Protein AF-A0A8C6UA92-F1 (afdb_monomer)

InterPro domains:
  IPR036465 von Willebrand factor A-like domain superfamily [G3DSA:3.40.50.410] (307-499)
  IPR036465 von Willebrand factor A-like domain superfamily [SSF53300] (307-494)
  IPR052577 VWA7 [PTHR14905] (6-704)
  IPR056475 Hemicentin/VWA7, galactose-binding domain-like [PF23560] (503-602)
  IPR056861 Hemicentin-1-like, von Willebrand factor A domain [PF25106] (307-484)
  IPR056862 VWA7, N-terminal domain [PF25107] (69-296)

Foldseek 3Di:
DDDDDDDDPPPPDDDDDALFAFQDADPVPAFQHLLLLLVLLLQLLLLVLLCVVCVVVVHDADDDRDSPGELQSSLVRSCGPDPAFFASVLLVVLSVLLSQLLSCCCVQVVPPCLLLVAQVVLVSVLVLLQVLLVVLLVCLLVVNLSSNSNSLSSSLNSLLSLLFFKCCVVLVDQAAPCCSNVVPDDDPQEADLQHQFFAAADPLAQQPGGDPVSSVSSHMAGAHFDQPDLDDRANHFHQAIPRGSVCVDPSHGHRGCNACPHNNVVCRVSSSVNSSNNSNVSLVVSCVSNDSLSSCVSSSSQRFAEAAEEEEQAQVCALVLVLVLVLLVVLQVVPPPHSHHHQWYWYWYWAVPDTDDIDIGSDSVVNNVVSVPRHHHHRPDDDTQRLVSLLVRLVPGAAQHEHEYEDWGFHPVLVCLVVSLLSCQVSLYAYAYEYAFAVVVVVDDDDPDDPPPDPHDRGCYPVSLVSVVVSNQQSLHYYDYFHSVLSNVVCVVSSQRRGHQKFWFDKFKAVQDAWDKDKTFDFPQWDFKKKKKFWAPPKKKKKAFPVGDIDIPVDCDDPFFHWDDGHRIIMTGGPCNPRGTMMMMGIHDSHIMMMTMMTHGNWDKDKFKWDQDPDNRRDIHGDPDAAAAQAKTKMKMAIRDPFKDWDWKWFDDNHDRDTFTWDWDDDPNRITITMGGGHHQDKTKIKIKTATPPPDPPDGSMGIGIRSHIGHHDNDDDDLPQPAAKDKAWPDKDWAQADPDQQVTKIKTKIKIWSPQSFQTWDDKDWPDFDWDKDWDWDDDPNTIIIIIMIMDTSVGQKTWMWIAGPVGHIDIDIDGHDHHDDDDDDDDDDDDDDDDDDDDDDDDDDDDDDDDDDDDPDD

pLDDT: mean 82.91, std 19.08, range [21.53, 98.62]

Solvent-accessible surface area (backbone atoms only — not comparable to full-atom values): 46670 Å² total; per-residue (Å²): 137,82,84,83,78,80,81,76,81,79,80,77,92,63,88,70,45,61,96,40,45,38,42,63,53,57,95,80,75,76,50,69,22,47,29,53,35,50,48,52,18,50,52,42,45,49,43,51,52,38,42,52,52,28,54,78,70,74,43,90,73,84,77,78,85,59,92,84,68,46,72,61,59,42,51,51,64,59,51,64,91,61,88,65,58,57,56,46,63,53,30,53,50,34,48,47,45,18,27,53,32,20,40,43,40,65,66,80,42,64,84,38,39,34,56,41,23,18,65,58,29,55,69,51,19,28,51,55,34,41,52,30,51,52,50,22,48,51,26,43,71,68,68,35,33,66,64,19,29,41,37,44,9,40,29,47,36,31,59,34,21,38,36,23,23,24,45,54,56,79,60,70,52,91,66,57,70,63,49,50,77,31,88,89,43,78,85,73,51,64,57,51,88,85,49,60,41,27,44,58,36,58,96,80,48,23,86,75,19,61,37,67,69,35,52,75,69,55,42,46,46,24,10,26,72,31,76,88,44,46,79,68,59,71,28,34,36,7,24,28,51,78,58,24,33,17,16,78,30,74,17,28,34,27,46,19,19,31,29,59,82,35,47,32,7,91,47,16,66,63,25,47,56,39,26,21,52,35,45,30,52,53,51,47,60,44,30,76,74,56,37,69,72,51,39,38,44,45,52,25,66,50,70,24,48,55,49,35,40,29,36,46,30,21,50,82,30,46,65,59,49,52,48,53,48,51,54,51,49,52,56,46,68,75,18,58,98,45,70,53,30,53,60,30,39,34,40,21,39,18,29,45,93,49,67,46,73,78,45,76,41,69,50,68,67,60,48,53,53,56,58,65,68,64,62,45,43,70,28,90,59,73,47,32,38,54,47,61,21,47,41,55,46,59,74,69,48,63,67,61,32,57,36,40,34,39,45,53,60,31,52,60,42,58,82,45,52,63,60,45,50,50,50,28,55,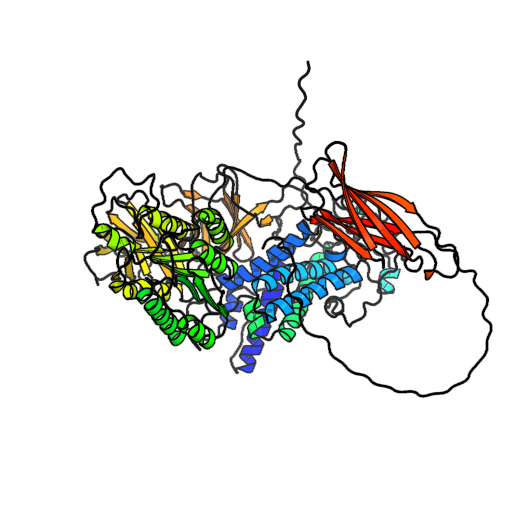74,34,42,25,27,35,31,37,44,31,39,34,51,67,65,52,72,78,56,88,74,77,88,88,76,76,90,83,58,90,72,67,90,58,17,42,76,72,53,49,44,59,55,41,50,51,6,55,44,12,45,34,43,61,40,41,24,41,76,90,37,39,75,65,49,52,54,58,58,60,60,69,55,43,53,21,65,34,40,45,43,69,39,54,36,78,76,23,54,65,48,76,48,77,46,44,39,33,87,67,58,40,83,38,36,36,42,37,37,33,58,88,83,52,43,37,38,40,33,46,60,85,69,52,70,46,48,70,87,51,50,68,53,94,53,29,44,46,49,74,22,66,29,32,36,43,32,44,42,64,55,84,89,62,55,41,58,31,40,41,42,39,47,30,69,56,47,35,35,43,38,33,37,25,30,23,43,68,50,68,50,75,42,50,30,39,72,46,91,54,61,45,78,37,60,42,82,42,85,79,60,48,40,45,67,30,61,44,34,34,41,35,37,47,44,41,91,63,53,38,79,76,45,42,29,44,37,34,59,81,51,94,55,68,48,74,38,49,80,46,80,50,75,91,54,29,30,42,30,41,33,77,59,34,62,85,62,63,25,24,52,32,42,31,27,29,56,63,79,72,62,88,85,58,89,58,42,37,40,39,31,52,54,33,39,52,53,53,28,92,71,85,87,77,88,83,64,84,66,54,46,46,73,45,78,73,47,75,47,66,71,40,66,58,96,56,32,81,85,36,54,33,35,40,35,30,46,30,33,29,58,84,78,38,83,35,76,64,48,78,46,78,76,42,60,82,55,52,78,47,76,49,81,50,79,58,97,87,24,67,33,38,38,39,41,36,39,27,39,39,76,44,46,44,37,32,34,41,35,27,31,68,83,62,39,65,28,80,44,76,50,76,56,72,66,57,80,80,80,83,74,81,90,78,89,81,84,87,86,87,87,78,92,83,90,82,90,80,88,82,88,83,78,92,88,84,79,90,91,79,86,85,71,89,126

Nearest PDB structures (foldseek):
  4cnb-assembly1_A  TM=6.333E-01  e=2.804E-04  Mytilus galloprovincialis
  4cnb-assembly2_B  TM=6.273E-01  e=3.403E-04  Mytilus galloprovincialis
  7sd2-assembly1_H  TM=3.234E-01  e=1.222E-02  Mus musculus
  3btz-assembly1_A  TM=3.293E-01  e=1.271E+00  Homo sapiens

Mean predicted aligned error: 13.16 Å

Structure (mmCIF, N/CA/C/O backbone):
data_AF-A0A8C6UA92-F1
#
_entry.id   AF-A0A8C6UA92-F1
#
loop_
_atom_site.group_PDB
_atom_site.id
_atom_site.type_symbol
_atom_site.label_atom_id
_atom_site.label_alt_id
_atom_site.label_comp_id
_atom_site.label_asym_id
_atom_site.label_entity_id
_atom_site.label_seq_id
_atom_site.pdbx_PDB_ins_code
_atom_site.Cartn_x
_atom_site.Cartn_y
_atom_site.Cartn_z
_atom_site.occupancy
_atom_site.B_iso_or_equiv
_atom_site.auth_seq_id
_atom_site.auth_comp_id
_atom_site.auth_asym_id
_atom_site.auth_atom_id
_atom_site.pdbx_PDB_model_num
ATOM 1 N N . MET A 1 1 ? 54.750 7.464 19.604 1.00 35.84 1 MET A N 1
ATOM 2 C CA . MET A 1 1 ? 53.616 6.710 19.030 1.00 35.84 1 MET A CA 1
ATOM 3 C C . MET A 1 1 ? 52.641 7.727 18.472 1.00 35.84 1 MET A C 1
ATOM 5 O O . MET A 1 1 ? 52.159 8.561 19.225 1.00 35.84 1 MET A O 1
ATOM 9 N N . ALA A 1 2 ? 52.515 7.769 17.148 1.00 22.89 2 ALA A N 1
ATOM 10 C CA . ALA A 1 2 ? 51.761 8.784 16.416 1.00 22.89 2 ALA A CA 1
ATOM 11 C C . ALA A 1 2 ? 50.247 8.488 16.438 1.00 22.89 2 ALA A C 1
ATOM 13 O O . ALA A 1 2 ? 49.876 7.316 16.511 1.00 22.89 2 ALA A O 1
ATOM 14 N N . PRO A 1 3 ? 49.381 9.511 16.340 1.00 26.52 3 PRO A N 1
ATOM 15 C CA . PRO A 1 3 ? 47.942 9.318 16.230 1.00 26.52 3 PRO A CA 1
ATOM 16 C C . PRO A 1 3 ? 47.596 8.903 14.792 1.00 26.52 3 PRO A C 1
ATOM 18 O O . PRO A 1 3 ? 47.977 9.580 13.833 1.00 26.52 3 PRO A O 1
ATOM 21 N N . SER A 1 4 ? 46.882 7.789 14.621 1.00 24.58 4 SER A N 1
ATOM 22 C CA . SER A 1 4 ? 46.324 7.410 13.321 1.00 24.58 4 SER A CA 1
ATOM 23 C C . SER A 1 4 ? 45.186 8.368 12.978 1.00 24.58 4 SER A C 1
ATOM 25 O O . SER A 1 4 ? 44.166 8.417 13.663 1.00 24.58 4 SER A O 1
ATOM 27 N N . ARG A 1 5 ? 45.393 9.159 11.928 1.00 24.92 5 ARG A N 1
ATOM 28 C CA . ARG A 1 5 ? 44.409 10.076 11.357 1.00 24.92 5 ARG A CA 1
ATOM 29 C C . ARG A 1 5 ? 43.199 9.284 10.853 1.00 24.92 5 ARG A C 1
ATOM 31 O O . ARG A 1 5 ? 43.321 8.558 9.871 1.00 24.92 5 ARG A O 1
ATOM 38 N N . SER A 1 6 ? 42.044 9.459 11.488 1.00 23.22 6 SER A N 1
ATOM 39 C CA . SER A 1 6 ? 40.756 9.115 10.887 1.00 23.22 6 SER A CA 1
ATOM 40 C C . SER A 1 6 ? 40.524 10.054 9.706 1.00 23.22 6 SER A C 1
ATOM 42 O O . SER A 1 6 ? 40.378 11.264 9.882 1.00 23.22 6 SER A O 1
ATOM 44 N N . ILE A 1 7 ? 40.559 9.508 8.494 1.00 23.38 7 ILE A N 1
ATOM 45 C CA . ILE A 1 7 ? 40.168 10.225 7.282 1.00 23.38 7 ILE A CA 1
ATOM 46 C C . ILE A 1 7 ? 38.642 10.320 7.310 1.00 23.38 7 ILE A C 1
ATOM 48 O O . ILE A 1 7 ? 37.941 9.352 7.035 1.00 23.38 7 ILE A O 1
ATOM 52 N N . VAL A 1 8 ? 38.137 11.492 7.687 1.00 21.94 8 VAL A N 1
ATOM 53 C CA . VAL A 1 8 ? 36.761 11.905 7.409 1.00 21.94 8 VAL A CA 1
ATOM 54 C C . VAL A 1 8 ? 36.677 12.108 5.898 1.00 21.94 8 VAL A C 1
ATOM 56 O O . VAL A 1 8 ? 37.259 13.055 5.368 1.00 21.94 8 VAL A O 1
ATOM 59 N N . PHE A 1 9 ? 36.009 11.199 5.187 1.00 23.28 9 PHE A N 1
ATOM 60 C CA . PHE A 1 9 ? 35.620 11.451 3.804 1.00 23.28 9 PHE A CA 1
ATOM 61 C C . PHE A 1 9 ? 34.496 12.488 3.815 1.00 23.28 9 PHE A C 1
ATOM 63 O O . PHE A 1 9 ? 33.346 12.187 4.112 1.00 23.28 9 PHE A O 1
ATOM 70 N N . LEU A 1 10 ? 34.863 13.732 3.523 1.00 21.53 10 LEU A N 1
ATOM 71 C CA . LEU A 1 10 ? 33.934 14.788 3.157 1.00 21.53 10 LEU A CA 1
ATOM 72 C C . LEU A 1 10 ? 33.410 14.450 1.750 1.00 21.53 10 LEU A C 1
ATOM 74 O O . LEU A 1 10 ? 34.107 14.681 0.760 1.00 21.53 10 LEU A O 1
ATOM 78 N N . VAL A 1 11 ? 32.228 13.840 1.646 1.00 24.64 11 VAL A N 1
ATOM 79 C CA . VAL A 1 11 ? 31.568 13.641 0.349 1.00 24.64 11 VAL A CA 1
ATOM 80 C C . VAL A 1 11 ? 31.022 14.996 -0.086 1.00 24.64 11 VAL A C 1
ATOM 82 O O . VAL A 1 11 ? 30.027 15.493 0.430 1.00 24.64 11 VAL A O 1
ATOM 85 N N . LEU A 1 12 ? 31.743 15.634 -1.005 1.00 23.88 12 LEU A N 1
ATOM 86 C CA . LEU A 1 12 ? 31.269 16.813 -1.713 1.00 23.88 12 LEU A CA 1
ATOM 87 C C . LEU A 1 12 ? 29.998 16.446 -2.483 1.00 23.88 12 LEU A C 1
ATOM 89 O O . LEU A 1 12 ? 30.014 15.594 -3.369 1.00 23.88 12 LEU A O 1
ATOM 93 N N . SER A 1 13 ? 28.920 17.141 -2.140 1.00 29.73 13 SER A N 1
ATOM 94 C CA . SER A 1 13 ? 27.673 17.246 -2.887 1.00 29.73 13 SER A CA 1
ATOM 95 C C . SER A 1 13 ? 27.947 17.576 -4.358 1.00 29.73 13 SER A C 1
ATOM 97 O O . SER A 1 13 ? 28.292 18.713 -4.689 1.00 29.73 13 SER A O 1
ATOM 99 N N . LEU A 1 14 ? 27.780 16.592 -5.241 1.00 27.17 14 LEU A N 1
ATOM 100 C CA . LEU A 1 14 ? 27.800 16.769 -6.690 1.00 27.17 14 LEU A CA 1
ATOM 101 C C . LEU A 1 14 ? 26.532 16.149 -7.270 1.00 27.17 14 LEU A C 1
ATOM 103 O O . LEU A 1 14 ? 26.303 14.948 -7.180 1.00 27.17 14 LEU A O 1
ATOM 107 N N . TRP A 1 15 ? 25.692 17.020 -7.818 1.00 31.83 15 TRP A N 1
ATOM 108 C CA . TRP A 1 15 ? 24.404 16.694 -8.408 1.00 31.83 15 TRP A CA 1
ATOM 109 C C . TRP A 1 15 ? 24.605 16.171 -9.837 1.00 31.83 15 TRP A C 1
ATOM 111 O O . TRP A 1 15 ? 25.324 16.792 -10.619 1.00 31.83 15 TRP A O 1
ATOM 121 N N . GLY A 1 16 ? 23.915 15.080 -10.183 1.00 36.06 16 GLY A N 1
ATOM 122 C CA . GLY A 1 16 ? 23.633 14.680 -11.566 1.00 36.06 16 GLY A CA 1
ATOM 123 C C . GLY A 1 16 ? 24.344 13.416 -12.061 1.00 36.06 16 GLY A C 1
ATOM 124 O O . GLY A 1 16 ? 25.499 13.471 -12.486 1.00 36.06 16 GLY A O 1
ATOM 125 N N . SER A 1 17 ? 23.633 12.286 -12.100 1.00 43.28 17 SER A N 1
ATOM 126 C CA . SER A 1 17 ? 23.288 11.508 -13.315 1.00 43.28 17 SER A CA 1
ATOM 127 C C . SER A 1 17 ? 22.674 10.166 -12.899 1.00 43.28 17 SER A C 1
ATOM 129 O O . SER A 1 17 ? 23.244 9.473 -12.062 1.00 43.28 17 SER A O 1
ATOM 131 N N . VAL A 1 18 ? 21.533 9.826 -13.495 1.00 45.72 18 VAL A N 1
ATOM 132 C CA . VAL A 1 18 ? 20.726 8.624 -13.220 1.00 45.72 18 VAL A CA 1
ATOM 133 C C . VAL A 1 18 ? 21.197 7.457 -14.111 1.00 45.72 18 VAL A C 1
ATOM 135 O O . VAL A 1 18 ? 21.971 7.683 -15.043 1.00 45.72 18 VAL A O 1
ATOM 138 N N . HIS A 1 19 ? 20.813 6.224 -13.772 1.00 59.78 19 HIS A N 1
ATOM 139 C CA . HIS A 1 19 ? 21.063 4.991 -14.543 1.00 59.78 19 HIS A CA 1
ATOM 140 C C . HIS A 1 19 ? 19.845 4.557 -15.380 1.00 59.78 19 HIS A C 1
ATOM 142 O O . HIS A 1 19 ? 19.845 3.450 -15.898 1.00 59.78 19 HIS A O 1
ATOM 148 N N . SER A 1 20 ? 18.814 5.402 -15.411 1.00 70.00 20 SER A N 1
ATOM 149 C CA . SER A 1 20 ? 17.431 5.127 -15.809 1.00 70.00 20 SER A CA 1
ATOM 150 C C . SER A 1 20 ? 16.623 6.425 -15.754 1.00 70.00 20 SER A C 1
ATOM 152 O O . SER A 1 20 ? 17.157 7.482 -15.390 1.00 70.00 20 SER A O 1
ATOM 154 N N . PHE A 1 21 ? 15.325 6.406 -16.079 1.00 85.00 21 PHE A N 1
ATOM 155 C CA . PHE A 1 21 ? 14.476 7.554 -15.736 1.00 85.00 21 PHE A CA 1
ATOM 156 C C . PHE A 1 21 ? 14.600 7.879 -14.238 1.00 85.00 21 PHE A C 1
ATOM 158 O O . PHE A 1 21 ? 14.755 6.993 -13.406 1.00 85.00 21 PHE A O 1
ATOM 165 N N . GLN A 1 22 ? 14.503 9.159 -13.853 1.00 82.56 22 GLN A N 1
ATOM 166 C CA . GLN A 1 22 ? 14.521 9.507 -12.422 1.00 82.56 22 GLN A CA 1
ATOM 167 C C . GLN A 1 22 ? 13.475 8.670 -11.653 1.00 82.56 22 GLN A C 1
ATOM 169 O O . GLN A 1 22 ? 12.341 8.592 -12.128 1.00 82.56 22 GLN A O 1
ATOM 174 N N . PRO A 1 23 ? 13.808 8.048 -10.507 1.00 81.94 23 PRO A N 1
ATOM 175 C CA . PRO A 1 23 ? 12.906 7.092 -9.866 1.00 81.94 23 PRO A CA 1
ATOM 176 C C . PRO A 1 23 ? 11.554 7.681 -9.424 1.00 81.94 23 PRO A C 1
ATOM 178 O O . PRO A 1 23 ? 10.491 7.219 -9.850 1.00 81.94 23 PRO A O 1
ATOM 181 N N . LEU A 1 24 ? 11.570 8.708 -8.571 1.00 79.25 24 LEU A N 1
ATOM 182 C CA . LEU A 1 24 ? 10.403 9.213 -7.846 1.00 79.25 24 LEU A CA 1
ATOM 183 C C . LEU A 1 24 ? 10.159 10.715 -8.003 1.00 79.25 24 LEU A C 1
ATOM 185 O O . LEU A 1 24 ? 9.005 11.102 -8.184 1.00 79.25 24 LEU A O 1
ATOM 189 N N . PHE A 1 25 ? 11.176 11.571 -7.882 1.00 77.94 25 PHE A N 1
ATOM 190 C CA . PHE A 1 25 ? 10.999 13.029 -7.885 1.00 77.94 25 PHE A CA 1
ATOM 191 C C . PHE A 1 25 ? 12.061 13.741 -8.721 1.00 77.94 25 PHE A C 1
ATOM 193 O O . PHE A 1 25 ? 13.209 13.314 -8.823 1.00 77.94 25 PHE A O 1
ATOM 200 N N . THR A 1 26 ? 11.692 14.897 -9.280 1.00 70.88 26 THR A N 1
ATOM 201 C CA . THR A 1 26 ? 12.642 15.773 -9.970 1.00 70.88 26 THR A CA 1
ATOM 202 C C . THR A 1 26 ? 12.825 17.072 -9.197 1.00 70.88 26 THR A C 1
ATOM 204 O O . THR A 1 26 ? 11.881 17.810 -8.933 1.00 70.88 26 THR A O 1
ATOM 207 N N . LEU A 1 27 ? 14.070 17.393 -8.842 1.00 58.47 27 LEU A N 1
ATOM 208 C CA . LEU A 1 27 ? 14.389 18.617 -8.092 1.00 58.47 27 LEU A CA 1
ATOM 209 C C . LEU A 1 27 ? 14.248 19.896 -8.940 1.00 58.47 27 LEU A C 1
ATOM 211 O O . LEU A 1 27 ? 14.245 20.999 -8.401 1.00 58.47 27 LEU A O 1
ATOM 215 N N . ASN A 1 28 ? 14.150 19.761 -10.268 1.00 63.41 28 ASN A N 1
ATOM 216 C CA . ASN A 1 28 ? 14.031 20.873 -11.213 1.00 63.41 28 ASN A CA 1
ATOM 217 C C . ASN A 1 28 ? 12.680 20.926 -11.956 1.00 63.41 28 ASN A C 1
ATOM 219 O O . ASN A 1 28 ? 12.475 21.877 -12.712 1.00 63.41 28 ASN A O 1
ATOM 223 N N . GLY A 1 29 ? 11.795 19.935 -11.770 1.00 64.69 29 GLY A N 1
ATOM 224 C CA . GLY A 1 29 ? 10.462 19.872 -12.382 1.00 64.69 29 GLY A CA 1
ATOM 225 C C . GLY A 1 29 ? 10.435 19.667 -13.902 1.00 64.69 29 GLY A C 1
ATOM 226 O O . GLY A 1 29 ? 9.418 19.964 -14.522 1.00 64.69 29 GLY A O 1
ATOM 227 N N . LYS A 1 30 ? 11.546 19.262 -14.538 1.00 77.69 30 LYS A N 1
ATOM 228 C CA . LYS A 1 30 ? 11.652 19.224 -16.015 1.00 77.69 30 LYS A CA 1
ATOM 229 C C . LYS A 1 30 ? 11.687 17.831 -16.634 1.00 77.69 30 LYS A C 1
ATOM 231 O O . LYS A 1 30 ? 11.410 17.724 -17.825 1.00 77.69 30 LYS A O 1
ATOM 236 N N . SER A 1 31 ? 12.066 16.805 -15.877 1.00 88.12 31 SER A N 1
ATOM 237 C CA . SER A 1 31 ? 12.095 15.421 -16.365 1.00 88.12 31 SER A CA 1
ATOM 238 C C . SER A 1 31 ? 10.842 14.670 -15.904 1.00 88.12 31 SER A C 1
ATOM 240 O O . SER A 1 31 ? 10.289 14.968 -14.849 1.00 88.12 31 SER A O 1
ATOM 242 N N . THR A 1 32 ? 10.422 13.682 -16.684 1.00 90.94 32 THR A N 1
ATOM 243 C CA . THR A 1 32 ? 9.406 12.693 -16.323 1.00 90.94 32 THR A CA 1
ATOM 244 C C . THR A 1 32 ? 10.087 11.523 -15.608 1.00 90.94 32 THR A C 1
ATOM 246 O O . THR A 1 32 ? 11.104 11.016 -16.083 1.00 90.94 32 THR A O 1
ATOM 249 N N . THR A 1 33 ? 9.544 11.107 -14.464 1.00 90.81 33 THR A N 1
ATOM 250 C CA . THR A 1 33 ? 10.088 10.017 -13.630 1.00 90.81 33 THR A CA 1
ATOM 251 C C . THR A 1 33 ? 9.458 8.658 -13.946 1.00 90.81 33 THR A C 1
ATOM 253 O O . THR A 1 33 ? 8.368 8.592 -14.521 1.00 90.81 33 THR A O 1
ATOM 256 N N . HIS A 1 34 ? 10.068 7.561 -13.484 1.00 91.75 34 HIS A N 1
ATOM 257 C CA . HIS A 1 34 ? 9.431 6.237 -13.465 1.00 91.75 34 HIS A CA 1
ATOM 258 C C . HIS A 1 34 ? 8.086 6.255 -12.733 1.00 91.75 34 HIS A C 1
ATOM 260 O O . HIS A 1 34 ? 7.122 5.616 -13.173 1.00 91.75 34 HIS A O 1
ATOM 266 N N . ARG A 1 35 ? 7.989 7.019 -11.637 1.00 91.75 35 ARG A N 1
ATOM 267 C CA . ARG A 1 35 ? 6.730 7.260 -10.927 1.00 91.75 35 ARG A CA 1
ATOM 268 C C . ARG A 1 35 ? 5.676 7.887 -11.831 1.00 91.75 35 ARG A C 1
ATOM 270 O O . ARG A 1 35 ? 4.554 7.379 -11.869 1.00 91.75 35 ARG A O 1
ATOM 277 N N . ASP A 1 36 ? 6.018 8.948 -12.554 1.00 92.31 36 ASP A N 1
ATOM 278 C CA . ASP A 1 36 ? 5.071 9.660 -13.416 1.00 92.31 36 ASP A CA 1
ATOM 279 C C . ASP A 1 36 ? 4.620 8.765 -14.581 1.00 92.31 36 ASP A C 1
ATOM 281 O O . ASP A 1 36 ? 3.417 8.613 -14.802 1.00 92.31 36 ASP A O 1
ATOM 285 N N . ILE A 1 37 ? 5.560 8.071 -15.242 1.00 96.19 37 ILE A N 1
ATOM 286 C CA . ILE A 1 37 ? 5.269 7.135 -16.342 1.00 96.19 37 ILE A CA 1
ATOM 287 C C . ILE A 1 37 ? 4.333 6.015 -15.870 1.00 96.19 37 ILE A C 1
ATOM 289 O O . ILE A 1 37 ? 3.289 5.755 -16.479 1.00 96.19 37 ILE A O 1
ATOM 293 N N . THR A 1 38 ? 4.684 5.362 -14.757 1.00 97.12 38 THR A N 1
ATOM 294 C CA . THR A 1 38 ? 3.924 4.238 -14.191 1.00 97.12 38 THR A CA 1
ATOM 295 C C . THR A 1 38 ? 2.521 4.678 -13.783 1.00 97.12 38 THR A C 1
ATOM 297 O O . THR A 1 38 ? 1.531 4.048 -14.162 1.00 97.12 38 THR A O 1
ATOM 300 N N . ARG A 1 39 ? 2.410 5.796 -13.057 1.00 95.38 39 ARG A N 1
ATOM 301 C CA . ARG A 1 39 ? 1.126 6.354 -12.623 1.00 95.38 39 ARG A CA 1
ATOM 302 C C . ARG A 1 39 ? 0.240 6.708 -13.813 1.00 95.38 39 ARG A C 1
ATOM 304 O O . ARG A 1 39 ? -0.927 6.320 -13.837 1.00 95.38 39 ARG A O 1
ATOM 311 N N . GLN A 1 40 ? 0.770 7.434 -14.791 1.00 96.25 40 GLN A N 1
ATOM 312 C CA . GLN A 1 40 ? 0.009 7.888 -15.951 1.00 96.25 40 GLN A CA 1
ATOM 313 C C . GLN A 1 40 ? -0.521 6.709 -16.773 1.00 96.25 40 GLN A C 1
ATOM 315 O O . GLN A 1 40 ? -1.690 6.711 -17.167 1.00 96.25 40 GLN A O 1
ATOM 320 N N . ALA A 1 41 ? 0.300 5.676 -16.982 1.00 98.00 41 ALA A N 1
ATOM 321 C CA . ALA A 1 41 ? -0.119 4.464 -17.674 1.00 98.00 41 ALA A CA 1
ATOM 322 C C . ALA A 1 41 ? -1.236 3.723 -16.923 1.00 98.00 41 ALA A C 1
ATOM 324 O O . ALA A 1 41 ? -2.239 3.346 -17.534 1.00 98.00 41 ALA A O 1
ATOM 325 N N . ILE A 1 42 ? -1.112 3.577 -15.597 1.00 97.75 42 ILE A N 1
ATOM 326 C CA . ILE A 1 42 ? -2.143 2.959 -14.751 1.00 97.75 42 ILE A CA 1
ATOM 327 C C . ILE A 1 42 ? -3.457 3.740 -14.830 1.00 97.75 42 ILE A C 1
ATOM 329 O O . ILE A 1 42 ? -4.510 3.139 -15.047 1.00 97.75 42 ILE A O 1
ATOM 333 N N . LEU A 1 43 ? -3.418 5.067 -14.684 1.00 97.19 43 LEU A N 1
ATOM 334 C CA . LEU A 1 43 ? -4.618 5.907 -14.713 1.00 97.19 43 LEU A CA 1
ATOM 335 C C . LEU A 1 43 ? -5.320 5.845 -16.070 1.00 97.19 43 LEU A C 1
ATOM 337 O O . LEU A 1 43 ? -6.528 5.605 -16.115 1.00 97.19 43 LEU A O 1
ATOM 341 N N . ARG A 1 44 ? -4.566 5.995 -17.168 1.00 97.81 44 ARG A N 1
ATOM 342 C CA . ARG A 1 44 ? -5.102 5.886 -18.531 1.00 97.81 44 ARG A CA 1
ATOM 343 C C . ARG A 1 44 ? -5.744 4.529 -18.752 1.00 97.81 44 ARG A C 1
ATOM 345 O O . ARG A 1 44 ? -6.916 4.460 -19.118 1.00 97.81 44 ARG A O 1
ATOM 352 N N . LYS A 1 45 ? -5.005 3.452 -18.471 1.00 97.94 45 LYS A N 1
ATOM 353 C CA . LYS A 1 45 ? -5.508 2.114 -18.754 1.00 97.94 45 LYS A CA 1
ATOM 354 C C . LYS A 1 45 ? -6.720 1.773 -17.909 1.00 97.94 45 LYS A C 1
ATOM 356 O O . LYS A 1 45 ? -7.685 1.197 -18.400 1.00 97.94 45 LYS A O 1
ATOM 361 N N . THR A 1 46 ? -6.707 2.171 -16.647 1.00 97.12 46 THR A N 1
ATOM 362 C CA . THR A 1 46 ? -7.840 1.908 -15.775 1.00 97.12 46 THR A CA 1
ATOM 363 C C . THR A 1 46 ? -9.084 2.692 -16.194 1.00 97.12 46 THR A C 1
ATOM 365 O O . THR A 1 46 ? -10.181 2.135 -16.196 1.00 97.12 46 THR A O 1
ATOM 368 N N . ALA A 1 47 ? -8.927 3.946 -16.628 1.00 96.75 47 ALA A N 1
ATOM 369 C CA . ALA A 1 47 ? -10.028 4.721 -17.189 1.00 96.75 47 ALA A CA 1
ATOM 370 C C . ALA A 1 47 ? -10.603 4.072 -18.463 1.00 96.75 47 ALA A C 1
ATOM 372 O O . ALA A 1 47 ? -11.823 4.039 -18.620 1.00 96.75 47 ALA A O 1
ATOM 373 N N . GLU A 1 48 ? -9.759 3.504 -19.336 1.00 97.06 48 GLU A N 1
ATOM 374 C CA . GLU A 1 48 ? -10.212 2.733 -20.505 1.00 97.06 48 GLU A CA 1
ATOM 375 C C . GLU A 1 48 ? -11.036 1.513 -20.090 1.00 97.06 48 GLU A C 1
ATOM 377 O O . GLU A 1 48 ? -12.134 1.323 -20.607 1.00 97.06 48 GLU A O 1
ATOM 382 N N . VAL A 1 49 ? -10.558 0.728 -19.117 1.00 95.88 49 VAL A N 1
ATOM 383 C CA . VAL A 1 49 ? -11.301 -0.438 -18.610 1.00 95.88 49 VAL A CA 1
ATOM 384 C C . VAL A 1 49 ? -12.665 -0.013 -18.065 1.00 95.88 49 VAL A C 1
ATOM 386 O O . VAL A 1 49 ? -13.683 -0.605 -18.413 1.00 95.88 49 VAL A O 1
ATOM 389 N N . CYS A 1 50 ? -12.719 1.049 -17.258 1.00 94.25 50 CYS A N 1
ATOM 390 C CA . CYS A 1 50 ? -13.978 1.548 -16.707 1.00 94.25 50 CYS A CA 1
ATOM 391 C C . CYS A 1 50 ? -14.940 2.074 -17.779 1.00 94.25 50 CYS A C 1
ATOM 393 O O . CYS A 1 50 ? -16.150 1.871 -17.659 1.00 94.25 50 CYS A O 1
ATOM 395 N N . ARG A 1 51 ? -14.425 2.716 -18.834 1.00 95.38 51 ARG A N 1
ATOM 396 C CA . ARG A 1 51 ? -15.217 3.129 -19.999 1.00 95.38 51 ARG A CA 1
ATOM 397 C C . ARG A 1 51 ? -15.815 1.921 -20.711 1.00 95.38 51 ARG A C 1
ATOM 399 O O . ARG A 1 51 ? -16.999 1.943 -21.035 1.00 95.38 51 ARG A O 1
ATOM 406 N N . ASP A 1 52 ? -15.016 0.886 -20.948 1.00 95.12 52 ASP A N 1
ATOM 407 C CA . ASP A 1 52 ? -15.457 -0.315 -21.659 1.00 95.12 52 ASP A CA 1
ATOM 408 C C . ASP A 1 52 ? -16.529 -1.073 -20.849 1.00 95.12 52 ASP A C 1
ATOM 410 O O . ASP A 1 52 ? -17.556 -1.469 -21.403 1.00 95.12 52 ASP A O 1
ATOM 414 N N . ILE A 1 53 ? -16.353 -1.180 -19.525 1.00 91.94 53 ILE A N 1
ATOM 415 C CA . ILE A 1 53 ? -17.367 -1.726 -18.608 1.00 91.94 53 ILE A CA 1
ATOM 416 C C . ILE A 1 53 ? -18.644 -0.880 -18.657 1.00 91.94 53 ILE A C 1
ATOM 418 O O . ILE A 1 53 ? -19.731 -1.421 -18.855 1.00 91.94 53 ILE A O 1
ATOM 422 N N . ALA A 1 54 ? -18.533 0.446 -18.522 1.00 91.62 54 ALA A N 1
ATOM 423 C CA . ALA A 1 54 ? -19.687 1.340 -18.574 1.00 91.62 54 ALA A CA 1
ATOM 424 C C . ALA A 1 54 ? -20.458 1.188 -19.895 1.00 91.62 54 ALA A C 1
ATOM 426 O O . ALA A 1 54 ? -21.681 1.076 -19.871 1.00 91.62 54 ALA A O 1
ATOM 427 N N . ALA A 1 55 ? -19.752 1.091 -21.025 1.00 94.00 55 ALA A N 1
ATOM 428 C CA . ALA A 1 55 ? -20.356 0.843 -22.329 1.00 94.00 55 ALA A CA 1
ATOM 429 C C . ALA A 1 55 ? -21.084 -0.510 -22.385 1.00 94.00 55 ALA A C 1
ATOM 431 O O . ALA A 1 55 ? -22.214 -0.567 -22.869 1.00 94.00 55 ALA A O 1
ATOM 432 N N . SER A 1 56 ? -20.482 -1.578 -21.847 1.00 92.69 56 SER A N 1
ATOM 433 C CA . SER A 1 56 ? -21.112 -2.907 -21.782 1.00 92.69 56 SER A CA 1
ATOM 434 C C . SER A 1 56 ? -22.393 -2.929 -20.936 1.00 92.69 56 SER A C 1
ATOM 436 O O . SER A 1 56 ? -23.310 -3.699 -21.215 1.00 92.69 56 SER A O 1
ATOM 438 N N . GLU A 1 57 ? -22.488 -2.036 -19.950 1.00 89.81 57 GLU A N 1
ATOM 439 C CA . GLU A 1 57 ? -23.652 -1.868 -19.077 1.00 89.81 57 GLU A CA 1
ATOM 440 C C . GLU A 1 57 ? -24.643 -0.795 -19.571 1.00 89.81 57 GLU A C 1
ATOM 442 O O . GLU A 1 57 ? -25.639 -0.516 -18.903 1.00 89.81 57 GLU A O 1
ATOM 447 N N . GLY A 1 58 ? -24.384 -0.152 -20.716 1.00 91.19 58 GLY A N 1
ATOM 448 C CA . GLY A 1 58 ? -25.216 0.939 -2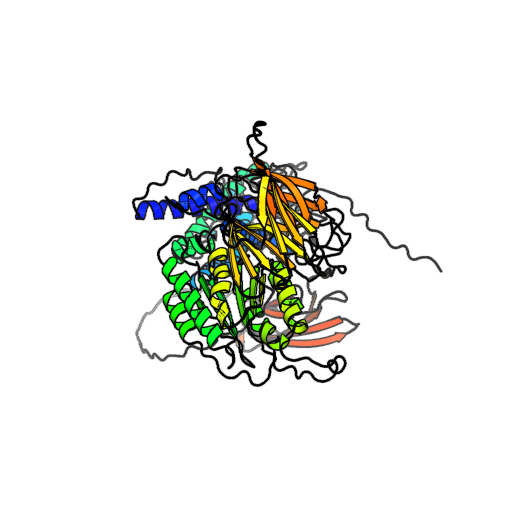1.235 1.00 91.19 58 GLY A CA 1
ATOM 449 C C . GLY A 1 58 ? -25.172 2.225 -20.395 1.00 91.19 58 GLY A C 1
ATOM 450 O O . GLY A 1 58 ? -26.075 3.058 -20.492 1.00 91.19 58 GLY A O 1
ATOM 451 N N . ARG A 1 59 ? -24.142 2.403 -19.559 1.00 89.19 59 ARG A N 1
ATOM 452 C CA . ARG A 1 59 ? -23.921 3.600 -18.736 1.00 89.19 59 ARG A CA 1
ATOM 453 C C . ARG A 1 59 ? -23.081 4.641 -19.490 1.00 89.19 59 ARG A C 1
ATOM 455 O O . ARG A 1 59 ? -22.111 4.277 -20.154 1.00 89.19 59 ARG A O 1
ATOM 462 N N . PRO A 1 60 ? -23.393 5.946 -19.371 1.00 88.06 60 PRO A N 1
ATOM 463 C CA . PRO A 1 60 ? -22.565 6.992 -19.962 1.00 88.06 60 PRO A CA 1
ATOM 464 C C . PRO A 1 60 ? -21.198 7.078 -19.266 1.00 88.06 60 PRO A C 1
ATOM 466 O O . PRO A 1 60 ? -21.101 6.924 -18.048 1.00 88.06 60 PRO A O 1
ATOM 469 N N . PHE A 1 61 ? -20.152 7.382 -20.036 1.00 92.12 61 PHE A N 1
ATOM 470 C CA . PHE A 1 61 ? -18.800 7.637 -19.538 1.00 92.12 61 PHE A CA 1
ATOM 471 C C . PHE A 1 61 ? -18.249 8.904 -20.197 1.00 92.12 61 PHE A C 1
ATOM 473 O O . PHE A 1 61 ? -18.092 8.953 -21.415 1.00 92.12 61 PHE A O 1
ATOM 480 N N . SER A 1 62 ? -17.986 9.942 -19.401 1.00 89.19 62 SER A N 1
ATOM 481 C CA . SER A 1 62 ? -17.631 11.282 -19.895 1.00 89.19 62 SER A CA 1
ATOM 482 C C . SER A 1 62 ? -16.218 11.736 -19.526 1.00 89.19 62 SER A C 1
ATOM 484 O O . SER A 1 62 ? -15.845 12.864 -19.843 1.00 89.19 62 SER A O 1
ATOM 486 N N . LEU A 1 63 ? -15.438 10.906 -18.827 1.00 93.69 63 LEU A N 1
ATOM 487 C CA . LEU A 1 63 ? -14.068 11.253 -18.457 1.00 93.69 63 LEU A CA 1
ATOM 488 C C . LEU A 1 63 ? -13.173 11.215 -19.703 1.00 93.69 63 LEU A C 1
ATOM 490 O O . LEU A 1 63 ? -13.052 10.177 -20.354 1.00 93.69 63 LEU A O 1
ATOM 494 N N . ALA A 1 64 ? -12.537 12.343 -20.022 1.00 94.38 64 ALA A N 1
ATOM 495 C CA . ALA A 1 64 ? -11.499 12.395 -21.043 1.00 94.38 64 ALA A CA 1
ATOM 496 C C . ALA A 1 64 ? -10.272 11.603 -20.569 1.00 94.38 64 ALA A C 1
ATOM 498 O O . ALA A 1 64 ? -9.803 11.793 -19.448 1.00 94.38 64 ALA A O 1
ATOM 499 N N . ILE A 1 65 ? -9.774 10.697 -21.412 1.00 94.31 65 ILE A N 1
ATOM 500 C CA . ILE A 1 65 ? -8.606 9.860 -21.113 1.00 94.31 65 ILE A CA 1
ATOM 501 C C . ILE A 1 65 ? -7.383 10.537 -21.736 1.00 94.31 65 ILE A C 1
ATOM 503 O O . ILE A 1 65 ? -7.050 10.297 -22.895 1.00 94.31 65 ILE A O 1
ATOM 507 N N . ASP A 1 66 ? -6.760 11.434 -20.974 1.00 89.88 66 ASP A N 1
ATOM 508 C CA . ASP A 1 66 ? -5.599 12.231 -21.378 1.00 89.88 66 ASP A CA 1
ATOM 509 C C . ASP A 1 66 ? -4.505 12.225 -20.286 1.00 89.88 66 ASP A C 1
ATOM 511 O O . ASP A 1 66 ? -4.431 11.305 -19.469 1.00 89.88 66 ASP A O 1
ATOM 515 N N . ASN A 1 67 ? -3.601 13.210 -20.301 1.00 84.38 67 ASN A N 1
ATOM 516 C CA . ASN A 1 67 ? -2.506 13.326 -19.326 1.00 84.38 67 ASN A CA 1
ATOM 517 C C . ASN A 1 67 ? -2.907 14.059 -18.041 1.00 84.38 67 ASN A C 1
ATOM 519 O O . ASN A 1 67 ? -2.114 14.107 -17.112 1.00 84.38 67 ASN A O 1
ATOM 523 N N . ALA A 1 68 ? -4.116 14.620 -17.967 1.00 87.56 68 ALA A N 1
ATOM 524 C CA . ALA A 1 68 ? -4.619 15.382 -16.824 1.00 87.56 68 ALA A CA 1
ATOM 525 C C . ALA A 1 68 ? -5.473 14.526 -15.864 1.00 87.56 68 ALA A C 1
ATOM 527 O O . ALA A 1 68 ? -6.249 15.057 -15.051 1.00 87.56 68 ALA A O 1
ATOM 528 N N . LEU A 1 69 ? -5.371 13.197 -15.980 1.00 93.00 69 LEU A N 1
ATOM 529 C CA . LEU A 1 69 ? -6.047 12.240 -15.114 1.00 93.00 69 LEU A CA 1
ATOM 530 C C . LEU A 1 69 ? -5.475 12.285 -13.693 1.00 93.00 69 LEU A C 1
ATOM 532 O O . LEU A 1 69 ? -4.268 12.215 -13.488 1.00 93.00 69 LEU A O 1
ATOM 536 N N . THR A 1 70 ? -6.370 12.315 -12.706 1.00 91.88 70 THR A N 1
ATOM 537 C CA . THR A 1 70 ? -6.043 12.114 -11.288 1.00 91.88 70 THR A CA 1
ATOM 538 C C . THR A 1 70 ? -6.709 10.838 -10.787 1.00 91.88 70 THR A C 1
ATOM 540 O O . THR A 1 70 ? -7.657 10.333 -11.403 1.00 91.88 70 THR A O 1
ATOM 543 N N . VAL A 1 71 ? -6.213 10.297 -9.674 1.00 92.12 71 VAL A N 1
ATOM 544 C CA . VAL A 1 71 ? -6.769 9.086 -9.047 1.00 92.12 71 VAL A CA 1
ATOM 545 C C . VAL A 1 71 ? -8.249 9.305 -8.718 1.00 92.12 71 VAL A C 1
ATOM 547 O O . VAL A 1 71 ? -9.085 8.438 -8.964 1.00 92.12 71 VAL A O 1
ATOM 550 N N . GLU A 1 72 ? -8.585 10.502 -8.251 1.00 88.81 72 GLU A N 1
ATOM 551 C CA . GLU A 1 72 ? -9.914 10.969 -7.875 1.00 88.81 72 GLU A CA 1
ATOM 552 C C . GLU A 1 72 ? -10.856 11.007 -9.081 1.00 88.81 72 GLU A C 1
ATOM 554 O O . GLU A 1 72 ? -11.967 10.470 -9.016 1.00 88.81 72 GLU A O 1
ATOM 559 N N . LYS A 1 73 ? -10.412 11.589 -10.206 1.00 90.69 73 LYS A N 1
ATOM 560 C CA . LYS A 1 73 ? -11.198 11.633 -11.450 1.00 90.69 73 LYS A CA 1
ATOM 561 C C . LYS A 1 73 ? -11.492 10.231 -11.976 1.00 90.69 73 LYS A C 1
ATOM 563 O O . LYS A 1 73 ? -12.637 9.946 -12.329 1.00 90.69 73 LYS A O 1
ATOM 568 N N . VAL A 1 74 ? -10.483 9.355 -12.001 1.00 92.69 74 VAL A N 1
ATOM 569 C CA . VAL A 1 74 ? -10.640 7.971 -12.473 1.00 92.69 74 VAL A CA 1
ATOM 570 C C . VAL A 1 74 ? -11.559 7.187 -11.537 1.00 92.69 74 VAL A C 1
ATOM 572 O O . VAL A 1 74 ? -12.523 6.590 -12.009 1.00 92.69 74 VAL A O 1
ATOM 575 N N . GLN A 1 75 ? -11.347 7.248 -10.218 1.00 89.62 75 GLN A N 1
ATOM 576 C CA . GLN A 1 75 ? -12.213 6.589 -9.234 1.00 89.62 75 GLN A CA 1
ATOM 577 C C . GLN A 1 75 ? -13.670 7.030 -9.374 1.00 89.62 75 GLN A C 1
ATOM 579 O O . GLN A 1 75 ? -14.565 6.183 -9.387 1.00 89.62 75 GLN A O 1
ATOM 584 N N . SER A 1 76 ? -13.910 8.336 -9.488 1.00 87.56 76 SER A N 1
ATOM 585 C CA . SER A 1 76 ? -15.253 8.893 -9.651 1.00 87.56 76 SER A CA 1
ATOM 586 C C . SER A 1 76 ? -15.925 8.354 -10.917 1.00 87.56 76 SER A C 1
ATOM 588 O O . SER A 1 76 ? -17.017 7.790 -10.847 1.00 87.56 76 SER A O 1
ATOM 590 N N . ALA A 1 77 ? -15.231 8.398 -12.060 1.00 88.81 77 ALA A N 1
ATOM 591 C CA . ALA A 1 77 ? -15.756 7.888 -13.327 1.00 88.81 77 ALA A CA 1
ATOM 592 C C . ALA A 1 77 ? -16.006 6.368 -13.310 1.00 88.81 77 ALA A C 1
ATOM 594 O O . ALA A 1 77 ? -17.005 5.896 -13.853 1.00 88.81 77 ALA A O 1
ATOM 595 N N . CYS A 1 78 ? -15.141 5.599 -12.645 1.00 87.31 78 CYS A N 1
ATOM 596 C CA . CYS A 1 78 ? -15.297 4.154 -12.469 1.00 87.31 78 CYS A CA 1
ATOM 597 C C . CYS A 1 78 ? -16.454 3.780 -11.527 1.00 87.31 78 CYS A C 1
ATOM 599 O O . CYS A 1 78 ? -16.971 2.666 -11.606 1.00 87.31 78 CYS A O 1
ATOM 601 N N . SER A 1 79 ? -16.868 4.682 -10.632 1.00 80.38 79 SER A N 1
ATOM 602 C CA . SER A 1 79 ? -17.862 4.383 -9.591 1.00 80.38 79 SER A CA 1
ATOM 603 C C . SER A 1 79 ? -19.315 4.633 -10.011 1.00 80.38 79 SER A C 1
ATOM 605 O O . SER A 1 79 ? -20.237 4.252 -9.282 1.00 80.38 79 SER A O 1
ATOM 607 N N . GLY A 1 80 ? -19.540 5.210 -11.197 1.00 74.94 80 GLY A N 1
ATOM 608 C CA . GLY A 1 80 ? -20.877 5.482 -11.730 1.00 74.94 80 GLY A CA 1
ATOM 609 C C . GLY A 1 80 ? -21.701 6.392 -10.809 1.00 74.94 80 GLY A C 1
ATOM 610 O O . GLY A 1 80 ? -21.174 7.325 -10.215 1.00 74.94 80 GLY A O 1
ATOM 611 N N . ASN A 1 81 ? -22.996 6.098 -10.648 1.00 67.19 81 ASN A N 1
ATOM 612 C CA . ASN A 1 81 ? -23.925 6.882 -9.816 1.00 67.19 81 ASN A CA 1
ATOM 613 C C . ASN A 1 81 ? -23.888 6.493 -8.322 1.00 67.19 81 ASN A C 1
ATOM 615 O O . ASN A 1 81 ? -24.932 6.458 -7.667 1.00 67.19 81 ASN A O 1
ATOM 619 N N . SER A 1 82 ? -22.715 6.151 -7.779 1.00 67.69 82 SER A N 1
ATOM 620 C CA . SER A 1 82 ? -22.591 5.810 -6.357 1.00 67.69 82 SER A CA 1
ATOM 621 C C . SER A 1 82 ? -23.101 6.943 -5.467 1.00 67.69 82 SER A C 1
ATOM 623 O O . SER A 1 82 ? -22.692 8.092 -5.615 1.00 67.69 82 SER A O 1
ATOM 625 N N . THR A 1 83 ? -23.950 6.615 -4.494 1.00 66.94 83 THR A N 1
ATOM 626 C CA . THR A 1 83 ? -24.341 7.538 -3.415 1.00 66.94 83 THR A CA 1
ATOM 627 C C . THR A 1 83 ? -23.431 7.423 -2.188 1.00 66.94 83 THR A C 1
ATOM 629 O O . THR A 1 83 ? -23.562 8.208 -1.246 1.00 66.94 83 THR A O 1
ATOM 632 N N . SER A 1 84 ? -22.511 6.450 -2.178 1.00 73.12 84 SER A N 1
ATOM 633 C CA . SER A 1 84 ? -21.579 6.222 -1.075 1.00 73.12 84 SER A CA 1
ATOM 634 C C . SER A 1 84 ? -20.372 7.156 -1.155 1.00 73.12 84 SER A C 1
ATOM 636 O O . SER A 1 84 ? -19.944 7.556 -2.237 1.00 73.12 84 SER A O 1
ATOM 638 N N . VAL A 1 85 ? -19.805 7.509 0.001 1.00 79.19 85 VAL A N 1
ATOM 639 C CA . VAL A 1 85 ? -18.538 8.246 0.034 1.00 79.19 85 VAL A CA 1
ATOM 640 C C . VAL A 1 85 ? -17.432 7.308 -0.452 1.00 79.19 85 VAL A C 1
ATOM 642 O O . VAL A 1 85 ? -17.233 6.226 0.111 1.00 79.19 85 VAL A O 1
ATOM 645 N N . LEU A 1 86 ? -16.740 7.721 -1.515 1.00 80.31 86 LEU A N 1
ATOM 646 C CA . LEU A 1 86 ? -15.680 6.951 -2.157 1.00 80.31 86 LEU A CA 1
ATOM 647 C C . LEU A 1 86 ? -14.339 7.200 -1.465 1.00 80.31 86 LEU A C 1
ATOM 649 O O . LEU A 1 86 ? -14.010 8.330 -1.108 1.00 80.31 86 LEU A O 1
ATOM 653 N N . SER A 1 87 ? -13.552 6.137 -1.317 1.00 85.56 87 SER A N 1
ATOM 654 C CA . SER A 1 87 ? -12.165 6.214 -0.862 1.00 85.56 87 SER A CA 1
ATOM 655 C C . SER A 1 87 ? -11.231 5.925 -2.024 1.00 85.56 87 SER A C 1
ATOM 657 O O . SER A 1 87 ? -11.402 4.914 -2.700 1.00 85.56 87 SER A O 1
ATOM 659 N N . THR A 1 88 ? -10.212 6.758 -2.213 1.00 88.75 88 THR A N 1
ATOM 660 C CA . THR A 1 88 ? -9.123 6.509 -3.171 1.00 88.75 88 THR A CA 1
ATOM 661 C C . THR A 1 88 ? -7.860 5.964 -2.502 1.00 88.75 88 THR A C 1
ATOM 663 O O . THR A 1 88 ? -6.888 5.684 -3.195 1.00 88.75 88 THR A O 1
ATOM 666 N N . VAL A 1 89 ? -7.863 5.744 -1.176 1.00 88.69 89 VAL A N 1
ATOM 667 C CA . VAL A 1 89 ? -6.688 5.278 -0.407 1.00 88.69 89 VAL A CA 1
ATOM 668 C C . VAL A 1 89 ? -6.086 4.010 -1.013 1.00 88.69 89 VAL A C 1
ATOM 670 O O . VAL A 1 89 ? -4.886 3.950 -1.243 1.00 88.69 89 VAL A O 1
ATOM 673 N N . ARG A 1 90 ? -6.911 3.003 -1.327 1.00 86.62 90 ARG A N 1
ATOM 674 C CA . ARG A 1 90 ? -6.433 1.733 -1.903 1.00 86.62 90 ARG A CA 1
ATOM 675 C C . ARG A 1 90 ? -5.858 1.891 -3.304 1.00 86.62 90 ARG A C 1
ATOM 677 O O . ARG A 1 90 ? -4.877 1.218 -3.626 1.00 86.62 90 ARG A O 1
ATOM 684 N N . PHE A 1 91 ? -6.446 2.767 -4.115 1.00 90.75 91 PHE A N 1
ATOM 685 C CA . PHE A 1 91 ? -5.962 3.030 -5.464 1.00 90.75 91 PHE A CA 1
ATOM 686 C C . PHE A 1 91 ? -4.610 3.759 -5.408 1.00 90.75 91 PHE A C 1
ATOM 688 O O . PHE A 1 91 ? -3.642 3.296 -6.009 1.00 90.75 91 PHE A O 1
ATOM 695 N N . HIS A 1 92 ? -4.499 4.799 -4.572 1.00 91.44 92 HIS A N 1
ATOM 696 C CA . HIS A 1 92 ? -3.234 5.485 -4.276 1.00 91.44 92 HIS A CA 1
ATOM 697 C C . HIS A 1 92 ? -2.161 4.523 -3.755 1.00 91.44 92 HIS A C 1
ATOM 699 O O . HIS A 1 92 ? -1.068 4.471 -4.312 1.00 91.44 92 HIS A O 1
ATOM 705 N N . THR A 1 93 ? -2.474 3.704 -2.746 1.00 89.94 93 THR A N 1
ATOM 706 C CA . THR A 1 93 ? -1.529 2.719 -2.193 1.00 89.94 93 THR A CA 1
ATOM 707 C C . THR A 1 93 ? -1.088 1.698 -3.246 1.00 89.94 93 THR A C 1
ATOM 709 O O . THR A 1 93 ? 0.081 1.327 -3.283 1.00 89.94 93 THR A O 1
ATOM 712 N N . SER A 1 94 ? -1.987 1.254 -4.131 1.00 92.19 94 SER A N 1
ATOM 713 C CA . SER A 1 94 ? -1.650 0.276 -5.176 1.00 92.19 94 SER A CA 1
ATOM 714 C C . SER A 1 94 ? -0.714 0.859 -6.233 1.00 92.19 94 SER A C 1
ATOM 716 O O . SER A 1 94 ? 0.258 0.201 -6.599 1.00 92.19 94 SER A O 1
ATOM 718 N N . ILE A 1 95 ? -0.962 2.097 -6.671 1.00 94.12 95 ILE A N 1
ATOM 719 C CA . ILE A 1 95 ? -0.050 2.840 -7.553 1.00 94.12 95 ILE A CA 1
ATOM 720 C C . ILE A 1 95 ? 1.304 3.041 -6.860 1.00 94.12 95 ILE A C 1
ATOM 722 O O . ILE A 1 95 ? 2.341 2.831 -7.487 1.00 94.12 95 ILE A O 1
ATOM 726 N N . ALA A 1 96 ? 1.294 3.375 -5.564 1.00 91.88 96 ALA A N 1
ATOM 727 C CA . ALA A 1 96 ? 2.507 3.555 -4.775 1.00 91.88 96 ALA A CA 1
ATOM 728 C C . ALA A 1 96 ? 3.381 2.309 -4.718 1.00 91.88 96 ALA A C 1
ATOM 730 O O . ALA A 1 96 ? 4.571 2.390 -5.002 1.00 91.88 96 ALA A O 1
ATOM 731 N N . ILE A 1 97 ? 2.792 1.147 -4.438 1.00 90.31 97 ILE A N 1
ATOM 732 C CA . ILE A 1 97 ? 3.519 -0.127 -4.450 1.00 90.31 97 ILE A CA 1
ATOM 733 C C . ILE A 1 97 ? 4.184 -0.364 -5.812 1.00 90.31 97 ILE A C 1
ATOM 735 O O . ILE A 1 97 ? 5.352 -0.744 -5.861 1.00 90.31 97 ILE A O 1
ATOM 739 N N . MET A 1 98 ? 3.468 -0.117 -6.914 1.00 95.38 98 MET A N 1
ATOM 740 C CA . MET A 1 98 ? 4.005 -0.350 -8.257 1.00 95.38 98 MET A CA 1
ATOM 741 C C . MET A 1 98 ? 5.164 0.596 -8.584 1.00 95.38 98 MET A C 1
ATOM 743 O O . MET A 1 98 ? 6.193 0.126 -9.061 1.00 95.38 98 MET A O 1
ATOM 747 N N . TYR A 1 99 ? 5.046 1.903 -8.316 1.00 93.12 99 TYR A N 1
ATOM 748 C CA . TYR A 1 99 ? 6.151 2.815 -8.625 1.00 93.12 99 TYR A CA 1
ATOM 749 C C . TYR A 1 99 ? 7.335 2.665 -7.661 1.00 93.12 99 TYR A C 1
ATOM 751 O O . TYR A 1 99 ? 8.470 2.846 -8.083 1.00 93.12 99 TYR A O 1
ATOM 759 N N . PHE A 1 100 ? 7.114 2.324 -6.384 1.00 88.31 100 PHE A N 1
ATOM 760 C CA . PHE A 1 100 ? 8.223 2.066 -5.459 1.00 88.31 100 PHE A CA 1
ATOM 761 C C . PHE A 1 100 ? 8.963 0.790 -5.851 1.00 88.31 100 PHE A C 1
ATOM 763 O O . PHE A 1 100 ? 10.188 0.766 -5.826 1.00 88.31 100 PHE A O 1
ATOM 770 N N . SER A 1 101 ? 8.237 -0.249 -6.274 1.00 88.62 101 SER A N 1
ATOM 771 C CA . SER A 1 101 ? 8.863 -1.464 -6.792 1.00 88.62 101 SER A CA 1
ATOM 772 C C . SER A 1 101 ? 9.547 -1.254 -8.144 1.00 88.62 101 SER A C 1
ATOM 774 O O . SER A 1 101 ? 10.487 -1.982 -8.437 1.00 88.62 101 SER A O 1
ATOM 776 N N . ASN A 1 102 ? 9.084 -0.299 -8.956 1.00 92.06 102 ASN A N 1
ATOM 777 C CA . ASN A 1 102 ? 9.774 0.136 -10.170 1.00 92.06 102 ASN A CA 1
ATOM 778 C C . ASN A 1 102 ? 11.111 0.802 -9.802 1.00 92.06 102 ASN A C 1
ATOM 780 O O . ASN A 1 102 ? 12.163 0.299 -10.173 1.00 92.06 102 ASN A O 1
ATOM 784 N N . ALA A 1 103 ? 11.074 1.836 -8.956 1.00 84.62 103 ALA A N 1
ATOM 785 C CA . ALA A 1 103 ? 12.262 2.538 -8.465 1.00 84.62 103 ALA A CA 1
ATOM 786 C C . ALA A 1 103 ? 13.286 1.617 -7.774 1.00 84.62 103 ALA A C 1
ATOM 788 O O . ALA A 1 103 ? 14.486 1.865 -7.819 1.00 84.62 103 ALA A O 1
ATOM 789 N N . LEU A 1 104 ? 12.833 0.544 -7.120 1.00 78.56 104 LEU A N 1
ATOM 790 C CA . LEU A 1 104 ? 13.716 -0.396 -6.429 1.00 78.56 104 LEU A CA 1
ATOM 791 C C . LEU A 1 104 ? 14.635 -1.176 -7.388 1.00 78.56 104 LEU A C 1
ATOM 793 O O . LEU A 1 104 ? 15.686 -1.658 -6.960 1.00 78.56 104 LEU A O 1
ATOM 797 N N . VAL A 1 105 ? 14.271 -1.298 -8.669 1.00 79.88 105 VAL A N 1
ATOM 798 C CA . VAL A 1 105 ? 15.090 -2.006 -9.665 1.00 79.88 105 VAL A CA 1
ATOM 799 C C . VAL A 1 105 ? 16.431 -1.303 -9.875 1.00 79.88 105 VAL A C 1
ATOM 801 O O . VAL A 1 105 ? 17.448 -1.990 -9.912 1.00 79.88 105 VAL A O 1
ATOM 804 N N . ASP A 1 106 ? 16.464 0.031 -9.835 1.00 75.50 106 ASP A N 1
ATOM 805 C CA . ASP A 1 106 ? 17.699 0.831 -9.903 1.00 75.50 106 ASP A CA 1
ATOM 806 C C . ASP A 1 106 ? 18.686 0.559 -8.771 1.00 75.50 106 ASP A C 1
ATOM 808 O O . ASP A 1 106 ? 19.875 0.849 -8.889 1.00 75.50 106 ASP A O 1
ATOM 812 N N . VAL A 1 107 ? 18.198 0.026 -7.651 1.00 70.00 107 VAL A N 1
ATOM 813 C CA . VAL A 1 107 ? 19.011 -0.273 -6.471 1.00 70.00 107 VAL A CA 1
ATOM 814 C C . VAL A 1 107 ? 19.401 -1.746 -6.467 1.00 70.00 107 VAL A C 1
ATOM 816 O O . VAL A 1 107 ? 20.580 -2.084 -6.382 1.00 70.00 107 VAL A O 1
ATOM 819 N N . VAL A 1 108 ? 18.416 -2.638 -6.581 1.00 67.44 108 VAL A N 1
ATOM 820 C CA . VAL A 1 108 ? 18.620 -4.092 -6.470 1.00 67.44 108 VAL A CA 1
ATOM 821 C C . VAL A 1 108 ? 19.314 -4.658 -7.709 1.00 67.44 108 VAL A C 1
ATOM 823 O O . VAL A 1 108 ? 20.125 -5.578 -7.606 1.00 67.44 108 VAL A O 1
ATOM 826 N N . TYR A 1 109 ? 19.021 -4.097 -8.880 1.00 73.06 109 TYR A N 1
ATOM 827 C CA . TYR A 1 109 ? 19.518 -4.556 -10.172 1.00 73.06 109 TYR A CA 1
ATOM 828 C C . TYR A 1 109 ? 20.378 -3.505 -10.882 1.00 73.06 109 TYR A C 1
ATOM 830 O O . TYR A 1 109 ? 20.610 -3.648 -12.075 1.00 73.06 109 TYR A O 1
ATOM 838 N N . ALA A 1 110 ? 20.966 -2.560 -10.136 1.00 69.19 110 ALA A N 1
ATOM 839 C CA . ALA A 1 110 ? 21.739 -1.399 -10.612 1.00 69.19 110 ALA A CA 1
ATOM 840 C C . ALA A 1 110 ? 22.812 -1.658 -11.695 1.00 69.19 110 ALA A C 1
ATOM 842 O O . ALA A 1 110 ? 23.317 -0.734 -12.324 1.00 69.19 110 ALA A O 1
ATOM 843 N N . LEU A 1 111 ? 23.270 -2.905 -11.843 1.00 70.19 111 LEU A N 1
ATOM 844 C CA . LEU A 1 111 ? 24.294 -3.325 -12.807 1.00 70.19 111 LEU A CA 1
ATOM 845 C C . LEU A 1 111 ? 23.858 -4.549 -13.624 1.00 70.19 111 LEU A C 1
ATOM 847 O O . LEU A 1 111 ? 24.714 -5.292 -14.114 1.00 70.19 111 LEU A O 1
ATOM 851 N N . SER A 1 112 ? 22.557 -4.826 -13.677 1.00 78.88 112 SER A N 1
ATOM 852 C CA . SER A 1 112 ? 21.980 -5.849 -14.540 1.00 78.88 112 SER A CA 1
ATOM 853 C C . SER A 1 112 ? 21.609 -5.209 -15.863 1.00 78.88 112 SER A C 1
ATOM 855 O O . SER A 1 112 ? 20.557 -4.590 -16.004 1.00 78.88 112 SER A O 1
ATOM 857 N N . GLU A 1 113 ? 22.476 -5.429 -16.840 1.00 86.00 113 GLU A N 1
ATOM 858 C CA . GLU A 1 113 ? 22.261 -5.073 -18.238 1.00 86.00 113 GLU A CA 1
ATOM 859 C C . GLU A 1 113 ? 20.881 -5.506 -18.755 1.00 86.00 113 GLU A C 1
ATOM 861 O O . GLU A 1 113 ? 20.218 -4.742 -19.448 1.00 86.00 113 GLU A O 1
ATOM 866 N N . GLU A 1 114 ? 20.380 -6.676 -18.345 1.00 88.38 114 GLU A N 1
ATOM 867 C CA . GLU A 1 114 ? 19.073 -7.163 -18.782 1.00 88.38 114 GLU A CA 1
ATOM 868 C C . GLU A 1 114 ? 17.900 -6.358 -18.208 1.00 88.38 114 GLU A C 1
ATOM 870 O O . GLU A 1 114 ? 16.928 -6.117 -18.921 1.00 88.38 114 GLU A O 1
ATOM 875 N N . HIS A 1 115 ? 17.967 -5.934 -16.941 1.00 87.56 115 HIS A N 1
ATOM 876 C CA . HIS A 1 115 ? 16.872 -5.179 -16.317 1.00 87.56 115 HIS A CA 1
ATOM 877 C C . HIS A 1 115 ? 16.777 -3.749 -16.855 1.00 87.56 115 HIS A C 1
ATOM 879 O O . HIS A 1 115 ? 15.671 -3.216 -16.883 1.00 87.56 115 HIS A O 1
ATOM 885 N N . HIS A 1 116 ? 17.892 -3.186 -17.323 1.00 90.50 116 HIS A N 1
ATOM 886 C CA . HIS A 1 116 ? 17.984 -1.829 -17.869 1.00 90.50 116 HIS A CA 1
ATOM 887 C C . HIS A 1 116 ? 18.064 -1.799 -19.407 1.00 90.50 116 HIS A C 1
ATOM 889 O O . HIS A 1 116 ? 18.145 -0.734 -20.007 1.00 90.50 116 HIS A O 1
ATOM 895 N N . PHE A 1 117 ? 18.037 -2.954 -20.086 1.00 95.06 117 PHE A N 1
ATOM 896 C CA . PHE A 1 117 ? 18.252 -3.061 -21.539 1.00 95.06 117 PHE A CA 1
ATOM 897 C C . PHE A 1 117 ? 19.580 -2.453 -22.035 1.00 95.06 117 PHE A C 1
ATOM 899 O O . PHE A 1 117 ? 19.701 -2.078 -23.207 1.00 95.06 117 PHE A O 1
ATOM 906 N N . ASP A 1 118 ? 20.597 -2.418 -21.180 1.00 91.75 118 ASP A N 1
ATOM 907 C CA . ASP A 1 118 ? 21.946 -1.987 -21.539 1.00 91.75 118 ASP A CA 1
ATOM 908 C C . ASP A 1 118 ? 22.692 -3.075 -22.324 1.00 91.75 118 ASP A C 1
ATOM 910 O O . ASP A 1 118 ? 22.218 -4.203 -22.507 1.00 91.75 118 ASP A O 1
ATOM 914 N N . ASP A 1 119 ? 23.876 -2.723 -22.824 1.00 93.88 119 ASP A N 1
ATOM 915 C CA . ASP A 1 119 ? 24.852 -3.642 -23.422 1.00 93.88 119 ASP A CA 1
ATOM 916 C C . ASP A 1 119 ? 24.298 -4.463 -24.615 1.00 93.88 119 ASP A C 1
ATOM 918 O O . ASP A 1 119 ? 24.792 -5.543 -24.944 1.00 93.88 119 ASP A O 1
ATOM 922 N N . GLU A 1 120 ? 23.271 -3.939 -25.297 1.00 95.06 120 GLU A N 1
ATOM 923 C CA . GLU A 1 120 ? 22.516 -4.600 -26.375 1.00 95.06 120 GLU A CA 1
ATOM 924 C C . GLU A 1 120 ? 21.839 -5.921 -25.951 1.00 95.06 120 GLU A C 1
ATOM 926 O O . GLU A 1 120 ? 21.488 -6.762 -26.788 1.00 95.06 120 GLU A O 1
ATOM 931 N N . THR A 1 121 ? 21.581 -6.106 -24.653 1.00 93.00 121 THR A N 1
ATOM 932 C CA . THR A 1 121 ? 21.013 -7.338 -24.077 1.00 93.00 121 THR A CA 1
ATOM 933 C C . THR A 1 121 ? 19.500 -7.494 -24.285 1.00 93.00 121 THR A C 1
ATOM 935 O O . THR A 1 121 ? 18.796 -8.102 -23.481 1.00 93.00 121 THR A O 1
ATOM 938 N N . PHE A 1 122 ? 18.973 -7.053 -25.434 1.00 94.69 122 PHE A N 1
ATOM 939 C CA . PHE A 1 122 ? 17.539 -7.044 -25.764 1.00 94.69 122 PHE A CA 1
ATOM 940 C C . PHE A 1 122 ? 16.828 -8.387 -25.561 1.00 94.69 122 PHE A C 1
ATOM 942 O O . PHE A 1 122 ? 15.675 -8.429 -25.138 1.00 94.69 122 PHE A O 1
ATOM 949 N N . LYS A 1 123 ? 17.507 -9.502 -25.861 1.00 92.50 123 LYS A N 1
ATOM 950 C CA . LYS A 1 123 ? 16.958 -10.850 -25.636 1.00 92.50 123 LYS A CA 1
ATOM 951 C C . LYS A 1 123 ? 16.818 -11.171 -24.151 1.00 92.50 123 LYS A C 1
ATOM 953 O O . LYS A 1 123 ? 15.771 -11.683 -23.769 1.00 92.50 123 LYS A O 1
ATOM 958 N N . GLY A 1 124 ? 17.837 -10.846 -23.356 1.00 91.12 124 GLY A N 1
ATOM 959 C CA . GLY A 1 124 ? 17.826 -11.029 -21.906 1.00 91.12 124 GLY A CA 1
ATOM 960 C C . GLY A 1 124 ? 16.785 -10.132 -21.243 1.00 91.12 124 GLY A C 1
ATOM 961 O O . GLY A 1 124 ? 15.946 -10.631 -20.501 1.00 91.12 124 GLY A O 1
ATOM 962 N N . GLY A 1 125 ? 16.745 -8.846 -21.603 1.00 92.81 125 GLY A N 1
ATOM 963 C CA . GLY A 1 125 ? 15.734 -7.923 -21.082 1.00 92.81 125 GLY A CA 1
ATOM 964 C C . GLY A 1 125 ? 14.305 -8.331 -21.441 1.00 92.81 125 GLY A C 1
ATOM 965 O O . GLY A 1 125 ? 13.415 -8.304 -20.592 1.00 92.81 125 GLY A O 1
ATOM 966 N N . ARG A 1 126 ? 14.071 -8.837 -22.661 1.00 95.06 126 ARG A N 1
ATOM 967 C CA . ARG A 1 126 ? 12.771 -9.420 -23.031 1.00 95.06 126 ARG A CA 1
ATOM 968 C C . ARG A 1 126 ? 12.423 -10.648 -22.188 1.00 95.06 126 ARG A C 1
ATOM 970 O O . ARG A 1 126 ? 11.264 -10.826 -21.821 1.00 95.06 126 ARG A O 1
ATOM 977 N N . GLU A 1 127 ? 13.383 -11.524 -21.917 1.00 92.56 127 GLU A N 1
ATOM 978 C CA . GLU A 1 127 ? 13.162 -12.719 -21.096 1.00 92.56 127 GLU A CA 1
ATOM 979 C C . GLU A 1 127 ? 12.784 -12.348 -19.656 1.00 92.56 127 GLU A C 1
ATOM 981 O O . GLU A 1 127 ? 11.795 -12.873 -19.142 1.00 92.56 127 GLU A O 1
ATOM 986 N N . VAL A 1 128 ? 13.491 -11.388 -19.049 1.00 90.94 128 VAL A N 1
ATOM 987 C CA . VAL A 1 128 ? 13.153 -10.821 -17.731 1.00 90.94 128 VAL A CA 1
ATOM 988 C C . VAL A 1 128 ? 11.734 -10.250 -17.746 1.00 90.94 128 VAL A C 1
ATOM 990 O O . VAL A 1 128 ? 10.876 -10.693 -16.982 1.00 90.94 128 VAL A O 1
ATOM 993 N N . LEU A 1 129 ? 11.448 -9.347 -18.688 1.00 95.38 129 LEU A N 1
ATOM 994 C CA . LEU A 1 129 ? 10.151 -8.685 -18.802 1.00 95.38 129 LEU A CA 1
ATOM 995 C C . LEU A 1 129 ? 9.000 -9.684 -18.988 1.00 95.38 129 LEU A C 1
ATOM 997 O O . LEU A 1 129 ? 7.979 -9.613 -18.308 1.00 95.38 129 LEU A O 1
ATOM 1001 N N . THR A 1 130 ? 9.143 -10.644 -19.899 1.00 95.00 130 THR A N 1
ATOM 1002 C CA . THR A 1 130 ? 8.076 -11.616 -20.189 1.00 95.00 130 THR A CA 1
ATOM 1003 C C . THR A 1 130 ? 7.879 -12.631 -19.062 1.00 95.00 130 THR A C 1
ATOM 1005 O O . THR A 1 130 ? 6.739 -13.040 -18.814 1.00 95.00 130 THR A O 1
ATOM 1008 N N . THR A 1 131 ? 8.943 -12.979 -18.330 1.00 93.38 131 THR A N 1
ATOM 1009 C CA . THR A 1 131 ? 8.865 -13.783 -17.100 1.00 93.38 131 THR A CA 1
ATOM 1010 C C . THR A 1 131 ? 8.061 -13.056 -16.029 1.00 93.38 131 THR A C 1
ATOM 1012 O O . THR A 1 131 ? 7.140 -13.634 -15.446 1.00 93.38 131 THR A O 1
ATOM 1015 N N . ASP A 1 132 ? 8.335 -11.769 -15.828 1.00 93.69 132 ASP A N 1
ATOM 1016 C CA . ASP A 1 132 ? 7.610 -10.947 -14.863 1.00 93.69 132 ASP A CA 1
ATOM 1017 C C . ASP A 1 132 ? 6.137 -10.823 -15.225 1.00 93.69 132 ASP A C 1
ATOM 1019 O O . ASP A 1 132 ? 5.267 -11.060 -14.391 1.00 93.69 132 ASP A O 1
ATOM 1023 N N . VAL A 1 133 ? 5.828 -10.552 -16.492 1.00 97.06 133 VAL A N 1
ATOM 1024 C CA . VAL A 1 133 ? 4.444 -10.468 -16.975 1.00 97.06 133 VAL A CA 1
ATOM 1025 C C . VAL A 1 133 ? 3.696 -11.787 -16.777 1.00 97.06 133 VAL A C 1
ATOM 1027 O O . VAL A 1 133 ? 2.527 -11.784 -16.376 1.00 97.06 133 VAL A O 1
ATOM 1030 N N . ALA A 1 134 ? 4.343 -12.927 -17.028 1.00 96.00 134 ALA A N 1
ATOM 1031 C CA . ALA A 1 134 ? 3.755 -14.235 -16.758 1.00 96.00 134 ALA A CA 1
ATOM 1032 C C . ALA A 1 134 ? 3.473 -14.427 -15.256 1.00 96.00 134 ALA A C 1
ATOM 1034 O O . ALA A 1 134 ? 2.387 -14.887 -14.891 1.00 96.00 134 ALA A O 1
ATOM 1035 N N . ALA A 1 135 ? 4.399 -14.011 -14.390 1.00 95.19 135 ALA A N 1
ATOM 1036 C CA . ALA A 1 135 ? 4.246 -14.076 -12.942 1.00 95.19 135 ALA A CA 1
ATOM 1037 C C . ALA A 1 135 ? 3.165 -13.116 -12.407 1.00 95.19 135 ALA A C 1
ATOM 1039 O O . ALA A 1 135 ? 2.403 -13.506 -11.518 1.00 95.19 135 ALA A O 1
ATOM 1040 N N . VAL A 1 136 ? 3.000 -11.919 -12.988 1.00 97.50 136 VAL A N 1
ATOM 1041 C CA . VAL A 1 136 ? 1.871 -11.018 -12.685 1.00 97.50 136 VAL A CA 1
ATOM 1042 C C . VAL A 1 136 ? 0.554 -11.708 -13.019 1.00 97.50 136 VAL A C 1
ATOM 1044 O O . VAL A 1 136 ? -0.327 -11.810 -12.165 1.00 97.50 136 VAL A O 1
ATOM 1047 N N . LYS A 1 137 ? 0.420 -12.246 -14.238 1.00 97.75 137 LYS A N 1
ATOM 1048 C CA . LYS A 1 137 ? -0.799 -12.949 -14.672 1.00 97.75 137 LYS A CA 1
ATOM 1049 C C . LYS A 1 137 ? -1.119 -14.139 -13.768 1.00 97.75 137 LYS A C 1
ATOM 1051 O O . LYS A 1 137 ? -2.281 -14.335 -13.419 1.00 97.75 137 LYS A O 1
ATOM 1056 N N . ALA A 1 138 ? -0.112 -14.927 -13.392 1.00 95.50 138 ALA A N 1
ATOM 1057 C CA . ALA A 1 138 ? -0.278 -16.054 -12.479 1.00 95.50 138 ALA A CA 1
ATOM 1058 C C . ALA A 1 138 ? -0.729 -15.594 -11.085 1.00 95.50 138 ALA A C 1
ATOM 1060 O O . ALA A 1 138 ? -1.708 -16.120 -10.561 1.00 95.50 138 ALA A O 1
ATOM 1061 N N . SER A 1 139 ? -0.082 -14.568 -10.526 1.00 89.44 139 SER A N 1
ATOM 1062 C CA . SER A 1 139 ? -0.419 -14.025 -9.203 1.00 89.44 139 SER A CA 1
ATOM 1063 C C . SER A 1 139 ? -1.852 -13.502 -9.160 1.00 89.44 139 SER A C 1
ATOM 1065 O O . SER A 1 139 ? -2.603 -13.829 -8.248 1.00 89.44 139 SER A O 1
ATOM 1067 N N . VAL A 1 140 ? -2.273 -12.765 -10.189 1.00 91.69 140 VAL A N 1
ATOM 1068 C CA . VAL A 1 140 ? -3.632 -12.217 -10.289 1.00 91.69 140 VAL A CA 1
ATOM 1069 C C . VAL A 1 140 ? -4.684 -13.318 -10.447 1.00 91.69 140 VAL A C 1
ATOM 1071 O O . VAL A 1 140 ? -5.749 -13.226 -9.844 1.00 91.69 140 VAL A O 1
ATOM 1074 N N . LYS A 1 141 ? -4.394 -14.380 -11.211 1.00 90.25 141 LYS A N 1
ATOM 1075 C CA . LYS A 1 141 ? -5.281 -15.554 -11.325 1.00 90.25 141 LYS A CA 1
ATOM 1076 C C . LYS A 1 141 ? -5.417 -16.322 -10.009 1.00 90.25 141 LYS A C 1
ATOM 1078 O O . LYS A 1 141 ? -6.453 -16.935 -9.778 1.00 90.25 141 LYS A O 1
ATOM 1083 N N . LEU A 1 142 ? -4.390 -16.274 -9.163 1.00 85.06 142 LEU A N 1
ATOM 1084 C CA . LEU A 1 142 ? -4.409 -16.794 -7.794 1.00 85.06 142 LEU A CA 1
ATOM 1085 C C . LEU A 1 142 ? -4.973 -15.781 -6.779 1.00 85.06 142 LEU A C 1
ATOM 1087 O O . LEU A 1 142 ? -4.884 -16.022 -5.580 1.00 85.06 142 LEU A O 1
ATOM 1091 N N . GLU A 1 143 ? -5.513 -14.647 -7.242 1.00 81.25 143 GLU A N 1
ATOM 1092 C CA . GLU A 1 143 ? -6.010 -13.531 -6.420 1.00 81.25 143 GLU A CA 1
ATOM 1093 C C . GLU A 1 143 ? -4.954 -12.927 -5.465 1.00 81.25 143 GLU A C 1
ATOM 1095 O O . GLU A 1 143 ? -5.277 -12.165 -4.554 1.00 81.25 143 GLU A O 1
ATOM 1100 N N . ASN A 1 144 ? -3.663 -13.187 -5.705 1.00 79.25 144 ASN A N 1
ATOM 1101 C CA . ASN A 1 144 ? -2.548 -12.565 -4.995 1.00 79.25 144 ASN A CA 1
ATOM 1102 C C . ASN A 1 144 ? -2.166 -11.233 -5.661 1.00 79.25 144 ASN A C 1
ATOM 1104 O O . ASN A 1 144 ? -1.155 -11.100 -6.358 1.00 79.25 144 ASN A O 1
ATOM 1108 N N . TYR A 1 145 ? -3.012 -10.223 -5.461 1.00 86.00 145 TYR A N 1
ATOM 1109 C CA . TYR A 1 145 ? -2.828 -8.906 -6.073 1.00 86.00 145 TYR A CA 1
ATOM 1110 C C . TYR A 1 145 ? -1.606 -8.154 -5.531 1.00 86.00 145 TYR A C 1
ATOM 1112 O O . TYR A 1 145 ? -1.037 -7.348 -6.257 1.00 86.00 145 TYR A O 1
ATOM 1120 N N . MET A 1 146 ? -1.180 -8.403 -4.288 1.00 81.50 146 MET A N 1
ATOM 1121 C CA . MET A 1 146 ? 0.002 -7.746 -3.713 1.00 81.50 146 MET A CA 1
ATOM 1122 C C . MET A 1 146 ? 1.285 -8.169 -4.427 1.00 81.50 146 MET A C 1
ATOM 1124 O O . MET A 1 146 ? 1.994 -7.304 -4.940 1.00 81.50 146 MET A O 1
ATOM 1128 N N . ALA A 1 147 ? 1.522 -9.478 -4.559 1.00 82.81 147 ALA A N 1
ATOM 1129 C CA . ALA A 1 147 ? 2.642 -9.986 -5.351 1.00 82.81 147 ALA A CA 1
ATOM 1130 C C . ALA A 1 147 ? 2.554 -9.500 -6.806 1.00 82.81 147 ALA A C 1
ATOM 1132 O O . ALA A 1 147 ? 3.544 -9.047 -7.377 1.00 82.81 147 ALA A O 1
ATOM 1133 N N . GLY A 1 148 ? 1.344 -9.500 -7.380 1.00 91.19 148 GLY A N 1
ATOM 1134 C CA . GLY A 1 148 ? 1.102 -8.966 -8.719 1.00 91.19 148 GLY A CA 1
ATOM 1135 C C . GLY A 1 148 ? 1.533 -7.502 -8.890 1.00 91.19 148 GLY A C 1
ATOM 1136 O O . GLY A 1 148 ? 2.110 -7.174 -9.920 1.00 91.19 148 GLY A O 1
ATOM 1137 N N . ARG A 1 149 ? 1.299 -6.626 -7.901 1.00 94.25 149 ARG A N 1
ATOM 1138 C CA . ARG A 1 149 ? 1.691 -5.200 -7.950 1.00 94.25 149 ARG A CA 1
ATOM 1139 C C . ARG A 1 149 ? 3.203 -5.005 -7.893 1.00 94.25 149 ARG A C 1
ATOM 1141 O O . ARG A 1 149 ? 3.723 -4.193 -8.649 1.00 94.25 149 ARG A O 1
ATOM 1148 N N . ILE A 1 150 ? 3.889 -5.748 -7.024 1.00 87.00 150 ILE A N 1
ATOM 1149 C CA . ILE A 1 150 ? 5.353 -5.689 -6.888 1.00 87.00 150 ILE A CA 1
ATOM 1150 C C . ILE A 1 150 ? 6.004 -6.126 -8.206 1.00 87.00 150 ILE A C 1
ATOM 1152 O O . ILE A 1 150 ? 6.755 -5.377 -8.823 1.00 87.00 150 ILE A O 1
ATOM 1156 N N . ILE A 1 151 ? 5.630 -7.304 -8.714 1.00 93.50 151 ILE A N 1
ATOM 1157 C CA . ILE A 1 151 ? 6.205 -7.838 -9.956 1.00 93.50 151 ILE A CA 1
ATOM 1158 C C . ILE A 1 151 ? 5.865 -6.936 -11.154 1.00 93.50 151 ILE A C 1
ATOM 1160 O O . ILE A 1 151 ? 6.704 -6.734 -12.028 1.00 93.50 151 ILE A O 1
ATOM 1164 N N . LEU A 1 152 ? 4.666 -6.341 -11.187 1.00 98.38 152 LEU A N 1
ATOM 1165 C CA . LEU A 1 152 ? 4.298 -5.370 -12.218 1.00 98.38 152 LEU A CA 1
ATOM 1166 C C . LEU A 1 152 ? 5.177 -4.115 -12.163 1.00 98.38 152 LEU A C 1
ATOM 1168 O O . LEU A 1 152 ? 5.579 -3.634 -13.213 1.00 98.38 152 LEU A O 1
ATOM 1172 N N . GLY A 1 153 ? 5.511 -3.610 -10.973 1.00 96.50 153 GLY A N 1
ATOM 1173 C CA . GLY A 1 153 ? 6.459 -2.505 -10.821 1.00 96.50 153 GLY A CA 1
ATOM 1174 C C . GLY A 1 153 ? 7.826 -2.818 -11.434 1.00 96.50 153 GLY A C 1
ATOM 1175 O O . GLY A 1 153 ? 8.336 -2.016 -12.215 1.00 96.50 153 GLY A O 1
ATOM 1176 N N . ARG A 1 154 ? 8.366 -4.018 -11.172 1.00 93.25 154 ARG A N 1
ATOM 1177 C CA . ARG A 1 154 ? 9.621 -4.492 -11.787 1.00 93.25 154 ARG A CA 1
ATOM 1178 C C . ARG A 1 154 ? 9.524 -4.595 -13.313 1.00 93.25 154 ARG A C 1
ATOM 1180 O O . ARG A 1 154 ? 10.389 -4.080 -14.012 1.00 93.25 154 ARG A O 1
ATOM 1187 N N . ALA A 1 155 ? 8.445 -5.183 -13.833 1.00 97.50 155 ALA A N 1
ATOM 1188 C CA . ALA A 1 155 ? 8.205 -5.270 -15.276 1.00 97.50 155 ALA A CA 1
ATOM 1189 C C . ALA A 1 155 ? 8.115 -3.881 -15.934 1.00 97.50 155 ALA A C 1
ATOM 1191 O O . ALA A 1 155 ? 8.667 -3.658 -17.012 1.00 97.50 155 ALA A O 1
ATOM 1192 N N . CYS A 1 156 ? 7.418 -2.943 -15.284 1.00 98.25 156 CYS A N 1
ATOM 1193 C CA . CYS A 1 156 ? 7.299 -1.563 -15.739 1.00 98.25 156 CYS A CA 1
ATOM 1194 C C . CYS A 1 156 ? 8.669 -0.895 -15.848 1.00 98.25 156 CYS A C 1
ATOM 1196 O O . CYS A 1 156 ? 8.917 -0.254 -16.861 1.00 98.25 156 CYS A O 1
ATOM 1198 N N . HIS A 1 157 ? 9.551 -1.077 -14.864 1.00 95.06 157 HIS A N 1
ATOM 1199 C CA . HIS A 1 157 ? 10.899 -0.513 -14.894 1.00 95.06 157 HIS A CA 1
ATOM 1200 C C . HIS A 1 157 ? 11.654 -0.917 -16.164 1.00 95.06 157 HIS A C 1
ATOM 1202 O O . HIS A 1 157 ? 11.967 -0.068 -16.996 1.00 95.06 157 HIS A O 1
ATOM 1208 N N . SER A 1 158 ? 11.835 -2.225 -16.377 1.00 95.69 158 SER A N 1
ATOM 1209 C CA . SER A 1 158 ? 12.590 -2.725 -17.527 1.00 95.69 158 SER A CA 1
ATOM 1210 C C . SER A 1 158 ? 11.978 -2.299 -18.858 1.00 95.69 158 SER A C 1
ATOM 1212 O O . SER A 1 158 ? 12.689 -1.926 -19.788 1.00 95.69 158 SER A O 1
ATOM 1214 N N . LEU A 1 159 ? 10.646 -2.307 -18.970 1.00 98.38 159 LEU A N 1
ATOM 1215 C CA . LEU A 1 159 ? 9.978 -1.838 -20.183 1.00 98.38 159 LEU A CA 1
ATOM 1216 C C . LEU A 1 159 ? 10.206 -0.341 -20.443 1.00 98.38 159 LEU A C 1
ATOM 1218 O O . LEU A 1 159 ? 10.290 0.065 -21.602 1.00 98.38 159 LEU A O 1
ATOM 1222 N N . GLN A 1 160 ? 10.258 0.477 -19.393 1.00 98.00 160 GLN A N 1
ATOM 1223 C CA . GLN A 1 160 ? 10.451 1.921 -19.504 1.00 98.00 160 GLN A CA 1
ATOM 1224 C C . GLN A 1 160 ? 11.894 2.236 -19.917 1.00 98.00 160 GLN A C 1
ATOM 1226 O O . GLN A 1 160 ? 12.083 2.972 -20.888 1.00 98.00 160 GLN A O 1
ATOM 1231 N N . ASP A 1 161 ? 12.879 1.589 -19.293 1.00 95.75 161 ASP A N 1
ATOM 1232 C CA . ASP A 1 161 ? 14.308 1.794 -19.571 1.00 95.75 161 ASP A CA 1
ATOM 1233 C C . ASP A 1 161 ? 14.720 1.453 -20.999 1.00 95.75 161 ASP A C 1
ATOM 1235 O O . ASP A 1 161 ? 15.564 2.122 -21.595 1.00 95.75 161 ASP A O 1
ATOM 1239 N N . PHE A 1 162 ? 14.044 0.494 -21.637 1.00 97.88 162 PHE A N 1
ATOM 1240 C CA . PHE A 1 162 ? 14.241 0.255 -23.065 1.00 97.88 162 PHE A CA 1
ATOM 1241 C C . PHE A 1 162 ? 14.134 1.549 -23.895 1.00 97.88 162 PHE A C 1
ATOM 1243 O O . PHE A 1 162 ? 14.915 1.753 -24.828 1.00 97.88 162 PHE A O 1
ATOM 1250 N N . TYR A 1 163 ? 13.183 2.437 -23.586 1.00 98.19 163 TYR A N 1
ATOM 1251 C CA . TYR A 1 163 ? 12.965 3.661 -24.364 1.00 98.19 163 TYR A CA 1
ATOM 1252 C C . TYR A 1 163 ? 13.971 4.766 -24.043 1.00 98.19 163 TYR A C 1
ATOM 1254 O O . TYR A 1 163 ? 14.241 5.594 -24.919 1.00 98.19 163 TYR A O 1
ATOM 1262 N N . SER A 1 164 ? 14.545 4.786 -22.838 1.00 95.94 164 SER A N 1
ATOM 1263 C CA . SER A 1 164 ? 15.607 5.728 -22.486 1.00 95.94 164 SER A CA 1
ATOM 1264 C C . SER A 1 164 ? 16.984 5.258 -22.960 1.00 95.94 164 SER A C 1
ATOM 1266 O O . SER A 1 164 ? 17.777 6.097 -23.394 1.00 95.94 164 SER A O 1
ATOM 1268 N N . HIS A 1 165 ? 17.263 3.951 -22.944 1.00 95.94 165 HIS A N 1
ATOM 1269 C CA . HIS A 1 165 ? 18.615 3.405 -23.138 1.00 95.94 165 HIS A CA 1
ATOM 1270 C C . HIS A 1 165 ? 18.880 2.874 -24.550 1.00 95.94 165 HIS A C 1
ATOM 1272 O O . HIS A 1 165 ? 20.038 2.753 -24.962 1.00 95.94 165 HIS A O 1
ATOM 1278 N N . SER A 1 166 ? 17.832 2.585 -25.331 1.00 97.38 166 SER A N 1
ATOM 1279 C CA . SER A 1 166 ? 17.966 2.190 -26.740 1.00 97.38 166 SER A CA 1
ATOM 1280 C C . SER A 1 166 ? 17.920 3.380 -27.699 1.00 97.38 166 SER A C 1
ATOM 1282 O O . SER A 1 166 ? 17.541 4.489 -27.327 1.00 97.38 166 SER A O 1
ATOM 1284 N N . ASN A 1 167 ? 18.255 3.150 -28.970 1.00 97.44 167 ASN A N 1
ATOM 1285 C CA . ASN A 1 167 ? 18.073 4.131 -30.042 1.00 97.44 167 ASN A CA 1
ATOM 1286 C C . ASN A 1 167 ? 16.658 4.122 -30.666 1.00 97.44 167 ASN A C 1
ATOM 1288 O O . ASN A 1 167 ? 16.485 4.597 -31.790 1.00 97.44 167 ASN A O 1
ATOM 1292 N N . TRP A 1 168 ? 15.642 3.546 -30.003 1.00 97.75 168 TRP A N 1
ATOM 1293 C CA . TRP A 1 168 ? 14.296 3.387 -30.580 1.00 97.75 168 TRP A CA 1
ATOM 1294 C C . TRP A 1 168 ? 13.687 4.715 -31.049 1.00 97.75 168 TRP A C 1
ATOM 1296 O O . TRP A 1 168 ? 13.094 4.786 -32.128 1.00 97.75 168 TRP A O 1
ATOM 1306 N N . VAL A 1 169 ? 13.882 5.779 -30.267 1.00 97.25 169 VAL A N 1
ATOM 1307 C CA . VAL A 1 169 ? 13.392 7.125 -30.587 1.00 97.25 169 VAL A CA 1
ATOM 1308 C C . VAL A 1 169 ? 14.141 7.707 -31.790 1.00 97.25 169 VAL A C 1
ATOM 1310 O O . VAL A 1 169 ? 13.537 8.250 -32.713 1.00 97.25 169 VAL A O 1
ATOM 1313 N N . GLU A 1 170 ? 15.457 7.525 -31.825 1.00 97.31 170 GLU A N 1
ATOM 1314 C CA . GLU A 1 170 ? 16.362 7.991 -32.876 1.00 97.31 170 GLU A CA 1
ATOM 1315 C C . GLU A 1 170 ? 16.132 7.280 -34.214 1.00 97.31 170 GLU A C 1
ATOM 1317 O O . GLU A 1 170 ? 16.372 7.860 -35.271 1.00 97.31 170 GLU A O 1
ATOM 1322 N N . LEU A 1 171 ? 15.587 6.060 -34.192 1.00 96.75 171 LEU A N 1
ATOM 1323 C CA . LEU A 1 171 ? 15.084 5.354 -35.376 1.00 96.75 171 LEU A CA 1
ATOM 1324 C C . LEU A 1 171 ? 13.773 5.950 -35.934 1.00 96.75 171 LEU A C 1
ATOM 1326 O O . LEU A 1 171 ? 13.184 5.387 -36.861 1.00 96.75 171 LEU A O 1
ATOM 1330 N N . GLY A 1 172 ? 13.284 7.058 -35.367 1.00 95.56 172 GLY A N 1
ATOM 1331 C CA . GLY A 1 172 ? 12.055 7.736 -35.780 1.00 95.56 172 GLY A CA 1
ATOM 1332 C C . GLY A 1 172 ? 10.785 6.969 -35.413 1.00 95.56 172 GLY A C 1
ATOM 1333 O O . GLY A 1 172 ? 9.738 7.180 -36.028 1.00 95.56 172 GLY A O 1
ATOM 1334 N N . LYS A 1 173 ? 10.859 6.039 -34.451 1.00 96.06 173 LYS A N 1
ATOM 1335 C CA . LYS A 1 173 ? 9.704 5.245 -34.025 1.00 96.06 173 LYS A CA 1
ATOM 1336 C C . LYS A 1 173 ? 8.813 6.069 -33.103 1.00 96.06 173 LYS A C 1
ATOM 1338 O O . LYS A 1 173 ? 9.274 6.688 -32.152 1.00 96.06 173 LYS A O 1
ATOM 1343 N N . THR A 1 174 ? 7.514 6.045 -33.381 1.00 95.44 174 THR A N 1
ATOM 1344 C CA . THR A 1 174 ? 6.483 6.777 -32.625 1.00 95.44 174 THR A CA 1
ATOM 1345 C C . THR A 1 174 ? 5.451 5.851 -31.979 1.00 95.44 174 THR A C 1
ATOM 1347 O O . THR A 1 174 ? 4.492 6.319 -31.370 1.00 95.44 174 THR A O 1
ATOM 1350 N N . SER A 1 175 ? 5.648 4.535 -32.077 1.00 96.44 175 SER A N 1
ATOM 1351 C CA . SER A 1 175 ? 4.802 3.517 -31.448 1.00 96.44 175 SER A CA 1
ATOM 1352 C C . SER A 1 175 ? 5.633 2.590 -30.556 1.00 96.44 175 SER A C 1
ATOM 1354 O O . SER A 1 175 ? 6.834 2.427 -30.816 1.00 96.44 175 SER A O 1
ATOM 1356 N N . PRO A 1 176 ? 5.016 1.977 -29.527 1.00 97.06 176 PRO A N 1
ATOM 1357 C CA . PRO A 1 176 ? 5.680 0.979 -28.699 1.00 97.06 176 PRO A CA 1
ATOM 1358 C C . PRO A 1 176 ? 6.232 -0.201 -29.504 1.00 97.06 176 PRO A C 1
ATOM 1360 O O . PRO A 1 176 ? 5.686 -0.582 -30.543 1.00 97.06 176 PRO A O 1
ATOM 1363 N N . TYR A 1 177 ? 7.309 -0.810 -29.009 1.00 95.88 177 TYR A N 1
ATOM 1364 C CA . TYR A 1 177 ? 7.857 -2.033 -29.581 1.00 95.88 177 TYR A CA 1
ATOM 1365 C C . TYR A 1 177 ? 7.181 -3.271 -28.975 1.00 95.88 177 TYR A C 1
ATOM 1367 O O . TYR A 1 177 ? 7.693 -3.881 -28.036 1.00 95.88 177 TYR A O 1
ATOM 1375 N N . SER A 1 178 ? 6.033 -3.665 -29.534 1.00 92.00 178 SER A N 1
ATOM 1376 C CA . SER A 1 178 ? 5.204 -4.789 -29.052 1.00 92.00 178 SER A CA 1
ATOM 1377 C C . SER A 1 178 ? 5.971 -6.110 -28.872 1.00 92.00 178 SER A C 1
ATOM 1379 O O . SER A 1 178 ? 5.620 -6.926 -28.017 1.00 92.00 178 SER A O 1
ATOM 1381 N N . ALA A 1 179 ? 7.055 -6.320 -29.632 1.00 92.62 179 ALA A N 1
ATOM 1382 C CA . ALA A 1 179 ? 7.907 -7.510 -29.550 1.00 92.62 179 ALA A CA 1
ATOM 1383 C C . ALA A 1 179 ? 8.596 -7.694 -28.183 1.00 92.62 179 ALA A C 1
ATOM 1385 O O . ALA A 1 179 ? 9.056 -8.796 -27.883 1.00 92.62 179 ALA A O 1
ATOM 1386 N N . LEU A 1 180 ? 8.670 -6.645 -27.352 1.00 94.38 180 LEU A N 1
ATOM 1387 C CA . LEU A 1 180 ? 9.201 -6.726 -25.986 1.00 94.38 180 LEU A CA 1
ATOM 1388 C C . LEU A 1 180 ? 8.262 -7.474 -25.034 1.00 94.38 180 LEU A C 1
ATOM 1390 O O . LEU A 1 180 ? 8.722 -8.141 -24.115 1.00 94.38 180 LEU A O 1
ATOM 1394 N N . ILE A 1 181 ? 6.951 -7.396 -25.261 1.00 92.31 181 ILE A N 1
ATOM 1395 C CA . ILE A 1 181 ? 5.932 -7.994 -24.381 1.00 92.31 181 ILE A CA 1
ATOM 1396 C C . ILE A 1 181 ? 5.201 -9.176 -25.034 1.00 92.31 181 ILE A C 1
ATOM 1398 O O . ILE A 1 181 ? 4.341 -9.803 -24.413 1.00 92.31 181 ILE A O 1
ATOM 1402 N N . THR A 1 182 ? 5.558 -9.512 -26.278 1.00 87.19 182 THR A N 1
ATOM 1403 C CA . THR A 1 182 ? 5.029 -10.655 -27.035 1.00 87.19 182 THR A CA 1
ATOM 1404 C C . THR A 1 182 ? 6.164 -11.639 -27.367 1.00 87.19 182 THR A C 1
ATOM 1406 O O . THR A 1 182 ? 6.884 -11.451 -28.348 1.00 87.19 182 THR A O 1
ATOM 1409 N N . PRO A 1 183 ? 6.356 -12.707 -26.562 1.00 81.94 183 PRO A N 1
ATOM 1410 C CA . PRO A 1 183 ? 7.476 -13.643 -26.728 1.00 81.94 183 PRO A CA 1
ATOM 1411 C C . PRO A 1 183 ? 7.561 -14.277 -28.124 1.00 81.94 183 PRO A C 1
ATOM 1413 O O . PRO A 1 183 ? 8.662 -14.511 -28.628 1.00 81.94 183 PRO A O 1
ATOM 1416 N N . ASP A 1 184 ? 6.399 -14.513 -28.741 1.00 83.31 184 ASP A N 1
ATOM 1417 C CA . ASP A 1 184 ? 6.250 -15.169 -30.044 1.00 83.31 184 ASP A CA 1
ATOM 1418 C C . ASP A 1 184 ? 6.661 -14.275 -31.224 1.00 83.31 184 ASP A C 1
ATOM 1420 O O . ASP A 1 184 ? 6.915 -14.767 -32.325 1.00 83.31 184 ASP A O 1
ATOM 1424 N N . GLN A 1 185 ? 6.742 -12.956 -31.020 1.00 88.38 185 GLN A N 1
ATOM 1425 C CA . GLN A 1 185 ? 7.192 -12.029 -32.050 1.00 88.38 185 GLN A CA 1
ATOM 1426 C C . GLN A 1 185 ? 8.723 -11.989 -32.065 1.00 88.38 185 GLN A C 1
ATOM 1428 O O . GLN A 1 185 ? 9.372 -11.749 -31.047 1.00 88.38 185 GLN A O 1
ATOM 1433 N N . ASN A 1 186 ? 9.336 -12.207 -33.228 1.00 86.94 186 ASN A N 1
ATOM 1434 C CA . ASN A 1 186 ? 10.788 -12.099 -33.352 1.00 86.94 186 ASN A CA 1
ATOM 1435 C C . ASN A 1 186 ? 11.244 -10.644 -33.203 1.00 86.94 186 ASN A C 1
ATOM 1437 O O . ASN A 1 186 ? 10.690 -9.747 -33.839 1.00 86.94 186 ASN A O 1
ATOM 1441 N N . MET A 1 187 ? 12.309 -10.428 -32.427 1.00 88.50 187 MET A N 1
ATOM 1442 C CA . MET A 1 187 ? 13.031 -9.159 -32.458 1.00 88.50 187 MET A CA 1
ATOM 1443 C C . MET A 1 187 ? 13.886 -9.098 -33.720 1.00 88.50 187 MET A C 1
ATOM 1445 O O . MET A 1 187 ? 14.724 -9.971 -33.955 1.00 88.50 187 MET A O 1
ATOM 1449 N N . THR A 1 188 ? 13.662 -8.077 -34.538 1.00 86.44 188 THR A N 1
ATOM 1450 C CA . THR A 1 188 ? 14.334 -7.900 -35.830 1.00 86.44 188 THR A CA 1
ATOM 1451 C C . THR A 1 188 ? 15.297 -6.721 -35.799 1.00 86.44 188 THR A C 1
ATOM 1453 O O . THR A 1 188 ? 15.138 -5.817 -34.984 1.00 86.44 188 THR A O 1
ATOM 1456 N N . ASN A 1 189 ? 16.253 -6.710 -36.732 1.00 90.38 189 ASN A N 1
ATOM 1457 C CA . ASN A 1 189 ? 17.182 -5.600 -36.963 1.00 90.38 189 ASN A CA 1
ATOM 1458 C C . ASN A 1 189 ? 18.012 -5.220 -35.727 1.00 90.38 189 ASN A C 1
ATOM 1460 O O . ASN A 1 189 ? 18.233 -4.046 -35.470 1.00 90.38 189 ASN A O 1
ATOM 1464 N N . LEU A 1 190 ? 18.474 -6.199 -34.948 1.00 95.00 190 LEU A N 1
ATOM 1465 C CA . LEU A 1 190 ? 19.408 -5.946 -33.848 1.00 95.00 190 LEU A CA 1
ATOM 1466 C C . LEU A 1 190 ? 20.810 -5.675 -34.408 1.00 95.00 190 LEU A C 1
ATOM 1468 O O . LEU A 1 190 ? 21.256 -6.389 -35.311 1.00 95.00 190 LEU A O 1
ATOM 1472 N N . ALA A 1 191 ? 21.511 -4.679 -33.869 1.00 94.69 191 ALA A N 1
ATOM 1473 C CA . ALA A 1 191 ? 22.921 -4.480 -34.173 1.00 94.69 191 ALA A CA 1
ATOM 1474 C C . ALA A 1 191 ? 23.728 -5.714 -33.729 1.00 94.69 191 ALA A C 1
ATOM 1476 O O . ALA A 1 191 ? 23.545 -6.241 -32.634 1.00 94.69 191 ALA A O 1
ATOM 1477 N N . GLY A 1 192 ? 24.606 -6.212 -34.604 1.00 88.94 192 GLY A N 1
ATOM 1478 C CA . GLY A 1 192 ? 25.509 -7.312 -34.262 1.00 88.94 192 GLY A CA 1
ATOM 1479 C C . GLY A 1 192 ? 26.641 -6.845 -33.338 1.00 88.94 192 GLY A C 1
ATOM 1480 O O . GLY A 1 192 ? 26.967 -5.658 -33.348 1.00 88.94 192 GLY A O 1
ATOM 1481 N N . PRO A 1 193 ? 27.303 -7.749 -32.594 1.00 86.62 193 PRO A N 1
ATOM 1482 C CA . PRO A 1 193 ? 28.353 -7.384 -31.634 1.00 86.62 193 PRO A CA 1
ATOM 1483 C C . PRO A 1 193 ? 29.543 -6.646 -32.275 1.00 86.62 193 PRO A C 1
ATOM 1485 O O . PRO A 1 193 ? 30.136 -5.778 -31.641 1.00 86.62 193 PRO A O 1
ATOM 1488 N N . ASP A 1 194 ? 29.838 -6.930 -33.548 1.00 89.88 194 ASP A N 1
ATOM 1489 C CA . ASP A 1 194 ? 30.926 -6.300 -34.312 1.00 89.88 194 ASP A CA 1
ATOM 1490 C C . ASP A 1 194 ? 30.470 -5.091 -35.153 1.00 89.88 194 ASP A C 1
ATOM 1492 O O . ASP A 1 194 ? 31.271 -4.466 -35.851 1.00 89.88 194 ASP A O 1
ATOM 1496 N N . VAL A 1 195 ? 29.177 -4.751 -35.118 1.00 94.88 195 VAL A N 1
ATOM 1497 C CA . VAL A 1 195 ? 28.631 -3.598 -35.842 1.00 94.88 195 VAL A CA 1
ATOM 1498 C C . VAL A 1 195 ? 28.870 -2.345 -35.010 1.00 94.88 195 VAL A C 1
ATOM 1500 O O . VAL A 1 195 ? 28.306 -2.205 -33.924 1.00 94.88 195 VAL A O 1
ATOM 1503 N N . ALA A 1 196 ? 29.684 -1.423 -35.525 1.00 96.44 196 ALA A N 1
ATOM 1504 C CA . ALA A 1 196 ? 29.863 -0.114 -34.908 1.00 96.44 196 ALA A CA 1
ATOM 1505 C C . ALA A 1 196 ? 28.529 0.650 -34.897 1.00 96.44 196 ALA A C 1
ATOM 1507 O O . ALA A 1 196 ? 27.820 0.690 -35.903 1.00 96.44 196 ALA A O 1
ATOM 1508 N N . THR A 1 197 ? 28.193 1.258 -33.762 1.00 97.19 197 THR A N 1
ATOM 1509 C CA . THR A 1 197 ? 26.914 1.948 -33.548 1.00 97.19 197 THR A CA 1
ATOM 1510 C C . THR A 1 197 ? 27.087 3.430 -33.217 1.00 97.19 197 THR A C 1
ATOM 1512 O O . THR A 1 197 ? 26.211 4.226 -33.556 1.00 97.19 197 THR A O 1
ATOM 1515 N N . CYS A 1 198 ? 28.242 3.832 -32.669 1.00 96.31 198 CYS A N 1
ATOM 1516 C CA . CYS A 1 198 ? 28.528 5.214 -32.284 1.00 96.31 198 CYS A CA 1
ATOM 1517 C C . CYS A 1 198 ? 29.907 5.733 -32.723 1.00 96.31 198 CYS A C 1
ATOM 1519 O O . CYS A 1 198 ? 30.873 4.986 -32.886 1.00 96.31 198 CYS A O 1
ATOM 1521 N N . ARG A 1 199 ? 30.003 7.062 -32.820 1.00 96.06 199 ARG A N 1
ATOM 1522 C CA . ARG A 1 199 ? 31.235 7.870 -32.864 1.00 96.06 199 ARG A CA 1
ATOM 1523 C C . ARG A 1 199 ? 31.360 8.733 -31.601 1.00 96.06 199 ARG A C 1
ATOM 1525 O O . ARG A 1 199 ? 30.410 8.848 -30.835 1.00 96.06 199 ARG A O 1
ATOM 1532 N N . ASN A 1 200 ? 32.525 9.346 -31.388 1.00 96.19 200 ASN A N 1
ATOM 1533 C CA . ASN A 1 200 ? 32.757 10.238 -30.246 1.00 96.19 200 ASN A CA 1
ATOM 1534 C C . ASN A 1 200 ? 31.804 11.443 -30.260 1.00 96.19 200 ASN A C 1
ATOM 1536 O O . ASN A 1 200 ? 31.650 12.106 -31.289 1.00 96.19 200 ASN A O 1
ATOM 1540 N N . CYS A 1 201 ? 31.240 11.772 -29.099 1.00 93.62 201 CYS A N 1
ATOM 1541 C CA . CYS A 1 201 ? 30.626 13.074 -28.865 1.00 93.62 201 CYS A CA 1
ATOM 1542 C C . CYS A 1 201 ? 31.688 14.179 -28.939 1.00 93.62 201 CYS A C 1
ATOM 1544 O O . CYS A 1 201 ? 32.831 13.994 -28.514 1.00 93.62 201 CYS A O 1
ATOM 1546 N N . THR A 1 202 ? 31.319 15.342 -29.473 1.00 89.75 202 THR A N 1
ATOM 1547 C CA . THR A 1 202 ? 32.257 16.456 -29.685 1.00 89.75 202 THR A CA 1
ATOM 1548 C C . THR A 1 202 ? 31.945 17.574 -28.705 1.00 89.75 202 THR A C 1
ATOM 1550 O O . THR A 1 202 ? 30.836 18.090 -28.698 1.00 89.75 202 THR A O 1
ATOM 1553 N N . ASN A 1 203 ? 32.911 17.958 -27.864 1.00 83.62 203 ASN A N 1
ATOM 1554 C CA . ASN A 1 203 ? 32.738 19.008 -26.845 1.00 83.62 203 ASN A CA 1
ATOM 1555 C C . ASN A 1 203 ? 31.520 18.791 -25.919 1.00 83.62 203 ASN A C 1
ATOM 1557 O O . ASN A 1 203 ? 30.893 19.750 -25.480 1.00 83.62 203 ASN A O 1
ATOM 1561 N N . GLY A 1 204 ? 31.181 17.529 -25.633 1.00 78.44 204 GLY A N 1
ATOM 1562 C CA . GLY A 1 204 ? 30.023 17.159 -24.813 1.00 78.44 204 GLY A CA 1
ATOM 1563 C C . GLY A 1 204 ? 28.689 17.091 -25.564 1.00 78.44 204 GLY A C 1
ATOM 1564 O O . GLY A 1 204 ? 27.716 16.621 -24.986 1.00 78.44 204 GLY A O 1
ATOM 1565 N N . ASP A 1 205 ? 28.639 17.488 -26.839 1.00 88.56 205 ASP A N 1
ATOM 1566 C CA . ASP A 1 205 ? 27.456 17.322 -27.685 1.00 88.56 205 ASP A CA 1
ATOM 1567 C C . ASP A 1 205 ? 27.399 15.904 -28.269 1.00 88.56 205 ASP A C 1
ATOM 1569 O O . ASP A 1 205 ? 28.303 15.467 -28.996 1.00 88.56 205 ASP A O 1
ATOM 1573 N N . CYS A 1 206 ? 26.323 15.195 -27.930 1.00 92.69 206 CYS A N 1
ATOM 1574 C CA . CYS A 1 206 ? 26.047 13.831 -28.360 1.00 92.69 206 CYS A CA 1
ATOM 1575 C C . CYS A 1 206 ? 24.902 13.717 -29.372 1.00 92.69 206 CYS A C 1
ATOM 1577 O O . CYS A 1 206 ? 24.651 12.612 -29.835 1.00 92.69 206 CYS A O 1
ATOM 1579 N N . ALA A 1 207 ? 24.261 14.812 -29.798 1.00 87.69 207 ALA A N 1
ATOM 1580 C CA . ALA A 1 207 ? 23.027 14.767 -30.594 1.00 87.69 207 ALA A CA 1
ATOM 1581 C C . ALA A 1 207 ? 23.120 13.946 -31.898 1.00 87.69 207 ALA A C 1
ATOM 1583 O O . ALA A 1 207 ? 22.109 13.485 -32.416 1.00 87.69 207 ALA A O 1
ATOM 1584 N N . ASN A 1 208 ? 24.328 13.765 -32.440 1.00 88.12 208 ASN A N 1
ATOM 1585 C CA . ASN A 1 208 ? 24.576 13.011 -33.669 1.00 88.12 208 ASN A CA 1
ATOM 1586 C C . ASN A 1 208 ? 25.696 11.973 -33.499 1.00 88.12 208 ASN A C 1
ATOM 1588 O O . ASN A 1 208 ? 26.483 11.758 -34.426 1.00 88.12 208 ASN A O 1
ATOM 1592 N N . ASN A 1 209 ? 25.851 11.387 -32.311 1.00 95.69 209 ASN A N 1
ATOM 1593 C CA . ASN A 1 209 ? 26.892 10.388 -32.064 1.00 95.69 209 ASN A CA 1
ATOM 1594 C C . ASN A 1 209 ? 26.540 8.991 -32.619 1.00 95.69 209 ASN A C 1
ATOM 1596 O O . ASN A 1 209 ? 27.457 8.220 -32.889 1.00 95.69 209 ASN A O 1
ATOM 1600 N N . LEU A 1 210 ? 25.263 8.681 -32.864 1.00 97.31 210 LEU A N 1
ATOM 1601 C CA . LEU A 1 210 ? 24.834 7.468 -33.568 1.00 97.31 210 LEU A CA 1
ATOM 1602 C C . LEU A 1 210 ? 25.260 7.516 -35.043 1.00 97.31 210 LEU A C 1
ATOM 1604 O O . LEU A 1 210 ? 25.178 8.559 -35.699 1.00 97.31 210 LEU A O 1
ATOM 1608 N N . LEU A 1 211 ? 25.733 6.387 -35.577 1.00 97.38 211 LEU A N 1
ATOM 1609 C CA . LEU A 1 211 ? 26.223 6.326 -36.957 1.00 97.38 211 LEU A CA 1
ATOM 1610 C C . LEU A 1 211 ? 25.069 6.403 -37.979 1.00 97.38 211 LEU A C 1
ATOM 1612 O O . LEU A 1 211 ? 24.078 5.691 -37.826 1.00 97.38 211 LEU A O 1
ATOM 1616 N N . PRO A 1 212 ? 25.192 7.194 -39.065 1.00 95.38 212 PRO A N 1
ATOM 1617 C CA . PRO A 1 212 ? 24.141 7.301 -40.082 1.00 95.38 212 PRO A CA 1
ATOM 1618 C C . PRO A 1 212 ? 23.747 5.960 -40.712 1.00 95.38 212 PRO A C 1
ATOM 1620 O O . PRO A 1 212 ? 22.560 5.699 -40.891 1.00 95.38 212 PRO A O 1
ATOM 1623 N N . ASP A 1 213 ? 24.722 5.084 -40.978 1.00 94.12 213 ASP A N 1
ATOM 1624 C CA . ASP A 1 213 ? 24.481 3.762 -41.571 1.00 94.12 213 ASP A CA 1
ATOM 1625 C C . ASP A 1 213 ? 23.634 2.862 -40.659 1.00 94.12 213 ASP A C 1
ATOM 1627 O O . ASP A 1 213 ? 22.835 2.067 -41.155 1.00 94.12 213 ASP A O 1
ATOM 1631 N N . LEU A 1 214 ? 23.781 3.003 -39.334 1.00 95.81 214 LEU A N 1
ATOM 1632 C CA . LEU A 1 214 ? 22.965 2.307 -38.336 1.00 95.81 214 LEU A CA 1
ATOM 1633 C C . LEU A 1 214 ? 21.498 2.743 -38.451 1.00 95.81 214 LEU A C 1
ATOM 1635 O O . LEU A 1 214 ? 20.602 1.902 -38.525 1.00 95.81 214 LEU A O 1
ATOM 1639 N N . LEU A 1 215 ? 21.267 4.061 -38.500 1.00 96.06 215 LEU A N 1
ATOM 1640 C CA . LEU A 1 215 ? 19.931 4.651 -38.597 1.00 96.06 215 LEU A C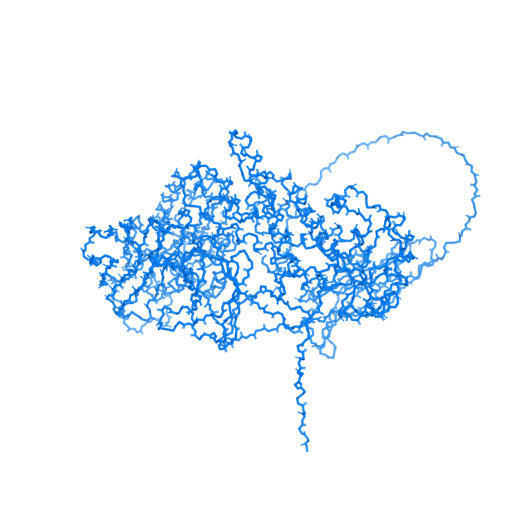A 1
ATOM 1641 C C . LEU A 1 215 ? 19.271 4.328 -39.945 1.00 96.06 215 LEU A C 1
ATOM 1643 O O . LEU A 1 215 ? 18.101 3.957 -39.980 1.00 96.06 215 LEU A O 1
ATOM 1647 N N . GLN A 1 216 ? 20.025 4.396 -41.047 1.00 95.62 216 GLN A N 1
ATOM 1648 C CA . GLN A 1 216 ? 19.531 4.085 -42.391 1.00 95.62 216 GLN A CA 1
ATOM 1649 C C . GLN A 1 216 ? 19.117 2.615 -42.533 1.00 95.62 216 GLN A C 1
ATOM 1651 O O . GLN A 1 216 ? 18.115 2.316 -43.182 1.00 95.62 216 GLN A O 1
ATOM 1656 N N . GLN A 1 217 ? 19.867 1.697 -41.919 1.00 95.00 217 GLN A N 1
ATOM 1657 C CA . GLN A 1 217 ? 19.531 0.271 -41.892 1.00 95.00 217 GLN A CA 1
ATOM 1658 C C . GLN A 1 217 ? 18.430 -0.067 -40.876 1.00 95.00 217 GLN A C 1
ATOM 1660 O O . GLN A 1 217 ? 17.911 -1.182 -40.881 1.00 95.00 217 GLN A O 1
ATOM 1665 N N . GLY A 1 218 ? 18.059 0.877 -40.008 1.00 95.38 218 GLY A N 1
ATOM 1666 C CA . GLY A 1 218 ? 17.063 0.653 -38.968 1.00 95.38 218 GLY A CA 1
ATOM 1667 C C . GLY A 1 218 ? 17.535 -0.305 -37.873 1.00 95.38 218 GLY A C 1
ATOM 1668 O O . GLY A 1 218 ? 16.713 -1.058 -37.349 1.00 95.38 218 GLY A O 1
ATOM 1669 N N . LEU A 1 219 ? 18.840 -0.323 -37.576 1.00 97.25 219 LEU A N 1
ATOM 1670 C CA . LEU A 1 219 ? 19.432 -1.229 -36.594 1.00 97.25 219 LEU A CA 1
ATOM 1671 C C . LEU A 1 219 ? 19.238 -0.716 -35.158 1.00 97.25 219 LEU A C 1
ATOM 1673 O O . LEU A 1 219 ? 19.537 0.439 -34.848 1.00 97.25 219 LEU A O 1
ATOM 1677 N N . LEU A 1 220 ? 18.766 -1.600 -34.280 1.00 97.25 220 LEU A N 1
ATOM 1678 C CA . LEU A 1 220 ? 18.516 -1.362 -32.862 1.00 97.25 220 LEU A CA 1
ATOM 1679 C C . LEU A 1 220 ? 19.792 -1.610 -32.038 1.00 97.25 220 LEU A C 1
ATOM 1681 O O . LEU A 1 220 ? 20.375 -2.692 -32.111 1.00 97.25 220 LEU A O 1
ATOM 1685 N N . THR A 1 221 ? 20.199 -0.616 -31.250 1.00 97.81 221 THR A N 1
ATOM 1686 C CA . THR A 1 221 ? 21.339 -0.631 -30.310 1.00 97.81 221 THR A CA 1
ATOM 1687 C C . THR A 1 221 ? 20.895 -0.041 -28.975 1.00 97.81 221 THR A C 1
ATOM 1689 O O . THR A 1 221 ? 19.940 0.738 -28.929 1.00 97.81 221 THR A O 1
ATOM 1692 N N . SER A 1 222 ? 21.598 -0.373 -27.895 1.00 97.06 222 SER A N 1
ATOM 1693 C CA . SER A 1 222 ? 21.502 0.335 -26.616 1.00 97.06 222 SER A CA 1
ATOM 1694 C C . SER A 1 222 ? 22.877 0.756 -26.111 1.00 97.06 222 SER A C 1
ATOM 1696 O O . SER A 1 222 ? 23.904 0.441 -26.725 1.00 97.06 222 SER A O 1
ATOM 1698 N N . GLY A 1 223 ? 22.887 1.579 -25.067 1.00 95.06 223 GLY A N 1
ATOM 1699 C CA . GLY A 1 223 ? 24.107 2.053 -24.441 1.00 95.06 223 GLY A CA 1
ATOM 1700 C C . GLY A 1 223 ? 24.765 0.972 -23.592 1.00 95.06 223 GLY A C 1
ATOM 1701 O O . GLY A 1 223 ? 24.089 0.235 -22.889 1.00 95.06 223 GLY A O 1
ATOM 1702 N N . TYR A 1 224 ? 26.093 0.889 -23.644 1.00 93.94 224 TYR A N 1
ATOM 1703 C CA . TYR A 1 224 ? 26.848 0.081 -22.691 1.00 93.94 224 TYR A CA 1
ATOM 1704 C C . TYR A 1 224 ? 27.016 0.824 -21.369 1.00 93.94 224 TYR A C 1
ATOM 1706 O O . TYR A 1 224 ? 27.341 2.013 -21.398 1.00 93.94 224 TYR A O 1
ATOM 1714 N N . PHE A 1 225 ? 26.868 0.149 -20.234 1.00 87.44 225 PHE A N 1
ATOM 1715 C CA . PHE A 1 225 ? 26.919 0.795 -18.924 1.00 87.44 225 PHE A CA 1
ATOM 1716 C C . PHE A 1 225 ? 27.779 0.032 -17.914 1.00 87.44 225 PHE A C 1
ATOM 1718 O O . PHE A 1 225 ? 27.652 -1.174 -17.714 1.00 87.44 225 PHE A O 1
ATOM 1725 N N . ASN A 1 226 ? 28.680 0.744 -17.226 1.00 81.81 226 ASN A N 1
ATOM 1726 C CA . ASN A 1 226 ? 29.394 0.164 -16.091 1.00 81.81 226 ASN A CA 1
ATOM 1727 C C . ASN A 1 226 ? 30.035 1.226 -15.185 1.00 81.81 226 ASN A C 1
ATOM 1729 O O . ASN A 1 226 ? 30.782 2.085 -15.651 1.00 81.81 226 ASN A O 1
ATOM 1733 N N . ILE A 1 227 ? 29.852 1.116 -13.866 1.00 75.19 227 ILE A N 1
ATOM 1734 C CA . ILE A 1 227 ? 30.423 2.073 -12.895 1.00 75.19 227 ILE A CA 1
ATOM 1735 C C . ILE A 1 227 ? 31.855 1.747 -12.443 1.00 75.19 227 ILE A C 1
ATOM 1737 O O . ILE A 1 227 ? 32.534 2.593 -11.855 1.00 75.19 227 ILE A O 1
ATOM 1741 N N . PHE A 1 228 ? 32.353 0.537 -12.717 1.00 74.81 228 PHE A N 1
ATOM 1742 C CA . PHE A 1 228 ? 33.661 0.056 -12.246 1.00 74.81 228 PHE A CA 1
ATOM 1743 C C . PHE A 1 228 ? 34.687 -0.101 -13.373 1.00 74.81 228 PHE A C 1
ATOM 1745 O O . PHE A 1 228 ? 35.883 0.131 -13.174 1.00 74.81 228 PHE A O 1
ATOM 1752 N N . SER A 1 229 ? 34.216 -0.411 -14.576 1.00 81.25 229 SER A N 1
ATOM 1753 C CA . SER A 1 229 ? 35.004 -0.740 -15.757 1.00 81.25 229 SER A CA 1
ATOM 1754 C C . SER A 1 229 ? 34.700 0.226 -16.897 1.00 81.25 229 SER A C 1
ATOM 1756 O O . SER A 1 229 ? 33.553 0.530 -17.166 1.00 81.25 229 SER A O 1
ATOM 1758 N N . SER A 1 230 ? 35.718 0.668 -17.632 1.00 86.81 230 SER A N 1
ATOM 1759 C CA . SER A 1 230 ? 35.510 1.398 -18.892 1.00 86.81 230 SER A CA 1
ATOM 1760 C C . SER A 1 230 ? 35.408 0.476 -20.111 1.00 86.81 230 SER A C 1
ATOM 1762 O O . SER A 1 230 ? 35.405 0.939 -21.251 1.00 86.81 230 SER A O 1
ATOM 1764 N N 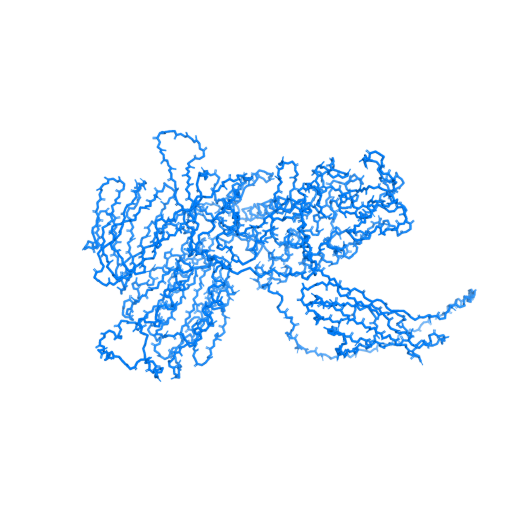. LYS A 1 231 ? 35.398 -0.849 -19.909 1.00 88.31 231 LYS A N 1
ATOM 1765 C CA . LYS A 1 231 ? 35.354 -1.819 -21.006 1.00 88.31 231 LYS A CA 1
ATOM 1766 C C . LYS A 1 231 ? 33.971 -1.825 -21.652 1.00 88.31 231 LYS A C 1
ATOM 1768 O O . LYS A 1 231 ? 32.992 -2.115 -20.986 1.00 88.31 231 LYS A O 1
ATOM 1773 N N . LYS A 1 232 ? 33.964 -1.600 -22.960 1.00 92.75 232 LYS A N 1
ATOM 1774 C CA . LYS A 1 232 ? 32.879 -1.887 -23.899 1.00 92.75 232 LYS A CA 1
ATOM 1775 C C . LYS A 1 232 ? 33.474 -2.300 -25.255 1.00 92.75 232 LYS A C 1
ATOM 1777 O O . LYS A 1 232 ? 34.671 -2.018 -25.472 1.00 92.75 232 LYS A O 1
ATOM 1782 N N . PRO A 1 233 ? 32.707 -2.967 -26.137 1.00 94.69 233 PRO A N 1
ATOM 1783 C CA . PRO A 1 233 ? 33.176 -3.337 -27.468 1.00 94.69 233 PRO A CA 1
ATOM 1784 C C . PRO A 1 233 ? 33.507 -2.109 -28.329 1.00 94.69 233 PRO A C 1
ATOM 1786 O O . PRO A 1 233 ? 32.981 -1.012 -28.126 1.00 94.69 233 PRO A O 1
ATOM 1789 N N . ALA A 1 234 ? 34.431 -2.281 -29.275 1.00 93.81 234 ALA A N 1
ATOM 1790 C CA . ALA A 1 234 ? 34.886 -1.187 -30.127 1.00 93.81 234 ALA A CA 1
ATOM 1791 C C . ALA A 1 234 ? 33.741 -0.672 -31.014 1.00 93.81 234 ALA A C 1
ATOM 1793 O O . ALA A 1 234 ? 32.997 -1.453 -31.596 1.00 93.81 234 ALA A O 1
ATOM 1794 N N . GLY A 1 235 ? 33.603 0.652 -31.117 1.00 95.00 235 GLY A N 1
ATOM 1795 C CA . GLY A 1 235 ? 32.554 1.284 -31.922 1.00 95.00 235 GLY A CA 1
ATOM 1796 C C . GLY A 1 235 ? 31.156 1.280 -31.292 1.00 95.00 235 GLY A C 1
ATOM 1797 O O . GLY A 1 235 ? 30.238 1.817 -31.907 1.00 95.00 235 GLY A O 1
ATOM 1798 N N . LYS A 1 236 ? 30.969 0.724 -30.086 1.00 96.75 236 LYS A N 1
ATOM 1799 C CA . LYS A 1 236 ? 29.662 0.686 -29.414 1.00 96.75 236 LYS A CA 1
ATOM 1800 C C . LYS A 1 236 ? 29.355 1.940 -28.600 1.00 96.75 236 LYS A C 1
ATOM 1802 O O . LYS A 1 236 ? 30.228 2.525 -27.948 1.00 96.75 236 LYS A O 1
ATOM 1807 N N . CYS A 1 237 ? 28.090 2.340 -28.621 1.00 95.88 237 CYS A N 1
ATOM 1808 C CA . CYS A 1 237 ? 27.575 3.427 -27.800 1.00 95.88 237 CYS A CA 1
ATOM 1809 C C . CYS A 1 237 ? 27.733 3.120 -26.312 1.00 95.88 237 CYS A C 1
ATOM 1811 O O . CYS A 1 237 ? 27.625 1.980 -25.884 1.00 95.88 237 CYS A O 1
ATOM 1813 N N . SER A 1 238 ? 27.986 4.146 -25.516 1.00 96.12 238 SER A N 1
ATOM 1814 C CA . SER A 1 238 ? 27.801 4.054 -24.070 1.00 96.12 238 SER A CA 1
ATOM 1815 C C . SER A 1 238 ? 26.402 4.510 -23.704 1.00 96.12 238 SER A C 1
ATOM 1817 O O . SER A 1 238 ? 25.749 5.212 -24.476 1.00 96.12 238 SER A O 1
ATOM 1819 N N . HIS A 1 239 ? 25.956 4.134 -22.520 1.00 93.62 239 HIS A N 1
ATOM 1820 C CA . HIS A 1 239 ? 24.769 4.693 -21.911 1.00 93.62 239 HIS A CA 1
ATOM 1821 C C . HIS A 1 239 ? 24.980 6.191 -21.680 1.00 93.62 239 HIS A C 1
ATOM 1823 O O . HIS A 1 239 ? 24.211 7.016 -22.176 1.00 93.62 239 HIS A O 1
ATOM 1829 N N . GLY A 1 240 ? 26.098 6.566 -21.055 1.00 88.38 240 GLY A N 1
ATOM 1830 C CA . GLY A 1 240 ? 26.424 7.943 -20.689 1.00 88.38 240 GLY A CA 1
ATOM 1831 C C . GLY A 1 240 ? 26.077 8.266 -19.237 1.00 88.38 240 GLY A C 1
ATOM 1832 O O . GLY A 1 240 ? 25.598 7.421 -18.485 1.00 88.38 240 GLY A O 1
ATOM 1833 N N . GLY A 1 241 ? 26.333 9.513 -18.840 1.00 81.06 241 GLY A N 1
ATOM 1834 C CA . GLY A 1 241 ? 26.223 9.964 -17.450 1.00 81.06 241 GLY A CA 1
ATOM 1835 C C . GLY A 1 241 ? 27.571 9.989 -16.723 1.00 81.06 241 GLY A C 1
ATOM 1836 O O . GLY A 1 241 ? 28.554 9.379 -17.143 1.00 81.06 241 GLY A O 1
ATOM 1837 N N . SER A 1 242 ? 27.638 10.738 -15.624 1.00 72.81 242 SER A N 1
ATOM 1838 C CA . SER A 1 242 ? 28.888 11.011 -14.893 1.00 72.81 242 SER A CA 1
ATOM 1839 C C . SER A 1 242 ? 29.546 9.761 -14.281 1.00 72.81 242 SER A C 1
ATOM 1841 O O . SER A 1 242 ? 30.778 9.704 -14.148 1.00 72.81 242 SER A O 1
ATOM 1843 N N . PHE A 1 243 ? 28.739 8.751 -13.954 1.00 73.38 243 PHE A N 1
ATOM 1844 C CA . PHE A 1 243 ? 29.169 7.505 -13.317 1.00 73.38 243 PHE A CA 1
ATOM 1845 C C . PHE A 1 243 ? 29.445 6.366 -14.292 1.00 73.38 243 PHE A C 1
ATOM 1847 O O . PHE A 1 243 ? 30.187 5.448 -13.939 1.00 73.38 243 PHE A O 1
ATOM 1854 N N . ASP A 1 244 ? 28.932 6.444 -15.519 1.00 83.88 244 ASP A N 1
ATOM 1855 C CA . ASP A 1 244 ? 29.227 5.458 -16.549 1.00 83.88 244 ASP A CA 1
ATOM 1856 C C . ASP A 1 244 ? 30.697 5.577 -16.968 1.00 83.88 244 ASP A C 1
ATOM 1858 O O . ASP A 1 244 ? 31.108 6.505 -17.669 1.00 83.88 244 ASP A O 1
ATOM 1862 N N . ARG A 1 245 ? 31.537 4.637 -16.533 1.00 85.56 245 ARG A N 1
ATOM 1863 C CA . ARG A 1 245 ? 32.955 4.613 -16.902 1.00 85.56 245 ARG A CA 1
ATOM 1864 C C . ARG A 1 245 ? 33.164 4.196 -18.347 1.00 85.56 245 ARG A C 1
ATOM 1866 O O . ARG A 1 245 ? 34.222 4.516 -18.895 1.00 85.56 245 ARG A O 1
ATOM 1873 N N . THR A 1 246 ? 32.207 3.511 -18.970 1.00 89.44 246 THR A N 1
ATOM 1874 C CA . THR A 1 246 ? 32.312 3.139 -20.384 1.00 89.44 246 THR A CA 1
ATOM 1875 C C . THR A 1 246 ? 32.242 4.380 -21.277 1.00 89.44 246 THR A C 1
ATOM 1877 O O . THR A 1 246 ? 32.958 4.436 -22.277 1.00 89.44 246 THR A O 1
ATOM 1880 N N . SER A 1 247 ? 31.508 5.422 -20.854 1.00 92.25 247 SER A N 1
ATOM 1881 C CA . SER A 1 247 ? 31.389 6.712 -21.559 1.00 92.25 247 SER A CA 1
ATOM 1882 C C . SER A 1 247 ? 32.716 7.455 -21.739 1.00 92.25 247 SER A C 1
ATOM 1884 O O . SER A 1 247 ? 32.830 8.338 -22.588 1.00 92.25 247 SER A O 1
ATOM 1886 N N . LYS A 1 248 ? 33.740 7.091 -20.955 1.00 89.94 248 LYS A N 1
ATOM 1887 C CA . LYS A 1 248 ? 35.092 7.673 -20.995 1.00 89.94 248 LYS A CA 1
ATOM 1888 C C . LYS A 1 248 ? 36.016 6.964 -21.987 1.00 89.94 248 LYS A C 1
ATOM 1890 O O . LYS A 1 248 ? 37.162 7.380 -22.146 1.00 89.94 248 LYS A O 1
ATOM 1895 N N . LYS A 1 249 ? 35.556 5.878 -22.615 1.00 91.62 249 LYS A N 1
ATOM 1896 C CA . LYS A 1 249 ? 36.301 5.101 -23.608 1.00 91.62 249 LYS A CA 1
ATOM 1897 C C . LYS A 1 249 ? 35.671 5.284 -24.984 1.00 91.62 249 LYS A C 1
ATOM 1899 O O . LYS A 1 249 ? 34.452 5.244 -25.105 1.00 91.62 249 LYS A O 1
ATOM 1904 N N . ASP A 1 250 ? 36.505 5.409 -26.015 1.00 91.88 250 ASP A N 1
ATOM 1905 C CA . ASP A 1 250 ? 36.046 5.515 -27.401 1.00 91.88 250 ASP A CA 1
ATOM 1906 C C . ASP A 1 250 ? 35.082 4.364 -27.776 1.00 91.88 250 ASP A C 1
ATOM 1908 O O . ASP A 1 250 ? 35.438 3.191 -27.590 1.00 91.88 250 ASP A O 1
ATOM 1912 N N . PRO A 1 251 ? 33.888 4.657 -28.335 1.00 95.19 251 PRO A N 1
ATOM 1913 C CA . PRO A 1 251 ? 33.319 5.991 -28.566 1.00 95.19 251 PRO A CA 1
ATOM 1914 C C . PRO A 1 251 ? 32.913 6.785 -27.298 1.00 95.19 251 PRO A C 1
ATOM 1916 O O . PRO A 1 251 ? 32.054 6.331 -26.552 1.00 95.19 251 PRO A O 1
ATOM 1919 N N . ILE A 1 252 ? 33.465 7.978 -27.056 1.00 93.81 252 ILE A N 1
ATOM 1920 C CA . ILE A 1 252 ? 33.183 8.802 -25.862 1.00 93.81 252 ILE A CA 1
ATOM 1921 C C . ILE A 1 252 ? 31.761 9.385 -25.894 1.00 93.81 252 ILE A C 1
ATOM 1923 O O . ILE A 1 252 ? 31.310 9.863 -26.936 1.00 93.81 252 ILE A O 1
ATOM 1927 N N . GLY A 1 253 ? 31.103 9.432 -24.731 1.00 93.38 253 GLY A N 1
ATOM 1928 C CA . GLY A 1 253 ? 29.782 10.033 -24.516 1.00 93.38 253 GLY A CA 1
ATOM 1929 C C . GLY A 1 253 ? 28.697 8.997 -24.237 1.00 93.38 253 GLY A C 1
ATOM 1930 O O . GLY A 1 253 ? 28.981 8.000 -23.585 1.00 93.38 253 GLY A O 1
ATOM 1931 N N . GLY A 1 254 ? 27.463 9.215 -24.695 1.00 94.56 254 GLY A N 1
ATOM 1932 C CA . GLY A 1 254 ? 26.387 8.240 -24.503 1.00 94.56 254 GLY A CA 1
ATOM 1933 C C . GLY A 1 254 ? 25.106 8.550 -25.268 1.00 94.56 254 GLY A C 1
ATOM 1934 O O . GLY A 1 254 ? 25.058 9.547 -25.987 1.00 94.56 254 GLY A O 1
ATOM 1935 N N . ILE A 1 255 ? 24.097 7.686 -25.131 1.00 96.00 255 ILE A N 1
ATOM 1936 C CA . ILE A 1 255 ? 22.820 7.778 -25.866 1.00 96.00 255 ILE A CA 1
ATOM 1937 C C . ILE A 1 255 ? 21.569 7.812 -24.972 1.00 96.00 255 ILE A C 1
ATOM 1939 O O . ILE A 1 255 ? 20.447 7.789 -25.487 1.00 96.00 255 ILE A O 1
ATOM 1943 N N . ASN A 1 256 ? 21.735 7.854 -23.645 1.00 93.94 256 ASN A N 1
ATOM 1944 C CA . ASN A 1 256 ? 20.596 7.799 -22.732 1.00 93.94 256 ASN A CA 1
ATOM 1945 C C . ASN A 1 256 ? 19.730 9.065 -22.766 1.00 93.94 256 ASN A C 1
ATOM 1947 O O . ASN A 1 256 ? 20.198 10.176 -23.059 1.00 93.94 256 ASN A O 1
ATOM 1951 N N . LYS A 1 257 ? 18.454 8.864 -22.440 1.00 94.88 257 LYS A N 1
ATOM 1952 C CA . LYS A 1 257 ? 17.385 9.871 -22.427 1.00 94.88 257 LYS A CA 1
ATOM 1953 C C . LYS A 1 257 ? 16.728 9.969 -21.047 1.00 94.88 257 LYS A C 1
ATOM 1955 O O . LYS A 1 257 ? 15.591 10.405 -20.947 1.00 94.88 257 LYS A O 1
ATOM 1960 N N . ASP A 1 258 ? 17.443 9.589 -19.998 1.00 90.19 258 ASP A N 1
ATOM 1961 C CA . ASP A 1 258 ? 16.978 9.480 -18.607 1.00 90.19 258 ASP A CA 1
ATOM 1962 C C . ASP A 1 258 ? 16.419 10.781 -18.040 1.00 90.19 258 ASP A C 1
ATOM 1964 O O . ASP A 1 258 ? 15.445 10.813 -17.290 1.00 90.19 258 ASP A O 1
ATOM 1968 N N . THR A 1 259 ? 17.053 11.887 -18.419 1.00 88.62 259 THR A N 1
ATOM 1969 C CA . THR A 1 259 ? 16.690 13.238 -18.008 1.00 88.62 259 THR A CA 1
ATOM 1970 C C . THR A 1 259 ? 16.807 14.185 -19.188 1.00 88.62 259 THR A C 1
ATOM 1972 O O . THR A 1 259 ? 17.534 13.927 -20.148 1.00 88.62 259 THR A O 1
ATOM 1975 N N . VAL A 1 260 ? 16.200 15.365 -19.077 1.00 89.81 260 VAL A N 1
ATOM 1976 C CA . VAL A 1 260 ? 16.388 16.439 -20.069 1.00 89.81 260 VAL A CA 1
ATOM 1977 C C . VAL A 1 260 ? 17.845 16.918 -20.196 1.00 89.81 260 VAL A C 1
ATOM 1979 O O . VAL A 1 260 ? 18.192 17.570 -21.177 1.00 89.81 260 VAL A O 1
ATOM 1982 N N . SER A 1 261 ? 18.701 16.610 -19.214 1.00 87.25 261 SER A N 1
ATOM 1983 C CA . SER A 1 261 ? 20.136 16.940 -19.195 1.00 87.25 261 SER A CA 1
ATOM 1984 C C . SER A 1 261 ? 21.054 15.801 -19.649 1.00 87.25 261 SER A C 1
ATOM 1986 O O . SER A 1 261 ? 22.271 15.973 -19.668 1.00 87.25 261 SER A O 1
ATOM 1988 N N . SER A 1 262 ? 20.493 14.640 -19.983 1.00 89.56 262 SER A N 1
ATOM 1989 C CA . SER A 1 262 ? 21.246 13.484 -20.463 1.00 89.56 262 SER A CA 1
ATOM 1990 C C . SER A 1 262 ? 21.881 13.728 -21.833 1.00 89.56 262 SER A C 1
ATOM 1992 O O . SER A 1 262 ? 21.536 14.685 -22.528 1.00 89.56 262 SER A O 1
ATOM 1994 N N . SER A 1 263 ? 22.779 12.834 -22.266 1.00 92.19 263 SER A N 1
ATOM 1995 C CA . SER A 1 263 ? 23.446 12.938 -23.572 1.00 92.19 263 SER A CA 1
ATOM 1996 C C . SER A 1 263 ? 22.456 13.104 -24.728 1.00 92.19 263 SER A C 1
ATOM 1998 O O . SER A 1 263 ? 22.705 13.907 -25.625 1.00 92.19 263 SER A O 1
ATOM 2000 N N . HIS A 1 264 ? 21.329 12.385 -24.697 1.00 94.50 264 HIS A N 1
ATOM 2001 C CA . HIS A 1 264 ? 20.229 12.520 -25.657 1.00 94.50 264 HIS A CA 1
ATOM 2002 C C . HIS A 1 264 ? 18.978 13.147 -25.014 1.00 94.50 264 HIS A C 1
ATOM 2004 O O . HIS A 1 264 ? 17.858 12.971 -25.488 1.00 94.50 264 HIS A O 1
ATOM 2010 N N . GLY A 1 265 ? 19.159 13.949 -23.961 1.00 91.88 265 GLY A N 1
ATOM 2011 C CA . GLY A 1 265 ? 18.087 14.593 -23.200 1.00 91.88 265 GLY A CA 1
ATOM 2012 C C . GLY A 1 265 ? 17.036 15.378 -24.005 1.00 91.88 265 GLY A C 1
ATOM 2013 O O . GLY A 1 265 ? 15.877 15.368 -23.593 1.00 91.88 265 GLY A O 1
ATOM 2014 N N . PRO A 1 266 ? 17.331 15.988 -25.176 1.00 94.31 266 PRO A N 1
ATOM 2015 C CA . PRO A 1 266 ? 16.292 16.584 -26.025 1.00 94.31 266 PRO A CA 1
ATOM 2016 C C . PRO A 1 266 ? 15.187 15.612 -26.477 1.00 94.31 266 PRO A C 1
ATOM 2018 O O . PRO A 1 266 ? 14.092 16.056 -26.811 1.00 94.31 266 PRO A O 1
ATOM 2021 N N . LEU A 1 267 ? 15.452 14.301 -26.474 1.00 96.31 267 LEU A N 1
ATOM 2022 C CA . LEU A 1 267 ? 14.493 13.245 -26.816 1.00 96.31 267 LEU A CA 1
ATOM 2023 C C . LEU A 1 267 ? 13.786 12.644 -25.589 1.00 96.31 267 LEU A C 1
ATOM 2025 O O . LEU A 1 267 ? 12.953 11.752 -25.741 1.00 96.31 267 LEU A O 1
ATOM 2029 N N . HIS A 1 268 ? 14.084 13.136 -24.382 1.00 95.00 268 HIS A N 1
ATOM 2030 C CA . HIS A 1 268 ? 13.562 12.612 -23.118 1.00 95.00 268 HIS A CA 1
ATOM 2031 C C . HIS A 1 268 ? 12.032 12.529 -23.089 1.00 95.00 268 HIS A C 1
ATOM 2033 O O . HIS A 1 268 ? 11.484 11.475 -22.781 1.00 95.00 268 HIS A O 1
ATOM 2039 N N . GLN A 1 269 ? 11.327 13.601 -23.472 1.00 95.88 269 GLN A N 1
ATOM 2040 C CA . GLN A 1 269 ? 9.861 13.597 -23.432 1.00 95.88 269 GLN A CA 1
ATOM 2041 C C . GLN A 1 269 ? 9.265 12.570 -24.402 1.00 95.88 269 GLN A C 1
ATOM 2043 O O . GLN A 1 269 ? 8.305 11.885 -24.069 1.00 95.88 269 GLN A O 1
ATOM 2048 N N . GLN A 1 270 ? 9.864 12.419 -25.587 1.00 97.56 270 GLN A N 1
ATOM 2049 C CA . GLN A 1 270 ? 9.407 11.443 -26.574 1.00 97.56 270 GLN A CA 1
ATOM 2050 C C . GLN A 1 270 ? 9.640 10.004 -26.090 1.00 97.56 270 GLN A C 1
ATOM 2052 O O . GLN A 1 270 ? 8.778 9.147 -26.291 1.00 97.56 270 GLN A O 1
ATOM 2057 N N . ALA A 1 271 ? 10.772 9.744 -25.425 1.00 98.00 271 ALA A N 1
ATOM 2058 C CA . ALA A 1 271 ? 11.041 8.462 -24.779 1.00 98.00 271 ALA A CA 1
ATOM 2059 C C . ALA A 1 271 ? 10.039 8.171 -23.653 1.00 98.00 271 ALA A C 1
ATOM 2061 O O . ALA A 1 271 ? 9.475 7.080 -23.614 1.00 98.00 271 ALA A O 1
ATOM 2062 N N . ALA A 1 272 ? 9.768 9.152 -22.787 1.00 97.19 272 ALA A N 1
ATOM 2063 C CA . ALA A 1 272 ? 8.806 9.020 -21.697 1.00 97.19 272 ALA A CA 1
ATOM 2064 C C . ALA A 1 272 ? 7.379 8.758 -22.214 1.00 97.19 272 ALA A C 1
ATOM 2066 O O . ALA A 1 272 ? 6.707 7.848 -21.732 1.00 97.19 272 ALA A O 1
ATOM 2067 N N . ASP A 1 273 ? 6.927 9.475 -23.248 1.00 97.38 273 ASP A N 1
ATOM 2068 C CA . ASP A 1 273 ? 5.603 9.270 -23.851 1.00 97.38 273 ASP A CA 1
ATOM 2069 C C . ASP A 1 273 ? 5.464 7.865 -24.470 1.00 97.38 273 ASP A C 1
ATOM 2071 O O . ASP A 1 273 ? 4.423 7.211 -24.341 1.00 97.38 273 ASP A O 1
ATOM 2075 N N . LEU A 1 274 ? 6.521 7.366 -25.121 1.00 98.31 274 LEU A N 1
ATOM 2076 C CA . LEU A 1 274 ? 6.574 5.993 -25.627 1.00 98.31 274 LEU A CA 1
ATOM 2077 C C . LEU A 1 274 ? 6.555 4.964 -24.494 1.00 98.31 274 LEU A C 1
ATOM 2079 O O . LEU A 1 274 ? 5.829 3.976 -24.595 1.00 98.31 274 LEU A O 1
ATOM 2083 N N . ALA A 1 275 ? 7.288 5.216 -23.411 1.00 98.44 275 ALA A N 1
ATOM 2084 C CA . ALA A 1 275 ? 7.315 4.372 -22.225 1.00 98.44 275 ALA A CA 1
ATOM 2085 C C . ALA A 1 275 ? 5.937 4.300 -21.536 1.00 98.44 275 ALA A C 1
ATOM 2087 O O . ALA A 1 275 ? 5.499 3.212 -21.148 1.00 98.44 275 ALA A O 1
ATOM 2088 N N . VAL A 1 276 ? 5.195 5.415 -21.467 1.00 98.31 276 VAL A N 1
ATOM 2089 C CA . VAL A 1 276 ? 3.789 5.437 -21.018 1.00 98.31 276 VAL A CA 1
ATOM 2090 C C . VAL A 1 276 ? 2.936 4.556 -21.927 1.00 98.31 276 VAL A C 1
ATOM 2092 O O . VAL A 1 276 ? 2.227 3.678 -21.440 1.00 98.31 276 VAL A O 1
ATOM 2095 N N . ASN A 1 277 ? 3.005 4.756 -23.246 1.00 98.12 277 ASN A N 1
ATOM 2096 C CA . ASN A 1 277 ? 2.182 4.004 -24.197 1.00 98.12 277 ASN A CA 1
ATOM 2097 C C . ASN A 1 277 ? 2.499 2.499 -24.177 1.00 98.12 277 ASN A C 1
ATOM 2099 O O . ASN A 1 277 ? 1.586 1.677 -24.232 1.00 98.12 277 ASN A O 1
ATOM 2103 N N . ALA A 1 278 ? 3.771 2.130 -24.035 1.00 98.50 278 ALA A N 1
ATOM 2104 C CA . ALA A 1 278 ? 4.197 0.743 -23.907 1.00 98.50 278 ALA A CA 1
ATOM 2105 C C . ALA A 1 278 ? 3.700 0.116 -22.601 1.00 98.50 278 ALA A C 1
ATOM 2107 O O . ALA A 1 278 ? 3.217 -1.014 -22.596 1.00 98.50 278 ALA A O 1
ATOM 2108 N N . THR A 1 279 ? 3.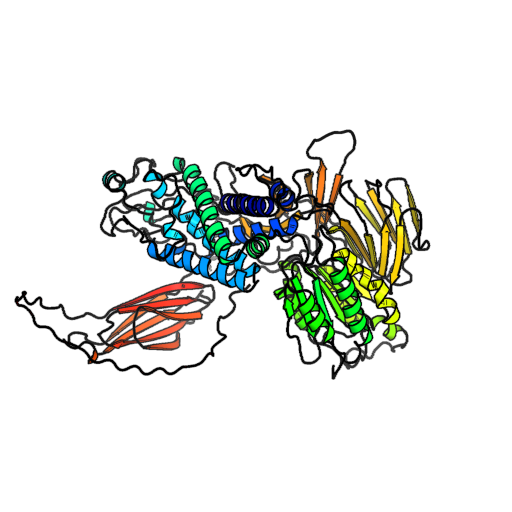753 0.870 -21.500 1.00 98.62 279 THR A N 1
ATOM 2109 C CA . THR A 1 279 ? 3.212 0.428 -20.210 1.00 98.62 279 THR A CA 1
ATOM 2110 C C . THR A 1 279 ? 1.687 0.247 -20.294 1.00 98.62 279 THR A C 1
ATOM 2112 O O . THR A 1 279 ? 1.153 -0.716 -19.751 1.00 98.62 279 THR A O 1
ATOM 2115 N N . VAL A 1 280 ? 0.965 1.094 -21.040 1.00 98.50 280 VAL A N 1
ATOM 2116 C CA . VAL A 1 280 ? -0.477 0.910 -21.315 1.00 98.50 280 VAL A CA 1
ATOM 2117 C C . VAL A 1 280 ? -0.748 -0.376 -22.115 1.00 98.50 280 VAL A C 1
ATOM 2119 O O . VAL A 1 280 ? -1.685 -1.107 -21.786 1.00 98.50 280 VAL A O 1
ATOM 2122 N N . GLU A 1 281 ? 0.072 -0.692 -23.124 1.00 98.19 281 GLU A N 1
ATOM 2123 C CA . GLU A 1 281 ? -0.030 -1.943 -23.896 1.00 98.19 281 GLU A CA 1
ATOM 2124 C C . GLU A 1 281 ? 0.256 -3.178 -23.023 1.00 98.19 281 GLU A C 1
ATOM 2126 O O . GLU A 1 281 ? -0.462 -4.178 -23.087 1.00 98.19 281 GLU A O 1
ATOM 2131 N N . LEU A 1 282 ? 1.248 -3.086 -22.132 1.00 98.50 282 LEU A N 1
ATOM 2132 C CA . LEU A 1 282 ? 1.549 -4.117 -21.141 1.00 98.50 282 LEU A CA 1
ATOM 2133 C C . LEU A 1 282 ? 0.357 -4.380 -20.210 1.00 98.50 282 LEU A C 1
ATOM 2135 O O . LEU A 1 282 ? -0.009 -5.530 -19.953 1.00 98.50 282 LEU A O 1
ATOM 2139 N N . LEU A 1 283 ? -0.276 -3.316 -19.715 1.00 98.62 283 LEU A N 1
ATOM 2140 C CA . LEU A 1 283 ? -1.449 -3.423 -18.854 1.00 98.62 283 LEU A CA 1
ATOM 2141 C C . LEU A 1 283 ? -2.654 -4.016 -19.604 1.00 98.62 283 LEU A C 1
ATOM 2143 O O . LEU A 1 283 ? -3.385 -4.813 -19.019 1.00 98.62 283 LEU A O 1
ATOM 2147 N N . GLU A 1 284 ? -2.837 -3.711 -20.896 1.00 98.06 284 GLU A N 1
ATOM 2148 C CA . GLU A 1 284 ? -3.836 -4.393 -21.738 1.00 98.06 284 GLU A CA 1
ATOM 2149 C C . GLU A 1 284 ? -3.542 -5.890 -21.860 1.00 98.06 284 GLU A C 1
ATOM 2151 O O . GLU A 1 284 ? -4.430 -6.721 -21.683 1.00 98.06 284 GLU A O 1
ATOM 2156 N N . ASN A 1 285 ? -2.281 -6.255 -22.092 1.00 97.12 285 ASN A N 1
ATOM 2157 C CA . ASN A 1 285 ? -1.857 -7.648 -22.185 1.00 97.12 285 ASN A CA 1
ATOM 2158 C C . ASN A 1 285 ? -2.155 -8.440 -20.894 1.00 97.12 285 ASN A C 1
ATOM 2160 O O . ASN A 1 285 ? -2.541 -9.612 -20.948 1.00 97.12 285 ASN A O 1
ATOM 2164 N N . ILE A 1 286 ? -2.008 -7.801 -19.730 1.00 98.12 286 ILE A N 1
ATOM 2165 C CA . ILE A 1 286 ? -2.396 -8.376 -18.437 1.00 98.12 286 ILE A CA 1
ATOM 2166 C C . ILE A 1 286 ? -3.921 -8.456 -18.323 1.00 98.12 286 ILE A C 1
ATOM 2168 O O . ILE A 1 286 ? -4.433 -9.535 -18.023 1.00 98.12 286 ILE A O 1
ATOM 2172 N N . ARG A 1 287 ? -4.647 -7.363 -18.605 1.00 97.88 287 ARG A N 1
ATOM 2173 C CA . ARG A 1 287 ? -6.120 -7.290 -18.563 1.00 97.88 287 ARG A CA 1
ATOM 2174 C C . ARG A 1 287 ? -6.762 -8.418 -19.367 1.00 97.88 287 ARG A C 1
ATOM 2176 O O . ARG A 1 287 ? -7.570 -9.163 -18.817 1.00 97.88 287 ARG A O 1
ATOM 2183 N N . LEU A 1 288 ? -6.350 -8.603 -20.622 1.00 97.12 288 LEU A N 1
ATOM 2184 C CA . LEU A 1 288 ? -6.872 -9.649 -21.509 1.00 97.12 288 LEU A CA 1
ATOM 2185 C C . LEU A 1 288 ? -6.672 -11.066 -20.946 1.00 97.12 288 LEU A C 1
ATOM 2187 O O . LEU A 1 288 ? -7.468 -11.961 -21.221 1.00 97.12 288 LEU A O 1
ATOM 2191 N N . ALA A 1 289 ? -5.630 -11.285 -20.140 1.00 97.31 289 ALA A N 1
ATOM 2192 C CA . ALA A 1 289 ? -5.329 -12.589 -19.555 1.00 97.31 289 ALA A CA 1
ATOM 2193 C C . ALA A 1 289 ? -6.067 -12.876 -18.235 1.00 97.31 289 ALA A C 1
ATOM 2195 O O . ALA A 1 289 ? -6.169 -14.047 -17.852 1.00 97.31 289 ALA A O 1
ATOM 2196 N N . VAL A 1 290 ? -6.514 -11.841 -17.516 1.00 96.12 290 VAL A N 1
ATOM 2197 C CA . VAL A 1 290 ? -7.062 -11.961 -16.148 1.00 96.12 290 VAL A CA 1
ATOM 2198 C C . VAL A 1 290 ? -8.522 -11.516 -16.021 1.00 96.12 290 VAL A C 1
ATOM 2200 O O . VAL A 1 290 ? -9.175 -11.876 -15.040 1.00 96.12 290 VAL A O 1
ATOM 2203 N N . GLY A 1 291 ? -9.038 -10.780 -17.008 1.00 95.31 291 GLY A N 1
ATOM 2204 C CA . GLY A 1 291 ? -10.382 -10.208 -17.031 1.00 95.31 291 GLY A CA 1
ATOM 2205 C C . GLY A 1 291 ? -10.498 -8.879 -16.277 1.00 95.31 291 GLY A C 1
ATOM 2206 O O . GLY A 1 291 ? -9.698 -8.562 -15.394 1.00 95.31 291 GLY A O 1
ATOM 2207 N N . ASP A 1 292 ? -11.537 -8.112 -16.610 1.00 91.94 292 ASP A N 1
ATOM 2208 C CA . ASP A 1 292 ? -11.759 -6.744 -16.119 1.00 91.94 292 ASP A CA 1
ATOM 2209 C C . ASP A 1 292 ? -11.830 -6.652 -14.590 1.00 91.94 292 ASP A C 1
ATOM 2211 O O . ASP A 1 292 ? -11.171 -5.810 -13.980 1.00 91.94 292 ASP A O 1
ATOM 2215 N N . THR A 1 293 ? -12.568 -7.556 -13.941 1.00 86.19 293 THR A N 1
ATOM 2216 C CA . THR A 1 293 ? -12.736 -7.557 -12.479 1.00 86.19 293 THR A CA 1
ATOM 2217 C C . THR A 1 293 ? -11.407 -7.740 -11.747 1.00 86.19 293 THR A C 1
ATOM 2219 O O . THR A 1 293 ? -11.087 -6.984 -10.829 1.00 86.19 293 THR A O 1
ATOM 2222 N N . ASN A 1 294 ? -10.608 -8.728 -12.157 1.00 89.06 294 ASN A N 1
ATOM 2223 C CA . ASN A 1 294 ? -9.313 -8.992 -11.535 1.00 89.06 294 ASN A CA 1
ATOM 2224 C C . ASN A 1 294 ? -8.288 -7.908 -11.866 1.00 89.06 294 ASN A C 1
ATOM 2226 O O . ASN A 1 294 ? -7.462 -7.581 -11.016 1.00 89.06 294 ASN A O 1
ATOM 2230 N N . PHE A 1 295 ? -8.366 -7.320 -13.061 1.00 95.25 295 PHE A N 1
ATOM 2231 C CA . PHE A 1 295 ? -7.540 -6.179 -13.429 1.00 95.25 295 PHE A CA 1
ATOM 2232 C C . PHE A 1 295 ? -7.827 -4.968 -12.528 1.00 95.25 295 PHE A C 1
ATOM 2234 O O . PHE A 1 295 ? -6.904 -4.421 -11.928 1.00 95.25 295 PHE A O 1
ATOM 2241 N N . LEU A 1 296 ? -9.096 -4.592 -12.332 1.00 91.75 296 LEU A N 1
ATOM 2242 C CA . LEU A 1 296 ? -9.457 -3.485 -11.437 1.00 91.75 296 LEU A CA 1
ATOM 2243 C C . LEU A 1 296 ? -9.063 -3.756 -9.976 1.00 91.75 296 LEU A C 1
ATOM 2245 O O . LEU A 1 296 ? -8.619 -2.842 -9.278 1.00 91.75 296 LEU A O 1
ATOM 2249 N N . ARG A 1 297 ? -9.153 -5.011 -9.512 1.00 87.56 297 ARG A N 1
ATOM 2250 C CA . ARG A 1 297 ? -8.635 -5.416 -8.192 1.00 87.56 297 ARG A CA 1
ATOM 2251 C C . ARG A 1 297 ? -7.113 -5.272 -8.106 1.00 87.56 297 ARG A C 1
ATOM 2253 O O . ARG A 1 297 ? -6.629 -4.727 -7.114 1.00 87.56 297 ARG A O 1
ATOM 2260 N N . LEU A 1 298 ? -6.359 -5.660 -9.141 1.00 92.00 298 LEU A N 1
ATOM 2261 C CA . LEU A 1 298 ? -4.909 -5.427 -9.214 1.00 92.00 298 LEU A CA 1
ATOM 2262 C C . LEU A 1 298 ? -4.581 -3.930 -9.112 1.00 92.00 298 LEU A C 1
ATOM 2264 O O . LEU A 1 298 ? -3.699 -3.561 -8.339 1.00 92.00 298 LEU A O 1
ATOM 2268 N N . MET A 1 299 ? -5.336 -3.068 -9.800 1.00 93.81 299 MET A N 1
ATOM 2269 C CA . MET A 1 299 ? -5.161 -1.610 -9.740 1.00 93.81 299 MET A CA 1
ATOM 2270 C C . MET A 1 299 ? -5.568 -0.996 -8.389 1.00 93.81 299 MET A C 1
ATOM 2272 O O . MET A 1 299 ? -5.250 0.155 -8.128 1.00 93.81 299 MET A O 1
ATOM 2276 N N . GLY A 1 300 ? -6.241 -1.739 -7.503 1.00 87.56 300 GLY A N 1
ATOM 2277 C CA . GLY A 1 300 ? -6.699 -1.221 -6.207 1.00 87.56 300 GLY A CA 1
ATOM 2278 C C . GLY A 1 300 ? -8.024 -0.464 -6.272 1.00 87.56 300 GLY A C 1
ATOM 2279 O O . GLY A 1 300 ? -8.382 0.222 -5.318 1.00 87.56 300 GLY A O 1
ATOM 2280 N N . LEU A 1 301 ? -8.764 -0.622 -7.371 1.00 84.25 301 LEU A N 1
ATOM 2281 C CA . LEU A 1 301 ? -10.053 0.017 -7.642 1.00 84.25 301 LEU A CA 1
ATOM 2282 C C . LEU A 1 301 ? -11.262 -0.829 -7.205 1.00 84.25 301 LEU A C 1
ATOM 2284 O O . LEU A 1 301 ? -12.385 -0.630 -7.670 1.00 84.25 301 LEU A O 1
ATOM 2288 N N . SER A 1 302 ? -11.058 -1.772 -6.280 1.00 67.25 302 SER A N 1
ATOM 2289 C CA . SER A 1 302 ? -12.160 -2.467 -5.608 1.00 67.25 302 SER A CA 1
ATOM 2290 C C . SER A 1 302 ? -12.853 -1.509 -4.633 1.00 67.25 302 SER A C 1
ATOM 2292 O O . SER A 1 302 ? -12.198 -0.975 -3.739 1.00 67.25 302 SER A O 1
ATOM 2294 N N . GLN A 1 303 ? -14.165 -1.313 -4.770 1.00 56.16 303 GLN A N 1
ATOM 2295 C CA . GLN A 1 303 ? -14.914 -0.268 -4.051 1.00 56.16 303 GLN A CA 1
ATOM 2296 C C . GLN A 1 303 ? -15.129 -0.513 -2.542 1.00 56.16 303 GLN A C 1
ATOM 2298 O O . GLN A 1 303 ? -15.712 0.325 -1.855 1.00 56.16 303 GLN A O 1
ATOM 2303 N N . SER A 1 304 ? -14.624 -1.614 -1.989 1.00 65.38 304 SER A N 1
ATOM 2304 C CA . SER A 1 304 ? -14.900 -2.046 -0.617 1.00 65.38 304 SER A CA 1
ATOM 2305 C C . SER A 1 304 ? -13.653 -2.527 0.119 1.00 65.38 304 SER A C 1
ATOM 2307 O O . SER A 1 304 ? -12.634 -2.850 -0.493 1.00 65.38 304 SER A O 1
ATOM 2309 N N . THR A 1 305 ? -13.734 -2.571 1.450 1.00 76.00 305 THR A N 1
ATOM 2310 C CA . THR A 1 305 ? -12.680 -3.060 2.350 1.00 76.00 305 THR A CA 1
ATOM 2311 C C . THR A 1 305 ? -12.538 -4.589 2.289 1.00 76.00 305 THR A C 1
ATOM 2313 O O . THR A 1 305 ? -13.227 -5.257 1.519 1.00 76.00 305 THR A O 1
ATOM 2316 N N . VAL A 1 306 ? -11.590 -5.168 3.031 1.00 86.69 306 VAL A N 1
ATOM 2317 C CA . VAL A 1 306 ? -11.610 -6.612 3.327 1.00 86.69 306 VAL A CA 1
ATOM 2318 C C . VAL A 1 306 ? -12.306 -6.816 4.663 1.00 86.69 306 VAL A C 1
ATOM 2320 O O . VAL A 1 306 ? -12.260 -5.928 5.515 1.00 86.69 306 VAL A O 1
ATOM 2323 N N . LEU A 1 307 ? -12.924 -7.975 4.852 1.00 92.12 307 LEU A N 1
ATOM 2324 C CA . LEU A 1 307 ? -13.485 -8.368 6.139 1.00 92.12 307 LEU A CA 1
ATOM 2325 C C . LEU A 1 307 ? -12.608 -9.474 6.734 1.00 92.12 307 LEU A C 1
ATOM 2327 O O . LEU A 1 307 ? -12.596 -10.586 6.210 1.00 92.12 307 LEU A O 1
ATOM 2331 N N . CYS A 1 308 ? -11.838 -9.153 7.779 1.00 96.00 308 CYS A N 1
ATOM 2332 C CA . CYS A 1 308 ? -10.814 -10.038 8.337 1.00 96.00 308 CYS A CA 1
ATOM 2333 C C . CYS A 1 308 ? -11.079 -10.378 9.808 1.00 96.00 308 CYS A C 1
ATOM 2335 O O . CYS A 1 308 ? -11.066 -9.494 10.665 1.00 96.00 308 CYS A O 1
ATOM 2337 N N . PHE A 1 309 ? -11.246 -11.667 10.102 1.00 97.88 309 PHE A N 1
ATOM 2338 C CA . PHE A 1 309 ? -11.478 -12.188 11.447 1.00 97.88 309 PHE A CA 1
ATOM 2339 C C . PHE A 1 309 ? -10.370 -13.144 11.886 1.00 97.88 309 PHE A C 1
ATOM 2341 O O . PHE A 1 309 ? -9.999 -14.060 11.152 1.00 97.88 309 PHE A O 1
ATOM 2348 N N . VAL A 1 310 ? -9.894 -12.965 13.115 1.00 98.38 310 VAL A N 1
ATOM 2349 C CA . VAL A 1 310 ? -8.971 -13.873 13.805 1.00 98.38 310 VAL A CA 1
ATOM 2350 C C . VAL A 1 310 ? -9.685 -14.370 15.055 1.00 98.38 310 VAL A C 1
ATOM 2352 O O . VAL A 1 310 ? -10.002 -13.574 15.936 1.00 98.38 310 VAL A O 1
ATOM 2355 N N . ILE A 1 311 ? -10.028 -15.654 15.104 1.00 97.94 311 ILE A N 1
ATOM 2356 C CA . ILE A 1 311 ? -10.988 -16.177 16.085 1.00 97.94 311 ILE A CA 1
ATOM 2357 C C . ILE A 1 311 ? -10.363 -17.326 16.862 1.00 97.94 311 ILE A C 1
ATOM 2359 O O . ILE A 1 311 ? -9.989 -18.343 16.281 1.00 97.94 311 ILE A O 1
ATOM 2363 N N . ASP A 1 312 ? -10.306 -17.170 18.177 1.00 96.25 312 ASP A N 1
ATOM 2364 C CA . ASP A 1 312 ? -10.018 -18.252 19.108 1.00 96.25 312 ASP A CA 1
ATOM 2365 C C . ASP A 1 312 ? -11.148 -19.300 19.065 1.00 96.25 312 ASP A C 1
ATOM 2367 O O . ASP A 1 312 ? -12.336 -18.972 19.108 1.00 96.25 312 ASP A O 1
ATOM 2371 N N . THR A 1 313 ? -10.779 -20.571 18.930 1.00 95.75 313 THR A N 1
ATOM 2372 C CA . THR A 1 313 ? -11.695 -21.711 18.778 1.00 95.75 313 THR A CA 1
ATOM 2373 C C . THR A 1 313 ? -11.670 -22.673 19.964 1.00 95.75 313 THR A C 1
ATOM 2375 O O . THR A 1 313 ? -12.203 -23.782 19.873 1.00 95.75 313 THR A O 1
ATOM 2378 N N . THR A 1 314 ? -11.067 -22.263 21.077 1.00 92.56 314 THR A N 1
ATOM 2379 C CA . THR A 1 314 ? -10.964 -23.055 22.309 1.00 92.56 314 THR A CA 1
ATOM 2380 C C . THR A 1 314 ? -12.323 -23.290 22.964 1.00 92.56 314 THR A C 1
ATOM 2382 O O . THR A 1 314 ? -13.334 -22.676 22.612 1.00 92.56 314 THR A O 1
ATOM 2385 N N . GLY A 1 315 ? -12.391 -24.234 23.909 1.00 89.81 315 GLY A N 1
ATOM 2386 C CA . GLY A 1 315 ? -13.657 -24.694 24.492 1.00 89.81 315 GLY A CA 1
ATOM 2387 C C . GLY A 1 315 ? -14.515 -23.604 25.152 1.00 89.81 315 GLY A C 1
ATOM 2388 O O . GLY A 1 315 ? -15.736 -23.751 25.211 1.00 89.81 315 GLY A O 1
ATOM 2389 N N . SER A 1 316 ? -13.917 -22.508 25.626 1.00 89.44 316 SER A N 1
ATOM 2390 C CA . SER A 1 316 ? -14.630 -21.383 26.243 1.00 89.44 316 SER A CA 1
ATOM 2391 C C . SER A 1 316 ? -15.307 -20.461 25.223 1.00 89.44 316 SER A C 1
ATOM 2393 O O . SER A 1 316 ? -16.302 -19.819 25.564 1.00 89.44 316 SER A O 1
ATOM 2395 N N . MET A 1 317 ? -14.861 -20.442 23.967 1.00 93.81 317 MET A N 1
ATOM 2396 C CA . MET A 1 317 ? -15.245 -19.460 22.942 1.00 93.81 317 MET A CA 1
ATOM 2397 C C . MET A 1 317 ? -16.626 -19.683 22.295 1.00 93.81 317 MET A C 1
ATOM 2399 O O . MET A 1 317 ? -16.925 -19.098 21.258 1.00 93.81 317 MET A O 1
ATOM 2403 N N . SER A 1 318 ? -17.496 -20.536 22.849 1.00 93.69 318 SER A N 1
ATOM 2404 C CA . SER A 1 318 ? -18.763 -20.916 22.192 1.00 93.69 318 SER A CA 1
ATOM 2405 C C . SER A 1 318 ? -19.672 -19.717 21.883 1.00 93.69 318 SER A C 1
ATOM 2407 O O . SER A 1 318 ? -20.170 -19.598 20.761 1.00 93.69 318 SER A O 1
ATOM 2409 N N . ASP A 1 319 ? -19.882 -18.831 22.859 1.00 93.00 319 ASP A N 1
ATOM 2410 C CA . ASP A 1 319 ? -20.745 -17.651 22.700 1.00 93.00 319 ASP A CA 1
ATOM 2411 C C . ASP A 1 319 ? -20.098 -16.614 21.769 1.00 93.00 319 ASP A C 1
ATOM 2413 O O . ASP A 1 319 ? -20.751 -16.034 20.903 1.00 93.00 319 ASP A O 1
ATOM 2417 N N . ASP A 1 320 ? -18.785 -16.437 21.905 1.00 94.69 320 ASP A N 1
ATOM 2418 C CA . ASP A 1 320 ? -17.959 -15.534 21.112 1.00 94.69 320 ASP A CA 1
ATOM 2419 C C . ASP A 1 320 ? -17.953 -15.912 19.624 1.00 94.69 320 ASP A C 1
ATOM 2421 O O . ASP A 1 320 ? -18.170 -15.063 18.759 1.00 94.69 320 ASP A O 1
ATOM 2425 N N . ILE A 1 321 ? -17.777 -17.203 19.316 1.00 96.81 321 ILE A N 1
ATOM 2426 C CA . ILE A 1 321 ? -17.858 -17.750 17.956 1.00 96.81 321 ILE A CA 1
ATOM 2427 C C . ILE A 1 321 ? -19.266 -17.555 17.389 1.00 96.81 321 ILE A C 1
ATOM 2429 O O . ILE A 1 321 ? -19.408 -17.204 16.216 1.00 96.81 321 ILE A O 1
ATOM 2433 N N . ALA A 1 322 ? -20.314 -17.779 18.188 1.00 96.62 322 ALA A N 1
ATOM 2434 C CA . ALA A 1 322 ? -21.689 -17.574 17.740 1.00 96.62 322 ALA A CA 1
ATOM 2435 C C . ALA A 1 322 ? -21.946 -16.106 17.361 1.00 96.62 322 ALA A C 1
ATOM 2437 O O . ALA A 1 322 ? -22.539 -15.832 16.315 1.00 96.62 322 ALA A O 1
ATOM 2438 N N . GLU A 1 323 ? -21.440 -15.166 18.156 1.00 96.25 323 GLU A N 1
ATOM 2439 C CA . GLU A 1 323 ? -21.555 -13.738 17.874 1.00 96.25 323 GLU A CA 1
ATOM 2440 C C . GLU A 1 323 ? -20.691 -13.308 16.678 1.00 96.25 323 GLU A C 1
ATOM 2442 O O . GLU A 1 323 ? -21.171 -12.573 15.814 1.00 96.25 323 GLU A O 1
ATOM 2447 N N . ALA A 1 324 ? -19.469 -13.834 16.545 1.00 96.06 324 ALA A N 1
ATOM 2448 C CA . ALA A 1 324 ? -18.622 -13.603 15.376 1.00 96.06 324 ALA A CA 1
ATOM 2449 C C . ALA A 1 324 ? -19.288 -14.098 14.078 1.00 96.06 324 ALA A C 1
ATOM 2451 O O . ALA A 1 324 ? -19.272 -13.393 13.065 1.00 96.06 324 ALA A O 1
ATOM 2452 N N . LYS A 1 325 ? -19.945 -15.270 14.105 1.00 97.19 325 LYS A N 1
ATOM 2453 C CA . LYS A 1 325 ? -20.771 -15.764 12.987 1.00 97.19 325 LYS A CA 1
ATOM 2454 C C . LYS A 1 325 ? -21.927 -14.807 12.689 1.00 97.19 325 LYS A C 1
ATOM 2456 O O . LYS A 1 325 ? -22.118 -14.438 11.531 1.00 97.19 325 LYS A O 1
ATOM 2461 N N . ARG A 1 326 ? -22.673 -14.385 13.718 1.00 96.25 326 ARG A N 1
ATOM 2462 C CA . ARG A 1 326 ? -23.840 -13.499 13.585 1.00 96.25 326 ARG A CA 1
ATOM 2463 C C . ARG A 1 326 ? -23.471 -12.174 12.915 1.00 96.25 326 ARG A C 1
ATOM 2465 O O . ARG A 1 326 ? -24.069 -11.836 11.895 1.00 96.25 326 ARG A O 1
ATOM 2472 N N . VAL A 1 327 ? -22.469 -11.461 13.441 1.00 95.38 327 VAL A N 1
ATOM 2473 C CA . VAL A 1 327 ? -22.041 -10.162 12.889 1.00 95.38 327 VAL A CA 1
ATOM 2474 C C . VAL A 1 327 ? -21.425 -10.310 11.496 1.00 95.38 327 VAL A C 1
ATOM 2476 O O . VAL A 1 327 ? -21.688 -9.492 10.617 1.00 95.38 327 VAL A O 1
ATOM 2479 N N . SER A 1 328 ? -20.666 -11.385 11.246 1.00 95.06 328 SER A N 1
ATOM 2480 C CA . SER A 1 328 ? -20.128 -11.665 9.910 1.00 95.06 328 SER A CA 1
ATOM 2481 C C . SER A 1 328 ? -21.247 -11.822 8.885 1.00 95.06 328 SER A C 1
ATOM 2483 O O . SER A 1 328 ? -21.181 -11.248 7.800 1.00 95.06 328 SER A O 1
ATOM 2485 N N . PHE A 1 329 ? -22.290 -12.582 9.227 1.00 95.75 329 PHE A N 1
ATOM 2486 C CA . PHE A 1 329 ? -23.417 -12.823 8.332 1.00 95.75 329 PHE A CA 1
ATOM 2487 C C . PHE A 1 329 ? -24.195 -11.535 8.081 1.00 95.75 329 PHE A C 1
ATOM 2489 O O . PHE A 1 329 ? -24.484 -11.234 6.928 1.00 95.75 329 PHE A O 1
ATOM 2496 N N . GLU A 1 330 ? -24.448 -10.748 9.127 1.00 94.19 330 GLU A N 1
ATOM 2497 C CA . GLU A 1 330 ? -25.116 -9.450 9.028 1.00 94.19 330 GLU A CA 1
ATOM 2498 C C . GLU A 1 330 ? -24.372 -8.482 8.097 1.00 94.19 330 GLU A C 1
ATOM 2500 O O . GLU A 1 330 ? -24.979 -7.906 7.191 1.00 94.19 330 GLU A O 1
ATOM 2505 N N . ILE A 1 331 ? -23.052 -8.339 8.259 1.00 92.19 331 ILE A N 1
ATOM 2506 C CA . ILE A 1 331 ? -22.234 -7.475 7.397 1.00 92.19 331 ILE A CA 1
ATOM 2507 C C . ILE A 1 331 ? -22.270 -7.962 5.947 1.00 92.19 331 ILE A C 1
ATOM 2509 O O . ILE A 1 331 ? -22.428 -7.144 5.037 1.00 92.19 331 ILE A O 1
ATOM 2513 N N . ILE A 1 332 ? -22.127 -9.272 5.729 1.00 93.12 332 ILE A N 1
ATOM 2514 C CA . ILE A 1 332 ? -22.136 -9.867 4.389 1.00 93.12 332 ILE A CA 1
ATOM 2515 C C . ILE A 1 332 ? -23.492 -9.654 3.721 1.00 93.12 332 ILE A C 1
ATOM 2517 O O . ILE A 1 332 ? -23.536 -9.145 2.607 1.00 93.12 332 ILE A O 1
ATOM 2521 N N . ASP A 1 333 ? -24.594 -9.987 4.389 1.00 94.56 333 ASP A N 1
ATOM 2522 C CA . ASP A 1 333 ? -25.936 -9.898 3.803 1.00 94.56 333 ASP A CA 1
ATOM 2523 C C . ASP A 1 333 ? -26.357 -8.459 3.517 1.00 94.56 333 ASP A C 1
ATOM 2525 O O . ASP A 1 333 ? -27.001 -8.191 2.506 1.00 94.56 333 ASP A O 1
ATOM 2529 N N . LYS A 1 334 ? -25.943 -7.513 4.363 1.00 90.81 334 LYS A N 1
ATOM 2530 C CA . LYS A 1 334 ? -26.219 -6.085 4.168 1.00 90.81 334 LYS A CA 1
ATOM 2531 C C . LYS A 1 334 ? -25.452 -5.484 2.990 1.00 90.81 334 LYS A C 1
ATOM 2533 O O . LYS A 1 334 ? -25.900 -4.488 2.425 1.00 90.81 334 LYS A O 1
ATOM 2538 N N . LYS A 1 335 ? -24.278 -6.031 2.661 1.00 87.88 335 LYS A N 1
ATOM 2539 C CA . LYS A 1 335 ? -23.355 -5.435 1.683 1.00 87.88 335 LYS A CA 1
ATOM 2540 C C . LYS A 1 335 ? -23.266 -6.196 0.371 1.00 87.88 335 LYS A C 1
ATOM 2542 O O . LYS A 1 335 ? -22.901 -5.572 -0.621 1.00 87.88 335 LYS A O 1
ATOM 2547 N N . ARG A 1 336 ? -23.587 -7.489 0.339 1.00 87.38 336 ARG A N 1
ATOM 2548 C CA . ARG A 1 336 ? -23.532 -8.319 -0.869 1.00 87.38 336 ARG A CA 1
ATOM 2549 C C . ARG A 1 336 ? -24.350 -7.699 -2.002 1.00 87.38 336 ARG A C 1
ATOM 2551 O O . ARG A 1 336 ? -25.470 -7.242 -1.790 1.00 87.38 336 ARG A O 1
ATOM 2558 N N . GLY A 1 337 ? -23.781 -7.670 -3.204 1.00 79.25 337 GLY A N 1
ATOM 2559 C CA . GLY A 1 337 ? -24.400 -7.065 -4.384 1.00 79.25 337 GLY A CA 1
ATOM 2560 C C . GLY A 1 337 ? -24.443 -5.533 -4.359 1.00 79.25 337 GLY A C 1
ATOM 2561 O O . GLY A 1 337 ? -24.986 -4.926 -5.280 1.00 79.25 337 GLY A O 1
ATOM 2562 N N . THR A 1 338 ? -23.875 -4.892 -3.334 1.00 80.31 338 THR A N 1
ATOM 2563 C CA . THR A 1 338 ? -23.705 -3.436 -3.268 1.00 80.31 338 THR A CA 1
ATOM 2564 C C . THR A 1 338 ? -22.249 -3.060 -3.528 1.00 80.31 338 THR A C 1
ATOM 2566 O O . THR A 1 338 ? -21.340 -3.878 -3.417 1.00 80.31 338 THR A O 1
ATOM 2569 N N . GLN A 1 339 ? -21.993 -1.779 -3.777 1.00 71.81 339 GLN A N 1
ATOM 2570 C CA . GLN A 1 339 ? -20.632 -1.246 -3.901 1.00 71.81 339 GLN A CA 1
ATOM 2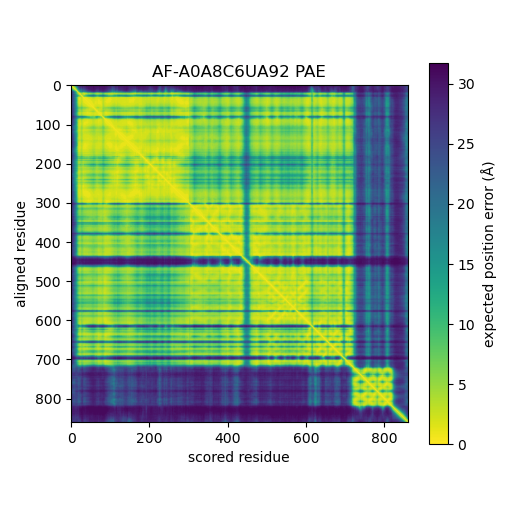571 C C . GLN A 1 339 ? -19.790 -1.371 -2.616 1.00 71.81 339 GLN A C 1
ATOM 2573 O O . GLN A 1 339 ? -18.571 -1.232 -2.664 1.00 71.81 339 GLN A O 1
ATOM 2578 N N . GLN A 1 340 ? -20.422 -1.654 -1.471 1.00 77.62 340 GLN A N 1
ATOM 2579 C CA . GLN A 1 340 ? -19.742 -1.881 -0.196 1.00 77.62 340 GLN A CA 1
ATOM 2580 C C . GLN A 1 340 ? -19.428 -3.362 0.069 1.00 77.62 340 GLN A C 1
ATOM 2582 O O . GLN A 1 340 ? -18.851 -3.660 1.114 1.00 77.62 340 GLN A O 1
ATOM 2587 N N . GLU A 1 341 ? -19.793 -4.291 -0.823 1.00 84.88 341 GLU A N 1
ATOM 2588 C CA . GLU A 1 341 ? -19.500 -5.723 -0.664 1.00 84.88 341 GLU A CA 1
ATOM 2589 C C . GLU A 1 341 ? -17.998 -5.964 -0.507 1.00 84.88 341 GLU A C 1
ATOM 2591 O O . GLU A 1 341 ? -17.284 -5.644 -1.453 1.00 84.88 341 GLU A O 1
ATOM 2596 N N . PRO A 1 342 ? -17.501 -6.540 0.606 1.00 87.00 342 PRO A N 1
ATOM 2597 C CA . PRO A 1 342 ? -16.072 -6.721 0.836 1.00 87.00 342 PRO A CA 1
ATOM 2598 C C . PRO A 1 342 ? -15.319 -7.362 -0.335 1.00 87.00 342 PRO A C 1
ATOM 2600 O O . PRO A 1 342 ? -15.728 -8.364 -0.910 1.00 87.00 342 PRO A O 1
ATOM 2603 N N . SER A 1 343 ? -14.176 -6.767 -0.662 1.00 81.00 343 SER A N 1
ATOM 2604 C CA . SER A 1 343 ? -13.306 -7.157 -1.778 1.00 81.00 343 SER A CA 1
ATOM 2605 C C . SER A 1 343 ? -12.699 -8.550 -1.609 1.00 81.00 343 SER A C 1
ATOM 2607 O O . SER A 1 343 ? -12.392 -9.200 -2.605 1.00 81.00 343 SER A O 1
ATOM 2609 N N . ALA A 1 344 ? -12.533 -8.982 -0.358 1.00 87.31 344 ALA A N 1
ATOM 2610 C CA . ALA A 1 344 ? -12.162 -10.324 0.055 1.00 87.31 344 ALA A CA 1
ATOM 2611 C C . ALA A 1 344 ? -12.580 -10.544 1.518 1.00 87.31 344 ALA A C 1
ATOM 2613 O O . ALA A 1 344 ? -12.733 -9.591 2.294 1.00 87.31 344 ALA A O 1
ATOM 2614 N N . TYR A 1 345 ? -12.709 -11.810 1.890 1.00 92.19 345 TYR A N 1
ATOM 2615 C CA . TYR A 1 345 ? -13.015 -12.283 3.228 1.00 92.19 345 TYR A CA 1
ATOM 2616 C C . TYR A 1 345 ? -11.856 -13.140 3.738 1.00 92.19 345 TYR A C 1
ATOM 2618 O O . TYR A 1 345 ? -11.395 -14.050 3.042 1.00 92.19 345 TYR A O 1
ATOM 2626 N N . ILE A 1 346 ? -11.386 -12.835 4.947 1.00 94.88 346 ILE A N 1
ATOM 2627 C CA . ILE A 1 346 ? -10.250 -13.495 5.589 1.00 94.88 346 ILE A CA 1
ATOM 2628 C C . ILE A 1 346 ? -10.697 -14.049 6.937 1.00 94.88 346 ILE A C 1
ATOM 2630 O O . ILE A 1 346 ? -11.252 -13.322 7.760 1.00 94.88 346 ILE A O 1
ATOM 2634 N N . LEU A 1 347 ? -10.454 -15.336 7.166 1.00 97.94 347 LEU A N 1
ATOM 2635 C CA . LEU A 1 347 ? -10.694 -15.995 8.444 1.00 97.94 347 LEU A CA 1
ATOM 2636 C C . LEU A 1 347 ? -9.449 -16.770 8.866 1.00 97.94 347 LEU A C 1
ATOM 2638 O O . LEU A 1 347 ? -8.956 -17.622 8.126 1.00 97.94 347 LEU A O 1
ATOM 2642 N N . VAL A 1 348 ? -8.983 -16.498 10.080 1.00 98.06 348 VAL A N 1
ATOM 2643 C CA . VAL A 1 348 ? -7.906 -17.238 10.734 1.00 98.06 348 VAL A CA 1
ATOM 2644 C C . VAL A 1 348 ? -8.422 -17.781 12.066 1.00 98.06 348 VAL A C 1
ATOM 2646 O O . VAL A 1 348 ? -8.448 -17.046 13.055 1.00 98.06 348 VAL A O 1
ATOM 2649 N N . PRO A 1 349 ? -8.862 -19.048 12.124 1.00 97.19 349 PRO A N 1
ATOM 2650 C CA . PRO A 1 349 ? -9.113 -19.693 13.399 1.00 97.19 349 PRO A CA 1
ATOM 2651 C C . PRO A 1 349 ? -7.780 -19.999 14.085 1.00 97.19 349 PRO A C 1
ATOM 2653 O O . PRO A 1 349 ? -6.794 -20.334 13.424 1.00 97.19 349 PRO A O 1
ATOM 2656 N N . PHE A 1 350 ? -7.738 -19.921 15.406 1.00 95.75 350 PHE A N 1
ATOM 2657 C CA . PHE A 1 350 ? -6.623 -20.443 16.188 1.00 95.75 350 PHE A CA 1
ATOM 2658 C C . PHE A 1 350 ? -7.131 -21.178 17.425 1.00 95.75 350 PHE A C 1
ATOM 2660 O O . PHE A 1 350 ? -8.263 -20.995 17.864 1.00 95.75 350 PHE A O 1
ATOM 2667 N N . ASN A 1 351 ? -6.309 -22.082 17.928 1.00 89.75 351 ASN A N 1
ATOM 2668 C CA . ASN A 1 351 ? -6.525 -22.912 19.104 1.00 89.75 351 ASN A CA 1
ATOM 2669 C C . ASN A 1 351 ? -5.143 -23.180 19.724 1.00 89.75 351 ASN A C 1
ATOM 2671 O O . ASN A 1 351 ? -4.126 -22.691 19.222 1.00 89.75 351 ASN A O 1
ATOM 2675 N N . ASP A 1 352 ? -5.085 -24.034 20.734 1.00 80.56 352 ASP A N 1
ATOM 2676 C CA . ASP A 1 352 ? -3.837 -24.565 21.261 1.00 80.56 352 ASP A CA 1
ATOM 2677 C C . ASP A 1 352 ? -3.784 -26.095 21.098 1.00 80.56 352 ASP A C 1
ATOM 2679 O O . ASP A 1 352 ? -4.691 -26.802 21.555 1.00 80.56 352 ASP A O 1
ATOM 2683 N N . PRO A 1 353 ? -2.764 -26.646 20.403 1.00 82.94 353 PRO A N 1
ATOM 2684 C CA . PRO A 1 353 ? -1.584 -25.982 19.816 1.00 82.94 353 PRO A CA 1
ATOM 2685 C C . PRO A 1 353 ? -1.749 -25.530 18.345 1.00 82.94 353 PRO A C 1
ATOM 2687 O O . PRO A 1 353 ? -0.772 -25.147 17.701 1.00 82.94 353 PRO A O 1
ATOM 2690 N N . SER A 1 354 ? -2.939 -25.652 17.748 1.00 88.31 354 SER A N 1
ATOM 2691 C CA . SER A 1 354 ? -3.128 -25.485 16.296 1.00 88.31 354 SER A CA 1
ATOM 2692 C C . SER A 1 354 ? -3.511 -24.064 15.870 1.00 88.31 354 SER A C 1
ATOM 2694 O O . SER A 1 354 ? -4.480 -23.508 16.376 1.00 88.31 354 SER A O 1
ATOM 2696 N N . VAL A 1 355 ? -2.861 -23.534 14.831 1.00 92.00 355 VAL A N 1
ATOM 2697 C CA . VAL A 1 355 ? -3.204 -22.245 14.199 1.00 92.00 355 VAL A CA 1
ATOM 2698 C C . VAL A 1 355 ? -3.616 -22.465 12.743 1.00 92.00 355 VAL A C 1
ATOM 2700 O O . VAL A 1 355 ? -2.938 -23.174 11.998 1.00 92.00 355 VAL A O 1
ATOM 2703 N N . GLY A 1 356 ? -4.710 -21.831 12.320 1.00 91.50 356 GLY A N 1
ATOM 2704 C CA . GLY A 1 356 ? -5.262 -21.949 10.976 1.00 91.50 356 GLY A CA 1
ATOM 2705 C C . GLY A 1 356 ? -6.147 -23.191 10.774 1.00 91.50 356 GLY A C 1
ATOM 2706 O O . GLY A 1 356 ? -6.598 -23.807 11.741 1.00 91.50 356 GLY A O 1
ATOM 2707 N N . PRO A 1 357 ? -6.426 -23.565 9.512 1.00 93.56 357 PRO A N 1
ATOM 2708 C CA . PRO A 1 357 ? -5.888 -22.972 8.285 1.00 93.56 357 PRO A CA 1
ATOM 2709 C C . PRO A 1 357 ? -6.438 -21.564 7.995 1.00 93.56 357 PRO A C 1
ATOM 2711 O O . PRO A 1 357 ? -7.577 -21.251 8.329 1.00 93.56 357 PRO A O 1
ATOM 2714 N N . LEU A 1 358 ? -5.630 -20.731 7.330 1.00 92.94 358 LEU A N 1
ATOM 2715 C CA . LEU A 1 358 ? -6.073 -19.456 6.757 1.00 92.94 358 LEU A CA 1
ATOM 2716 C C . LEU A 1 358 ? -7.095 -19.712 5.645 1.00 92.94 358 LEU A C 1
ATOM 2718 O O . LEU A 1 358 ? -6.817 -20.434 4.685 1.00 92.94 358 LEU A O 1
ATOM 2722 N N . VAL A 1 359 ? -8.241 -19.047 5.733 1.00 94.44 359 VAL A N 1
ATOM 2723 C CA . VAL A 1 359 ? -9.206 -18.941 4.641 1.00 94.44 359 VAL A CA 1
ATOM 2724 C C . VAL A 1 359 ? -9.113 -17.534 4.070 1.00 94.44 359 VAL A C 1
ATOM 2726 O O . VAL A 1 359 ? -9.406 -16.568 4.764 1.00 94.44 359 VAL A O 1
ATOM 2729 N N . LEU A 1 360 ? -8.741 -17.427 2.797 1.00 89.75 360 LEU A N 1
ATOM 2730 C CA . LEU A 1 360 ? -8.831 -16.206 1.998 1.00 89.75 360 LEU A CA 1
ATOM 2731 C C . LEU A 1 360 ? -9.722 -16.508 0.793 1.00 89.75 360 LEU A C 1
ATOM 2733 O O . LEU A 1 360 ? -9.471 -17.458 0.047 1.00 89.75 360 LEU A O 1
ATOM 2737 N N . THR A 1 361 ? -10.796 -15.743 0.622 1.00 88.19 361 THR A N 1
ATOM 2738 C CA . THR A 1 361 ? -11.700 -15.924 -0.516 1.00 88.19 361 THR A CA 1
ATOM 2739 C C . THR A 1 361 ? -12.438 -14.646 -0.870 1.00 88.19 361 THR A C 1
ATOM 2741 O O . THR A 1 361 ? -12.742 -13.832 -0.006 1.00 88.19 361 THR A O 1
ATOM 2744 N N . THR A 1 362 ? -12.766 -14.484 -2.145 1.00 85.25 362 THR A N 1
ATOM 2745 C CA . THR A 1 362 ? -13.654 -13.425 -2.632 1.00 85.25 362 THR A CA 1
ATOM 2746 C C . THR A 1 362 ? -15.121 -13.873 -2.697 1.00 85.25 362 THR A C 1
ATOM 2748 O O . THR A 1 362 ? -15.999 -13.053 -2.946 1.00 85.25 362 THR A O 1
ATOM 2751 N N . ASP A 1 363 ? -15.402 -15.153 -2.420 1.00 88.75 363 ASP A N 1
ATOM 2752 C CA . ASP A 1 363 ? -16.741 -15.743 -2.406 1.00 88.75 363 ASP A CA 1
ATOM 2753 C C . ASP A 1 363 ? -17.354 -15.662 -0.999 1.00 88.75 363 ASP A C 1
ATOM 2755 O O . ASP A 1 363 ? -16.913 -16.310 -0.042 1.00 88.75 363 ASP A O 1
ATOM 2759 N N . ALA A 1 364 ? -18.408 -14.857 -0.888 1.00 92.44 364 ALA A N 1
ATOM 2760 C CA . ALA A 1 364 ? -19.114 -14.619 0.357 1.00 92.44 364 ALA A CA 1
ATOM 2761 C C . ALA A 1 364 ? -19.828 -15.873 0.902 1.00 92.44 364 ALA A C 1
ATOM 2763 O O . ALA A 1 364 ? -19.933 -16.029 2.118 1.00 92.44 364 ALA A O 1
ATOM 2764 N N . ASP A 1 365 ? -20.330 -16.765 0.042 1.00 96.25 365 ASP A N 1
ATOM 2765 C CA . ASP A 1 365 ? -20.990 -18.009 0.461 1.00 96.25 365 ASP A CA 1
ATOM 2766 C C . ASP A 1 365 ? -19.971 -19.036 0.940 1.00 96.25 365 ASP A C 1
ATOM 2768 O O . ASP A 1 365 ? -20.180 -19.680 1.972 1.00 96.25 365 ASP A O 1
ATOM 2772 N N . LYS A 1 366 ? -18.820 -19.123 0.263 1.00 96.12 366 LYS A N 1
ATOM 2773 C CA . LYS A 1 366 ? -17.690 -19.926 0.741 1.00 96.12 366 LYS A CA 1
ATOM 2774 C C . LYS A 1 366 ? -17.227 -19.451 2.115 1.00 96.12 366 LYS A C 1
ATOM 2776 O O . LYS A 1 366 ? -17.076 -20.273 3.014 1.00 96.12 366 LYS A O 1
ATOM 2781 N N . PHE A 1 367 ? -17.055 -18.143 2.313 1.00 96.31 367 PHE A N 1
ATOM 2782 C CA . PHE A 1 367 ? -16.676 -17.607 3.621 1.00 96.31 367 PHE A CA 1
ATOM 2783 C C . PHE A 1 367 ? -17.707 -17.941 4.705 1.00 96.31 367 PHE A C 1
ATOM 2785 O O . PHE A 1 367 ? -17.336 -18.428 5.774 1.00 96.31 367 PHE A O 1
ATOM 2792 N N . LYS A 1 368 ? -19.003 -17.739 4.424 1.00 97.25 368 LYS A N 1
ATOM 2793 C CA . LYS A 1 368 ? -20.085 -18.104 5.349 1.00 97.25 368 LYS A CA 1
ATOM 2794 C C . LYS A 1 368 ? -20.061 -19.587 5.708 1.00 97.25 368 LYS A C 1
ATOM 2796 O O . LYS A 1 368 ? -20.263 -19.932 6.870 1.00 97.25 368 LYS A O 1
ATOM 2801 N N . ALA A 1 369 ? -19.792 -20.458 4.738 1.00 98.00 369 ALA A N 1
ATOM 2802 C CA . ALA A 1 369 ? -19.647 -21.885 4.982 1.00 98.00 369 ALA A CA 1
ATOM 2803 C C . ALA A 1 369 ? -18.441 -22.185 5.885 1.00 98.00 369 ALA A C 1
ATOM 2805 O O . ALA A 1 369 ? -18.590 -22.942 6.840 1.00 98.00 369 ALA A O 1
ATOM 2806 N N . GLU A 1 370 ? -17.275 -21.581 5.630 1.00 97.69 370 GLU A N 1
ATOM 2807 C CA . GLU A 1 370 ? -16.067 -21.799 6.437 1.00 97.69 370 GLU A CA 1
ATOM 2808 C C . GLU A 1 370 ? -16.215 -21.282 7.872 1.00 97.69 370 GLU A C 1
ATOM 2810 O O . GLU A 1 370 ? -15.963 -22.034 8.813 1.00 97.69 370 GLU A O 1
ATOM 2815 N N . ILE A 1 371 ? -16.699 -20.051 8.076 1.00 97.00 371 ILE A N 1
ATOM 2816 C CA . ILE A 1 371 ? -16.892 -19.529 9.436 1.00 97.00 371 ILE A CA 1
ATOM 2817 C C . ILE A 1 371 ? -17.951 -20.333 10.196 1.00 97.00 371 ILE A C 1
ATOM 2819 O O . ILE A 1 371 ? -17.819 -20.533 11.400 1.00 97.00 371 ILE A O 1
ATOM 2823 N N . ASN A 1 372 ? -18.973 -20.872 9.518 1.00 97.38 372 ASN A N 1
ATOM 2824 C CA . ASN A 1 372 ? -19.999 -21.678 10.177 1.00 97.38 372 ASN A CA 1
ATOM 2825 C C . ASN A 1 372 ? -19.485 -23.047 10.661 1.00 97.38 372 ASN A C 1
ATOM 2827 O O . ASN A 1 372 ? -20.053 -23.589 11.611 1.00 97.38 372 ASN A O 1
ATOM 2831 N N . LYS A 1 373 ? -18.398 -23.575 10.076 1.00 96.88 373 LYS A N 1
ATOM 2832 C CA . LYS A 1 373 ? -17.740 -24.811 10.542 1.00 96.88 373 LYS A CA 1
ATOM 2833 C C . LYS A 1 373 ? -17.036 -24.645 11.887 1.00 96.88 373 LYS A C 1
ATOM 2835 O O . LYS A 1 373 ? -16.751 -25.651 12.528 1.00 96.88 373 LYS A O 1
ATOM 2840 N N . LEU A 1 374 ? -16.751 -23.412 12.314 1.00 96.31 374 LEU A N 1
ATOM 2841 C CA . LEU A 1 374 ? -16.080 -23.177 13.588 1.00 96.31 374 LEU A CA 1
ATOM 2842 C C . LEU A 1 374 ? -16.937 -23.668 14.758 1.00 96.31 374 LEU A C 1
ATOM 2844 O O . LEU A 1 374 ? -18.134 -23.373 14.840 1.00 96.31 374 LEU A O 1
ATOM 2848 N N . SER A 1 375 ? -16.306 -24.373 15.687 1.00 94.00 375 SER A N 1
ATOM 2849 C CA . SER A 1 375 ? -16.899 -24.839 16.938 1.00 94.00 375 SER A CA 1
ATOM 2850 C C . SER A 1 375 ? -15.889 -24.686 18.066 1.00 94.00 375 SER A C 1
ATOM 2852 O O . SER A 1 375 ? -14.712 -24.977 17.864 1.00 94.00 375 SER A O 1
ATOM 2854 N N . ALA A 1 376 ? -16.358 -24.286 19.246 1.00 93.88 376 ALA A N 1
ATOM 2855 C CA . ALA A 1 376 ? -15.532 -24.205 20.443 1.00 93.88 376 ALA A CA 1
ATOM 2856 C C . ALA A 1 376 ? -15.160 -25.609 20.934 1.00 93.88 376 ALA A C 1
ATOM 2858 O O . ALA A 1 376 ? -16.036 -26.414 21.258 1.00 93.88 376 ALA A O 1
ATOM 2859 N N . SER A 1 377 ? -13.868 -25.920 20.973 1.00 89.81 377 SER A N 1
ATOM 2860 C CA . SER A 1 377 ? -13.364 -27.196 21.485 1.00 89.81 377 SER A CA 1
ATOM 2861 C C . SER A 1 377 ? -11.876 -27.117 21.816 1.00 89.81 377 SER A C 1
ATOM 2863 O O . SER A 1 377 ? -11.169 -26.262 21.294 1.00 89.81 377 SER A O 1
ATOM 2865 N N . GLY A 1 378 ? -11.383 -28.036 22.646 1.00 84.62 378 GLY A N 1
ATOM 2866 C CA . GLY A 1 378 ? -9.952 -28.113 22.948 1.00 84.62 378 GLY A CA 1
ATOM 2867 C C . GLY A 1 378 ? -9.450 -26.934 23.785 1.00 84.62 378 GLY A C 1
ATOM 2868 O O . GLY A 1 378 ? -10.184 -26.435 24.641 1.00 84.62 378 GLY A O 1
ATOM 2869 N N . GLY A 1 379 ? -8.196 -26.545 23.555 1.00 72.31 379 GLY A N 1
ATOM 2870 C CA . GLY A 1 379 ? -7.495 -25.476 24.274 1.00 72.31 379 GLY A CA 1
ATOM 2871 C C . GLY A 1 379 ? -6.589 -25.942 25.409 1.00 72.31 379 GLY A C 1
ATOM 2872 O O . GLY A 1 379 ? -5.851 -25.137 25.939 1.00 72.31 379 GLY A O 1
ATOM 2873 N N . GLY A 1 380 ? -6.619 -27.231 25.782 1.00 71.06 380 GLY A N 1
ATOM 2874 C CA . GLY A 1 380 ? -5.634 -27.851 26.682 1.00 71.06 380 GLY A CA 1
ATOM 2875 C C . GLY A 1 380 ? -5.334 -27.051 27.957 1.00 71.06 380 GLY A C 1
ATOM 2876 O O . GLY A 1 380 ? -6.025 -27.204 28.971 1.00 71.06 380 GLY A O 1
ATOM 2877 N N . ASP A 1 381 ? -4.271 -26.247 27.901 1.00 73.75 381 ASP A N 1
ATOM 2878 C CA . ASP A 1 381 ? -3.884 -25.251 28.891 1.00 73.75 381 ASP A CA 1
ATOM 2879 C C . ASP A 1 381 ? -4.026 -23.808 28.372 1.00 73.75 381 ASP A C 1
ATOM 2881 O O . ASP A 1 381 ? -3.579 -23.462 27.288 1.00 73.75 381 ASP A O 1
ATOM 2885 N N . ILE A 1 382 ? -4.525 -22.922 29.234 1.00 76.69 382 ILE A N 1
ATOM 2886 C CA . ILE A 1 382 ? -4.376 -21.470 29.060 1.00 76.69 382 ILE A CA 1
ATOM 2887 C C . ILE A 1 382 ? -2.920 -21.120 29.393 1.00 76.69 382 ILE A C 1
ATOM 2889 O O . ILE A 1 382 ? -2.487 -21.522 30.485 1.00 76.69 382 ILE A O 1
ATOM 2893 N N . PRO A 1 383 ? -2.181 -20.328 28.575 1.00 83.88 383 PRO A N 1
ATOM 2894 C CA . PRO A 1 383 ? -2.610 -19.397 27.488 1.00 83.88 383 PRO A CA 1
ATOM 2895 C C . PRO A 1 383 ? -2.804 -19.964 26.049 1.00 83.88 383 PRO A C 1
ATOM 2897 O O . PRO A 1 383 ? -2.467 -21.109 25.803 1.00 83.88 383 PRO A O 1
ATOM 2900 N N . GLU A 1 384 ? -3.225 -19.136 25.071 1.00 88.69 384 GLU A N 1
ATOM 2901 C CA . GLU A 1 384 ? -3.593 -19.542 23.682 1.00 88.69 384 GLU A CA 1
ATOM 2902 C C . GLU A 1 384 ? -2.719 -18.912 22.565 1.00 88.69 384 GLU A C 1
ATOM 2904 O O . GLU A 1 384 ? -2.076 -17.887 22.777 1.00 88.69 384 GLU A O 1
ATOM 2909 N N . MET A 1 385 ? -2.716 -19.454 21.337 1.00 92.50 385 MET A N 1
ATOM 2910 C CA . MET A 1 385 ? -1.824 -19.047 20.216 1.00 92.50 385 MET A CA 1
ATOM 2911 C C . MET A 1 385 ? -2.281 -17.802 19.412 1.00 92.50 385 MET A C 1
ATOM 2913 O O . MET A 1 385 ? -2.280 -17.781 18.173 1.00 92.50 385 MET A O 1
ATOM 2917 N N . CYS A 1 386 ? -2.725 -16.752 20.109 1.00 95.38 386 CYS A N 1
ATOM 2918 C CA . CYS A 1 386 ? -3.351 -15.582 19.486 1.00 95.38 386 CYS A CA 1
ATOM 2919 C C . CYS A 1 386 ? -2.414 -14.806 18.542 1.00 95.38 386 CYS A C 1
ATOM 2921 O O . CYS A 1 386 ? -2.867 -14.346 17.486 1.00 95.38 386 CYS A O 1
ATOM 2923 N N . LEU A 1 387 ? -1.134 -14.616 18.891 1.00 96.81 387 LEU A N 1
ATOM 2924 C CA . LEU A 1 387 ? -0.246 -13.766 18.087 1.00 96.81 387 LEU A CA 1
ATOM 2925 C C . LEU A 1 387 ? 0.192 -14.434 16.786 1.00 96.81 387 LEU A C 1
ATOM 2927 O O . LEU A 1 387 ? 0.343 -13.743 15.782 1.00 96.81 387 LEU A O 1
ATOM 2931 N N . SER A 1 388 ? 0.301 -15.757 16.766 1.00 96.12 388 SER A N 1
ATOM 2932 C CA . SER A 1 388 ? 0.542 -16.548 15.560 1.00 96.12 388 SER A CA 1
ATOM 2933 C C . SER A 1 388 ? -0.637 -16.441 14.590 1.00 96.12 388 SER A C 1
ATOM 2935 O O . SER A 1 388 ? -0.442 -16.239 13.390 1.00 96.12 388 SER A O 1
ATOM 2937 N N . GLY A 1 389 ? -1.874 -16.505 15.104 1.00 97.00 389 GLY A N 1
ATOM 2938 C CA . GLY A 1 389 ? -3.080 -16.270 14.303 1.00 97.00 389 GLY A CA 1
ATOM 2939 C C . GLY A 1 389 ? -3.128 -14.851 13.727 1.00 97.00 389 GLY A C 1
ATOM 2940 O O . GLY A 1 389 ? -3.399 -14.661 12.539 1.00 97.00 389 GLY A O 1
ATOM 2941 N N . LEU A 1 390 ? -2.799 -13.845 14.543 1.00 97.94 390 LEU A N 1
ATOM 2942 C CA . LEU A 1 390 ? -2.750 -12.449 14.103 1.00 97.94 390 LEU A CA 1
ATOM 2943 C C . LEU A 1 390 ? -1.624 -12.188 13.089 1.00 97.94 390 LEU A C 1
ATOM 2945 O O . LEU A 1 390 ? -1.840 -11.461 12.120 1.00 97.94 390 LEU A O 1
ATOM 2949 N N . GLN A 1 391 ? -0.450 -12.797 13.265 1.00 97.12 391 GLN A N 1
ATOM 2950 C CA . GLN A 1 391 ? 0.644 -12.738 12.296 1.00 97.12 391 GLN A CA 1
ATOM 2951 C C . GLN A 1 391 ? 0.185 -13.260 10.931 1.00 97.12 391 GLN A C 1
ATOM 2953 O O . GLN A 1 391 ? 0.364 -12.575 9.927 1.00 97.12 391 GLN A O 1
ATOM 2958 N N . LEU A 1 392 ? -0.465 -14.428 10.895 1.00 95.31 392 LEU A N 1
ATOM 2959 C CA . LEU A 1 392 ? -0.970 -15.014 9.653 1.00 95.31 392 LEU A CA 1
ATOM 2960 C C . LEU A 1 392 ? -1.989 -14.097 8.955 1.00 95.31 392 LEU A C 1
ATOM 2962 O O . LEU A 1 392 ? -1.951 -13.950 7.734 1.00 95.31 392 LEU A O 1
ATOM 2966 N N . ALA A 1 393 ? -2.862 -13.439 9.723 1.00 95.88 393 ALA A N 1
ATOM 2967 C CA . ALA A 1 393 ? -3.814 -12.468 9.190 1.00 95.88 393 ALA A CA 1
ATOM 2968 C C . ALA A 1 393 ? -3.128 -11.212 8.629 1.00 95.88 393 ALA A C 1
ATOM 2970 O O . ALA A 1 393 ? -3.468 -10.784 7.531 1.00 95.88 393 ALA A O 1
ATOM 2971 N N . LEU A 1 394 ? -2.148 -10.644 9.340 1.00 93.94 394 LEU A N 1
ATOM 2972 C CA . LEU A 1 394 ? -1.400 -9.461 8.895 1.00 93.94 394 LEU A CA 1
ATOM 2973 C C . LEU A 1 394 ? -0.576 -9.728 7.630 1.00 93.94 394 LEU A C 1
ATOM 2975 O O . LEU A 1 394 ? -0.443 -8.836 6.799 1.00 93.94 394 LEU A O 1
ATOM 2979 N N . THR A 1 395 ? -0.050 -10.942 7.462 1.00 88.31 395 THR A N 1
ATOM 2980 C CA . THR A 1 395 ? 0.675 -11.339 6.245 1.00 88.31 395 THR A CA 1
ATOM 2981 C C . THR A 1 395 ? -0.265 -11.575 5.057 1.00 88.31 395 THR A C 1
ATOM 2983 O O . THR A 1 395 ? 0.128 -11.364 3.913 1.00 88.31 395 THR A O 1
ATOM 2986 N N . ALA A 1 396 ? -1.506 -12.005 5.300 1.00 86.00 396 ALA A N 1
ATOM 2987 C CA . ALA A 1 396 ? -2.476 -12.284 4.239 1.00 86.00 396 ALA A CA 1
ATOM 2988 C C . ALA A 1 396 ? -3.320 -11.063 3.834 1.00 86.00 396 ALA A C 1
ATOM 2990 O O . ALA A 1 396 ? -3.750 -10.954 2.683 1.00 86.00 396 ALA A O 1
ATOM 2991 N N . ALA A 1 397 ? -3.610 -10.167 4.778 1.00 87.94 397 ALA A N 1
ATOM 2992 C CA . ALA A 1 397 ? -4.460 -9.012 4.545 1.00 87.94 397 ALA A CA 1
ATOM 2993 C C . ALA A 1 397 ? -3.747 -7.961 3.675 1.00 87.94 397 ALA A C 1
ATOM 2995 O O . ALA A 1 397 ? -2.562 -7.690 3.870 1.00 87.94 397 ALA A O 1
ATOM 2996 N N . PRO A 1 398 ? -4.456 -7.304 2.738 1.00 84.12 398 PRO A N 1
ATOM 2997 C CA . PRO A 1 398 ? -3.912 -6.143 2.046 1.00 84.12 398 PRO A CA 1
ATOM 2998 C C . PRO A 1 398 ? -3.478 -5.050 3.039 1.00 84.12 398 PRO A C 1
ATOM 3000 O O . PRO A 1 398 ? -4.108 -4.913 4.092 1.00 84.12 398 PRO A O 1
ATOM 3003 N N . PRO A 1 399 ? -2.482 -4.212 2.707 1.00 84.44 399 PRO A N 1
ATOM 3004 C CA . PRO A 1 399 ? -2.123 -3.066 3.534 1.00 84.44 399 PRO A CA 1
ATOM 3005 C C . PRO A 1 399 ? -3.329 -2.170 3.856 1.00 84.44 399 PRO A C 1
ATOM 3007 O O . PRO A 1 399 ? -4.254 -2.028 3.050 1.00 84.44 399 PRO A O 1
ATOM 3010 N N . SER A 1 400 ? -3.299 -1.546 5.033 1.00 86.88 400 SER A N 1
ATOM 3011 C CA . SER A 1 400 ? -4.352 -0.674 5.562 1.00 86.88 400 SER A CA 1
ATOM 3012 C C . SER A 1 400 ? -5.703 -1.381 5.733 1.00 86.88 400 SER A C 1
ATOM 3014 O O . SER A 1 400 ? -6.756 -0.798 5.467 1.00 86.88 400 SER A O 1
ATOM 3016 N N . SER A 1 401 ? -5.681 -2.650 6.153 1.00 89.44 401 SER A N 1
ATOM 3017 C CA . SER A 1 401 ? -6.888 -3.427 6.461 1.00 89.44 401 SER A CA 1
ATOM 3018 C C . SER A 1 401 ? -7.315 -3.290 7.924 1.00 89.44 401 SER A C 1
ATOM 3020 O O . SER A 1 401 ? -6.492 -3.049 8.802 1.00 89.44 401 SER A O 1
ATOM 3022 N N . GLU A 1 402 ? -8.608 -3.484 8.183 1.00 92.88 402 GLU A N 1
ATOM 3023 C CA . GLU A 1 402 ? -9.173 -3.634 9.528 1.00 92.88 402 GLU A CA 1
ATOM 3024 C C . GLU A 1 402 ? -9.231 -5.131 9.875 1.00 92.88 402 GLU A C 1
ATOM 3026 O O . GLU A 1 402 ? -9.762 -5.933 9.100 1.00 92.88 402 GLU A O 1
ATOM 3031 N N . ILE A 1 403 ? -8.666 -5.512 11.021 1.00 97.38 403 ILE A N 1
ATOM 3032 C CA . ILE A 1 403 ? -8.586 -6.895 11.506 1.00 97.38 403 ILE A CA 1
ATOM 3033 C C . ILE A 1 403 ? -9.267 -6.983 12.872 1.00 97.38 403 ILE A C 1
ATOM 3035 O O . ILE A 1 403 ? -8.932 -6.230 13.790 1.00 97.38 403 ILE A O 1
ATOM 3039 N N . PHE A 1 404 ? -10.196 -7.928 13.023 1.00 97.94 404 PHE A N 1
ATOM 3040 C CA . PHE A 1 404 ? -10.945 -8.140 14.263 1.00 97.94 404 PHE A CA 1
ATOM 3041 C C . PHE A 1 404 ? -10.526 -9.445 14.929 1.00 97.94 404 PHE A C 1
ATOM 3043 O O . PHE A 1 404 ? -10.675 -10.520 14.349 1.00 97.94 404 PHE A O 1
ATOM 3050 N N . VAL A 1 405 ? -10.012 -9.344 16.152 1.00 98.25 405 VAL A N 1
ATOM 3051 C CA . VAL A 1 405 ? -9.521 -10.477 16.940 1.00 98.25 405 VAL A CA 1
ATOM 3052 C C . VAL A 1 405 ? -10.509 -10.785 18.061 1.00 98.25 405 VAL A C 1
ATOM 3054 O O . VAL A 1 405 ? -10.853 -9.887 18.825 1.00 98.25 405 VAL A O 1
ATOM 3057 N N . PHE A 1 406 ? -10.939 -12.038 18.182 1.00 97.38 406 PHE A N 1
ATOM 3058 C CA . PHE A 1 406 ? -11.802 -12.525 19.262 1.00 97.38 406 PHE A CA 1
ATOM 3059 C C . PHE A 1 406 ? -11.035 -13.547 20.099 1.00 97.38 406 PHE A C 1
ATOM 3061 O O . PHE A 1 406 ? -10.589 -14.556 19.555 1.00 97.38 406 PHE A O 1
ATOM 3068 N N . THR A 1 407 ? -10.883 -13.292 21.399 1.00 94.69 407 THR A N 1
ATOM 3069 C CA . THR A 1 407 ? -10.262 -14.236 22.343 1.00 94.69 407 THR A CA 1
ATOM 3070 C C . THR A 1 407 ? -10.663 -13.926 23.778 1.00 94.69 407 THR A C 1
ATOM 3072 O O . THR A 1 407 ? -10.894 -12.769 24.143 1.00 94.69 407 THR A O 1
ATOM 3075 N N . ASP A 1 408 ? -10.707 -14.957 24.612 1.00 90.56 408 ASP A N 1
ATOM 3076 C CA . ASP A 1 408 ? -10.961 -14.839 26.041 1.00 90.56 408 ASP A CA 1
ATOM 3077 C C . ASP A 1 408 ? -9.755 -15.252 26.908 1.00 90.56 408 ASP A C 1
ATOM 3079 O O . ASP A 1 408 ? -9.835 -15.209 28.137 1.00 90.56 408 ASP A O 1
ATOM 3083 N N . ALA A 1 409 ? -8.588 -15.490 26.289 1.00 89.00 409 ALA A N 1
ATOM 3084 C CA . ALA A 1 409 ? -7.360 -15.912 26.963 1.00 89.00 409 ALA A CA 1
ATOM 3085 C C . ALA A 1 409 ? -6.109 -15.034 26.677 1.00 89.00 409 ALA A C 1
ATOM 3087 O O . ALA A 1 409 ? -6.023 -14.318 25.671 1.00 89.00 409 ALA A O 1
ATOM 3088 N N . PRO A 1 410 ? -5.100 -15.045 27.575 1.00 90.19 410 PRO A N 1
ATOM 3089 C CA . PRO A 1 410 ? -3.769 -14.501 27.288 1.00 90.19 410 PRO A CA 1
ATOM 3090 C C . PRO A 1 410 ? -3.097 -15.186 26.085 1.00 90.19 410 PRO A C 1
ATOM 3092 O O . PRO A 1 410 ? -3.414 -16.329 25.772 1.00 90.19 410 PRO A O 1
ATOM 3095 N N . ALA A 1 411 ? -2.113 -14.522 25.472 1.00 91.38 411 ALA A N 1
ATOM 3096 C CA . ALA A 1 411 ? -1.303 -15.105 24.399 1.00 91.38 411 ALA A CA 1
ATOM 3097 C C . ALA A 1 411 ? -0.163 -15.984 24.960 1.00 91.38 411 ALA A C 1
ATOM 3099 O O . ALA A 1 411 ? 0.647 -15.499 25.756 1.00 91.38 411 ALA A O 1
ATOM 3100 N N . LYS A 1 412 ? -0.083 -17.254 24.540 1.00 90.62 412 LYS A N 1
ATOM 3101 C CA . LYS A 1 412 ? 1.010 -18.212 24.822 1.00 90.62 412 LYS A CA 1
ATOM 3102 C C . LYS A 1 412 ? 2.291 -17.816 24.099 1.00 90.62 412 LYS A C 1
ATOM 3104 O O . LYS A 1 412 ? 3.382 -17.951 24.641 1.00 90.62 412 LYS A O 1
ATOM 3109 N N . ASP A 1 413 ? 2.126 -17.253 22.914 1.00 93.00 413 ASP A N 1
ATOM 3110 C CA . ASP A 1 413 ? 3.148 -16.805 21.975 1.00 93.00 413 ASP A CA 1
ATOM 3111 C C . ASP A 1 413 ? 3.444 -15.300 22.103 1.00 93.00 413 ASP A C 1
ATOM 3113 O O . ASP A 1 413 ? 3.668 -14.590 21.122 1.00 93.00 413 ASP A O 1
ATOM 3117 N N . ALA A 1 414 ? 3.430 -14.782 23.337 1.00 91.75 414 ALA A N 1
ATOM 3118 C CA . ALA A 1 414 ? 3.639 -13.364 23.637 1.00 91.75 414 ALA A CA 1
ATOM 3119 C C . ALA A 1 414 ? 5.005 -12.815 23.169 1.00 91.75 414 ALA A C 1
ATOM 3121 O O . ALA A 1 414 ? 5.160 -11.600 23.005 1.00 91.75 414 ALA A O 1
ATOM 3122 N N . ASP A 1 415 ? 5.989 -13.684 22.934 1.00 93.44 415 ASP A N 1
ATOM 3123 C CA . ASP A 1 415 ? 7.287 -13.354 22.343 1.00 93.44 415 ASP A CA 1
ATOM 3124 C C . ASP A 1 415 ? 7.165 -12.798 20.910 1.00 93.44 415 ASP A C 1
ATOM 3126 O O . ASP A 1 415 ? 7.974 -11.955 20.511 1.00 93.44 415 ASP A O 1
ATOM 3130 N N . LEU A 1 416 ? 6.092 -13.135 20.181 1.00 94.94 416 LEU A N 1
ATOM 3131 C CA . LEU A 1 416 ? 5.805 -12.606 18.842 1.00 94.94 416 LEU A CA 1
ATOM 3132 C C . LEU A 1 416 ? 5.349 -11.139 18.829 1.00 94.94 416 LEU A C 1
ATOM 3134 O O . LEU A 1 416 ? 5.195 -10.559 17.751 1.00 94.94 416 LEU A O 1
ATOM 3138 N N . LYS A 1 417 ? 5.157 -10.490 19.988 1.00 94.44 417 LYS A N 1
ATOM 3139 C CA . LYS A 1 417 ? 4.665 -9.099 20.078 1.00 94.44 417 LYS A CA 1
ATOM 3140 C C . LYS A 1 417 ? 5.444 -8.133 19.181 1.00 94.44 417 LYS A C 1
ATOM 3142 O O . LYS A 1 417 ? 4.832 -7.308 18.502 1.00 94.44 417 LYS A O 1
ATOM 3147 N N . SER A 1 418 ? 6.774 -8.230 19.165 1.00 91.38 418 SER A N 1
ATOM 3148 C CA . SER A 1 418 ? 7.635 -7.358 18.351 1.00 91.38 418 SER A CA 1
ATOM 3149 C C . SER A 1 418 ? 7.448 -7.590 16.852 1.00 91.38 418 SER A C 1
ATOM 3151 O O . SER A 1 418 ? 7.365 -6.620 16.100 1.00 91.38 418 SER A O 1
ATOM 3153 N N . THR A 1 419 ? 7.328 -8.852 16.431 1.00 93.19 419 THR A N 1
ATOM 3154 C CA . THR A 1 419 ? 7.061 -9.238 15.038 1.00 93.19 419 THR A CA 1
ATOM 3155 C C . THR A 1 419 ? 5.702 -8.715 14.588 1.00 93.19 419 THR A C 1
ATOM 3157 O O . THR A 1 419 ? 5.599 -8.049 13.562 1.00 93.19 419 THR A O 1
ATOM 3160 N N . VAL A 1 420 ? 4.665 -8.931 15.400 1.00 96.44 420 VAL A N 1
ATOM 3161 C CA . VAL A 1 420 ? 3.310 -8.432 15.132 1.00 96.44 420 VAL A CA 1
ATOM 3162 C C . VAL A 1 420 ? 3.278 -6.901 15.082 1.00 96.44 420 VAL A C 1
ATOM 3164 O O . VAL A 1 420 ? 2.645 -6.339 14.194 1.00 96.44 420 VAL A O 1
ATOM 3167 N N . SER A 1 421 ? 3.995 -6.205 15.973 1.00 94.00 421 SER A N 1
ATOM 3168 C CA . SER A 1 421 ? 4.117 -4.738 15.909 1.00 94.00 421 SER A CA 1
ATOM 3169 C C . SER A 1 421 ? 4.789 -4.267 14.617 1.00 94.00 421 SER A C 1
ATOM 3171 O O . SER A 1 421 ? 4.297 -3.336 13.988 1.00 94.00 421 SER A O 1
ATOM 3173 N N . ALA A 1 422 ? 5.864 -4.928 14.174 1.00 90.44 422 ALA A N 1
ATOM 3174 C CA . ALA A 1 422 ? 6.524 -4.591 12.913 1.00 90.44 422 ALA A CA 1
ATOM 3175 C C . ALA A 1 422 ? 5.604 -4.813 11.699 1.00 90.44 422 ALA A C 1
ATOM 3177 O O . ALA A 1 422 ? 5.576 -3.979 10.794 1.00 90.44 422 ALA A O 1
ATOM 3178 N N . LEU A 1 423 ? 4.805 -5.888 11.696 1.00 92.56 423 LEU A N 1
ATOM 3179 C CA . LEU A 1 423 ? 3.795 -6.147 10.662 1.00 92.56 423 LEU A CA 1
ATOM 3180 C C . LEU A 1 423 ? 2.670 -5.103 10.669 1.00 92.56 423 LEU A C 1
ATOM 3182 O O . LEU A 1 423 ? 2.228 -4.667 9.610 1.00 92.56 423 LEU A O 1
ATOM 3186 N N . ILE A 1 424 ? 2.220 -4.657 11.844 1.00 94.38 424 ILE A N 1
ATOM 3187 C CA . ILE A 1 424 ? 1.253 -3.556 11.973 1.00 94.38 424 ILE A CA 1
ATOM 3188 C C . ILE A 1 424 ? 1.822 -2.260 11.381 1.00 94.38 424 ILE A C 1
ATOM 3190 O O . ILE A 1 424 ? 1.132 -1.590 10.619 1.00 94.38 424 ILE A O 1
ATOM 3194 N N . GLU A 1 425 ? 3.073 -1.913 11.697 1.00 90.12 425 GLU A N 1
ATOM 3195 C CA . GLU A 1 425 ? 3.729 -0.680 11.231 1.00 90.12 425 GLU A CA 1
ATOM 3196 C C . GLU A 1 425 ? 3.888 -0.645 9.703 1.00 90.12 425 GLU A C 1
ATOM 3198 O O . GLU A 1 425 ? 3.591 0.359 9.055 1.00 90.12 425 GLU A O 1
ATOM 3203 N N . SER A 1 426 ? 4.329 -1.757 9.122 1.00 85.94 426 SER A N 1
ATOM 3204 C CA . SER A 1 426 ? 4.605 -1.899 7.685 1.00 85.94 426 SER A CA 1
ATOM 3205 C C . SER A 1 426 ? 3.335 -2.041 6.847 1.00 85.94 426 SER A C 1
ATOM 3207 O O . SER A 1 426 ? 3.179 -1.354 5.837 1.00 85.94 426 SER A O 1
ATOM 3209 N N . THR A 1 427 ? 2.380 -2.871 7.282 1.00 87.44 427 THR A N 1
ATOM 3210 C CA . THR A 1 427 ? 1.090 -3.009 6.588 1.00 87.44 427 THR A CA 1
ATOM 3211 C C . THR A 1 427 ? 0.161 -1.831 6.858 1.00 87.44 427 THR A C 1
ATOM 3213 O O . THR A 1 427 ? -0.776 -1.615 6.096 1.00 87.44 427 THR A O 1
ATOM 3216 N N . LYS A 1 428 ? 0.397 -1.058 7.926 1.00 91.88 428 LYS A N 1
ATOM 3217 C CA . LYS A 1 428 ? -0.476 0.024 8.412 1.00 91.88 428 LYS A CA 1
ATOM 3218 C C . LYS A 1 428 ? -1.903 -0.455 8.712 1.00 91.88 428 LYS A C 1
ATOM 3220 O O . LYS A 1 428 ? -2.862 0.300 8.551 1.00 91.88 428 LYS A O 1
ATOM 3225 N N . SER A 1 429 ? -2.050 -1.729 9.076 1.00 93.25 429 SER A N 1
ATOM 3226 C CA . SER A 1 429 ? -3.340 -2.351 9.387 1.00 93.25 429 SER A CA 1
ATOM 3227 C C . SER A 1 429 ? -3.791 -2.007 10.805 1.00 93.25 429 SER A C 1
ATOM 3229 O O . SER A 1 429 ? -2.976 -1.879 11.719 1.00 93.25 429 SER A O 1
ATOM 3231 N N . VAL A 1 430 ? -5.103 -1.886 10.989 1.00 95.62 430 VAL A N 1
ATOM 3232 C CA . VAL A 1 430 ? -5.754 -1.547 12.257 1.00 95.62 430 VAL A CA 1
ATOM 3233 C C . VAL A 1 430 ? -6.259 -2.832 12.910 1.00 95.62 430 VAL A C 1
ATOM 3235 O O . VAL A 1 430 ? -6.971 -3.603 12.270 1.00 95.62 430 VAL A O 1
ATOM 3238 N N . VAL A 1 431 ? -5.906 -3.081 14.176 1.00 97.81 431 VAL A N 1
ATOM 3239 C CA . VAL A 1 431 ? -6.266 -4.327 14.874 1.00 97.81 431 VAL A CA 1
ATOM 3240 C C . VAL A 1 431 ? -7.152 -4.033 16.079 1.00 97.81 431 VAL A C 1
ATOM 3242 O O . VAL A 1 431 ? -6.719 -3.408 17.048 1.00 97.81 431 VAL A O 1
ATOM 3245 N N . THR A 1 432 ? -8.396 -4.506 16.030 1.00 97.56 432 THR A N 1
ATOM 3246 C CA . THR A 1 432 ? -9.369 -4.367 17.118 1.00 97.56 432 THR A CA 1
ATOM 3247 C C . THR A 1 432 ? -9.579 -5.700 17.829 1.00 97.56 432 THR A C 1
ATOM 3249 O O . THR A 1 432 ? -9.951 -6.690 17.205 1.00 97.56 432 THR A O 1
ATOM 3252 N N . PHE A 1 433 ? -9.367 -5.716 19.143 1.00 97.31 433 PHE A N 1
ATOM 3253 C CA . PHE A 1 433 ? -9.499 -6.890 20.000 1.00 97.31 433 PHE A CA 1
ATOM 3254 C C . PHE A 1 433 ? -10.823 -6.854 20.769 1.00 97.31 433 PHE A C 1
ATOM 3256 O O . PHE A 1 433 ? -11.107 -5.879 21.469 1.00 97.31 433 PHE A O 1
ATOM 3263 N N . MET A 1 434 ? -11.593 -7.934 20.672 1.00 96.25 434 MET A N 1
ATOM 3264 C CA . MET A 1 434 ? -12.783 -8.226 21.469 1.00 96.25 434 MET A CA 1
ATOM 3265 C C . MET A 1 434 ? -12.399 -9.243 22.553 1.00 96.25 434 MET A C 1
ATOM 3267 O O . MET A 1 434 ? -12.100 -10.394 22.237 1.00 96.25 434 MET A O 1
ATOM 3271 N N . LEU A 1 435 ? -12.367 -8.802 23.815 1.00 93.81 435 LEU A N 1
ATOM 3272 C CA . LEU A 1 435 ? -11.856 -9.566 24.960 1.00 93.81 435 LEU A CA 1
ATOM 3273 C C . LEU A 1 435 ? -12.979 -9.842 25.974 1.00 93.81 435 LEU A C 1
ATOM 3275 O O . LEU A 1 435 ? -13.468 -8.898 26.601 1.00 93.81 435 LEU A O 1
ATOM 3279 N N . THR A 1 436 ? -13.388 -11.103 26.176 1.00 87.75 436 THR A N 1
ATOM 3280 C CA . THR A 1 436 ? -14.635 -11.416 26.916 1.00 87.75 436 THR A CA 1
ATOM 3281 C C . THR A 1 436 ? -14.507 -11.948 28.355 1.00 87.75 436 THR A C 1
ATOM 3283 O O . THR A 1 436 ? -15.477 -11.860 29.113 1.00 87.75 436 THR A O 1
ATOM 3286 N N . ASP A 1 437 ? -13.332 -12.416 28.804 1.00 74.44 437 ASP A N 1
ATOM 3287 C CA . ASP A 1 437 ? -13.135 -12.955 30.176 1.00 74.44 437 ASP A CA 1
ATOM 3288 C C . ASP A 1 437 ? -12.404 -11.997 31.151 1.00 74.44 437 ASP A C 1
ATOM 3290 O O . ASP A 1 437 ? -12.289 -12.248 32.354 1.00 74.44 437 ASP A O 1
ATOM 3294 N N . VAL A 1 438 ? -11.982 -10.811 30.692 1.00 64.12 438 VAL A N 1
ATOM 3295 C CA . VAL A 1 438 ? -11.234 -9.832 31.521 1.00 64.12 438 VAL A CA 1
ATOM 3296 C C . VAL A 1 438 ? -12.024 -9.378 32.758 1.00 64.12 438 VAL A C 1
ATOM 3298 O O . VAL A 1 438 ? -11.469 -9.103 33.829 1.00 64.12 438 VAL A O 1
ATOM 3301 N N . LEU A 1 439 ? -13.348 -9.262 32.628 1.00 58.06 439 LEU A N 1
ATOM 3302 C CA . LEU A 1 439 ? -14.223 -8.720 33.671 1.00 58.06 439 LEU A CA 1
ATOM 3303 C C . LEU A 1 439 ? -14.630 -9.766 34.723 1.00 58.06 439 LEU A C 1
ATOM 3305 O O . LEU A 1 439 ? -14.943 -9.384 35.856 1.00 58.06 439 LEU A O 1
ATOM 3309 N N . ALA A 1 440 ? -14.567 -11.064 34.408 1.00 54.88 440 ALA A N 1
ATOM 3310 C CA . ALA A 1 440 ? -14.860 -12.140 35.357 1.00 54.88 440 ALA A CA 1
ATOM 3311 C C . ALA A 1 440 ? -13.772 -12.262 36.441 1.00 54.88 440 ALA A C 1
ATOM 3313 O O . ALA A 1 440 ? -14.078 -12.517 37.613 1.00 54.88 440 ALA A O 1
ATOM 3314 N N . SER A 1 441 ? -12.513 -11.957 36.094 1.00 49.94 441 SER A N 1
ATOM 3315 C CA . SER A 1 441 ? -11.377 -11.945 37.027 1.00 49.94 441 SER A CA 1
ATOM 3316 C C . SER A 1 441 ? -11.519 -10.925 38.168 1.00 49.94 441 SER A C 1
ATOM 3318 O O . SER A 1 441 ? -10.933 -11.134 39.231 1.00 49.94 441 SER A O 1
ATOM 3320 N N . ARG A 1 442 ? -12.309 -9.845 38.021 1.00 49.06 442 ARG A N 1
ATOM 3321 C CA . ARG A 1 442 ? -12.481 -8.827 39.085 1.00 49.06 442 ARG A CA 1
ATOM 3322 C C . ARG A 1 442 ? -13.253 -9.332 40.309 1.00 49.06 442 ARG A C 1
ATOM 3324 O O . ARG A 1 442 ? -13.195 -8.698 41.360 1.00 49.06 442 ARG A O 1
ATOM 3331 N N . ARG A 1 443 ? -13.981 -10.454 40.206 1.00 45.25 443 ARG A N 1
ATOM 3332 C CA . ARG A 1 443 ? -14.773 -11.007 41.325 1.00 45.25 443 ARG A CA 1
ATOM 3333 C C . ARG A 1 443 ? -13.966 -11.870 42.299 1.00 45.25 443 ARG A C 1
ATOM 3335 O O . ARG A 1 443 ? -14.458 -12.140 43.392 1.00 45.25 443 ARG A O 1
ATOM 3342 N N . ARG A 1 444 ? -12.740 -12.286 41.962 1.00 46.34 444 ARG A N 1
ATOM 3343 C CA . ARG A 1 444 ? -11.868 -13.040 42.879 1.00 46.34 444 ARG A CA 1
ATOM 3344 C C . ARG A 1 444 ? -10.797 -12.102 43.437 1.00 46.34 444 ARG A C 1
ATOM 3346 O O . ARG A 1 444 ? -9.897 -11.700 42.712 1.00 46.34 444 ARG A O 1
ATOM 3353 N N . ARG A 1 445 ? -10.883 -11.748 44.727 1.00 40.59 445 ARG A N 1
ATOM 3354 C CA . ARG A 1 445 ? -9.785 -11.062 45.436 1.00 40.59 445 ARG A CA 1
ATOM 3355 C C . ARG A 1 445 ? -8.546 -11.959 45.392 1.00 40.59 445 ARG A C 1
ATOM 3357 O O . ARG A 1 445 ? -8.476 -12.925 46.146 1.00 40.59 445 ARG A O 1
ATOM 3364 N N . SER A 1 446 ? -7.581 -11.660 44.531 1.00 42.09 446 SER A N 1
ATOM 3365 C CA . SER A 1 446 ? -6.257 -12.274 44.616 1.00 42.09 446 SER A CA 1
ATOM 3366 C C . SER A 1 446 ? -5.433 -11.552 45.680 1.00 42.09 446 SER A C 1
ATOM 3368 O O . SER A 1 446 ? -5.311 -10.326 45.654 1.00 42.09 446 SER A O 1
ATOM 3370 N N . VAL A 1 447 ? -4.865 -12.320 46.605 1.00 39.56 447 VAL A N 1
ATOM 3371 C CA . VAL A 1 447 ? -3.899 -11.854 47.607 1.00 39.56 447 VAL A CA 1
ATOM 3372 C C . VAL A 1 447 ? -2.660 -11.281 46.887 1.00 39.56 447 VAL A C 1
ATOM 3374 O O . VAL A 1 447 ? -2.147 -11.943 45.980 1.00 39.56 447 VAL A O 1
ATOM 3377 N N . PRO A 1 448 ? -2.170 -10.075 47.237 1.00 34.62 448 PRO A N 1
ATOM 3378 C CA . PRO A 1 448 ? -0.947 -9.521 46.655 1.00 34.62 448 PRO A CA 1
ATOM 3379 C C . PRO A 1 448 ? 0.283 -10.305 47.138 1.00 34.62 448 PRO A C 1
ATOM 3381 O O . PRO A 1 448 ? 0.461 -10.466 48.343 1.00 34.62 448 PRO A O 1
ATOM 3384 N N . GLY A 1 449 ? 1.146 -10.759 46.220 1.00 39.91 449 GLY A N 1
ATOM 3385 C CA . GLY A 1 449 ? 2.496 -11.241 46.570 1.00 39.91 449 GLY A CA 1
ATOM 3386 C C . GLY A 1 449 ? 2.906 -12.639 46.096 1.00 39.91 449 GLY A C 1
ATOM 3387 O O . GLY A 1 449 ? 4.003 -13.073 46.431 1.00 39.91 449 GLY A O 1
ATOM 3388 N N . GLN A 1 450 ? 2.097 -13.344 45.297 1.00 37.22 450 GLN A N 1
ATOM 3389 C CA . GLN A 1 450 ? 2.415 -14.717 44.864 1.00 37.22 450 GLN A CA 1
ATOM 3390 C C . GLN A 1 450 ? 2.309 -14.914 43.341 1.00 37.22 450 GLN A C 1
ATOM 3392 O O . GLN A 1 450 ? 1.826 -15.939 42.883 1.00 37.22 450 GLN A O 1
ATOM 3397 N N . TRP A 1 451 ? 2.680 -13.911 42.534 1.00 42.16 451 TRP A N 1
ATOM 3398 C CA . TRP A 1 451 ? 2.402 -13.900 41.078 1.00 42.16 451 TRP A CA 1
ATOM 3399 C C . TRP A 1 451 ? 3.646 -14.046 40.189 1.00 42.16 451 TRP A C 1
ATOM 3401 O O . TRP A 1 451 ? 3.533 -14.017 38.972 1.00 42.16 451 TRP A O 1
ATOM 3411 N N . ALA A 1 452 ? 4.835 -14.201 40.776 1.00 37.88 452 ALA A N 1
ATOM 3412 C CA . ALA A 1 452 ? 6.093 -14.257 40.023 1.00 37.88 452 ALA A CA 1
ATOM 3413 C C . ALA A 1 452 ? 6.664 -15.679 39.845 1.00 37.88 452 ALA A C 1
ATOM 3415 O O . ALA A 1 452 ? 7.777 -15.821 39.347 1.00 37.88 452 ALA A O 1
ATOM 3416 N N . ARG A 1 453 ? 5.959 -16.735 40.279 1.00 38.38 453 ARG A N 1
ATOM 3417 C CA . ARG A 1 453 ? 6.485 -18.116 40.223 1.00 38.38 453 ARG A CA 1
ATOM 3418 C C . ARG A 1 453 ? 5.544 -19.189 39.694 1.00 38.38 453 ARG A C 1
ATOM 3420 O O . ARG A 1 453 ? 6.014 -20.301 39.494 1.00 38.38 453 ARG A O 1
ATOM 3427 N N . ASP A 1 454 ? 4.275 -18.885 39.453 1.00 36.28 454 ASP A N 1
ATOM 3428 C CA . ASP A 1 454 ? 3.326 -19.881 38.961 1.00 36.28 454 ASP A CA 1
ATOM 3429 C C . ASP A 1 454 ? 2.493 -19.269 37.831 1.00 36.28 454 ASP A C 1
ATOM 3431 O O . ASP A 1 454 ? 1.681 -18.372 38.060 1.00 36.28 454 ASP A O 1
ATOM 3435 N N . GLY A 1 455 ? 2.752 -19.698 36.594 1.00 42.09 455 GLY A N 1
ATOM 3436 C CA . GLY A 1 455 ? 2.075 -19.255 35.369 1.00 42.09 455 GLY A CA 1
ATOM 3437 C C . GLY A 1 455 ? 0.640 -19.780 35.248 1.00 42.09 455 GLY A C 1
ATOM 3438 O O . GLY A 1 455 ? 0.200 -20.121 34.160 1.00 42.09 455 GLY A O 1
ATOM 3439 N N . SER A 1 456 ? -0.081 -19.891 36.364 1.00 41.59 456 SER A N 1
ATOM 3440 C CA . SER A 1 456 ? -1.309 -20.676 36.520 1.00 41.59 456 SER A CA 1
ATOM 3441 C C . SER A 1 456 ? -2.587 -19.827 36.621 1.00 41.59 456 SER A C 1
ATOM 3443 O O . SER A 1 456 ? -3.589 -20.253 37.209 1.00 41.59 456 SER A O 1
ATOM 3445 N N . SER A 1 457 ? -2.613 -18.611 36.060 1.00 45.22 457 SER A N 1
ATOM 3446 C CA . SER A 1 457 ? -3.862 -17.838 36.004 1.00 45.22 457 SER A CA 1
ATOM 3447 C C . SER A 1 457 ? -4.789 -18.383 34.911 1.00 45.22 457 SER A C 1
ATOM 3449 O O . SER A 1 457 ? -4.603 -18.091 33.736 1.00 45.22 457 SER A O 1
ATOM 3451 N N . ARG A 1 458 ? -5.825 -19.129 35.316 1.00 52.00 458 ARG A N 1
ATOM 3452 C CA . ARG A 1 458 ? -6.871 -19.733 34.457 1.00 52.00 458 ARG A CA 1
ATOM 3453 C C . ARG A 1 458 ? -7.829 -18.734 33.759 1.00 52.00 458 ARG A C 1
ATOM 3455 O O . ARG A 1 458 ? -8.925 -19.139 33.400 1.00 52.00 458 ARG A O 1
ATOM 3462 N N . ALA A 1 459 ? -7.500 -17.442 33.683 1.00 60.38 459 ALA A N 1
ATOM 3463 C CA . ALA A 1 459 ? -8.380 -16.385 33.160 1.00 60.38 459 ALA A CA 1
ATOM 3464 C C . ALA A 1 459 ? -7.567 -15.179 32.657 1.00 60.38 459 ALA A C 1
ATOM 3466 O O . ALA A 1 459 ? -6.483 -14.902 33.190 1.00 60.38 459 ALA A O 1
ATOM 3467 N N . MET A 1 460 ? -8.097 -14.425 31.685 1.00 69.00 460 MET A N 1
ATOM 3468 C CA . MET A 1 460 ? -7.460 -13.199 31.185 1.00 69.00 460 MET A CA 1
ATOM 3469 C C . MET A 1 460 ? -7.402 -12.128 32.288 1.00 69.00 460 MET A C 1
ATOM 3471 O O . MET A 1 460 ? -8.408 -11.525 32.659 1.00 69.00 460 MET A O 1
ATOM 3475 N N . ASN A 1 461 ? -6.212 -11.874 32.838 1.00 67.38 461 ASN A N 1
ATOM 3476 C CA . ASN A 1 461 ? -6.008 -10.831 33.848 1.00 67.38 461 ASN A CA 1
ATOM 3477 C C . ASN A 1 461 ? -5.603 -9.484 33.207 1.00 67.38 461 ASN A C 1
ATOM 3479 O O . ASN A 1 461 ? -5.260 -9.411 32.027 1.00 67.38 461 ASN A O 1
ATOM 3483 N N . GLN A 1 462 ? -5.636 -8.391 33.983 1.00 68.81 462 GLN A N 1
ATOM 3484 C CA . GLN A 1 462 ? -5.352 -7.041 33.464 1.00 68.81 462 GLN A CA 1
ATOM 3485 C C . GLN A 1 462 ? -3.943 -6.881 32.873 1.00 68.81 462 GLN A C 1
ATOM 3487 O O . GLN A 1 462 ? -3.776 -6.103 31.936 1.00 68.81 462 GLN A O 1
ATOM 3492 N N . VAL A 1 463 ? -2.950 -7.607 33.398 1.00 70.19 463 VAL A N 1
ATOM 3493 C CA . VAL A 1 463 ? -1.559 -7.556 32.921 1.00 70.19 463 VAL A CA 1
ATOM 3494 C C . VAL A 1 463 ? -1.432 -8.282 31.585 1.00 70.19 463 VAL A C 1
ATOM 3496 O O . VAL A 1 463 ? -0.843 -7.745 30.653 1.00 70.19 463 VAL A O 1
ATOM 3499 N N . ALA A 1 464 ? -2.051 -9.456 31.455 1.00 74.94 464 ALA A N 1
ATOM 3500 C CA . ALA A 1 464 ? -2.110 -10.195 30.198 1.00 74.94 464 ALA A CA 1
ATOM 3501 C C . ALA A 1 464 ? -2.835 -9.402 29.097 1.00 74.94 464 ALA A C 1
ATOM 3503 O O . ALA A 1 464 ? -2.345 -9.310 27.974 1.00 74.94 464 ALA A O 1
ATOM 3504 N N . ALA A 1 465 ? -3.952 -8.749 29.434 1.00 85.06 465 ALA A N 1
ATOM 3505 C CA . ALA A 1 465 ? -4.692 -7.907 28.494 1.00 85.06 465 ALA A CA 1
ATOM 3506 C C . ALA A 1 465 ? -3.895 -6.672 28.026 1.00 85.06 465 ALA A C 1
ATOM 3508 O O . ALA A 1 465 ? -4.200 -6.113 26.972 1.00 85.06 465 ALA A O 1
ATOM 3509 N N . GLN A 1 466 ? -2.870 -6.234 28.772 1.00 89.19 466 GLN A N 1
ATOM 3510 C CA . GLN A 1 466 ? -2.042 -5.087 28.386 1.00 89.19 466 GLN A CA 1
ATOM 3511 C C . GLN A 1 466 ? -1.306 -5.328 27.065 1.00 89.19 466 GLN A C 1
ATOM 3513 O O . GLN A 1 466 ? -1.154 -4.393 26.285 1.00 89.19 466 GLN A O 1
ATOM 3518 N N . LEU A 1 467 ? -0.917 -6.574 26.770 1.00 93.81 467 LEU A N 1
ATOM 3519 C CA . LEU A 1 467 ? -0.305 -6.922 25.488 1.00 93.81 467 LEU A CA 1
ATOM 3520 C C . LEU A 1 467 ? -1.222 -6.548 24.317 1.00 93.81 467 LEU A C 1
ATOM 3522 O O . LEU A 1 467 ? -0.784 -5.869 23.389 1.00 93.81 467 LEU A O 1
ATOM 3526 N N . TYR A 1 468 ? -2.498 -6.935 24.385 1.00 95.44 468 TYR A N 1
ATOM 3527 C CA . TYR A 1 468 ? -3.488 -6.618 23.355 1.00 95.44 468 TYR A CA 1
ATOM 3528 C C . TYR A 1 468 ? -3.781 -5.117 23.287 1.00 95.44 468 TYR A C 1
ATOM 3530 O O . TYR A 1 468 ? -3.896 -4.562 22.197 1.00 95.44 468 TYR A O 1
ATOM 3538 N N . ARG A 1 469 ? -3.829 -4.423 24.434 1.00 93.81 469 ARG A N 1
ATOM 3539 C CA . ARG A 1 469 ? -3.978 -2.955 24.473 1.00 93.81 469 ARG A CA 1
ATOM 3540 C C . ARG A 1 469 ? -2.813 -2.235 23.800 1.00 93.81 469 ARG A C 1
ATOM 3542 O O . ARG A 1 469 ? -3.049 -1.254 23.102 1.00 93.81 469 ARG A O 1
ATOM 3549 N N . ASP A 1 470 ? -1.585 -2.714 23.980 1.00 93.50 470 ASP A N 1
ATOM 3550 C CA . ASP A 1 470 ? -0.401 -2.129 23.344 1.00 93.50 470 ASP A CA 1
ATOM 3551 C C . ASP A 1 470 ? -0.436 -2.314 21.819 1.00 93.50 470 ASP A C 1
ATOM 3553 O O . ASP A 1 470 ? -0.146 -1.373 21.084 1.00 93.50 470 ASP A O 1
ATOM 3557 N N . LEU A 1 471 ? -0.840 -3.494 21.333 1.00 96.00 471 LEU A N 1
ATOM 3558 C CA . LEU A 1 471 ? -0.993 -3.758 19.895 1.00 96.00 471 LEU A CA 1
ATOM 3559 C C . LEU A 1 471 ? -2.161 -2.968 19.282 1.00 96.00 471 LEU A C 1
ATOM 3561 O O . LEU A 1 471 ? -2.033 -2.415 18.187 1.00 96.00 471 LEU A O 1
ATOM 3565 N N . ALA A 1 472 ? -3.282 -2.851 19.997 1.00 95.88 472 ALA A N 1
ATOM 3566 C CA . ALA A 1 472 ? -4.394 -1.986 19.605 1.00 95.88 472 ALA A CA 1
ATOM 3567 C C . ALA A 1 472 ? -3.948 -0.518 19.525 1.00 95.88 472 ALA A C 1
ATOM 3569 O O . ALA A 1 472 ? -4.245 0.166 18.551 1.00 95.88 472 ALA A O 1
ATOM 3570 N N . LYS A 1 473 ? -3.174 -0.039 20.510 1.00 93.81 473 LYS A N 1
ATOM 3571 C CA . LYS A 1 473 ? -2.595 1.311 20.511 1.00 93.81 473 LYS A CA 1
ATOM 3572 C C . LYS A 1 473 ? -1.673 1.526 19.304 1.00 93.81 473 LYS A C 1
ATOM 3574 O O . LYS A 1 473 ? -1.832 2.528 18.614 1.00 93.81 473 LYS A O 1
ATOM 3579 N N . ALA A 1 474 ? -0.748 0.602 19.041 1.00 93.31 474 ALA A N 1
ATOM 3580 C CA . ALA A 1 474 ? 0.211 0.714 17.940 1.00 93.31 474 ALA A CA 1
ATOM 3581 C C . ALA A 1 474 ? -0.472 0.719 16.561 1.00 93.31 474 ALA A C 1
ATOM 3583 O O . ALA A 1 474 ? -0.085 1.477 15.673 1.00 93.31 474 ALA A O 1
ATOM 3584 N N . SER A 1 475 ? -1.521 -0.090 16.397 1.00 95.56 475 SER A N 1
ATOM 3585 C CA . SER A 1 475 ? -2.297 -0.184 15.152 1.00 95.56 475 SER A CA 1
ATOM 3586 C C . SER A 1 475 ? -3.358 0.908 14.984 1.00 95.56 475 SER A C 1
ATOM 3588 O O . SER A 1 475 ? -3.978 1.015 13.929 1.00 95.56 475 SER A O 1
ATOM 3590 N N . GLY A 1 476 ? -3.624 1.697 16.026 1.00 94.00 476 GLY A N 1
ATOM 3591 C CA . GLY A 1 476 ? -4.761 2.615 16.057 1.00 94.00 476 GLY A CA 1
ATOM 3592 C C . GLY A 1 476 ? -6.118 1.932 16.239 1.00 94.00 476 GLY A C 1
ATOM 3593 O O . GLY A 1 476 ? -7.153 2.593 16.122 1.00 94.00 476 GLY A O 1
ATOM 3594 N N . GLY A 1 477 ? -6.154 0.629 16.511 1.00 95.56 477 GLY A N 1
ATOM 3595 C CA . GLY A 1 477 ? -7.374 -0.124 16.787 1.00 95.56 477 GLY A CA 1
ATOM 3596 C C . GLY A 1 477 ? -7.908 0.090 18.202 1.00 95.56 477 GLY A C 1
ATOM 3597 O O . GLY A 1 477 ? -7.600 1.086 18.862 1.00 95.56 477 GLY A O 1
ATOM 3598 N N . GLN A 1 478 ? -8.772 -0.814 18.661 1.00 95.50 478 GLN A N 1
ATOM 3599 C CA . GLN A 1 478 ? -9.396 -0.757 19.989 1.00 95.50 478 GLN A CA 1
ATOM 3600 C C . GLN A 1 478 ? -9.160 -2.060 20.760 1.00 95.50 478 GLN A C 1
ATOM 3602 O O . GLN A 1 478 ? -9.079 -3.128 20.167 1.00 95.50 478 GLN A O 1
ATOM 3607 N N . ALA A 1 479 ? -9.079 -1.979 22.087 1.00 95.19 479 ALA A N 1
ATOM 3608 C CA . ALA A 1 479 ? -9.086 -3.146 22.967 1.00 95.19 479 ALA A CA 1
ATOM 3609 C C . ALA A 1 479 ? -10.341 -3.088 23.845 1.00 95.19 479 ALA A C 1
ATOM 3611 O O . ALA A 1 479 ? -10.401 -2.340 24.830 1.00 95.19 479 ALA A O 1
ATOM 3612 N N . ILE A 1 480 ? -11.361 -3.831 23.425 1.00 95.56 480 ILE A N 1
ATOM 3613 C CA . ILE A 1 480 ? -12.704 -3.793 23.993 1.00 95.56 480 ILE A CA 1
ATOM 3614 C C . ILE A 1 480 ? -12.844 -4.955 24.974 1.00 95.56 480 ILE A C 1
ATOM 3616 O O . ILE A 1 480 ? -12.947 -6.112 24.577 1.00 95.56 480 ILE A O 1
ATOM 3620 N N . ASP A 1 481 ? -12.854 -4.624 26.263 1.00 93.12 481 ASP A N 1
ATOM 3621 C CA . ASP A 1 481 ? -13.159 -5.567 27.332 1.00 93.12 481 ASP A CA 1
ATOM 3622 C C . ASP A 1 481 ? -14.675 -5.600 27.497 1.00 93.12 481 ASP A C 1
ATOM 3624 O O . ASP A 1 481 ? -15.280 -4.602 27.902 1.00 93.12 481 ASP A O 1
ATOM 3628 N N . VAL A 1 482 ? -15.295 -6.738 27.232 1.00 92.19 482 VAL A N 1
ATOM 3629 C CA . VAL A 1 482 ? -16.749 -6.896 27.271 1.00 92.19 482 VAL A CA 1
ATOM 3630 C C . VAL A 1 482 ? -17.114 -8.192 27.987 1.00 92.19 482 VAL A C 1
ATOM 3632 O O . VAL A 1 482 ? -16.249 -8.995 28.304 1.00 92.19 482 VAL A O 1
ATOM 3635 N N . THR A 1 483 ? -18.371 -8.365 28.378 1.00 89.81 483 THR A N 1
ATOM 3636 C CA . THR A 1 483 ? -18.851 -9.663 28.870 1.00 89.81 483 THR A CA 1
ATOM 3637 C C . THR A 1 483 ? -19.404 -10.460 27.693 1.00 89.81 483 THR A C 1
ATOM 3639 O O . THR A 1 483 ? -19.825 -9.868 26.700 1.00 89.81 483 THR A O 1
ATOM 3642 N N . LYS A 1 484 ? -19.482 -11.790 27.803 1.00 88.25 484 LYS A N 1
ATOM 3643 C CA . LYS A 1 484 ? -20.102 -12.622 26.754 1.00 88.25 484 LYS A CA 1
ATOM 3644 C C . LYS A 1 484 ? -21.539 -12.190 26.433 1.00 88.25 484 LYS A C 1
ATOM 3646 O O . LYS A 1 484 ? -21.920 -12.149 25.270 1.00 88.25 484 LYS A O 1
ATOM 3651 N N . SER A 1 485 ? -22.310 -11.767 27.442 1.00 87.62 485 SER A N 1
ATOM 3652 C CA . SER A 1 485 ? -23.684 -11.276 27.257 1.00 87.62 485 SER A CA 1
ATOM 3653 C C . SER A 1 485 ? -23.781 -9.912 26.568 1.00 87.62 485 SER A C 1
ATOM 3655 O O . SER A 1 485 ? -24.791 -9.638 25.929 1.00 87.62 485 SER A O 1
ATOM 3657 N N . ASP A 1 486 ? -22.754 -9.066 26.686 1.00 89.81 486 ASP A N 1
ATOM 3658 C CA . ASP A 1 486 ? -22.743 -7.714 26.107 1.00 89.81 486 ASP A CA 1
ATOM 3659 C C . ASP A 1 486 ? -21.964 -7.642 24.778 1.00 89.81 486 ASP A C 1
ATOM 3661 O O . ASP A 1 486 ? -21.857 -6.566 24.183 1.00 89.81 486 ASP A O 1
ATOM 3665 N N . LEU A 1 487 ? -21.401 -8.762 24.303 1.00 92.38 487 LEU A N 1
ATOM 3666 C CA . LEU A 1 487 ? -20.528 -8.801 23.124 1.00 92.38 487 LEU A CA 1
ATOM 3667 C C . LEU A 1 487 ? -21.234 -8.284 21.862 1.00 92.38 487 LEU A C 1
ATOM 3669 O O . LEU A 1 487 ? -20.629 -7.548 21.086 1.00 92.38 487 LEU A O 1
ATOM 3673 N N . SER A 1 488 ? -22.527 -8.569 21.700 1.00 92.88 488 SER A N 1
ATOM 3674 C CA . SER A 1 488 ? -23.319 -8.100 20.555 1.00 92.88 488 SER A CA 1
ATOM 3675 C C . SER A 1 488 ? -23.468 -6.577 20.484 1.00 92.88 488 SER A C 1
ATOM 3677 O O . SER A 1 488 ? -23.574 -6.008 19.400 1.00 92.88 488 SER A O 1
ATOM 3679 N N . ALA A 1 489 ? -23.412 -5.877 21.621 1.00 92.19 489 ALA A N 1
ATOM 3680 C CA . ALA A 1 489 ? -23.375 -4.417 21.633 1.00 92.19 489 ALA A CA 1
ATOM 3681 C C . ALA A 1 489 ? -21.991 -3.874 21.223 1.00 92.19 489 ALA A C 1
ATOM 3683 O O . ALA A 1 489 ? -21.903 -2.796 20.625 1.00 92.19 489 ALA A O 1
ATOM 3684 N N . ALA A 1 490 ? -20.914 -4.615 21.511 1.00 93.38 490 ALA A N 1
ATOM 3685 C CA . ALA A 1 490 ? -19.542 -4.251 21.151 1.00 93.38 490 ALA A CA 1
ATOM 3686 C C . ALA A 1 490 ? -19.218 -4.506 19.669 1.00 93.38 490 ALA A C 1
ATOM 3688 O O . ALA A 1 490 ? -18.499 -3.711 19.059 1.00 93.38 490 ALA A O 1
ATOM 3689 N N . THR A 1 491 ? -19.776 -5.557 19.059 1.00 94.00 491 THR A N 1
ATOM 3690 C CA . THR A 1 491 ? -19.517 -5.905 17.649 1.00 94.00 491 THR A CA 1
ATOM 3691 C C . THR A 1 491 ? -20.031 -4.863 16.651 1.00 94.00 491 THR A C 1
ATOM 3693 O O . THR A 1 491 ? -19.585 -4.851 15.507 1.00 94.00 491 THR A O 1
ATOM 3696 N N . THR A 1 492 ? -20.843 -3.894 17.087 1.00 92.00 492 THR A N 1
ATOM 3697 C CA . THR A 1 492 ? -21.226 -2.716 16.282 1.00 92.00 492 THR A CA 1
ATOM 3698 C C . THR A 1 492 ? -20.031 -1.884 15.788 1.00 92.00 492 THR A C 1
ATOM 3700 O O . THR A 1 492 ? -20.133 -1.218 14.759 1.00 92.00 492 THR A O 1
ATOM 3703 N N . VAL A 1 493 ? -18.871 -1.948 16.458 1.00 93.88 493 VAL A N 1
ATOM 3704 C CA . VAL A 1 493 ? -17.617 -1.319 15.987 1.00 93.88 493 VAL A CA 1
ATOM 3705 C C . VAL A 1 493 ? -17.141 -1.925 14.661 1.00 93.88 493 VAL A C 1
ATOM 3707 O O . VAL A 1 493 ? -16.587 -1.212 13.829 1.00 93.88 493 VAL A O 1
ATOM 3710 N N . ILE A 1 494 ? -17.398 -3.218 14.439 1.00 94.38 494 ILE A N 1
ATOM 3711 C CA . ILE A 1 494 ? -17.025 -3.936 13.212 1.00 94.38 494 ILE A CA 1
ATOM 3712 C C . ILE A 1 494 ? -17.820 -3.391 12.027 1.00 94.38 494 ILE A C 1
ATOM 3714 O O . ILE A 1 494 ? -17.270 -3.188 10.945 1.00 94.38 494 ILE A O 1
ATOM 3718 N N . GLU A 1 495 ? -19.109 -3.109 12.223 1.00 89.81 495 GLU A N 1
ATOM 3719 C CA . GLU A 1 495 ? -19.941 -2.506 11.184 1.00 89.81 495 GLU A CA 1
ATOM 3720 C C . GLU A 1 495 ? -19.429 -1.128 10.770 1.00 89.81 495 GLU A C 1
ATOM 3722 O O . GLU A 1 495 ? -19.316 -0.871 9.570 1.00 89.81 495 GLU A O 1
ATOM 3727 N N . ASP A 1 496 ? -19.102 -0.278 11.749 1.00 90.62 496 ASP A N 1
ATOM 3728 C CA . ASP A 1 496 ? -18.628 1.088 11.525 1.00 90.62 496 ASP A CA 1
ATOM 3729 C C . ASP A 1 496 ? -17.331 1.123 10.711 1.00 90.62 496 ASP A C 1
ATOM 3731 O O . ASP A 1 496 ? -17.253 1.828 9.702 1.00 90.62 496 ASP A O 1
ATOM 3735 N N . SER A 1 497 ? -16.321 0.348 11.120 1.00 88.44 497 SER A N 1
ATOM 3736 C CA . SER A 1 497 ? -15.012 0.335 10.457 1.00 88.44 497 SER A CA 1
ATOM 3737 C C . SER A 1 497 ? -15.017 -0.444 9.142 1.00 88.44 497 SER A C 1
ATOM 3739 O O . SER A 1 497 ? -14.195 -0.185 8.267 1.00 88.44 497 SER A O 1
ATOM 3741 N N . SER A 1 498 ? -15.991 -1.334 8.940 1.00 85.81 498 SER A N 1
ATOM 3742 C CA . SER A 1 498 ? -16.171 -2.023 7.660 1.00 85.81 498 SER A CA 1
ATOM 3743 C C . SER A 1 498 ? -16.871 -1.157 6.599 1.00 85.81 498 SER A C 1
ATOM 3745 O O . SER A 1 498 ? -17.117 -1.646 5.493 1.00 85.81 498 SER A O 1
ATOM 3747 N N . THR A 1 499 ? -17.290 0.077 6.906 1.00 84.50 499 THR A N 1
ATOM 3748 C CA . THR A 1 499 ? -17.889 0.985 5.908 1.00 84.50 499 THR A CA 1
ATOM 3749 C C . THR A 1 499 ? -16.841 1.568 4.948 1.00 84.50 499 THR A C 1
ATOM 3751 O O . THR A 1 499 ? -15.640 1.526 5.206 1.00 84.50 499 THR A O 1
ATOM 3754 N N . SER A 1 500 ? -17.274 2.090 3.794 1.00 82.50 500 SER A N 1
ATOM 3755 C CA . SER A 1 500 ? -16.356 2.734 2.846 1.00 82.50 500 SER A CA 1
ATOM 3756 C C . SER A 1 500 ? -15.871 4.091 3.368 1.00 82.50 500 SER A C 1
ATOM 3758 O O . SER A 1 500 ? -16.595 4.793 4.079 1.00 82.50 500 SER A O 1
ATOM 3760 N N . ALA A 1 501 ? -14.653 4.472 2.966 1.00 88.19 501 ALA A N 1
ATOM 3761 C CA . ALA A 1 501 ? -14.074 5.797 3.202 1.00 88.19 501 ALA A CA 1
ATOM 3762 C C . ALA A 1 501 ? -14.009 6.236 4.672 1.00 88.19 501 ALA A C 1
ATOM 3764 O O . ALA A 1 501 ? -14.124 7.424 4.969 1.00 88.19 501 ALA A O 1
ATOM 3765 N N . VAL A 1 502 ? -13.802 5.284 5.585 1.00 91.94 502 VAL A N 1
ATOM 3766 C CA . VAL A 1 502 ? -13.555 5.587 6.995 1.00 91.94 502 VAL A CA 1
ATOM 3767 C C . VAL A 1 502 ? -12.228 6.331 7.134 1.00 91.94 502 VAL A C 1
ATOM 3769 O O . VAL A 1 502 ? -11.193 5.895 6.628 1.00 91.94 502 VAL A O 1
ATOM 3772 N N . VAL A 1 503 ? -12.267 7.463 7.828 1.00 93.88 503 VAL A N 1
ATOM 3773 C CA . VAL A 1 503 ? -11.112 8.304 8.136 1.00 93.88 503 VAL A CA 1
ATOM 3774 C C . VAL A 1 503 ? -10.969 8.464 9.643 1.00 93.88 503 VAL A C 1
ATOM 3776 O O . VAL A 1 503 ? -11.962 8.549 10.369 1.00 93.88 503 VAL A O 1
ATOM 3779 N N . ASN A 1 504 ? -9.725 8.540 10.109 1.00 95.25 504 ASN A N 1
ATOM 3780 C CA . ASN A 1 504 ? -9.408 8.844 11.498 1.00 95.25 504 ASN A CA 1
ATOM 3781 C C . ASN A 1 504 ? -9.190 10.358 11.647 1.00 95.25 504 ASN A C 1
ATOM 3783 O O . ASN A 1 504 ? -8.313 10.950 11.013 1.00 95.25 504 ASN A O 1
ATOM 3787 N N . VAL A 1 505 ? -10.031 10.999 12.457 1.00 95.00 505 VAL A N 1
ATOM 3788 C CA . VAL A 1 505 ? -10.001 12.454 12.688 1.00 95.00 505 VAL A CA 1
ATOM 3789 C C . VAL A 1 505 ? -9.088 12.778 13.864 1.00 95.00 505 VAL A C 1
ATOM 3791 O O . VAL A 1 505 ? -8.308 13.734 13.821 1.00 95.00 505 VAL A O 1
ATOM 3794 N N . PHE A 1 506 ? -9.183 11.971 14.919 1.00 94.19 506 PHE A N 1
ATOM 3795 C CA . PHE A 1 506 ? -8.427 12.152 16.147 1.00 94.19 506 PHE A CA 1
ATOM 3796 C C . PHE A 1 506 ? -8.344 10.843 16.927 1.00 94.19 506 PHE A C 1
ATOM 3798 O O . PHE A 1 506 ? -9.323 10.104 17.016 1.00 94.19 506 PHE A O 1
ATOM 3805 N N . GLN A 1 507 ? -7.193 10.585 17.540 1.00 93.69 507 GLN A N 1
ATOM 3806 C CA . GLN A 1 507 ? -7.023 9.458 18.446 1.00 93.69 507 GLN A CA 1
ATOM 3807 C C . GLN A 1 507 ? -5.974 9.752 19.517 1.00 93.69 507 GLN A C 1
ATOM 3809 O O . GLN A 1 507 ? -4.917 10.309 19.216 1.00 93.69 507 GLN A O 1
ATOM 3814 N N . VAL A 1 508 ? -6.252 9.308 20.743 1.00 92.19 508 VAL A N 1
ATOM 3815 C CA . VAL A 1 508 ? -5.354 9.382 21.901 1.00 92.19 508 VAL A CA 1
ATOM 3816 C C . VAL A 1 508 ? -5.519 8.162 22.801 1.00 92.19 508 VAL A C 1
ATOM 3818 O O . VAL A 1 508 ? -6.621 7.636 22.970 1.00 92.19 508 VAL A O 1
ATOM 3821 N N . VAL A 1 509 ? -4.414 7.731 23.410 1.00 91.94 509 VAL A N 1
ATOM 3822 C CA . VAL A 1 509 ? -4.400 6.745 24.496 1.00 91.94 509 VAL A CA 1
ATOM 3823 C C . VAL A 1 509 ? -3.661 7.350 25.689 1.00 91.94 509 VAL A C 1
ATOM 3825 O O . VAL A 1 509 ? -2.452 7.562 25.617 1.00 91.94 509 VAL A O 1
ATOM 3828 N N . SER A 1 510 ? -4.366 7.582 26.798 1.00 91.00 510 SER A N 1
ATOM 3829 C CA . SER A 1 510 ? -3.765 8.050 28.052 1.00 91.00 510 SER A CA 1
ATOM 3830 C C . SER A 1 510 ? -3.423 6.853 28.935 1.00 91.00 510 SER A C 1
ATOM 3832 O O . SER A 1 510 ? -4.316 6.184 29.462 1.00 91.00 510 SER A O 1
ATOM 3834 N N . ASN A 1 511 ? -2.129 6.585 29.115 1.00 87.81 511 ASN A N 1
ATOM 3835 C CA . ASN A 1 511 ? -1.627 5.570 30.041 1.00 87.81 511 ASN A CA 1
ATOM 3836 C C . ASN A 1 511 ? -0.292 6.032 30.675 1.00 87.81 511 ASN A C 1
ATOM 3838 O O . ASN A 1 511 ? 0.706 6.074 29.955 1.00 87.81 511 ASN A O 1
ATOM 3842 N N . PRO A 1 512 ? -0.244 6.371 31.982 1.00 88.88 512 PRO A N 1
ATOM 3843 C CA . PRO A 1 512 ? -1.345 6.309 32.949 1.00 88.88 512 PRO A CA 1
ATOM 3844 C C . PRO A 1 512 ? -2.486 7.288 32.620 1.00 88.88 512 PRO A C 1
ATOM 3846 O O . PRO A 1 512 ? -2.334 8.215 31.824 1.00 88.88 512 PRO A O 1
ATOM 3849 N N . GLY A 1 513 ? -3.667 7.046 33.191 1.00 89.88 513 GLY A N 1
ATOM 3850 C CA . GLY A 1 513 ? -4.817 7.929 33.007 1.00 89.88 513 GLY A CA 1
ATOM 3851 C C . GLY A 1 513 ? -4.646 9.248 33.754 1.00 89.88 513 GLY A C 1
ATOM 3852 O O . GLY A 1 513 ? -4.168 9.262 34.887 1.00 89.88 513 GLY A O 1
ATOM 3853 N N . LYS A 1 514 ? -5.071 10.346 33.135 1.00 92.81 514 LYS A N 1
ATOM 3854 C CA . LYS A 1 514 ? -5.185 11.665 33.767 1.00 92.81 514 LYS A CA 1
ATOM 3855 C C . LYS A 1 514 ? -6.402 12.412 33.203 1.00 92.81 514 LYS A C 1
ATOM 3857 O O . LYS A 1 514 ? -6.708 12.218 32.023 1.00 92.81 514 LYS A O 1
ATOM 3862 N N . PRO A 1 515 ? -7.085 13.261 33.991 1.00 94.94 515 PRO A N 1
ATOM 3863 C CA . PRO A 1 515 ? -8.086 14.171 33.453 1.00 94.94 515 PRO A CA 1
ATOM 3864 C C . PRO A 1 515 ? -7.454 15.074 32.395 1.00 94.94 515 PRO A C 1
ATOM 3866 O O . PRO A 1 515 ? -6.395 15.654 32.646 1.00 94.94 515 PRO A O 1
ATOM 3869 N N . ASP A 1 516 ? -8.067 15.151 31.220 1.00 93.31 516 ASP A N 1
ATOM 3870 C CA . ASP A 1 516 ? -7.515 15.902 30.095 1.00 93.31 516 ASP A CA 1
ATOM 3871 C C . ASP A 1 516 ? -8.607 16.331 29.108 1.00 93.31 516 ASP A C 1
ATOM 3873 O O . ASP A 1 516 ? -9.708 15.770 29.080 1.00 93.31 516 ASP A O 1
ATOM 3877 N N . LYS A 1 517 ? -8.281 17.333 28.291 1.00 93.94 517 LYS A N 1
ATOM 3878 C CA . LYS A 1 517 ? -9.174 17.904 27.282 1.00 93.94 517 LYS A CA 1
ATOM 3879 C C . LYS A 1 517 ? -8.578 17.753 25.897 1.00 93.94 517 LYS A C 1
ATOM 3881 O O . LYS A 1 517 ? -7.435 18.132 25.653 1.00 93.94 517 LYS A O 1
ATOM 3886 N N . PHE A 1 518 ? -9.386 17.256 24.971 1.00 93.25 518 PHE A N 1
ATOM 3887 C CA . PHE A 1 518 ? -8.955 16.975 23.610 1.00 93.25 518 PHE A CA 1
ATOM 3888 C C . PHE A 1 518 ? -9.776 17.754 22.601 1.00 93.25 518 PHE A C 1
ATOM 3890 O O . PHE A 1 518 ? -11.003 17.680 22.603 1.00 93.25 518 PHE A O 1
ATOM 3897 N N . ASN A 1 519 ? -9.074 18.429 21.694 1.00 93.06 519 ASN A N 1
ATOM 3898 C CA . ASN A 1 519 ? -9.675 19.218 20.633 1.00 93.06 519 ASN A CA 1
ATOM 3899 C C . ASN A 1 519 ? -9.412 18.583 19.269 1.00 93.06 519 ASN A C 1
ATOM 3901 O O . ASN A 1 519 ? -8.302 18.127 18.985 1.00 93.06 519 ASN A O 1
ATOM 3905 N N . PHE A 1 520 ? -10.421 18.595 18.403 1.00 92.62 520 PHE A N 1
ATOM 3906 C CA . PHE A 1 520 ? -10.292 18.151 17.018 1.00 92.62 520 PHE A CA 1
ATOM 3907 C C . PHE A 1 520 ? -11.211 18.951 16.099 1.00 92.62 520 PHE A C 1
ATOM 3909 O O . PHE A 1 520 ? -12.251 19.460 16.511 1.00 92.62 520 PHE A O 1
ATOM 3916 N N . THR A 1 521 ? -10.809 19.081 14.837 1.00 92.25 521 THR A N 1
ATOM 3917 C CA . THR A 1 521 ? -11.556 19.853 13.837 1.00 92.25 521 THR A CA 1
ATOM 3918 C C . THR A 1 521 ? -12.353 18.921 12.933 1.00 92.25 521 THR A C 1
ATOM 3920 O O . THR A 1 521 ? -11.793 17.981 12.370 1.00 92.25 521 THR A O 1
ATOM 3923 N N . VAL A 1 522 ? -13.644 19.208 12.775 1.00 91.19 522 VAL A N 1
ATOM 3924 C CA . VAL A 1 522 ? -14.560 18.499 11.873 1.00 91.19 522 VAL A CA 1
ATOM 3925 C C . VAL A 1 522 ? -14.889 19.403 10.693 1.00 91.19 522 VAL A C 1
ATOM 3927 O O . VAL A 1 522 ? -15.468 20.473 10.871 1.00 91.19 522 VAL A O 1
ATOM 3930 N N . ASP A 1 523 ? -14.526 18.981 9.487 1.00 90.19 523 ASP A N 1
ATOM 3931 C CA . ASP A 1 523 ? -14.816 19.706 8.250 1.00 90.19 523 ASP A CA 1
ATOM 3932 C C . ASP A 1 523 ? -16.093 19.195 7.562 1.00 90.19 523 ASP A C 1
ATOM 3934 O O . ASP A 1 523 ? -16.604 18.117 7.870 1.00 90.19 523 ASP A O 1
ATOM 3938 N N . GLY A 1 524 ? -16.601 19.968 6.597 1.00 87.94 524 GLY A N 1
ATOM 3939 C CA . GLY A 1 524 ? -17.864 19.681 5.908 1.00 87.94 524 GLY A CA 1
ATOM 3940 C C . GLY A 1 524 ? -17.870 18.422 5.035 1.00 87.94 524 GLY A C 1
ATOM 3941 O O . GLY A 1 524 ? -18.940 18.002 4.600 1.00 87.94 524 GLY A O 1
ATOM 3942 N N . SER A 1 525 ? -16.713 17.800 4.773 1.00 87.56 525 SER A N 1
ATOM 3943 C CA . SER A 1 525 ? -16.655 16.539 4.023 1.00 87.56 525 SER A CA 1
ATOM 3944 C C . SER A 1 525 ? -16.943 15.304 4.884 1.00 87.56 525 SER A C 1
ATOM 3946 O O . SER A 1 525 ? -17.203 14.237 4.326 1.00 87.56 525 SER A O 1
ATOM 3948 N N . ILE A 1 526 ? -16.886 15.419 6.219 1.00 90.25 526 ILE A N 1
ATOM 3949 C CA . ILE A 1 526 ? -17.089 14.290 7.135 1.00 90.25 526 ILE A CA 1
ATOM 3950 C C . ILE A 1 526 ? -18.582 14.004 7.311 1.00 90.25 526 ILE A C 1
ATOM 3952 O O . ILE A 1 526 ? -19.369 14.881 7.659 1.00 90.25 526 ILE A O 1
ATOM 3956 N N . LYS A 1 527 ? -18.959 12.734 7.150 1.00 90.62 527 LYS A N 1
ATOM 3957 C CA . LYS A 1 527 ? -20.300 12.203 7.437 1.00 90.62 527 LYS A CA 1
ATOM 3958 C C . LYS A 1 527 ? -20.229 11.057 8.443 1.00 90.62 527 LYS A C 1
ATOM 3960 O O . LYS A 1 527 ? -19.172 10.458 8.620 1.00 90.62 527 LYS A O 1
ATOM 3965 N N . ASN A 1 528 ? -21.362 10.713 9.061 1.00 90.56 528 ASN A N 1
ATOM 3966 C CA . ASN A 1 528 ? -21.507 9.533 9.930 1.00 90.56 528 ASN A CA 1
ATOM 3967 C C . ASN A 1 528 ? -20.421 9.425 11.018 1.00 90.56 528 ASN A C 1
ATOM 3969 O O . ASN A 1 528 ? -19.783 8.385 11.187 1.00 90.56 528 ASN A O 1
ATOM 3973 N N . MET A 1 529 ? -20.198 10.517 11.750 1.00 92.69 529 MET A N 1
ATOM 3974 C CA . MET A 1 529 ? -19.135 10.583 12.747 1.00 92.69 529 MET A CA 1
ATOM 3975 C C . MET A 1 529 ? -19.457 9.723 13.978 1.00 92.69 529 MET A C 1
ATOM 3977 O O . MET A 1 529 ? -20.573 9.746 14.507 1.00 92.69 529 MET A O 1
ATOM 3981 N N . THR A 1 530 ? -18.461 8.969 14.441 1.00 95.44 530 THR A N 1
ATOM 3982 C CA . THR A 1 530 ? -18.557 8.100 15.619 1.00 95.44 530 THR A CA 1
ATOM 3983 C C . THR A 1 530 ? -17.353 8.322 16.533 1.00 95.44 530 THR A C 1
ATOM 3985 O O . THR A 1 530 ? -16.217 8.394 16.066 1.00 95.44 530 THR A O 1
ATOM 3988 N N . ILE A 1 531 ? -17.600 8.418 17.841 1.00 96.62 531 ILE A N 1
ATOM 3989 C CA . ILE A 1 531 ? -16.560 8.477 18.874 1.00 96.62 531 ILE A CA 1
ATOM 3990 C C . ILE A 1 531 ? -16.574 7.168 19.661 1.00 96.62 531 ILE A C 1
ATOM 3992 O O . ILE A 1 531 ? -17.619 6.742 20.158 1.00 96.62 531 ILE A O 1
ATOM 3996 N N . TYR A 1 532 ? -15.402 6.565 19.822 1.00 97.38 532 TYR A N 1
ATOM 3997 C CA . TYR A 1 532 ? -15.156 5.485 20.768 1.00 97.38 532 TYR A CA 1
ATOM 3998 C C . TYR A 1 532 ? -14.386 6.032 21.960 1.00 97.38 532 TYR A C 1
ATOM 4000 O O . TYR A 1 532 ? -13.340 6.659 21.795 1.00 97.38 532 TYR A O 1
ATOM 4008 N N . ILE A 1 533 ? -14.897 5.781 23.161 1.00 97.06 533 ILE A N 1
ATOM 4009 C CA . ILE A 1 533 ? -14.187 6.036 24.411 1.00 97.06 533 ILE A CA 1
ATOM 4010 C C . ILE A 1 533 ? -14.089 4.709 25.151 1.00 97.06 533 ILE A C 1
ATOM 4012 O O . ILE A 1 533 ? -15.107 4.155 25.567 1.00 97.06 533 ILE A O 1
ATOM 4016 N N . THR A 1 534 ? -12.876 4.186 25.313 1.00 95.50 534 THR A N 1
ATOM 4017 C CA . THR A 1 534 ? -12.642 2.963 26.092 1.00 95.50 534 THR A CA 1
ATOM 4018 C C . THR A 1 534 ? -12.033 3.321 27.436 1.00 95.50 534 THR A C 1
ATOM 4020 O O . THR A 1 534 ? -10.992 3.976 27.475 1.00 95.50 534 THR A O 1
ATOM 4023 N N . GLY A 1 535 ? -12.612 2.856 28.536 1.00 93.62 535 GLY A N 1
ATOM 4024 C CA . GLY A 1 535 ? -12.064 3.090 29.868 1.00 93.62 535 GLY A CA 1
ATOM 4025 C C . GLY A 1 535 ? -12.838 2.370 30.963 1.00 93.62 535 GLY A C 1
ATOM 4026 O O . GLY A 1 535 ? -13.809 1.654 30.721 1.00 93.62 535 GLY A O 1
ATOM 4027 N N . THR A 1 536 ? -12.395 2.532 32.208 1.00 91.12 536 THR A N 1
ATOM 4028 C CA . THR A 1 536 ? -13.095 1.945 33.359 1.00 91.12 536 THR A CA 1
ATOM 4029 C C . THR A 1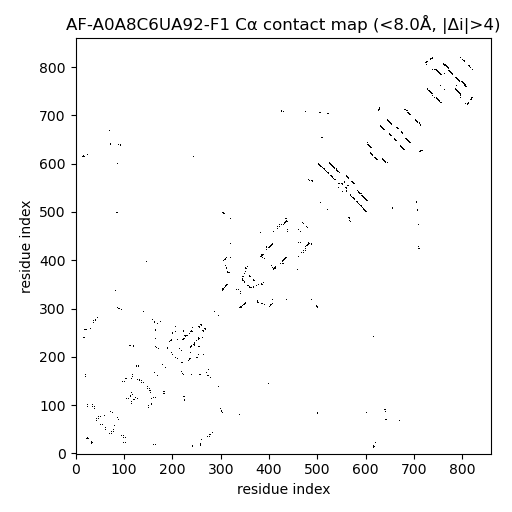 536 ? -14.507 2.512 33.507 1.00 91.12 536 THR A C 1
ATOM 4031 O O . THR A 1 536 ? -14.761 3.646 33.121 1.00 91.12 536 THR A O 1
ATOM 4034 N N . SER A 1 537 ? -15.412 1.780 34.159 1.00 88.81 537 SER A N 1
ATOM 4035 C CA . SER A 1 537 ? -16.800 2.219 34.369 1.00 88.81 537 SER A CA 1
ATOM 4036 C C . SER A 1 537 ? -16.953 3.523 35.163 1.00 88.81 537 SER A C 1
ATOM 4038 O O . SER A 1 537 ? -18.012 4.134 35.091 1.00 88.81 537 SER A O 1
ATOM 4040 N N . SER A 1 538 ? -15.930 3.943 35.916 1.00 92.00 538 SER A N 1
ATOM 4041 C CA . SER A 1 538 ? -15.895 5.224 36.634 1.00 92.00 538 SER A CA 1
ATOM 4042 C C . SER A 1 538 ? -15.502 6.419 35.760 1.00 92.00 538 SER A C 1
ATOM 4044 O O . SER A 1 538 ? -15.505 7.542 36.254 1.00 92.00 538 SER A O 1
ATOM 4046 N N . LEU A 1 539 ? -15.106 6.192 34.503 1.00 95.31 539 LEU A N 1
ATOM 4047 C CA . LEU A 1 539 ? -14.751 7.259 33.575 1.00 95.31 539 LEU A CA 1
ATOM 4048 C C . LEU A 1 539 ? -15.989 8.105 33.275 1.00 95.31 539 LEU A C 1
ATOM 4050 O O . LEU A 1 539 ? -17.055 7.577 32.953 1.00 95.31 539 LEU A O 1
ATOM 4054 N N . THR A 1 540 ? -15.819 9.420 33.344 1.00 97.00 540 THR A N 1
ATOM 4055 C CA . THR A 1 540 ? -16.835 10.397 32.939 1.00 97.00 540 THR A CA 1
ATOM 4056 C C . THR A 1 540 ? -16.262 11.297 31.860 1.00 97.00 540 THR A C 1
ATOM 4058 O O . THR A 1 540 ? -15.046 11.469 31.781 1.00 97.00 540 THR A O 1
ATOM 4061 N N . PHE A 1 541 ? -17.122 11.835 31.004 1.00 97.06 541 PHE A N 1
ATOM 4062 C CA . PHE A 1 541 ? -16.698 12.762 29.963 1.00 97.06 541 PHE A CA 1
ATOM 4063 C C . PHE A 1 541 ? -17.818 13.736 29.597 1.00 97.06 541 PHE A C 1
ATOM 4065 O O . PHE A 1 541 ? -18.996 13.427 29.787 1.00 97.06 541 PHE A O 1
ATOM 4072 N N . ASN A 1 542 ? -17.445 14.878 29.026 1.00 97.06 542 ASN A N 1
ATOM 4073 C CA . ASN A 1 542 ? -18.354 15.817 28.378 1.00 97.06 542 ASN A CA 1
ATOM 4074 C C . ASN A 1 542 ? -17.889 16.056 26.942 1.00 97.06 542 ASN A C 1
ATOM 4076 O O . ASN A 1 542 ? -16.701 16.258 26.701 1.00 97.06 542 ASN A O 1
ATOM 4080 N N . ILE A 1 543 ? -18.826 16.047 25.997 1.00 95.88 543 ILE A N 1
ATOM 4081 C CA . ILE A 1 543 ? -18.567 16.446 24.612 1.00 95.88 543 ILE A CA 1
ATOM 4082 C C . ILE A 1 543 ? -19.175 17.821 24.361 1.00 95.88 543 ILE A C 1
ATOM 4084 O O . ILE A 1 543 ? -20.290 18.088 24.810 1.00 95.88 543 ILE A O 1
ATOM 4088 N N . SER A 1 544 ? -18.456 18.678 23.644 1.00 95.06 544 SER A N 1
ATOM 4089 C CA . SER A 1 544 ? -18.889 20.036 23.317 1.00 95.06 544 SER A CA 1
ATOM 4090 C C . SER A 1 544 ? -18.743 20.286 21.821 1.00 95.06 544 SER A C 1
ATOM 4092 O O . SER A 1 544 ? -17.698 20.016 21.226 1.00 95.06 544 SER A O 1
ATOM 4094 N N . SER A 1 545 ? -19.817 20.786 21.216 1.00 93.19 545 SER A N 1
ATOM 4095 C CA . SER A 1 545 ? -19.871 21.117 19.790 1.00 93.19 545 SER A CA 1
ATOM 4096 C C . SER A 1 545 ? -19.338 22.530 19.510 1.00 93.19 545 SER A C 1
ATOM 4098 O O . SER A 1 545 ? -19.361 23.375 20.411 1.00 93.19 545 SER A O 1
ATOM 4100 N N . PRO A 1 546 ? -18.999 22.852 18.248 1.00 90.81 546 PRO A N 1
ATOM 4101 C CA . PRO A 1 546 ? -18.607 24.204 17.841 1.00 90.81 546 PRO A CA 1
ATOM 4102 C C . PRO A 1 546 ? -19.675 25.272 18.135 1.00 90.81 546 PRO A C 1
ATOM 4104 O O . PRO A 1 546 ? -19.360 26.450 18.266 1.00 90.81 546 PRO A O 1
ATOM 4107 N N . SER A 1 547 ? -20.947 24.867 18.248 1.00 89.75 547 SER A N 1
ATOM 4108 C CA . SER A 1 547 ? -22.078 25.757 18.556 1.00 89.75 547 SER A CA 1
ATOM 4109 C C . SER A 1 547 ? -22.226 26.099 20.046 1.00 89.75 547 SER A C 1
ATOM 4111 O O . SER A 1 547 ? -23.108 26.872 20.413 1.00 89.75 547 SER A O 1
ATOM 4113 N N . GLY A 1 548 ? -21.400 25.509 20.918 1.00 89.69 548 GLY A N 1
ATOM 4114 C CA . GLY A 1 548 ? -21.470 25.681 22.372 1.00 89.69 548 GLY A CA 1
ATOM 4115 C C . GLY A 1 548 ? -22.439 24.732 23.088 1.00 89.69 548 GLY A C 1
ATOM 4116 O O . GLY A 1 548 ? -22.471 24.715 24.317 1.00 89.69 548 GLY A O 1
ATOM 4117 N N . ALA A 1 549 ? -23.205 23.906 22.363 1.00 92.69 549 ALA A N 1
ATOM 4118 C CA . ALA A 1 549 ? -23.967 22.818 22.978 1.00 92.69 549 ALA A CA 1
ATOM 4119 C C . ALA A 1 549 ? -23.019 21.766 23.580 1.00 92.69 549 ALA A C 1
ATOM 4121 O O . ALA A 1 549 ? -21.963 21.496 23.003 1.00 92.69 549 ALA A O 1
ATOM 4122 N N . SER A 1 550 ? -23.417 21.157 24.703 1.00 93.31 550 SER A N 1
ATOM 4123 C CA . SER A 1 550 ? -22.642 20.138 25.418 1.00 93.31 550 SER A CA 1
ATOM 4124 C C . SER A 1 550 ? -23.520 18.960 25.857 1.00 93.31 550 SER A C 1
ATOM 4126 O O . SER A 1 550 ? -24.721 19.123 26.087 1.00 93.31 550 SER A O 1
ATOM 4128 N N . GLN A 1 551 ? -22.931 17.770 25.965 1.00 94.94 551 GLN A N 1
ATOM 4129 C CA . GLN A 1 551 ? -23.587 16.546 26.427 1.00 94.94 551 GLN A CA 1
ATOM 4130 C C . GLN A 1 551 ? -22.646 15.753 27.341 1.00 94.94 551 GLN A C 1
ATOM 4132 O O . GLN A 1 551 ? -21.504 15.475 26.976 1.00 94.94 551 GLN A O 1
ATOM 4137 N N . SER A 1 552 ? -23.140 15.363 28.517 1.00 95.19 552 SER A N 1
ATOM 4138 C CA . SER A 1 552 ? -22.388 14.572 29.495 1.00 95.19 552 SER A CA 1
ATOM 4139 C C . SER A 1 552 ? -22.534 13.068 29.280 1.00 95.19 552 SER A C 1
ATOM 4141 O O . SER A 1 552 ? -23.526 12.583 28.733 1.00 95.19 552 SER A O 1
ATOM 4143 N N . SER A 1 553 ? -21.585 12.306 29.823 1.00 94.00 553 SER A N 1
ATOM 4144 C CA . SER A 1 553 ? -21.571 10.838 29.790 1.00 94.00 553 SER A CA 1
ATOM 4145 C C . SER A 1 553 ? -22.741 10.167 30.524 1.00 94.00 553 SER A C 1
ATOM 4147 O O . SER A 1 553 ? -22.901 8.954 30.435 1.00 94.00 553 SER A O 1
ATOM 4149 N N . SER A 1 554 ? -23.549 10.922 31.276 1.00 91.62 554 SER A N 1
ATOM 4150 C CA . SER A 1 554 ? -24.776 10.435 31.926 1.00 91.62 554 SER A CA 1
ATOM 4151 C C . SER A 1 554 ? -25.997 10.421 30.999 1.00 91.62 554 SER A C 1
ATOM 4153 O O . SER A 1 554 ? -26.999 9.792 31.332 1.00 91.62 554 SER A O 1
ATOM 4155 N N . VAL A 1 555 ? -25.929 11.091 29.844 1.00 93.00 555 VAL A N 1
ATOM 4156 C CA . VAL A 1 555 ? -27.033 11.199 28.883 1.00 93.00 555 VAL A CA 1
ATOM 4157 C C . VAL A 1 555 ? -26.807 10.214 27.736 1.00 93.00 555 VAL A C 1
ATOM 4159 O O . VAL A 1 555 ? -25.942 10.422 26.886 1.00 93.00 555 VAL A O 1
ATOM 4162 N N . SER A 1 556 ? -27.594 9.133 27.706 1.00 88.62 556 SER A N 1
ATOM 4163 C CA . SER A 1 556 ? -27.483 8.074 26.689 1.00 88.62 556 SER A CA 1
ATOM 4164 C C . SER A 1 556 ? -27.976 8.495 25.305 1.00 88.62 556 SER A C 1
ATOM 4166 O O . SER A 1 556 ? -27.490 7.981 24.311 1.00 88.62 556 SER A O 1
ATOM 4168 N N . SER A 1 557 ? -28.914 9.432 25.209 1.00 93.44 557 SER A N 1
ATOM 4169 C CA . SER A 1 557 ? -29.325 10.044 23.944 1.00 93.44 557 SER A CA 1
ATOM 4170 C C . SER A 1 557 ? -29.619 11.507 24.211 1.00 93.44 557 SER A C 1
ATOM 4172 O O . SER A 1 557 ? -30.521 11.824 24.985 1.00 93.44 557 SER A O 1
ATOM 4174 N N . GLY A 1 558 ? -28.822 12.391 23.623 1.00 90.50 558 GLY A N 1
ATOM 4175 C CA . GLY A 1 558 ? -28.886 13.827 23.866 1.00 90.50 558 GLY A CA 1
ATOM 4176 C C . GLY A 1 558 ? -28.820 14.633 22.571 1.00 90.50 558 GLY A C 1
ATOM 4177 O O . GLY A 1 558 ? -28.917 14.066 21.486 1.00 90.50 558 GLY A O 1
ATOM 4178 N N . PRO A 1 559 ? -28.664 15.963 22.667 1.00 88.75 559 PRO A N 1
ATOM 4179 C CA . PRO A 1 559 ? -28.672 16.840 21.498 1.00 88.75 559 PRO A CA 1
ATOM 4180 C C . PRO A 1 559 ? -27.474 16.627 20.564 1.00 88.75 559 PRO A C 1
ATOM 4182 O O . PRO A 1 559 ? -27.557 16.995 19.397 1.00 88.75 559 PRO A O 1
ATOM 4185 N N . LEU A 1 560 ? -26.367 16.055 21.056 1.00 92.75 560 LEU A N 1
ATOM 4186 C CA . LEU A 1 560 ? -25.136 15.894 20.279 1.00 92.75 560 LEU A CA 1
ATOM 4187 C C . LEU A 1 560 ? -24.922 14.468 19.778 1.00 92.75 560 LEU A C 1
ATOM 4189 O O . LEU A 1 560 ? -24.365 14.286 18.697 1.00 92.75 560 LEU A O 1
ATOM 4193 N N . ALA A 1 561 ? -25.331 13.457 20.547 1.00 94.00 561 ALA A N 1
ATOM 4194 C CA . ALA A 1 561 ? -25.100 12.065 20.186 1.00 94.00 561 ALA A CA 1
ATOM 4195 C C . ALA A 1 561 ? -26.058 11.079 20.868 1.00 94.00 561 ALA A C 1
ATOM 4197 O O . ALA A 1 561 ? -26.514 11.289 21.998 1.00 94.00 561 ALA A O 1
ATOM 4198 N N . ALA A 1 562 ? -26.230 9.930 20.215 1.00 95.00 562 ALA A N 1
ATOM 4199 C CA . ALA A 1 562 ? -26.735 8.705 20.824 1.00 95.00 562 ALA A CA 1
ATOM 4200 C C . ALA A 1 562 ? -25.557 7.813 21.251 1.00 95.00 562 ALA A C 1
ATOM 4202 O O . ALA A 1 562 ? -24.648 7.552 20.462 1.00 95.00 562 ALA A O 1
ATOM 4203 N N . MET A 1 563 ? -25.570 7.341 22.496 1.00 94.50 563 MET A N 1
ATOM 4204 C CA . MET A 1 563 ? -24.505 6.571 23.128 1.00 94.50 563 MET A CA 1
ATOM 4205 C C . MET A 1 563 ? -24.970 5.160 23.495 1.00 94.50 563 MET A C 1
ATOM 4207 O O . MET A 1 563 ? -25.969 4.976 24.191 1.00 94.50 563 MET A O 1
ATOM 4211 N N . THR A 1 564 ? -24.168 4.166 23.124 1.00 94.38 564 THR A N 1
ATOM 4212 C CA . THR A 1 564 ? -24.268 2.791 23.623 1.00 94.38 564 THR A CA 1
ATOM 4213 C C . THR A 1 564 ? -23.058 2.436 24.482 1.00 94.38 564 THR A C 1
ATOM 4215 O O . THR A 1 564 ? -21.983 3.033 24.379 1.00 94.38 564 THR A O 1
ATOM 4218 N N . THR A 1 565 ? -23.247 1.483 25.391 1.00 93.69 565 THR A N 1
ATOM 4219 C CA . THR A 1 565 ? -22.222 1.021 26.329 1.00 93.69 565 THR A CA 1
ATOM 4220 C C . THR A 1 565 ? -22.105 -0.493 26.245 1.00 93.69 565 THR A C 1
ATOM 4222 O O . THR A 1 565 ? -23.114 -1.177 26.372 1.00 93.69 565 THR A O 1
ATOM 4225 N N . ALA A 1 566 ? -20.884 -0.998 26.081 1.00 93.38 566 ALA A N 1
ATOM 4226 C CA . ALA A 1 566 ? -20.582 -2.426 26.103 1.00 93.38 566 ALA A CA 1
ATOM 4227 C C . ALA A 1 566 ? -19.258 -2.638 26.845 1.00 93.38 566 ALA A C 1
ATOM 4229 O O . ALA A 1 566 ? -18.199 -2.240 26.364 1.00 93.38 566 ALA A O 1
ATOM 4230 N N . GLY A 1 567 ? -19.316 -3.185 28.062 1.00 92.44 567 GLY A N 1
ATOM 4231 C CA . GLY A 1 567 ? -18.135 -3.332 28.915 1.00 92.44 567 GLY A CA 1
ATOM 4232 C C . GLY A 1 567 ? -17.371 -2.015 29.136 1.00 92.44 567 GLY A C 1
ATOM 4233 O O . GLY A 1 567 ? -17.908 -1.059 29.713 1.00 92.44 567 GLY A O 1
ATOM 4234 N N . ASN A 1 568 ? -16.107 -1.965 28.706 1.00 94.12 568 ASN A N 1
ATOM 4235 C CA . ASN A 1 568 ? -15.264 -0.768 28.791 1.00 94.12 568 ASN A CA 1
ATOM 4236 C C . ASN A 1 568 ? -15.506 0.252 27.660 1.00 94.12 568 ASN A C 1
ATOM 4238 O O . ASN A 1 568 ? -14.984 1.361 27.748 1.00 94.12 568 ASN A O 1
ATOM 4242 N N . LEU A 1 569 ? -16.284 -0.085 26.628 1.00 95.94 569 LEU A N 1
ATOM 4243 C CA . LEU A 1 569 ? -16.561 0.777 25.481 1.00 95.94 569 LEU A CA 1
ATOM 4244 C C . LEU A 1 569 ? -17.767 1.688 25.744 1.00 95.94 569 LEU A C 1
ATOM 4246 O O . LEU A 1 569 ? -18.820 1.261 26.228 1.00 95.94 569 LEU A O 1
ATOM 4250 N N . ARG A 1 570 ? -17.616 2.957 25.372 1.00 96.50 570 ARG A N 1
ATOM 4251 C CA . ARG A 1 570 ? -18.687 3.926 25.133 1.00 96.50 570 ARG A CA 1
ATOM 4252 C C . ARG A 1 570 ? -18.619 4.314 23.661 1.00 96.50 570 ARG A C 1
ATOM 4254 O O . ARG A 1 570 ? -17.617 4.873 23.220 1.00 96.50 570 ARG A O 1
ATOM 4261 N N . ARG A 1 571 ? -19.661 3.992 22.900 1.00 96.19 571 ARG A N 1
ATOM 4262 C CA . ARG A 1 571 ? -19.766 4.301 21.471 1.00 96.19 571 ARG A CA 1
ATOM 4263 C C . ARG A 1 571 ? -20.794 5.407 21.285 1.00 96.19 571 ARG A C 1
ATOM 4265 O O . ARG A 1 571 ? -21.957 5.204 21.612 1.00 96.19 571 ARG A O 1
ATOM 4272 N N . LEU A 1 572 ? -20.375 6.555 20.764 1.00 95.81 572 LEU A N 1
ATOM 4273 C CA . LEU A 1 572 ? -21.228 7.717 20.530 1.00 95.81 572 LEU A CA 1
ATOM 4274 C C . LEU A 1 572 ? -21.381 7.944 19.031 1.00 95.81 572 LEU A C 1
ATOM 4276 O O . LEU A 1 572 ? -20.399 8.221 18.347 1.00 95.81 572 LEU A O 1
ATOM 4280 N N . ARG A 1 573 ? -22.609 7.866 18.525 1.00 94.44 573 ARG A N 1
ATOM 4281 C CA . ARG A 1 573 ? -22.947 8.238 17.151 1.00 94.44 573 ARG A CA 1
ATOM 4282 C C . ARG A 1 573 ? -23.465 9.669 17.154 1.00 94.44 573 ARG A C 1
ATOM 4284 O O . ARG A 1 573 ? -24.518 9.929 17.739 1.00 94.44 573 ARG A O 1
ATOM 4291 N N . LEU A 1 574 ? -22.713 10.587 16.553 1.00 91.75 574 LEU A N 1
ATOM 4292 C CA . LEU A 1 574 ? -23.059 12.004 16.604 1.00 91.75 574 LEU A CA 1
ATOM 4293 C C . LEU A 1 574 ? -24.184 12.358 15.637 1.00 91.75 574 LEU A C 1
ATOM 4295 O O . LEU A 1 574 ? -24.269 11.834 14.527 1.00 91.75 574 LEU A O 1
ATOM 4299 N N . HIS A 1 575 ? -24.987 13.335 16.044 1.00 87.19 575 HIS A N 1
ATOM 4300 C CA . HIS A 1 575 ? -25.912 14.067 15.186 1.00 87.19 575 HIS A CA 1
ATOM 4301 C C . HIS A 1 575 ? -25.145 15.204 14.493 1.00 87.19 575 HIS A C 1
ATOM 4303 O O . HIS A 1 575 ? -25.411 16.380 14.708 1.00 87.19 575 HIS A O 1
ATOM 4309 N N . SER A 1 576 ? -24.098 14.854 13.742 1.00 65.56 576 SER A N 1
ATOM 4310 C CA . SER A 1 576 ? -23.094 15.815 13.262 1.00 65.56 576 SER A CA 1
ATOM 4311 C C . SER A 1 576 ? -23.492 16.579 11.997 1.00 65.56 576 SER A C 1
ATOM 4313 O O . SER A 1 576 ? -22.682 17.359 11.495 1.00 65.56 576 SER A O 1
ATOM 4315 N N . ASP A 1 577 ? -24.693 16.362 11.457 1.00 65.94 577 ASP A N 1
ATOM 4316 C CA . ASP A 1 577 ? -25.137 17.038 10.238 1.00 65.94 577 ASP A CA 1
ATOM 4317 C C . ASP A 1 577 ? -25.100 18.562 10.456 1.00 65.94 577 ASP A C 1
ATOM 4319 O O . ASP A 1 577 ? -25.816 19.110 11.293 1.00 65.94 577 ASP A O 1
ATOM 4323 N N . ASN A 1 578 ? -24.227 19.243 9.705 1.00 61.56 578 ASN A N 1
ATOM 4324 C CA . ASN A 1 578 ? -23.969 20.690 9.748 1.00 61.56 578 ASN A CA 1
ATOM 4325 C C . ASN A 1 578 ? -23.261 21.248 11.005 1.00 61.56 578 ASN A C 1
ATOM 4327 O O . ASN A 1 578 ? -23.299 22.458 11.225 1.00 61.56 578 ASN A O 1
ATOM 4331 N N . GLN A 1 579 ? -22.566 20.429 11.806 1.00 81.19 579 GLN A N 1
ATOM 4332 C CA . GLN A 1 579 ? -21.748 20.910 12.938 1.00 81.19 579 GLN A CA 1
ATOM 4333 C C . GLN A 1 579 ? -20.236 20.875 12.650 1.00 81.19 579 GLN A C 1
ATOM 4335 O O . GLN A 1 579 ? -19.462 20.181 13.316 1.00 81.19 579 GLN A O 1
ATOM 4340 N N . THR A 1 580 ? -19.812 21.646 11.648 1.00 88.75 580 THR A N 1
ATOM 4341 C CA . THR A 1 580 ? -18.395 21.823 11.293 1.00 88.75 580 THR A CA 1
ATOM 4342 C C . THR A 1 580 ? -17.686 22.780 12.250 1.00 88.75 580 THR A C 1
ATOM 4344 O O . THR A 1 580 ? -18.269 23.778 12.673 1.00 88.75 580 THR A O 1
ATOM 4347 N N . GLY A 1 581 ? -16.414 22.524 12.546 1.00 89.75 581 GLY A N 1
ATOM 4348 C CA . GLY A 1 581 ? -15.571 23.377 13.381 1.00 89.75 581 GLY A CA 1
ATOM 4349 C C . GLY A 1 581 ? -14.843 22.608 14.478 1.00 89.75 581 GLY A C 1
ATOM 4350 O O . GLY A 1 581 ? -14.620 21.401 14.371 1.00 89.75 581 GLY A O 1
ATOM 4351 N N . LEU A 1 582 ? -14.457 23.328 15.530 1.00 92.38 582 LEU A N 1
ATOM 4352 C CA . LEU A 1 582 ? -13.705 22.786 16.656 1.00 92.38 582 LEU A CA 1
ATOM 4353 C C . LEU A 1 582 ? -14.630 22.086 17.659 1.00 92.38 582 LEU A C 1
ATOM 4355 O O . LEU A 1 582 ? -15.508 22.716 18.246 1.00 92.38 582 LEU A O 1
ATOM 4359 N N . TRP A 1 583 ? -14.400 20.795 17.862 1.00 94.38 583 TRP A N 1
ATOM 4360 C CA . TRP A 1 583 ? -15.043 19.982 18.887 1.00 94.38 583 TRP A CA 1
ATOM 4361 C C . TRP A 1 583 ? -14.089 19.757 20.059 1.00 94.38 583 TRP A C 1
ATOM 4363 O O . TRP A 1 583 ? -12.880 19.627 19.853 1.00 94.38 583 TRP A O 1
ATOM 4373 N N . GLU A 1 584 ? -14.645 19.663 21.267 1.00 95.94 584 GLU A N 1
ATOM 4374 C CA . GLU A 1 584 ? -13.907 19.360 22.499 1.00 95.94 584 GLU A CA 1
ATOM 4375 C C . GLU A 1 584 ? -14.490 18.106 23.171 1.00 95.94 584 GLU A C 1
ATOM 4377 O O . GLU A 1 584 ? -15.711 17.932 23.246 1.00 95.94 584 GLU A O 1
ATOM 4382 N N . ILE A 1 585 ? -13.613 17.237 23.680 1.00 96.12 585 ILE A N 1
ATOM 4383 C CA . ILE A 1 585 ? -13.949 16.135 24.588 1.00 96.12 585 ILE A CA 1
ATOM 4384 C C . ILE A 1 585 ? -13.148 16.333 25.876 1.00 96.12 585 ILE A C 1
ATOM 4386 O O . ILE A 1 585 ? -11.922 16.253 25.867 1.00 96.12 585 ILE A O 1
ATOM 4390 N N . ASP A 1 586 ? -13.850 16.555 26.981 1.00 97.00 586 ASP A N 1
ATOM 4391 C CA . ASP A 1 586 ? -13.291 16.647 28.331 1.00 97.00 586 ASP A CA 1
ATOM 4392 C C . ASP A 1 586 ? -13.455 15.286 29.014 1.00 97.00 586 ASP A C 1
ATOM 4394 O O . ASP A 1 586 ? -14.584 14.866 29.276 1.00 97.00 586 ASP A O 1
ATOM 4398 N N . VAL A 1 587 ? -12.355 14.561 29.239 1.00 96.75 587 VAL A N 1
ATOM 4399 C CA . VAL A 1 587 ? -12.362 13.235 29.872 1.00 96.75 587 VAL A CA 1
ATOM 4400 C C . VAL A 1 587 ? -11.840 13.349 31.294 1.00 96.75 587 VAL A C 1
ATOM 4402 O O . VAL A 1 587 ? -10.707 13.757 31.532 1.00 96.75 587 VAL A O 1
ATOM 4405 N N . ASN A 1 588 ? -12.626 12.869 32.251 1.00 96.75 588 ASN A N 1
ATOM 4406 C CA . ASN A 1 588 ? -12.254 12.826 33.655 1.00 96.75 588 ASN A CA 1
ATOM 4407 C C . ASN A 1 588 ? -12.060 11.372 34.114 1.00 96.75 588 ASN A C 1
ATOM 4409 O O . ASN A 1 588 ? -13.018 10.657 34.438 1.00 96.75 588 ASN A O 1
ATOM 4413 N N . SER A 1 589 ? -10.799 10.927 34.119 1.00 95.31 589 SER A N 1
ATOM 4414 C CA . SER A 1 589 ? -10.376 9.609 34.607 1.00 95.31 589 SER A CA 1
ATOM 4415 C C . SER A 1 589 ? -8.899 9.604 35.012 1.00 95.31 589 SER A C 1
ATOM 4417 O O . SER A 1 589 ? -8.044 10.029 34.244 1.00 95.31 589 SER A O 1
ATOM 4419 N N . ASN A 1 590 ? -8.592 9.035 36.181 1.00 95.19 590 ASN A N 1
ATOM 4420 C CA . ASN A 1 590 ? -7.218 8.704 36.598 1.00 95.19 590 ASN A CA 1
ATOM 4421 C C . ASN A 1 590 ? -6.798 7.280 36.174 1.00 95.19 590 ASN A C 1
ATOM 4423 O O . ASN A 1 590 ? -5.638 6.897 36.297 1.00 95.19 590 ASN A O 1
ATOM 4427 N N . ASN A 1 591 ? -7.744 6.471 35.688 1.00 93.38 591 ASN A N 1
ATOM 4428 C CA . ASN A 1 591 ? -7.460 5.159 35.105 1.00 93.38 591 ASN A CA 1
ATOM 4429 C C . ASN A 1 591 ? -7.185 5.304 33.604 1.00 93.38 591 ASN A C 1
ATOM 4431 O O . ASN A 1 591 ? -7.762 6.212 32.998 1.00 93.38 591 ASN A O 1
ATOM 4435 N N . PRO A 1 592 ? -6.385 4.412 32.989 1.00 92.81 592 PRO A N 1
ATOM 4436 C CA . PRO A 1 592 ? -6.116 4.458 31.557 1.00 92.81 592 PRO A CA 1
ATOM 4437 C C . PRO A 1 592 ? -7.389 4.486 30.709 1.00 92.81 592 PRO A C 1
ATOM 4439 O O . PRO A 1 592 ? -8.376 3.809 31.020 1.00 92.81 592 PRO A O 1
ATOM 4442 N N . TYR A 1 593 ? -7.349 5.257 29.627 1.00 94.50 593 TYR A N 1
ATOM 4443 C CA . TYR A 1 593 ? -8.446 5.367 28.673 1.00 94.50 593 TYR A CA 1
ATOM 4444 C C . TYR A 1 593 ? -7.939 5.657 27.262 1.00 94.50 593 TYR A C 1
ATOM 4446 O O . TYR A 1 593 ? -6.794 6.068 27.065 1.00 94.50 593 TYR A O 1
ATOM 4454 N N . SER A 1 594 ? -8.808 5.460 26.274 1.00 94.88 594 SER A N 1
ATOM 4455 C CA . SER A 1 594 ? -8.575 5.911 24.905 1.00 94.88 594 SER A CA 1
ATOM 4456 C C . SER A 1 594 ? -9.787 6.655 24.366 1.00 94.88 594 SER A C 1
ATOM 4458 O O . SER A 1 594 ? -10.915 6.384 24.782 1.00 94.88 594 SER A O 1
ATOM 4460 N N . VAL A 1 595 ? -9.533 7.592 23.455 1.00 95.81 595 VAL A N 1
ATOM 4461 C CA . VAL A 1 595 ? -10.549 8.292 22.668 1.00 95.81 595 VAL A CA 1
ATOM 4462 C C . VAL A 1 595 ? -10.162 8.147 21.203 1.00 95.81 595 VAL A C 1
ATOM 4464 O O . VAL A 1 595 ? -9.023 8.437 20.840 1.00 95.81 595 VAL A O 1
ATOM 4467 N N . LYS A 1 596 ? -11.094 7.704 20.360 1.00 96.12 596 LYS A N 1
ATOM 4468 C CA . LYS A 1 596 ? -10.927 7.622 18.905 1.00 96.12 596 LYS A CA 1
ATOM 4469 C C . LYS A 1 596 ? -12.142 8.234 18.222 1.00 96.12 596 LYS A C 1
ATOM 4471 O O . LYS A 1 596 ? -13.273 7.894 18.557 1.00 96.12 596 LYS A O 1
ATOM 4476 N N . VAL A 1 597 ? -11.906 9.123 17.268 1.00 96.12 597 VAL A N 1
ATOM 4477 C CA . VAL A 1 597 ? -12.930 9.823 16.492 1.00 96.12 597 VAL A CA 1
ATOM 4478 C C . VAL A 1 597 ? -12.763 9.445 15.031 1.00 96.12 597 VAL A C 1
ATOM 4480 O O . VAL A 1 597 ? -11.732 9.738 14.419 1.00 96.12 597 VAL A O 1
ATOM 4483 N N . ILE A 1 598 ? -13.788 8.811 14.471 1.00 95.69 598 ILE A N 1
ATOM 4484 C CA . ILE A 1 598 ? -13.829 8.410 13.066 1.00 95.69 598 ILE A CA 1
ATOM 4485 C C . ILE A 1 598 ? -15.032 9.023 12.354 1.00 95.69 598 ILE A C 1
ATOM 4487 O O . ILE A 1 598 ? -16.023 9.394 12.981 1.00 95.69 598 ILE A O 1
ATOM 4491 N N . GLY A 1 599 ? -14.970 9.069 11.030 1.00 93.56 599 GLY A N 1
ATOM 4492 C CA . GLY A 1 599 ? -16.107 9.401 10.173 1.00 93.56 599 GLY A CA 1
ATOM 4493 C C . GLY A 1 599 ? -15.872 8.926 8.745 1.00 93.56 599 GLY A C 1
ATOM 4494 O O . GLY A 1 599 ? -14.874 8.266 8.475 1.00 93.56 599 GLY A O 1
ATOM 4495 N N . GLN A 1 600 ? -16.773 9.262 7.829 1.00 91.94 600 GLN A N 1
ATOM 4496 C CA . GLN A 1 600 ? -16.650 8.942 6.407 1.00 91.94 600 GLN A CA 1
ATOM 4497 C C . GLN A 1 600 ? -16.312 10.196 5.605 1.00 91.94 600 GLN A C 1
ATOM 4499 O O . GLN A 1 600 ? -17.043 11.181 5.684 1.00 91.94 600 GLN A O 1
ATOM 4504 N N . SER A 1 601 ? -15.228 10.169 4.831 1.00 91.56 601 SER A N 1
ATOM 4505 C CA . SER A 1 601 ? -14.794 11.299 3.999 1.00 91.56 601 SER A CA 1
ATOM 4506 C C . SER A 1 601 ? -13.918 10.820 2.840 1.00 91.56 601 SER A C 1
ATOM 4508 O O . SER A 1 601 ? -13.129 9.890 2.991 1.00 91.56 601 SER A O 1
ATOM 4510 N N . SER A 1 602 ? -14.021 11.482 1.685 1.00 89.25 602 SER A N 1
ATOM 4511 C CA . SER A 1 602 ? -13.082 11.296 0.569 1.00 89.25 602 SER A CA 1
ATOM 4512 C C . SER A 1 602 ? -11.733 11.985 0.810 1.00 89.25 602 SER A C 1
ATOM 4514 O O . SER A 1 602 ? -10.755 11.682 0.131 1.00 89.25 602 SER A O 1
ATOM 4516 N N . VAL A 1 603 ? -11.660 12.901 1.784 1.00 91.38 603 VAL A N 1
ATOM 4517 C CA . VAL A 1 603 ? -10.428 13.579 2.193 1.00 91.38 603 VAL A CA 1
ATOM 4518 C C . VAL A 1 603 ? -9.722 12.732 3.245 1.00 91.38 603 VAL A C 1
ATOM 4520 O O . VAL A 1 603 ? -10.147 12.656 4.399 1.00 91.38 603 VAL A O 1
ATOM 4523 N N . ASN A 1 604 ? -8.624 12.110 2.844 1.00 92.62 604 ASN A N 1
ATOM 4524 C CA . ASN A 1 604 ? -7.719 11.322 3.665 1.00 92.62 604 ASN A CA 1
ATOM 4525 C C . ASN A 1 604 ? -6.284 11.480 3.122 1.00 92.62 604 ASN A C 1
ATOM 4527 O O . ASN A 1 604 ? -6.025 12.312 2.247 1.00 92.62 604 ASN A O 1
ATOM 4531 N N . PHE A 1 605 ? -5.339 10.704 3.641 1.00 93.81 605 PHE A N 1
ATOM 4532 C CA . PHE A 1 605 ? -3.970 10.679 3.150 1.00 93.81 605 PHE A CA 1
ATOM 4533 C C . PHE A 1 605 ? -3.338 9.297 3.311 1.00 93.81 605 PHE A C 1
ATOM 4535 O O . PHE A 1 605 ? -3.702 8.524 4.198 1.00 93.81 605 PHE A O 1
ATOM 4542 N N . ILE A 1 606 ? -2.357 9.015 2.461 1.00 92.56 606 ILE A N 1
ATOM 4543 C CA . ILE A 1 606 ? -1.386 7.938 2.658 1.00 92.56 606 ILE A CA 1
ATOM 4544 C C . ILE A 1 606 ? -0.033 8.555 2.999 1.00 92.56 606 ILE A C 1
ATOM 4546 O O . ILE A 1 606 ? 0.243 9.705 2.652 1.00 92.56 606 ILE A O 1
ATOM 4550 N N . TYR A 1 607 ? 0.813 7.802 3.691 1.00 93.19 607 TYR A N 1
ATOM 4551 C CA . TYR A 1 607 ? 2.152 8.258 4.040 1.00 93.19 607 TYR A CA 1
ATOM 4552 C C . TYR A 1 607 ? 3.161 7.122 3.925 1.00 93.19 607 TYR A C 1
ATOM 4554 O O . TYR A 1 607 ? 2.814 5.983 4.224 1.00 93.19 607 TYR A O 1
ATOM 4562 N N . ASN A 1 608 ? 4.396 7.408 3.523 1.00 91.25 608 ASN A N 1
ATOM 4563 C CA . ASN A 1 608 ? 5.491 6.440 3.449 1.00 91.25 608 ASN A CA 1
ATOM 4564 C C . ASN A 1 608 ? 6.781 7.089 3.953 1.00 91.25 608 ASN A C 1
ATOM 4566 O O . ASN A 1 608 ? 7.067 8.230 3.598 1.00 91.25 608 ASN A O 1
ATOM 4570 N N . LEU A 1 609 ? 7.548 6.384 4.785 1.00 89.75 609 LEU A N 1
ATOM 4571 C CA . LEU A 1 609 ? 8.884 6.846 5.156 1.00 89.75 609 LEU A CA 1
ATOM 4572 C C . LEU A 1 609 ? 9.783 6.729 3.932 1.00 89.75 609 LEU A C 1
ATOM 4574 O O . LEU A 1 609 ? 9.796 5.697 3.265 1.00 89.75 609 LEU A O 1
ATOM 4578 N N . VAL A 1 610 ? 10.509 7.797 3.639 1.00 86.62 610 VAL A N 1
ATOM 4579 C CA . VAL A 1 610 ? 11.431 7.851 2.513 1.00 86.62 610 VAL A CA 1
ATOM 4580 C C . VAL A 1 610 ? 12.759 8.420 2.971 1.00 86.62 610 VAL A C 1
ATOM 4582 O O . VAL A 1 610 ? 12.819 9.246 3.887 1.00 86.62 610 VAL A O 1
ATOM 4585 N N . GLU A 1 611 ? 13.834 7.984 2.339 1.00 77.75 611 GLU A N 1
ATOM 4586 C CA . GLU A 1 611 ? 15.164 8.510 2.603 1.00 77.75 611 GLU A CA 1
ATOM 4587 C C . GLU A 1 611 ? 15.774 9.084 1.332 1.00 77.75 611 GLU A C 1
ATOM 4589 O O . GLU A 1 611 ? 15.630 8.489 0.261 1.00 77.75 611 GLU A O 1
ATOM 4594 N N . PRO A 1 612 ? 16.405 10.269 1.425 1.00 69.25 612 PRO A N 1
ATOM 4595 C CA . PRO A 1 612 ? 17.165 10.791 0.310 1.00 69.25 612 PRO A CA 1
ATOM 4596 C C . PRO A 1 612 ? 18.368 9.876 0.085 1.00 69.25 612 PRO A C 1
ATOM 4598 O O . PRO A 1 612 ? 19.043 9.477 1.036 1.00 69.25 612 PRO A O 1
ATOM 4601 N N . HIS A 1 613 ? 18.665 9.564 -1.167 1.00 58.66 613 HIS A N 1
ATOM 4602 C CA . HIS A 1 613 ? 19.920 8.910 -1.500 1.00 58.66 613 HIS A CA 1
ATOM 4603 C C . HIS A 1 613 ? 21.060 9.942 -1.448 1.00 58.66 613 HIS A C 1
ATOM 4605 O O . HIS A 1 613 ? 21.119 10.870 -2.256 1.00 58.66 613 HIS A O 1
ATOM 4611 N N . GLU A 1 614 ? 21.989 9.801 -0.494 1.00 40.09 614 GLU A N 1
ATOM 4612 C CA . GLU A 1 614 ? 23.237 10.574 -0.503 1.00 40.09 614 GLU A CA 1
ATOM 4613 C C . GLU A 1 614 ? 24.202 9.970 -1.531 1.00 40.09 614 GLU A C 1
ATOM 4615 O O . GLU A 1 614 ? 24.876 8.973 -1.278 1.00 40.09 614 GLU A O 1
ATOM 4620 N N . GLY A 1 615 ? 24.256 10.568 -2.723 1.00 42.41 615 GLY A N 1
ATOM 4621 C CA . GLY A 1 615 ? 25.169 10.151 -3.783 1.00 42.41 615 GLY A CA 1
ATOM 4622 C C . GLY A 1 615 ? 24.675 10.491 -5.185 1.00 42.41 615 GLY A C 1
ATOM 4623 O O . GLY A 1 615 ? 23.936 11.446 -5.396 1.00 42.41 615 GLY A O 1
ATOM 4624 N N . THR A 1 616 ? 25.110 9.673 -6.137 1.00 35.00 616 THR A N 1
ATOM 4625 C CA . THR A 1 616 ? 24.804 9.614 -7.582 1.00 35.00 616 THR A CA 1
ATOM 4626 C C . THR A 1 616 ? 23.343 9.903 -7.986 1.00 35.00 616 THR A C 1
ATOM 4628 O O . THR A 1 616 ? 23.093 10.347 -9.108 1.00 35.00 616 THR A O 1
ATOM 4631 N N . HIS A 1 617 ? 22.395 9.723 -7.063 1.00 46.53 617 HIS A N 1
ATOM 4632 C CA . HIS A 1 617 ? 20.946 9.718 -7.258 1.00 46.53 617 HIS A CA 1
ATOM 4633 C C . HIS A 1 617 ? 20.274 10.812 -6.421 1.00 46.53 617 HIS A C 1
ATOM 4635 O O . HIS A 1 617 ? 19.764 10.526 -5.347 1.00 46.53 617 HIS A O 1
ATOM 4641 N N . GLY A 1 618 ? 20.261 12.071 -6.864 1.00 50.62 618 GLY A N 1
ATOM 4642 C CA . GLY A 1 618 ? 19.471 13.105 -6.181 1.00 50.62 618 GLY A CA 1
ATOM 4643 C C . GLY A 1 618 ? 17.967 12.804 -6.261 1.00 50.62 618 GLY A C 1
ATOM 4644 O O . GLY A 1 618 ? 17.296 13.371 -7.117 1.00 50.62 618 GLY A O 1
ATOM 4645 N N . ASP A 1 619 ? 17.478 11.888 -5.423 1.00 66.81 619 ASP A N 1
ATOM 4646 C CA . ASP A 1 619 ? 16.096 11.419 -5.315 1.00 66.81 619 ASP A CA 1
ATOM 4647 C C . ASP A 1 619 ? 15.866 10.666 -3.980 1.00 66.81 619 ASP A C 1
ATOM 4649 O O . ASP A 1 619 ? 16.742 10.620 -3.111 1.00 66.81 619 ASP A O 1
ATOM 4653 N N . TYR A 1 620 ? 14.675 10.096 -3.803 1.00 72.00 620 TYR A N 1
ATOM 4654 C CA . TYR A 1 620 ? 14.218 9.384 -2.617 1.00 72.00 620 TYR A CA 1
ATOM 4655 C C . TYR A 1 620 ? 13.992 7.895 -2.900 1.00 72.00 620 TYR A C 1
ATOM 4657 O O . TYR A 1 620 ? 13.573 7.514 -3.989 1.00 72.00 620 TYR A O 1
ATOM 4665 N N . SER A 1 621 ? 14.177 7.054 -1.887 1.00 71.69 621 SER A N 1
ATOM 4666 C CA . SER A 1 621 ? 13.725 5.658 -1.884 1.00 71.69 621 SER A CA 1
ATOM 4667 C C . SER A 1 621 ? 12.765 5.411 -0.730 1.00 71.69 621 SER A C 1
ATOM 4669 O O . SER A 1 621 ? 12.733 6.173 0.241 1.00 71.69 621 SER A O 1
ATOM 4671 N N . LEU A 1 622 ? 11.988 4.328 -0.813 1.00 76.81 622 LEU A N 1
ATOM 4672 C CA . LEU A 1 622 ? 11.257 3.837 0.349 1.00 76.81 622 LEU A CA 1
ATOM 4673 C C . LEU A 1 622 ? 12.273 3.487 1.444 1.00 76.81 622 LEU A C 1
ATOM 4675 O O . LEU A 1 622 ? 13.229 2.755 1.195 1.00 76.81 622 LEU A O 1
ATOM 4679 N N . LYS A 1 623 ? 12.076 4.037 2.641 1.00 77.69 623 LYS A N 1
ATOM 4680 C CA . LYS A 1 623 ? 12.897 3.702 3.796 1.00 77.69 623 LYS A CA 1
ATOM 4681 C C . LYS A 1 623 ? 12.325 2.462 4.462 1.00 77.69 623 LYS A C 1
ATOM 4683 O O . LYS A 1 623 ? 11.235 2.518 5.034 1.00 77.69 623 LYS A O 1
ATOM 4688 N N . GLU A 1 624 ? 13.099 1.386 4.453 1.00 71.38 624 GLU A N 1
ATOM 4689 C CA . GLU A 1 624 ? 12.778 0.198 5.234 1.00 71.38 624 GLU A CA 1
ATOM 4690 C C . GLU A 1 624 ? 13.086 0.424 6.720 1.00 71.38 624 GLU A C 1
ATOM 4692 O O . GLU A 1 624 ? 14.134 0.951 7.111 1.00 71.38 624 GLU A O 1
ATOM 4697 N N . GLY A 1 625 ? 12.144 0.019 7.568 1.00 76.06 625 GLY A N 1
ATOM 4698 C CA . GLY A 1 625 ? 12.269 0.110 9.018 1.00 76.06 625 GLY A CA 1
ATOM 4699 C C . GLY A 1 625 ? 11.939 1.478 9.623 1.00 76.06 625 GLY A C 1
ATOM 4700 O O . GLY A 1 625 ? 11.195 2.296 9.083 1.00 76.06 625 GLY A O 1
ATOM 4701 N N . ARG A 1 626 ? 12.444 1.686 10.841 1.00 87.50 626 ARG A N 1
ATOM 4702 C CA . ARG A 1 626 ? 12.044 2.785 11.730 1.00 87.50 626 ARG A CA 1
ATOM 4703 C C . ARG A 1 626 ? 12.948 4.015 11.573 1.00 87.50 626 ARG A C 1
ATOM 4705 O O . ARG A 1 626 ? 14.152 3.854 11.359 1.00 87.50 626 ARG A O 1
ATOM 4712 N N . PRO A 1 627 ? 12.420 5.244 11.724 1.00 89.62 627 PRO A N 1
ATOM 4713 C CA . PRO A 1 627 ? 13.250 6.446 11.779 1.00 89.62 627 PRO A CA 1
ATOM 4714 C C . PRO A 1 627 ? 14.114 6.459 13.050 1.00 89.62 627 PRO A C 1
ATOM 4716 O O . PRO A 1 627 ? 13.744 5.864 14.063 1.00 89.62 627 PRO A O 1
ATOM 4719 N N . LEU A 1 628 ? 15.260 7.142 13.014 1.00 89.12 628 LEU A N 1
ATOM 4720 C CA . LEU A 1 628 ? 16.171 7.209 14.160 1.00 89.12 628 LEU A CA 1
ATOM 4721 C C . LEU A 1 628 ? 15.745 8.288 15.154 1.00 89.12 628 LEU A C 1
ATOM 4723 O O . LEU A 1 628 ? 15.510 9.423 14.754 1.00 89.12 628 LEU A O 1
ATOM 4727 N N . THR A 1 629 ? 15.697 7.958 16.446 1.00 90.31 629 THR A N 1
ATOM 4728 C CA . THR A 1 629 ? 15.479 8.944 17.518 1.00 90.31 629 THR A CA 1
ATOM 4729 C C . THR A 1 629 ? 16.579 10.006 17.502 1.00 90.31 629 THR A C 1
ATOM 4731 O O . THR A 1 629 ? 17.761 9.672 17.460 1.00 90.31 629 THR A O 1
ATOM 4734 N N . GLY A 1 630 ? 16.186 11.280 17.543 1.00 88.50 630 GLY A N 1
ATOM 4735 C CA . GLY A 1 630 ? 17.072 12.443 17.451 1.00 88.50 630 GLY A CA 1
ATOM 4736 C C . GLY A 1 630 ? 17.683 12.672 16.063 1.00 88.50 630 GLY A C 1
ATOM 4737 O O . GLY A 1 630 ? 18.488 13.583 15.892 1.00 88.50 630 GLY A O 1
ATOM 4738 N N . GLY A 1 631 ? 17.357 11.823 15.083 1.00 87.81 631 GLY A N 1
ATOM 4739 C CA . GLY A 1 631 ? 17.813 11.954 13.704 1.00 87.81 631 GLY A CA 1
ATOM 4740 C C . GLY A 1 631 ? 16.807 12.685 12.821 1.00 87.81 631 GLY A C 1
ATOM 4741 O O . GLY A 1 631 ? 15.726 13.074 13.262 1.00 87.81 631 GLY A O 1
ATOM 4742 N N . ASN A 1 632 ? 17.154 12.806 11.539 1.00 89.94 632 ASN A N 1
ATOM 4743 C CA . ASN A 1 632 ? 16.249 13.314 10.515 1.00 89.94 632 ASN A CA 1
ATOM 4744 C C . ASN A 1 632 ? 15.402 12.172 9.937 1.00 89.94 632 ASN A C 1
ATOM 4746 O O . ASN A 1 632 ? 15.896 11.057 9.753 1.00 89.94 632 ASN A O 1
ATOM 4750 N N . ALA A 1 633 ? 14.157 12.457 9.562 1.00 91.25 633 ALA A N 1
ATOM 4751 C CA . ALA A 1 633 ? 13.374 11.568 8.708 1.00 91.25 633 ALA A CA 1
ATOM 4752 C C . ALA A 1 633 ? 12.578 12.364 7.678 1.00 91.25 633 ALA A C 1
ATOM 4754 O O . ALA A 1 633 ? 12.132 13.479 7.952 1.00 91.25 633 ALA A O 1
ATOM 4755 N N . THR A 1 634 ? 12.370 11.770 6.505 1.00 92.06 634 THR A N 1
ATOM 4756 C CA . THR A 1 634 ? 11.457 12.313 5.500 1.00 92.06 634 THR A CA 1
ATOM 4757 C C . THR A 1 634 ? 10.267 11.375 5.327 1.00 92.06 634 THR A C 1
ATOM 4759 O O . THR A 1 634 ? 10.401 10.152 5.342 1.00 92.06 634 THR A O 1
ATOM 4762 N N . VAL A 1 635 ? 9.079 11.953 5.205 1.00 93.38 635 VAL A N 1
ATOM 4763 C CA . VAL A 1 635 ? 7.823 11.246 4.967 1.00 93.38 635 VAL A CA 1
ATOM 4764 C C . VAL A 1 635 ? 7.229 11.772 3.669 1.00 93.38 635 VAL A C 1
ATOM 4766 O O . VAL A 1 635 ? 6.998 12.971 3.536 1.00 93.38 635 VAL A O 1
ATOM 4769 N N . LEU A 1 636 ? 6.955 10.884 2.721 1.00 93.12 636 LEU A N 1
ATOM 4770 C CA . LEU A 1 636 ? 6.121 11.192 1.569 1.00 93.12 636 LEU A CA 1
ATOM 4771 C C . LEU A 1 636 ? 4.656 11.092 1.988 1.00 93.12 636 LEU A C 1
ATOM 4773 O O . LEU A 1 636 ? 4.205 10.008 2.350 1.00 93.12 636 LEU A O 1
ATOM 4777 N N . VAL A 1 637 ? 3.924 12.200 1.922 1.00 94.69 637 VAL A N 1
ATOM 4778 C CA . VAL A 1 637 ? 2.482 12.279 2.179 1.00 94.69 637 VAL A CA 1
ATOM 4779 C C . VAL A 1 637 ? 1.751 12.496 0.860 1.00 94.69 637 VAL A C 1
ATOM 4781 O O . VAL A 1 637 ? 2.073 13.433 0.138 1.00 94.69 637 VAL A O 1
ATOM 4784 N N . THR A 1 638 ? 0.742 11.678 0.568 1.00 92.94 638 THR A N 1
ATOM 4785 C CA . THR A 1 638 ? -0.135 11.851 -0.602 1.00 92.94 638 THR A CA 1
ATOM 4786 C C . THR A 1 638 ? -1.563 12.048 -0.124 1.00 92.94 638 THR A C 1
ATOM 4788 O O . THR A 1 638 ? -2.114 11.201 0.583 1.00 92.94 638 THR A O 1
ATOM 4791 N N . VAL A 1 639 ? -2.164 13.173 -0.494 1.00 91.75 639 VAL A N 1
ATOM 4792 C CA . VAL A 1 639 ? -3.543 13.511 -0.127 1.00 91.75 639 VAL A CA 1
ATOM 4793 C C . VAL A 1 639 ? -4.510 12.923 -1.144 1.00 91.75 639 VAL A C 1
ATOM 4795 O O . VAL A 1 639 ? -4.262 12.970 -2.342 1.00 91.75 639 VAL A O 1
ATOM 4798 N N . THR A 1 640 ? -5.637 12.396 -0.675 1.00 88.88 640 THR A N 1
ATOM 4799 C CA . THR A 1 640 ? -6.604 11.666 -1.510 1.00 88.88 640 THR A CA 1
ATOM 4800 C C . THR A 1 640 ? -7.695 12.551 -2.127 1.00 88.88 640 THR A C 1
ATOM 4802 O O . THR A 1 640 ? -8.784 12.070 -2.439 1.00 88.88 640 THR A O 1
ATOM 4805 N N . SER A 1 641 ? -7.472 13.865 -2.200 1.00 84.31 641 SER A N 1
ATOM 4806 C CA . SER A 1 641 ? -8.463 14.825 -2.690 1.00 84.31 641 SER A CA 1
ATOM 4807 C C . SER A 1 641 ? -7.803 16.067 -3.278 1.00 84.31 641 SER A C 1
ATOM 4809 O O . SER A 1 641 ? -7.079 16.775 -2.581 1.00 84.31 641 SER A O 1
ATOM 4811 N N . ASP A 1 642 ? -8.161 16.381 -4.524 1.00 79.44 642 ASP A N 1
ATOM 4812 C CA . ASP A 1 642 ? -7.738 17.595 -5.237 1.00 79.44 642 ASP A CA 1
ATOM 4813 C C . ASP A 1 642 ? -8.379 18.878 -4.663 1.00 79.44 642 ASP A C 1
ATOM 4815 O O . ASP A 1 642 ? -7.971 19.994 -4.984 1.00 79.44 642 ASP A O 1
ATOM 4819 N N . ALA A 1 643 ? -9.408 18.749 -3.816 1.00 80.06 643 ALA A N 1
ATOM 4820 C CA . ALA A 1 643 ? -10.155 19.892 -3.289 1.00 80.06 643 ALA A CA 1
ATOM 4821 C C . ALA A 1 643 ? -9.432 20.622 -2.146 1.00 80.06 643 ALA A C 1
ATOM 4823 O O . ALA A 1 643 ? -9.764 21.775 -1.849 1.00 80.06 643 ALA A O 1
ATOM 4824 N N . VAL A 1 644 ? -8.452 19.975 -1.511 1.00 85.56 644 VAL A N 1
ATOM 4825 C CA . VAL A 1 644 ? -7.828 20.462 -0.279 1.00 85.56 644 VAL A CA 1
ATOM 4826 C C . VAL A 1 644 ? -6.338 20.719 -0.452 1.00 85.56 644 VAL A C 1
ATOM 4828 O O . VAL A 1 644 ? -5.649 20.042 -1.210 1.00 85.56 644 VAL A O 1
ATOM 4831 N N . LYS A 1 645 ? -5.818 21.686 0.305 1.00 86.81 645 LYS A N 1
ATOM 4832 C CA . LYS A 1 645 ? -4.385 21.963 0.396 1.00 86.81 645 LYS A CA 1
ATOM 4833 C C . LYS A 1 645 ? -3.904 21.763 1.824 1.00 86.81 645 LYS A C 1
ATOM 4835 O O . LYS A 1 645 ? -4.499 22.285 2.766 1.00 86.81 645 LYS A O 1
ATOM 4840 N N . ILE A 1 646 ? -2.795 21.045 1.972 1.00 91.00 646 ILE A N 1
ATOM 4841 C CA . ILE A 1 646 ? -2.123 20.857 3.259 1.00 91.00 646 ILE A CA 1
ATOM 4842 C C . ILE A 1 646 ? -1.341 22.109 3.614 1.00 91.00 646 ILE A C 1
ATOM 4844 O O . ILE A 1 646 ? -0.609 22.659 2.790 1.00 91.00 646 ILE A O 1
ATOM 4848 N N . THR A 1 647 ? -1.498 22.544 4.857 1.00 91.69 647 THR A N 1
ATOM 4849 C CA . THR A 1 647 ? -0.769 23.680 5.424 1.00 91.69 647 THR A CA 1
ATOM 4850 C C . THR A 1 647 ? 0.189 23.250 6.522 1.00 91.69 647 THR A C 1
ATOM 4852 O O . THR A 1 647 ? 1.139 23.969 6.803 1.00 91.69 647 THR A O 1
ATOM 4855 N N . GLU A 1 648 ? -0.052 22.095 7.144 1.00 94.00 648 GLU A N 1
ATOM 4856 C CA . GLU A 1 648 ? 0.732 21.611 8.274 1.00 94.00 648 GLU A CA 1
ATOM 4857 C C . GLU A 1 648 ? 0.718 20.080 8.317 1.00 94.00 648 GLU A C 1
ATOM 4859 O O . GLU A 1 648 ? -0.329 19.449 8.141 1.00 94.00 648 GLU A O 1
ATOM 4864 N N . VAL A 1 649 ? 1.883 19.490 8.581 1.00 96.00 649 VAL A N 1
ATOM 4865 C CA . VAL A 1 649 ? 2.032 18.071 8.908 1.00 96.00 649 VAL A CA 1
ATOM 4866 C C . VAL A 1 649 ? 2.881 17.975 10.168 1.00 96.00 649 VAL A C 1
ATOM 4868 O O . VAL A 1 649 ? 3.963 18.561 10.224 1.00 96.00 649 VAL A O 1
ATOM 4871 N N . THR A 1 650 ? 2.398 17.253 11.177 1.00 94.62 650 THR A N 1
ATOM 4872 C CA . THR A 1 650 ? 3.081 17.115 12.466 1.00 94.62 650 THR A CA 1
ATOM 4873 C C . THR A 1 650 ? 3.261 15.658 12.876 1.00 94.62 650 THR A C 1
ATOM 4875 O O . THR A 1 650 ? 2.438 14.796 12.552 1.00 94.62 650 THR A O 1
ATOM 4878 N N . LEU A 1 651 ? 4.341 15.383 13.611 1.00 93.62 651 LEU A N 1
ATOM 4879 C CA . LEU A 1 651 ? 4.430 14.202 14.466 1.00 93.62 651 LEU A CA 1
ATOM 4880 C C . LEU A 1 651 ? 3.733 14.550 15.775 1.00 93.62 651 LEU A C 1
ATOM 4882 O O . LEU A 1 651 ? 4.199 15.410 16.524 1.00 93.62 651 LEU A O 1
ATOM 4886 N N . TYR A 1 652 ? 2.595 13.910 16.009 1.00 88.88 652 TYR A N 1
ATOM 4887 C CA . TYR A 1 652 ? 1.785 14.097 17.199 1.00 88.88 652 TYR A CA 1
ATOM 4888 C C . TYR A 1 652 ? 2.051 12.957 18.180 1.00 88.88 652 TYR A C 1
ATOM 4890 O O . TYR A 1 652 ? 1.772 11.797 17.869 1.00 88.88 652 TYR A O 1
ATOM 4898 N N . ASP A 1 653 ? 2.561 13.277 19.367 1.00 83.44 653 ASP A N 1
ATOM 4899 C CA . ASP A 1 653 ? 2.500 12.363 20.504 1.00 83.44 653 ASP A CA 1
ATOM 4900 C C . ASP A 1 653 ? 1.195 12.612 21.266 1.00 83.44 653 ASP A C 1
ATOM 4902 O O . ASP A 1 653 ? 0.821 13.739 21.569 1.00 83.44 653 ASP A O 1
ATOM 4906 N N . SER A 1 654 ? 0.479 11.536 21.566 1.00 63.44 654 SER A N 1
ATOM 4907 C CA . SER A 1 654 ? -0.778 11.599 22.311 1.00 63.44 654 SER A CA 1
ATOM 4908 C C . SER A 1 654 ? -0.583 11.433 23.829 1.00 63.44 654 SER A C 1
ATOM 4910 O O . SER A 1 654 ? -1.515 11.646 24.601 1.00 63.44 654 SER A O 1
ATOM 4912 N N . SER A 1 655 ? 0.628 11.068 24.267 1.00 60.78 655 SER A N 1
ATOM 4913 C CA . SER A 1 655 ? 1.016 10.893 25.672 1.00 60.78 655 SER A CA 1
ATOM 4914 C C . SER A 1 655 ? 1.643 12.145 26.312 1.00 60.78 655 SER A C 1
ATOM 4916 O O . SER A 1 655 ? 1.673 12.253 27.542 1.00 60.78 655 SER A O 1
ATOM 4918 N N . GLY A 1 656 ? 2.038 13.136 25.504 1.00 62.44 656 GLY A N 1
ATOM 4919 C CA . GLY A 1 656 ? 2.548 14.447 25.921 1.00 62.44 656 GLY A CA 1
ATOM 4920 C C . GLY A 1 656 ? 2.185 15.559 24.921 1.00 62.44 656 GLY A C 1
ATOM 4921 O O . GLY A 1 656 ? 1.725 15.261 23.829 1.00 62.44 656 GLY A O 1
ATOM 4922 N N . PRO A 1 657 ? 2.363 16.852 25.253 1.00 57.09 657 PRO A N 1
ATOM 4923 C CA . PRO A 1 657 ? 2.004 17.973 24.370 1.00 57.09 657 PRO A CA 1
ATOM 4924 C C . PRO A 1 657 ? 3.027 18.229 23.246 1.00 57.09 657 PRO A C 1
ATOM 4926 O O . PRO A 1 657 ? 3.061 19.317 22.675 1.00 57.09 657 PRO A O 1
ATOM 4929 N N . THR A 1 658 ? 3.919 17.280 22.964 1.00 68.56 658 THR A N 1
ATOM 4930 C CA . THR A 1 658 ? 4.968 17.441 21.958 1.00 68.56 658 THR A CA 1
ATOM 4931 C C . THR A 1 658 ? 4.395 17.227 20.562 1.00 68.56 658 THR A C 1
ATOM 4933 O O . THR A 1 658 ? 4.113 16.101 20.157 1.00 68.56 658 THR A O 1
ATOM 4936 N N . GLU A 1 659 ? 4.248 18.326 19.824 1.00 84.50 659 GLU A N 1
ATOM 4937 C CA . GLU A 1 659 ? 4.007 18.325 18.383 1.00 84.50 659 GLU A CA 1
ATOM 4938 C C . GLU A 1 659 ? 5.282 18.787 17.671 1.00 84.50 659 GLU A C 1
ATOM 4940 O O . GLU A 1 659 ? 5.760 19.898 17.906 1.00 84.50 659 GLU A O 1
ATOM 4945 N N . VAL A 1 660 ? 5.835 17.946 16.795 1.00 90.56 660 VAL A N 1
ATOM 4946 C CA . VAL A 1 660 ? 6.949 18.347 15.923 1.00 90.56 660 VAL A CA 1
ATOM 4947 C C . VAL A 1 660 ? 6.395 18.677 14.553 1.00 90.56 660 VAL A C 1
ATOM 4949 O O . VAL A 1 660 ? 5.828 17.813 13.885 1.00 90.56 660 VAL A O 1
ATOM 4952 N N . ILE A 1 661 ? 6.557 19.927 14.133 1.00 93.75 661 ILE A N 1
ATOM 4953 C CA . ILE A 1 661 ? 6.106 20.399 12.824 1.00 93.75 661 ILE A CA 1
ATOM 4954 C C . ILE A 1 661 ? 7.149 20.025 11.770 1.00 93.75 661 ILE A C 1
ATOM 4956 O O . ILE A 1 661 ? 8.337 20.303 11.931 1.00 93.75 661 ILE A O 1
ATOM 4960 N N . GLY A 1 662 ? 6.699 19.392 10.689 1.00 94.75 662 GLY A N 1
ATOM 4961 C CA . GLY A 1 662 ? 7.540 19.036 9.553 1.00 94.75 662 GLY A CA 1
ATOM 4962 C C . GLY A 1 662 ? 7.665 20.174 8.545 1.00 94.75 662 GLY A C 1
ATOM 4963 O O . GLY A 1 662 ? 6.738 20.960 8.344 1.00 94.75 662 GLY A O 1
ATOM 4964 N N . THR A 1 663 ? 8.807 20.239 7.864 1.00 95.44 663 THR A N 1
ATOM 4965 C CA . THR A 1 663 ? 9.013 21.163 6.742 1.00 95.44 663 THR A CA 1
ATOM 4966 C C . THR A 1 663 ? 8.397 20.573 5.481 1.00 95.44 663 THR A C 1
ATOM 4968 O O . THR A 1 663 ? 8.767 19.474 5.071 1.00 95.44 663 THR A O 1
ATOM 4971 N N . LEU A 1 664 ? 7.457 21.299 4.874 1.00 93.75 664 LEU A N 1
ATOM 4972 C CA . LEU A 1 664 ? 6.720 20.864 3.688 1.00 93.75 664 LEU A CA 1
ATOM 4973 C C . LEU A 1 664 ? 7.469 21.251 2.409 1.00 93.75 664 LEU A C 1
ATOM 4975 O O . LEU A 1 664 ? 7.750 22.426 2.179 1.00 93.75 664 LEU A O 1
ATOM 4979 N N . LEU A 1 665 ? 7.706 20.270 1.544 1.00 89.88 665 LEU A N 1
ATOM 4980 C CA . LEU A 1 665 ? 8.210 20.426 0.183 1.00 89.88 665 LEU A CA 1
ATOM 4981 C C . LEU A 1 665 ? 7.152 19.869 -0.783 1.00 89.88 665 LEU A C 1
ATOM 4983 O O . LEU A 1 665 ? 7.168 18.668 -1.080 1.00 89.88 665 LEU A O 1
ATOM 4987 N N . PRO A 1 666 ? 6.193 20.706 -1.232 1.00 86.75 666 PRO A N 1
ATOM 4988 C CA . PRO A 1 666 ? 5.140 20.284 -2.149 1.00 86.75 666 PRO A CA 1
ATOM 4989 C C . PRO A 1 666 ? 5.720 19.689 -3.430 1.00 86.75 666 PRO A C 1
ATOM 4991 O O . PRO A 1 666 ? 6.695 20.207 -3.969 1.00 86.75 666 PRO A O 1
ATOM 4994 N N . GLN A 1 667 ? 5.097 18.617 -3.896 1.00 83.88 667 GLN A N 1
ATOM 4995 C CA . GLN A 1 667 ? 5.388 17.933 -5.148 1.00 83.88 667 GLN A CA 1
ATOM 4996 C C . GLN A 1 667 ? 4.120 17.947 -6.011 1.00 83.88 667 GLN A C 1
ATOM 4998 O O . GLN A 1 667 ? 3.052 18.378 -5.563 1.00 83.88 667 GLN A O 1
ATOM 5003 N N . ASP A 1 668 ? 4.224 17.469 -7.244 1.00 76.19 668 ASP A N 1
ATOM 5004 C CA . ASP A 1 668 ? 3.069 17.397 -8.132 1.00 76.19 668 ASP A CA 1
ATOM 5005 C C . ASP A 1 668 ? 2.002 16.406 -7.629 1.00 76.19 668 ASP A C 1
ATOM 5007 O O . ASP A 1 668 ? 2.274 15.452 -6.884 1.00 76.19 668 ASP A O 1
ATOM 5011 N N . ASP A 1 669 ? 0.759 16.652 -8.052 1.00 72.50 669 ASP A N 1
ATOM 5012 C CA . ASP A 1 669 ? -0.396 15.775 -7.854 1.00 72.50 669 ASP A CA 1
ATOM 5013 C C . ASP A 1 669 ? -0.707 15.380 -6.395 1.00 72.50 669 ASP A C 1
ATOM 5015 O O . ASP A 1 669 ? -0.950 14.208 -6.087 1.00 72.50 669 ASP A O 1
ATOM 5019 N N . GLY A 1 670 ? -0.675 16.347 -5.477 1.00 79.25 670 GLY A N 1
ATOM 5020 C CA . GLY A 1 670 ? -1.073 16.131 -4.080 1.00 79.25 670 GLY A CA 1
ATOM 5021 C C . GLY A 1 670 ? -0.043 15.381 -3.229 1.00 79.25 670 GLY A C 1
ATOM 5022 O O . GLY A 1 670 ? -0.330 15.058 -2.073 1.00 79.25 670 GLY A O 1
ATOM 5023 N N . ASN A 1 671 ? 1.151 15.126 -3.772 1.00 87.69 671 ASN A N 1
ATOM 5024 C CA . ASN A 1 671 ? 2.289 14.590 -3.035 1.00 87.69 671 ASN A CA 1
ATOM 5025 C C . ASN A 1 671 ? 3.046 15.707 -2.312 1.00 87.69 671 ASN A C 1
ATOM 5027 O O . ASN A 1 671 ? 3.206 16.815 -2.820 1.00 87.69 671 ASN A O 1
ATOM 5031 N N . ILE A 1 672 ? 3.543 15.421 -1.115 1.00 91.25 672 ILE A N 1
ATOM 5032 C CA . ILE A 1 672 ? 4.306 16.362 -0.300 1.00 91.25 672 ILE A CA 1
ATOM 5033 C C . ILE A 1 672 ? 5.411 15.585 0.397 1.00 91.25 672 ILE A C 1
ATOM 5035 O O . ILE A 1 672 ? 5.142 14.628 1.122 1.00 91.25 672 ILE A O 1
ATOM 5039 N N . LEU A 1 673 ? 6.655 16.012 0.204 1.00 91.75 673 LEU A N 1
ATOM 5040 C CA . LEU A 1 673 ? 7.766 15.538 1.016 1.00 91.75 673 LEU A CA 1
ATOM 5041 C C . LEU A 1 673 ? 7.794 16.350 2.308 1.00 91.75 673 LEU A C 1
ATOM 5043 O O . LEU A 1 673 ? 7.784 17.579 2.283 1.00 91.75 673 LEU A O 1
ATOM 5047 N N . VAL A 1 674 ? 7.788 15.660 3.441 1.00 94.62 674 VAL A N 1
ATOM 5048 C CA . VAL A 1 674 ? 7.764 16.269 4.770 1.00 94.62 674 VAL A CA 1
ATOM 5049 C C . VAL A 1 674 ? 9.018 15.859 5.513 1.00 94.62 674 VAL A C 1
ATOM 5051 O O . VAL A 1 674 ? 9.181 14.684 5.835 1.00 94.62 674 VAL A O 1
ATOM 5054 N N . THR A 1 675 ? 9.898 16.811 5.800 1.00 93.69 675 THR A N 1
ATOM 5055 C CA . THR A 1 675 ? 11.147 16.539 6.516 1.00 93.69 675 THR A CA 1
ATOM 5056 C C . THR A 1 675 ? 11.050 16.985 7.968 1.00 93.69 675 THR A C 1
ATOM 5058 O O . THR A 1 675 ? 10.692 18.126 8.266 1.00 93.69 675 THR A O 1
ATOM 5061 N N . PHE A 1 676 ? 11.413 16.079 8.868 1.00 93.50 676 PHE A N 1
ATOM 5062 C CA . PHE A 1 676 ? 11.557 16.305 10.299 1.00 93.50 676 PHE A CA 1
ATOM 5063 C C . PHE A 1 676 ? 13.043 16.232 10.644 1.00 93.50 676 PHE A C 1
ATOM 5065 O O . PHE A 1 676 ? 13.699 15.250 10.301 1.00 93.50 676 PHE A O 1
ATOM 5072 N N . THR A 1 677 ? 13.579 17.270 11.286 1.00 89.69 677 THR A N 1
ATOM 5073 C CA . THR A 1 677 ? 15.013 17.375 11.621 1.00 89.69 677 THR A CA 1
ATOM 5074 C C . THR A 1 677 ? 15.361 16.869 13.020 1.00 89.69 677 THR A C 1
ATOM 5076 O O . THR A 1 677 ? 16.523 16.861 13.404 1.00 89.69 677 THR A O 1
ATOM 5079 N N . ASP A 1 678 ? 14.349 16.517 13.807 1.00 87.31 678 ASP A N 1
ATOM 5080 C CA . ASP A 1 678 ? 14.513 15.975 15.151 1.00 87.31 678 ASP A CA 1
ATOM 5081 C C . ASP A 1 678 ? 13.333 15.050 15.444 1.00 87.31 678 ASP A C 1
ATOM 5083 O O . ASP A 1 678 ? 12.219 15.502 15.721 1.00 87.31 678 ASP A O 1
ATOM 5087 N N . ILE A 1 679 ? 13.546 13.745 15.277 1.00 90.56 679 ILE A N 1
ATOM 5088 C CA . ILE A 1 679 ? 12.536 12.733 15.586 1.00 90.56 679 ILE A CA 1
ATOM 5089 C C . ILE A 1 679 ? 12.503 12.495 17.101 1.00 90.56 679 ILE A C 1
ATOM 5091 O O . ILE A 1 679 ? 13.487 11.989 17.649 1.00 90.56 679 ILE A O 1
ATOM 5095 N N . PRO A 1 680 ? 11.380 12.779 17.790 1.00 87.31 680 PRO A N 1
ATOM 5096 C CA . PRO A 1 680 ? 11.295 12.614 19.236 1.00 87.31 680 PRO A CA 1
ATOM 5097 C C . PRO A 1 680 ? 11.539 11.178 19.699 1.00 87.31 680 PRO A C 1
ATOM 5099 O O . PRO A 1 680 ? 11.310 10.209 18.972 1.00 87.31 680 PRO A O 1
ATOM 5102 N N . ALA A 1 681 ? 11.945 11.037 20.959 1.00 85.31 681 ALA A N 1
ATOM 5103 C CA . ALA A 1 681 ? 11.843 9.762 21.652 1.00 85.31 681 ALA A CA 1
ATOM 5104 C C . ALA A 1 681 ? 10.370 9.489 21.999 1.00 85.31 681 ALA A C 1
ATOM 5106 O O . ALA A 1 681 ? 9.705 10.353 22.565 1.00 85.31 681 ALA A O 1
ATOM 5107 N N . GLY A 1 682 ? 9.883 8.284 21.702 1.00 85.75 682 GLY A N 1
ATOM 5108 C CA . GLY A 1 682 ? 8.490 7.889 21.936 1.00 85.75 682 GLY A CA 1
ATOM 5109 C C . GLY A 1 682 ? 7.730 7.603 20.644 1.00 85.75 682 GLY A C 1
ATOM 5110 O O . GLY A 1 682 ? 8.215 7.881 19.552 1.00 85.75 682 GLY A O 1
ATOM 5111 N N . ASP A 1 683 ? 6.550 7.005 20.775 1.00 88.00 683 ASP A N 1
ATOM 5112 C CA . ASP A 1 683 ? 5.712 6.626 19.637 1.00 88.00 683 ASP A CA 1
ATOM 5113 C C . ASP A 1 683 ? 4.830 7.812 19.220 1.00 88.00 683 ASP A C 1
ATOM 5115 O O . ASP A 1 683 ? 4.193 8.444 20.064 1.00 88.00 683 ASP A O 1
ATOM 5119 N N . PHE A 1 684 ? 4.751 8.095 17.923 1.00 90.25 684 PHE A N 1
ATOM 5120 C CA . PHE A 1 684 ? 4.010 9.241 17.389 1.00 90.25 684 PHE A CA 1
ATOM 5121 C C . PHE A 1 684 ? 3.085 8.832 16.247 1.00 90.25 684 PHE A C 1
ATOM 5123 O O . PHE A 1 684 ? 3.237 7.777 15.641 1.00 90.25 684 PHE A O 1
ATOM 5130 N N . VAL A 1 685 ? 2.110 9.673 15.926 1.00 92.00 685 VAL A N 1
ATOM 5131 C CA . VAL A 1 685 ? 1.234 9.512 14.757 1.00 92.00 685 VAL A CA 1
ATOM 5132 C C . VAL A 1 685 ? 1.364 10.727 13.855 1.00 92.00 685 VAL A C 1
ATOM 5134 O O . VAL A 1 685 ? 1.543 11.848 14.330 1.00 92.00 685 VAL A O 1
ATOM 5137 N N . LEU A 1 686 ? 1.260 10.522 12.544 1.00 94.44 686 LEU A N 1
ATOM 5138 C CA . LEU A 1 686 ? 1.244 11.638 11.605 1.00 94.44 686 LEU A CA 1
ATOM 5139 C C . LEU A 1 686 ? -0.117 12.337 11.673 1.00 94.44 686 LEU A C 1
ATOM 5141 O O . LEU A 1 686 ? -1.158 11.689 11.540 1.00 94.44 686 LEU A O 1
ATOM 5145 N N . ARG A 1 687 ? -0.126 13.654 11.851 1.00 94.50 687 ARG A N 1
ATOM 5146 C CA . ARG A 1 687 ? -1.330 14.483 11.772 1.00 94.50 687 ARG A CA 1
ATOM 5147 C C . ARG A 1 687 ? -1.173 15.482 10.643 1.00 94.50 687 ARG A C 1
ATOM 5149 O O . ARG A 1 687 ? -0.127 16.107 10.510 1.00 94.50 687 ARG A O 1
ATOM 5156 N N . ILE A 1 688 ? -2.227 15.650 9.855 1.00 94.81 688 ILE A N 1
ATOM 5157 C CA . ILE A 1 688 ? -2.282 16.654 8.797 1.00 94.81 688 ILE A CA 1
ATOM 5158 C C . ILE A 1 688 ? -3.377 17.671 9.099 1.00 94.81 688 ILE A C 1
ATOM 5160 O O . ILE A 1 688 ? -4.456 17.312 9.585 1.00 94.81 688 ILE A O 1
ATOM 5164 N N . LYS A 1 689 ? -3.101 18.935 8.783 1.00 93.56 689 LYS A N 1
ATOM 5165 C CA . LYS A 1 689 ? -4.087 20.014 8.763 1.00 93.56 689 LYS A CA 1
ATOM 5166 C C . LYS A 1 689 ? -3.987 20.779 7.452 1.00 93.56 689 LYS A C 1
ATOM 5168 O O . LYS A 1 689 ? -2.919 20.898 6.844 1.00 93.56 689 LYS A O 1
ATOM 5173 N N . GLY A 1 690 ? -5.114 21.315 7.021 1.00 91.00 690 GLY A N 1
ATOM 5174 C CA . GLY A 1 690 ? -5.192 22.083 5.791 1.00 91.00 690 GLY A CA 1
ATOM 5175 C C . GLY A 1 690 ? -6.515 22.810 5.664 1.00 91.00 690 GLY A C 1
ATOM 5176 O O . GLY A 1 690 ? -7.270 22.903 6.631 1.00 91.00 690 GLY A O 1
ATOM 5177 N N . GLY A 1 691 ? -6.802 23.300 4.465 1.00 85.31 691 GLY A N 1
ATOM 5178 C CA . GLY A 1 691 ? -8.081 23.922 4.139 1.00 85.31 691 GLY A CA 1
ATOM 5179 C C . GLY A 1 691 ? -8.389 23.879 2.648 1.00 85.31 691 GLY A C 1
ATOM 5180 O O . GLY A 1 691 ? -7.663 23.250 1.872 1.00 85.31 691 GLY A O 1
ATOM 5181 N N . ASP A 1 692 ? -9.468 24.553 2.257 1.00 72.56 692 ASP A N 1
ATOM 5182 C CA . ASP A 1 692 ? -9.914 24.604 0.864 1.00 72.56 692 ASP A CA 1
ATOM 5183 C C . ASP A 1 692 ? -8.856 25.212 -0.068 1.00 72.56 692 ASP A C 1
ATOM 5185 O O . ASP A 1 692 ? -8.232 26.238 0.218 1.00 72.56 692 ASP A O 1
ATOM 5189 N N . SER A 1 693 ? -8.709 24.597 -1.241 1.00 63.00 693 SER A N 1
ATOM 5190 C CA . SER A 1 693 ? -7.790 25.029 -2.303 1.00 63.00 693 SER A CA 1
ATOM 5191 C C . SER A 1 693 ? -8.088 26.430 -2.868 1.00 63.00 693 SER A C 1
ATOM 5193 O O . SER A 1 693 ? -7.191 27.066 -3.421 1.00 63.00 693 SER A O 1
ATOM 5195 N N . THR A 1 694 ? -9.316 26.944 -2.714 1.00 57.97 694 THR A N 1
ATOM 5196 C CA . THR A 1 694 ? -9.799 28.184 -3.357 1.00 57.97 694 THR A CA 1
ATOM 5197 C C . THR A 1 694 ? -9.583 29.467 -2.544 1.00 57.97 694 THR A C 1
ATOM 5199 O O . THR A 1 694 ? -9.894 30.554 -3.028 1.00 57.97 694 THR A O 1
ATOM 5202 N N . GLY A 1 695 ? -9.027 29.390 -1.329 1.00 49.78 695 GLY A N 1
ATOM 5203 C CA . GLY A 1 695 ? -8.558 30.565 -0.576 1.00 49.78 695 GLY A CA 1
ATOM 5204 C C . GLY A 1 695 ? -9.625 31.602 -0.180 1.00 49.78 695 GLY A C 1
ATOM 5205 O O . GLY A 1 695 ? -9.270 32.728 0.178 1.00 49.78 695 GLY A O 1
ATOM 5206 N N . SER A 1 696 ? -10.921 31.268 -0.229 1.00 44.03 696 SER A N 1
ATOM 5207 C CA . SER A 1 696 ? -11.985 32.196 0.178 1.00 44.03 696 SER A CA 1
ATOM 5208 C C . SER A 1 696 ? -11.928 32.466 1.687 1.00 44.03 696 SER A C 1
ATOM 5210 O O . SER A 1 696 ? -12.132 31.578 2.508 1.00 44.03 696 SER A O 1
ATOM 5212 N N . ARG A 1 697 ? -11.672 33.726 2.061 1.00 49.03 697 ARG A N 1
ATOM 5213 C CA . ARG A 1 697 ? -11.521 34.212 3.449 1.00 49.03 697 ARG A CA 1
ATOM 5214 C C . ARG A 1 697 ? -12.821 34.242 4.273 1.00 49.03 697 ARG A C 1
ATOM 5216 O O . ARG A 1 697 ? -12.810 34.801 5.365 1.00 49.03 697 ARG A O 1
ATOM 5223 N N . SER A 1 698 ? -13.940 33.713 3.771 1.00 43.19 698 SER A N 1
ATOM 5224 C CA . SER A 1 698 ? -15.253 33.919 4.408 1.00 43.19 698 SER A CA 1
ATOM 5225 C C . SER A 1 698 ? -15.662 32.841 5.419 1.00 43.19 698 SER A C 1
ATOM 5227 O O . SER A 1 698 ? -16.505 33.129 6.262 1.00 43.19 698 SER A O 1
ATOM 5229 N N . THR A 1 699 ? -15.059 31.651 5.390 1.00 47.88 699 THR A N 1
ATOM 5230 C CA . THR A 1 699 ? -15.107 30.643 6.464 1.00 47.88 699 THR A CA 1
ATOM 5231 C C . THR A 1 699 ? -13.811 29.842 6.380 1.00 47.88 699 THR A C 1
ATOM 5233 O O . THR A 1 699 ? -13.478 29.313 5.323 1.00 47.88 699 THR A O 1
ATOM 5236 N N . THR A 1 700 ? -13.018 29.769 7.449 1.00 52.81 700 THR A N 1
ATOM 5237 C CA . THR A 1 700 ? -11.859 28.865 7.484 1.00 52.81 700 THR A CA 1
ATOM 5238 C C . THR A 1 700 ? -12.377 27.430 7.534 1.00 52.81 700 THR A C 1
ATOM 5240 O O . THR A 1 700 ? -12.563 26.881 8.617 1.00 52.81 700 THR A O 1
ATOM 5243 N N . ASN A 1 701 ? -12.648 26.838 6.369 1.00 68.44 701 ASN A N 1
ATOM 5244 C CA . ASN A 1 701 ? -12.950 25.416 6.209 1.00 68.44 701 ASN A CA 1
ATOM 5245 C C . ASN A 1 701 ? -11.654 24.625 6.418 1.00 68.44 701 ASN A C 1
ATOM 5247 O O . ASN A 1 701 ? -11.070 24.090 5.476 1.00 68.44 701 ASN A O 1
ATOM 5251 N N . SER A 1 702 ? -11.132 24.653 7.643 1.00 85.88 702 SER A N 1
ATOM 5252 C CA . SER A 1 702 ? -9.974 23.860 8.014 1.00 85.88 702 SER A CA 1
ATOM 5253 C C . SER A 1 702 ? -10.391 22.411 8.217 1.00 85.88 702 SER A C 1
ATOM 5255 O O . SER A 1 702 ? -11.485 22.120 8.701 1.00 85.88 702 SER A O 1
ATOM 5257 N N . PHE A 1 703 ? -9.505 21.491 7.861 1.00 90.94 703 PHE A N 1
ATOM 5258 C CA . PHE A 1 703 ? -9.692 20.073 8.126 1.00 90.94 703 PHE A CA 1
ATOM 5259 C C . PHE A 1 703 ? -8.504 19.512 8.896 1.00 90.94 703 PHE A C 1
ATOM 5261 O O . PHE A 1 703 ? -7.397 20.054 8.854 1.00 90.94 703 PHE A O 1
ATOM 5268 N N . GLN A 1 704 ? -8.748 18.399 9.583 1.00 93.19 704 GLN A N 1
ATOM 5269 C CA . GLN A 1 704 ? -7.735 17.621 10.279 1.00 93.19 704 GLN A CA 1
ATOM 5270 C C . GLN A 1 704 ? -7.929 16.138 9.973 1.00 93.19 704 GLN A C 1
ATOM 5272 O O . GLN A 1 704 ? -9.049 15.628 10.043 1.00 93.19 704 GLN A O 1
ATOM 5277 N N . ARG A 1 705 ? -6.841 15.427 9.683 1.00 94.88 705 ARG A N 1
ATOM 5278 C CA . ARG A 1 705 ? -6.813 13.958 9.670 1.00 94.88 705 ARG A CA 1
ATOM 5279 C C . ARG A 1 705 ? -5.602 13.469 10.445 1.00 94.88 705 ARG A C 1
ATOM 5281 O O . ARG A 1 705 ? -4.595 14.168 10.545 1.00 94.88 705 ARG A O 1
ATOM 5288 N N . GLN A 1 706 ? -5.699 12.264 10.981 1.00 94.69 706 GLN A N 1
ATOM 5289 C CA . GLN A 1 706 ? -4.628 11.628 11.733 1.00 94.69 706 GLN A CA 1
ATOM 5290 C C . GLN A 1 706 ? -4.414 10.211 11.209 1.00 94.69 706 GLN A C 1
ATOM 5292 O O . GLN A 1 706 ? -5.376 9.498 10.937 1.00 94.69 706 GLN A O 1
ATOM 5297 N N . ALA A 1 707 ? -3.161 9.785 11.089 1.00 94.12 707 ALA A N 1
ATOM 5298 C CA . ALA A 1 707 ? -2.832 8.404 10.779 1.00 94.12 707 ALA A CA 1
ATOM 5299 C C . ALA A 1 707 ? -3.348 7.501 11.906 1.00 94.12 707 ALA A C 1
ATOM 5301 O O . ALA A 1 707 ? -3.310 7.877 13.080 1.00 94.12 707 ALA A O 1
ATOM 5302 N N . SER A 1 708 ? -3.856 6.323 11.552 1.00 90.50 708 SER A N 1
ATOM 5303 C CA . SER A 1 708 ? -4.313 5.346 12.545 1.00 90.50 708 SER A CA 1
ATOM 5304 C C . SER A 1 708 ? -3.119 4.688 13.243 1.00 90.50 708 SER A C 1
ATOM 5306 O O . SER A 1 708 ? -3.084 4.593 14.463 1.00 90.50 708 SER A O 1
ATOM 5308 N N . THR A 1 709 ? -2.109 4.276 12.478 1.00 91.75 709 THR A N 1
ATOM 5309 C CA . THR A 1 709 ? -0.939 3.555 12.985 1.00 91.75 709 THR A CA 1
ATOM 5310 C C . THR A 1 709 ? 0.142 4.477 13.536 1.00 91.75 709 THR A C 1
ATOM 5312 O O . THR A 1 709 ? 0.418 5.544 12.982 1.00 91.75 709 THR A O 1
ATOM 5315 N N . GLN A 1 710 ? 0.786 4.034 14.614 1.00 91.12 710 GLN A N 1
ATOM 5316 C CA . GLN A 1 710 ? 1.928 4.715 15.214 1.00 91.12 710 GLN A CA 1
ATOM 5317 C C . GLN A 1 710 ? 3.199 4.474 14.404 1.00 91.12 710 GLN A C 1
ATOM 5319 O O . GLN A 1 710 ? 3.451 3.382 13.900 1.00 91.12 710 GLN A O 1
ATOM 5324 N N . ILE A 1 711 ? 4.017 5.513 14.306 1.00 89.50 711 ILE A N 1
ATOM 5325 C CA . ILE A 1 711 ? 5.395 5.441 13.860 1.00 89.50 711 ILE A CA 1
ATOM 5326 C C . ILE A 1 711 ? 6.249 5.349 15.120 1.00 89.50 711 ILE A C 1
ATOM 5328 O O . ILE A 1 711 ? 6.226 6.230 15.983 1.00 89.50 711 ILE A O 1
ATOM 5332 N N . LYS A 1 712 ? 7.000 4.258 15.211 1.00 89.50 712 LYS A N 1
ATOM 5333 C CA . LYS A 1 712 ? 7.916 3.999 16.309 1.00 89.50 712 LYS A CA 1
ATOM 5334 C C . LYS A 1 712 ? 9.340 4.324 15.873 1.00 89.50 712 LYS A C 1
ATOM 5336 O O . LYS A 1 712 ? 9.781 3.773 14.867 1.00 89.50 712 LYS A O 1
ATOM 5341 N N . PRO A 1 713 ? 10.081 5.179 16.587 1.00 89.75 713 PRO A N 1
ATOM 5342 C CA . PRO A 1 713 ? 11.479 5.424 16.284 1.00 89.75 713 PRO A CA 1
ATOM 5343 C C . PRO A 1 713 ? 12.381 4.323 16.864 1.00 89.75 713 PRO A C 1
ATOM 5345 O O . PRO A 1 713 ? 11.997 3.569 17.763 1.00 89.75 713 PRO A O 1
ATOM 5348 N N . SER A 1 714 ? 13.600 4.226 16.342 1.00 87.38 714 SER A N 1
ATOM 5349 C CA . SER A 1 714 ? 14.657 3.336 16.828 1.00 87.38 714 SER A CA 1
ATOM 5350 C C . SER A 1 714 ? 15.852 4.146 17.324 1.00 87.38 714 SER A C 1
ATOM 5352 O O . SER A 1 714 ? 16.240 5.133 16.706 1.00 87.38 714 SER A O 1
ATOM 5354 N N . SER A 1 715 ? 16.488 3.710 18.410 1.00 84.00 715 SER A N 1
ATOM 5355 C CA . SER A 1 715 ? 17.784 4.248 18.851 1.00 84.00 715 SER A CA 1
ATOM 5356 C C . SER A 1 715 ? 18.978 3.584 18.154 1.00 84.00 715 SER A C 1
ATOM 5358 O O . SER A 1 715 ? 20.115 4.011 18.339 1.00 84.00 715 SER A O 1
ATOM 5360 N N . ILE A 1 716 ? 18.732 2.529 17.371 1.00 76.56 716 ILE A N 1
ATOM 5361 C CA . ILE A 1 716 ? 19.752 1.739 16.679 1.00 76.56 716 ILE A CA 1
ATOM 5362 C C . ILE A 1 716 ? 19.455 1.758 15.180 1.00 76.56 716 ILE A C 1
ATOM 5364 O O . ILE A 1 716 ? 18.328 1.482 14.764 1.00 76.56 716 ILE A O 1
ATOM 5368 N N . SER A 1 717 ? 20.485 2.042 14.384 1.00 66.81 717 SER A N 1
ATOM 5369 C CA . SER A 1 717 ? 20.486 1.840 12.935 1.00 66.81 717 SER A CA 1
ATOM 5370 C C . SER A 1 717 ? 21.339 0.622 12.607 1.00 66.81 717 SER A C 1
ATOM 5372 O O . SER A 1 717 ? 22.477 0.537 13.068 1.00 66.81 717 SER A O 1
ATOM 5374 N N . VAL A 1 718 ? 20.811 -0.303 11.810 1.00 59.38 718 VAL A N 1
ATOM 5375 C CA . VAL A 1 718 ? 21.603 -1.378 11.203 1.00 59.38 718 VAL A CA 1
ATOM 5376 C C . VAL A 1 718 ? 21.758 -1.015 9.735 1.00 59.38 718 VAL A C 1
ATOM 5378 O O . VAL A 1 718 ? 20.768 -0.913 9.020 1.00 59.38 718 VAL A O 1
ATOM 5381 N N . THR A 1 719 ? 22.991 -0.782 9.299 1.00 54.16 719 THR A N 1
ATOM 5382 C CA . THR A 1 719 ? 23.310 -0.549 7.887 1.00 54.16 719 THR A CA 1
ATOM 5383 C C . THR A 1 719 ? 24.029 -1.782 7.361 1.00 54.16 719 THR A C 1
ATOM 5385 O O . THR A 1 719 ? 24.982 -2.259 7.977 1.00 54.16 719 THR A O 1
ATOM 5388 N N . VAL A 1 720 ? 23.544 -2.341 6.253 1.00 46.75 720 VAL A N 1
ATOM 5389 C CA . VAL A 1 720 ? 24.264 -3.399 5.539 1.00 46.75 720 VAL A CA 1
ATOM 5390 C C . VAL A 1 720 ? 25.354 -2.710 4.727 1.00 46.75 720 VAL A C 1
ATOM 5392 O O . VAL A 1 720 ? 25.059 -1.894 3.861 1.00 46.75 720 VAL A O 1
ATOM 5395 N N . THR A 1 721 ? 26.618 -2.982 5.043 1.00 52.81 721 THR A N 1
ATOM 5396 C CA . THR A 1 721 ? 27.771 -2.352 4.376 1.00 52.81 721 THR A CA 1
ATOM 5397 C C . THR A 1 721 ? 28.358 -3.200 3.247 1.00 52.81 721 THR A C 1
ATOM 5399 O O . THR A 1 721 ? 29.352 -2.798 2.644 1.00 52.81 721 THR A O 1
ATOM 5402 N N . ASP A 1 722 ? 27.795 -4.382 2.988 1.00 56.09 722 ASP A N 1
ATOM 5403 C CA . ASP A 1 722 ? 28.311 -5.324 1.998 1.00 56.09 722 ASP A CA 1
ATOM 5404 C C . ASP A 1 722 ? 27.635 -5.130 0.635 1.00 56.09 722 ASP A C 1
ATOM 5406 O O . ASP A 1 722 ? 26.502 -5.541 0.407 1.00 56.09 722 ASP A O 1
ATOM 5410 N N . VAL A 1 723 ? 28.352 -4.458 -0.261 1.00 61.47 723 VAL A N 1
ATOM 5411 C CA . VAL A 1 723 ? 27.966 -4.203 -1.662 1.00 61.47 723 VAL A CA 1
ATOM 5412 C C . VAL A 1 723 ? 28.925 -4.892 -2.638 1.00 61.47 723 VAL A C 1
ATOM 5414 O O . VAL A 1 723 ? 28.970 -4.577 -3.831 1.00 61.47 723 VAL A O 1
ATOM 5417 N N . THR A 1 724 ? 29.794 -5.767 -2.127 1.00 62.38 724 THR A N 1
ATOM 5418 C CA . THR A 1 724 ? 30.864 -6.377 -2.912 1.00 62.38 724 THR A CA 1
ATOM 5419 C C . THR A 1 724 ? 30.422 -7.718 -3.469 1.00 62.38 724 THR A C 1
ATOM 5421 O O . THR A 1 724 ? 30.030 -8.600 -2.730 1.00 62.38 724 THR A O 1
ATOM 5424 N N . ARG A 1 725 ? 30.513 -7.895 -4.795 1.00 73.88 725 ARG A N 1
ATOM 5425 C CA . ARG A 1 725 ? 30.183 -9.180 -5.428 1.00 73.88 725 ARG A CA 1
ATOM 5426 C C . ARG A 1 725 ? 31.137 -10.289 -4.962 1.00 73.88 725 ARG A C 1
ATOM 5428 O O . ARG A 1 725 ? 32.345 -10.031 -4.883 1.00 73.88 725 ARG A O 1
ATOM 5435 N N . PRO A 1 726 ? 30.652 -11.541 -4.895 1.00 83.50 726 PRO A N 1
ATOM 5436 C CA . PRO A 1 726 ? 31.500 -12.707 -4.726 1.00 83.50 726 PRO A CA 1
ATOM 5437 C C . PRO A 1 726 ? 32.646 -12.769 -5.740 1.00 83.50 726 PRO A C 1
ATOM 5439 O O . PRO A 1 726 ? 32.507 -12.450 -6.929 1.00 83.50 726 PRO A O 1
ATOM 5442 N N . VAL A 1 727 ? 33.793 -13.244 -5.276 1.00 87.75 727 VAL A N 1
ATOM 5443 C CA . VAL A 1 727 ? 34.975 -13.533 -6.086 1.00 87.75 727 VAL A CA 1
ATOM 5444 C C . VAL A 1 727 ? 34.943 -15.002 -6.496 1.00 87.75 727 VAL A C 1
ATOM 5446 O O . VAL A 1 727 ? 34.699 -15.872 -5.663 1.00 87.75 727 VAL A O 1
ATOM 5449 N N . CYS A 1 728 ? 35.205 -15.274 -7.777 1.00 89.38 728 CYS A N 1
ATOM 5450 C CA . CYS A 1 728 ? 35.403 -16.625 -8.296 1.00 89.38 728 CYS A CA 1
ATOM 5451 C C . CYS A 1 728 ? 36.763 -16.727 -8.978 1.00 89.38 728 CYS A C 1
ATOM 5453 O O . CYS A 1 728 ? 36.968 -16.130 -10.038 1.00 89.38 728 CYS A O 1
ATOM 5455 N N . ASP A 1 729 ? 37.647 -17.524 -8.390 1.00 89.88 729 ASP A N 1
ATOM 5456 C CA . ASP A 1 729 ? 38.977 -17.798 -8.910 1.00 89.88 729 ASP A CA 1
ATOM 5457 C C . ASP A 1 729 ? 39.030 -19.240 -9.414 1.00 89.88 729 ASP A C 1
ATOM 5459 O O . ASP A 1 729 ? 39.023 -20.198 -8.636 1.00 89.88 729 ASP A O 1
ATOM 5463 N N . VAL A 1 730 ? 39.069 -19.412 -10.736 1.00 86.19 730 VAL A N 1
ATOM 5464 C CA . VAL A 1 730 ? 39.231 -20.734 -11.351 1.00 86.19 730 VAL A CA 1
ATOM 5465 C C . VAL A 1 730 ? 40.639 -21.245 -11.049 1.00 86.19 730 VAL A C 1
ATOM 5467 O O . VAL A 1 730 ? 41.627 -20.722 -11.559 1.00 86.19 730 VAL A O 1
ATOM 5470 N N . VAL A 1 731 ? 40.723 -22.283 -10.217 1.00 87.62 731 VAL A N 1
ATOM 5471 C CA . VAL A 1 731 ? 41.980 -22.876 -9.739 1.00 87.62 731 VAL A CA 1
ATOM 5472 C C . VAL A 1 731 ? 42.559 -23.823 -10.779 1.00 87.62 731 VAL A C 1
ATOM 5474 O O . VAL A 1 731 ? 43.764 -23.837 -11.018 1.00 87.62 731 VAL A O 1
ATOM 5477 N N . SER A 1 732 ? 41.710 -24.652 -11.388 1.00 86.62 732 SER A N 1
ATOM 5478 C CA . SER A 1 732 ? 42.156 -25.596 -12.409 1.00 86.62 732 SER A CA 1
ATOM 5479 C C . SER A 1 732 ? 41.037 -25.990 -13.361 1.00 86.62 732 SER A C 1
ATOM 5481 O O . SER A 1 732 ? 39.856 -26.005 -13.014 1.00 86.62 732 SER A O 1
ATOM 5483 N N . THR A 1 733 ? 41.434 -26.340 -14.578 1.00 87.31 733 THR A N 1
ATOM 5484 C CA . THR A 1 733 ? 40.596 -27.034 -15.554 1.00 87.31 733 THR A CA 1
ATOM 5485 C C . THR A 1 733 ? 41.348 -28.293 -15.968 1.00 87.31 733 THR A C 1
ATOM 5487 O O . THR A 1 733 ? 42.519 -28.224 -16.338 1.00 87.31 733 THR A O 1
ATOM 5490 N N . THR A 1 734 ? 40.708 -29.450 -15.844 1.00 85.50 734 THR A N 1
ATOM 5491 C CA . THR A 1 734 ? 41.302 -30.770 -16.090 1.00 85.50 734 THR A CA 1
ATOM 5492 C C . THR A 1 734 ? 40.515 -31.516 -17.161 1.00 85.50 734 THR A C 1
ATOM 5494 O O . THR A 1 734 ? 39.333 -31.254 -17.370 1.00 85.50 734 THR A O 1
ATOM 5497 N N . GLY A 1 735 ? 41.168 -32.450 -17.854 1.00 78.06 735 GLY A N 1
ATOM 5498 C CA . GLY A 1 735 ? 40.587 -33.184 -18.981 1.00 78.06 735 GLY A CA 1
ATOM 5499 C C . GLY A 1 735 ? 41.018 -32.631 -20.340 1.00 78.06 735 GLY A C 1
ATOM 5500 O O . GLY A 1 735 ? 41.390 -31.467 -20.477 1.00 78.06 735 GLY A O 1
ATOM 5501 N N . ASN A 1 736 ? 41.016 -33.500 -21.350 1.00 75.00 736 ASN A N 1
ATOM 5502 C CA . ASN A 1 736 ? 41.430 -33.169 -22.710 1.00 75.00 736 ASN A CA 1
ATOM 5503 C C . ASN A 1 736 ? 40.347 -33.610 -23.704 1.00 75.00 736 ASN A C 1
ATOM 5505 O O . ASN A 1 736 ? 40.186 -34.801 -23.966 1.00 75.00 736 ASN A O 1
ATOM 5509 N N . CYS A 1 737 ? 39.632 -32.646 -24.284 1.00 78.25 737 CYS A N 1
ATOM 5510 C CA . CYS A 1 737 ? 38.557 -32.887 -25.248 1.00 78.25 737 CYS A CA 1
ATOM 5511 C C . CYS A 1 737 ? 39.071 -32.930 -26.696 1.00 78.25 737 CYS A C 1
ATOM 5513 O O . CYS A 1 737 ? 38.503 -32.310 -27.596 1.00 78.25 737 CYS A O 1
ATOM 5515 N N . SER A 1 738 ? 40.162 -33.673 -26.914 1.00 70.69 738 SER A N 1
ATOM 5516 C CA . SER A 1 738 ? 40.767 -33.872 -28.240 1.00 70.69 738 SER A CA 1
ATOM 5517 C C . SER A 1 738 ? 40.230 -35.097 -28.998 1.00 70.69 738 SER A C 1
ATOM 5519 O O . SER A 1 738 ? 40.600 -35.313 -30.148 1.00 70.69 738 SER A O 1
ATOM 5521 N N . SER A 1 739 ? 39.389 -35.921 -28.359 1.00 67.44 739 SER A N 1
ATOM 5522 C CA . SER A 1 739 ? 38.753 -37.097 -28.976 1.00 67.44 739 SER A CA 1
ATOM 5523 C C . SER A 1 739 ? 37.702 -36.685 -30.013 1.00 67.44 739 SER A C 1
ATOM 5525 O O . SER A 1 739 ? 36.949 -35.739 -29.788 1.00 67.44 739 SER A O 1
ATOM 5527 N N . SER A 1 740 ? 37.590 -37.438 -31.114 1.00 66.50 740 SER A N 1
ATOM 5528 C CA . SER A 1 740 ? 36.511 -37.285 -32.104 1.00 66.50 740 SER A CA 1
ATOM 5529 C C . SER A 1 740 ? 35.137 -37.724 -31.576 1.00 66.50 740 SER A C 1
ATOM 5531 O O . SER A 1 740 ? 34.114 -37.340 -32.137 1.00 66.50 740 SER A O 1
ATOM 5533 N N . VAL A 1 741 ? 35.099 -38.495 -30.483 1.00 77.44 741 VAL A N 1
ATOM 5534 C CA . VAL A 1 741 ? 33.873 -38.921 -29.795 1.00 77.44 741 VAL A CA 1
ATOM 5535 C C . VAL A 1 741 ? 33.793 -38.196 -28.450 1.00 77.44 741 VAL A C 1
ATOM 5537 O O . VAL A 1 741 ? 34.504 -38.533 -27.506 1.00 77.44 741 VAL A O 1
ATOM 5540 N N . CYS A 1 742 ? 32.937 -37.176 -28.353 1.00 76.88 742 CYS A N 1
ATOM 5541 C CA . CYS A 1 742 ? 32.867 -36.297 -27.178 1.00 76.88 742 CYS A CA 1
ATOM 5542 C C . CYS A 1 742 ? 32.303 -36.978 -25.915 1.00 76.88 742 CYS A C 1
ATOM 5544 O O . CYS A 1 742 ? 32.576 -36.538 -24.801 1.00 76.88 742 CYS A O 1
ATOM 5546 N N . SER A 1 743 ? 31.527 -38.056 -26.066 1.00 79.94 743 SER A N 1
ATOM 5547 C CA . SER A 1 743 ? 30.888 -38.764 -24.948 1.00 79.94 743 SER A CA 1
ATOM 5548 C C . SER A 1 743 ? 31.834 -39.712 -24.208 1.00 79.94 743 SER A C 1
ATOM 5550 O O . SER A 1 743 ? 31.550 -40.087 -23.074 1.00 79.94 743 SER A O 1
ATOM 5552 N N . SER A 1 744 ? 32.968 -40.084 -24.813 1.00 81.00 744 SER A N 1
ATOM 5553 C CA . SER A 1 744 ? 33.950 -41.001 -24.220 1.00 81.00 744 SER A CA 1
ATOM 5554 C C . SER A 1 744 ? 34.980 -40.302 -23.328 1.00 81.00 744 SER A C 1
ATOM 5556 O O . SER A 1 744 ? 35.916 -40.938 -22.848 1.00 81.00 744 SER A O 1
ATOM 5558 N N . SER A 1 745 ? 34.876 -38.984 -23.151 1.00 84.00 745 SER A N 1
ATOM 5559 C CA . SER A 1 745 ? 35.838 -38.189 -22.390 1.00 84.00 745 SER A CA 1
ATOM 5560 C C . SER A 1 745 ? 35.120 -37.162 -21.524 1.00 84.00 745 SER A C 1
ATOM 5562 O O . SER A 1 745 ? 34.097 -36.599 -21.916 1.00 84.00 745 SER A O 1
ATOM 5564 N N . GLN A 1 746 ? 35.666 -36.928 -20.335 1.00 88.81 746 GLN A N 1
ATOM 5565 C CA . GLN A 1 746 ? 35.161 -35.949 -19.382 1.00 88.81 746 GLN A CA 1
ATOM 5566 C C . GLN A 1 746 ? 36.209 -34.878 -19.111 1.00 88.81 746 GLN A C 1
ATOM 5568 O O . GLN A 1 746 ? 37.415 -35.104 -19.243 1.00 88.81 746 GLN A O 1
ATOM 5573 N N . TRP A 1 747 ? 35.721 -33.714 -18.714 1.00 91.25 747 TRP A N 1
ATOM 5574 C CA . TRP A 1 747 ? 36.530 -32.616 -18.224 1.00 91.25 747 TRP A CA 1
ATOM 5575 C C . TRP A 1 747 ? 35.961 -32.114 -16.898 1.00 91.25 747 TRP A C 1
ATOM 5577 O O . TRP A 1 747 ? 34.807 -32.386 -16.548 1.00 91.25 747 TRP A O 1
ATOM 5587 N N . GLY A 1 748 ? 36.799 -31.426 -16.135 1.00 91.56 748 GLY A N 1
ATOM 5588 C CA . GLY A 1 748 ? 36.449 -30.892 -14.831 1.00 91.56 748 GLY A CA 1
ATOM 5589 C C . GLY A 1 748 ? 36.981 -29.482 -14.621 1.00 91.56 748 GLY A C 1
ATOM 5590 O O . GLY A 1 748 ? 38.017 -29.107 -15.165 1.00 91.56 748 GLY A O 1
ATOM 5591 N N . LEU A 1 749 ? 36.276 -28.715 -13.801 1.00 92.56 749 LEU A N 1
ATOM 5592 C CA . LEU A 1 749 ? 36.618 -27.369 -13.362 1.00 92.56 749 LEU A CA 1
ATOM 5593 C C . LEU A 1 749 ? 36.643 -27.354 -11.833 1.00 92.56 749 LEU A C 1
ATOM 5595 O O . LEU A 1 749 ? 35.687 -27.802 -11.202 1.00 92.56 749 LEU A O 1
ATOM 5599 N N . THR A 1 750 ? 37.691 -26.779 -11.250 1.00 92.12 750 THR A N 1
ATOM 5600 C CA . THR A 1 750 ? 37.737 -26.465 -9.819 1.00 92.12 750 THR A CA 1
ATOM 5601 C C . THR A 1 750 ? 37.921 -24.966 -9.644 1.00 92.12 750 THR A C 1
ATOM 5603 O O . THR A 1 750 ? 38.860 -24.399 -10.207 1.00 92.12 750 THR A O 1
ATOM 5606 N N . ALA A 1 751 ? 37.053 -24.329 -8.861 1.00 91.19 751 ALA A N 1
ATOM 5607 C CA . ALA A 1 751 ? 37.106 -22.901 -8.567 1.00 91.19 751 ALA A CA 1
ATOM 5608 C C . ALA A 1 751 ? 36.968 -22.632 -7.064 1.00 91.19 751 ALA A C 1
ATOM 5610 O O . ALA A 1 751 ? 36.177 -23.282 -6.381 1.00 91.19 751 ALA A O 1
ATOM 5611 N N . ASN A 1 752 ? 37.723 -21.654 -6.567 1.00 91.06 752 ASN A N 1
ATOM 5612 C CA . ASN A 1 752 ? 37.589 -21.132 -5.215 1.00 91.06 752 ASN A CA 1
ATOM 5613 C C . ASN A 1 752 ? 36.675 -19.911 -5.254 1.00 91.06 752 ASN A C 1
ATOM 5615 O O . ASN A 1 752 ? 36.926 -18.962 -5.995 1.00 91.06 752 ASN A O 1
ATOM 5619 N N . ILE A 1 753 ? 35.618 -19.944 -4.452 1.00 90.62 753 ILE A N 1
ATOM 5620 C CA . ILE A 1 753 ? 34.611 -18.893 -4.379 1.00 90.62 753 ILE A CA 1
ATOM 5621 C C . ILE A 1 753 ? 34.644 -18.306 -2.976 1.00 90.62 753 ILE A C 1
ATOM 5623 O O . ILE A 1 753 ? 34.621 -19.043 -1.991 1.00 90.62 753 ILE A O 1
ATOM 5627 N N . SER A 1 754 ? 34.694 -16.986 -2.864 1.00 87.69 754 SER A N 1
ATOM 5628 C CA . SER A 1 754 ? 34.640 -16.313 -1.568 1.00 87.69 754 SER A CA 1
ATOM 5629 C C . SER A 1 754 ? 33.933 -14.979 -1.679 1.00 87.69 754 SER A C 1
ATOM 5631 O O . SER A 1 754 ? 33.908 -14.381 -2.750 1.00 87.69 754 SER A O 1
ATOM 5633 N N . ASP A 1 755 ? 33.421 -14.506 -0.555 1.00 79.56 755 ASP A N 1
ATOM 5634 C CA . ASP A 1 755 ? 32.795 -13.189 -0.450 1.00 79.56 755 ASP A CA 1
ATOM 5635 C C . ASP A 1 755 ? 33.743 -12.137 0.162 1.00 79.56 755 ASP A C 1
ATOM 5637 O O . ASP A 1 755 ? 33.366 -11.035 0.535 1.00 79.56 755 ASP A O 1
ATOM 5641 N N . GLY A 1 756 ? 35.030 -12.478 0.293 1.00 74.69 756 GLY A N 1
ATOM 5642 C CA . GLY A 1 756 ? 36.015 -11.627 0.958 1.00 74.69 756 GLY A CA 1
ATOM 5643 C C . GLY A 1 756 ? 35.852 -11.555 2.484 1.00 74.69 756 GLY A C 1
ATOM 5644 O O . GLY A 1 756 ? 35.041 -12.247 3.090 1.00 74.69 756 GLY A O 1
ATOM 5645 N N . VAL A 1 757 ? 36.696 -10.738 3.125 1.00 67.44 757 VAL A N 1
ATOM 5646 C CA . VAL A 1 757 ? 36.785 -10.617 4.599 1.00 67.44 757 VAL A CA 1
ATOM 5647 C C . VAL A 1 757 ? 35.632 -9.794 5.187 1.00 67.44 757 VAL A C 1
ATOM 5649 O O . VAL A 1 757 ? 35.262 -9.996 6.338 1.00 67.44 757 VAL A O 1
ATOM 5652 N N . ASN A 1 758 ? 35.066 -8.883 4.393 1.00 63.31 758 ASN A N 1
ATOM 5653 C CA . ASN A 1 758 ? 33.949 -8.020 4.790 1.00 63.31 758 ASN A CA 1
ATOM 5654 C C . ASN A 1 758 ? 32.600 -8.491 4.219 1.00 63.31 758 ASN A C 1
ATOM 5656 O O . ASN A 1 758 ? 31.606 -7.795 4.411 1.00 63.31 758 ASN A O 1
ATOM 5660 N N . GLY A 1 759 ? 32.581 -9.628 3.517 1.00 65.19 759 GLY A N 1
ATOM 5661 C CA . GLY A 1 759 ? 31.378 -10.176 2.903 1.00 65.19 759 GLY A CA 1
ATOM 5662 C C . GLY A 1 759 ? 30.485 -10.931 3.881 1.00 65.19 759 GLY A C 1
ATOM 5663 O O . GLY A 1 759 ? 30.934 -11.440 4.915 1.00 65.19 759 GLY A O 1
ATOM 5664 N N . THR A 1 760 ? 29.208 -11.039 3.540 1.00 70.19 760 THR A N 1
ATOM 5665 C CA . THR A 1 760 ? 28.178 -11.773 4.292 1.00 70.19 760 THR A CA 1
ATOM 5666 C C . THR A 1 760 ? 28.208 -13.289 4.056 1.00 70.19 760 THR A C 1
ATOM 5668 O O . THR A 1 760 ? 27.644 -14.070 4.839 1.00 70.19 760 THR A O 1
ATOM 5671 N N . GLY A 1 761 ? 28.950 -13.727 3.040 1.00 78.25 761 GLY A N 1
ATOM 5672 C CA . GLY A 1 761 ? 29.176 -15.116 2.671 1.00 78.25 761 GLY A CA 1
ATOM 5673 C C . GLY A 1 761 ? 28.258 -15.587 1.545 1.00 78.25 761 GLY A C 1
ATOM 5674 O O . GLY A 1 761 ? 27.236 -14.984 1.246 1.00 78.25 761 GLY A O 1
ATOM 5675 N N . ILE A 1 762 ? 28.611 -16.720 0.935 1.00 83.25 762 ILE A N 1
ATOM 5676 C CA . ILE A 1 762 ? 27.871 -17.283 -0.204 1.00 83.25 762 ILE A CA 1
ATOM 5677 C C . ILE A 1 762 ? 26.556 -17.919 0.266 1.00 83.25 762 ILE A C 1
ATOM 5679 O O . ILE A 1 762 ? 26.567 -18.737 1.188 1.00 83.25 762 ILE A O 1
ATOM 5683 N N . ASP A 1 763 ? 25.448 -17.557 -0.381 1.00 82.56 763 ASP A N 1
ATOM 5684 C CA . ASP A 1 763 ? 24.114 -18.129 -0.166 1.00 82.56 763 ASP A CA 1
ATOM 5685 C C . ASP A 1 763 ? 23.844 -19.288 -1.130 1.00 82.56 763 ASP A C 1
ATOM 5687 O O . ASP A 1 763 ? 23.525 -20.400 -0.708 1.00 82.56 763 ASP A O 1
ATOM 5691 N N . SER A 1 764 ? 24.048 -19.066 -2.434 1.00 83.06 764 SER A N 1
ATOM 5692 C CA . SER A 1 764 ? 23.785 -20.088 -3.449 1.00 83.06 764 SER A CA 1
ATOM 5693 C C . SER A 1 764 ? 24.831 -20.145 -4.562 1.00 83.06 764 SER A C 1
ATOM 5695 O O . SER A 1 764 ? 25.428 -19.146 -4.969 1.00 83.06 764 SER A O 1
ATOM 5697 N N . LEU A 1 765 ? 25.049 -21.361 -5.072 1.00 88.44 765 LEU A N 1
ATOM 5698 C CA . LEU A 1 765 ? 25.870 -21.647 -6.245 1.00 88.44 765 LEU A CA 1
ATOM 5699 C C . LEU A 1 765 ? 25.118 -22.604 -7.170 1.00 88.44 765 LEU A C 1
ATOM 5701 O O . LEU A 1 765 ? 24.829 -23.737 -6.788 1.00 88.44 765 LEU A O 1
ATOM 5705 N N . THR A 1 766 ? 24.825 -22.170 -8.393 1.00 86.75 766 THR A N 1
ATOM 5706 C CA . THR A 1 766 ? 24.035 -22.944 -9.364 1.00 86.75 766 THR A CA 1
ATOM 5707 C C . THR A 1 766 ? 24.688 -22.967 -10.744 1.00 86.75 766 THR A C 1
ATOM 5709 O O . THR A 1 766 ? 25.460 -22.076 -11.094 1.00 86.75 766 THR A O 1
ATOM 5712 N N . VAL A 1 767 ? 24.400 -23.998 -11.544 1.00 87.94 767 VAL A N 1
ATOM 5713 C CA . VAL A 1 767 ? 24.831 -24.070 -12.950 1.00 87.94 767 VAL A CA 1
ATOM 5714 C C . VAL A 1 767 ? 23.790 -23.347 -13.804 1.00 87.94 767 VAL A C 1
ATOM 5716 O O . VAL A 1 767 ? 22.655 -23.806 -13.898 1.00 87.94 767 VAL A O 1
ATOM 5719 N N . ARG A 1 768 ? 24.165 -22.219 -14.419 1.00 83.62 768 ARG A N 1
ATOM 5720 C CA . ARG A 1 768 ? 23.302 -21.467 -15.347 1.00 83.62 768 ARG A CA 1
ATOM 5721 C C . ARG A 1 768 ? 23.356 -22.059 -16.753 1.00 83.62 768 ARG A C 1
ATOM 5723 O O . ARG A 1 768 ? 22.330 -22.140 -17.420 1.00 83.62 768 ARG A O 1
ATOM 5730 N N . GLN A 1 769 ? 24.538 -22.501 -17.188 1.00 81.94 769 GLN A N 1
ATOM 5731 C CA . GLN A 1 769 ? 24.739 -23.194 -18.463 1.00 81.94 769 GLN A CA 1
ATOM 5732 C C . GLN A 1 769 ? 25.750 -24.335 -18.321 1.00 81.94 769 GLN A C 1
ATOM 5734 O O . GLN A 1 769 ? 26.769 -24.186 -17.647 1.00 81.94 769 GLN A O 1
ATOM 5739 N N . GLY A 1 770 ? 25.481 -25.455 -18.996 1.00 84.62 770 GLY A N 1
ATOM 5740 C CA . GLY A 1 770 ? 26.314 -26.661 -19.004 1.00 84.62 770 GLY A CA 1
ATOM 5741 C C . GLY A 1 770 ? 25.557 -27.896 -18.506 1.00 84.62 770 GLY A C 1
ATOM 5742 O O . GLY A 1 770 ? 24.687 -27.796 -17.647 1.00 84.62 770 GLY A O 1
ATOM 5743 N N . ASN A 1 771 ? 25.888 -29.075 -19.036 1.00 84.81 771 ASN A N 1
ATOM 5744 C CA . ASN A 1 771 ? 25.169 -30.326 -18.752 1.00 84.81 771 ASN A CA 1
ATOM 5745 C C . ASN A 1 771 ? 26.014 -31.299 -17.908 1.00 84.81 771 ASN A C 1
ATOM 5747 O O . ASN A 1 771 ? 26.356 -32.399 -18.344 1.00 84.81 771 ASN A O 1
ATOM 5751 N N . GLY A 1 772 ? 26.433 -30.841 -16.729 1.00 87.38 772 GLY A N 1
ATOM 5752 C CA . GLY A 1 772 ? 27.383 -31.540 -15.863 1.00 87.38 772 GLY A CA 1
ATOM 5753 C C . GLY A 1 772 ? 26.954 -31.544 -14.403 1.00 87.38 772 GLY A C 1
ATOM 5754 O O . GLY A 1 772 ? 25.944 -30.954 -14.035 1.00 87.38 772 GLY A O 1
ATOM 5755 N N . THR A 1 773 ? 27.737 -32.218 -13.567 1.00 89.62 773 THR A N 1
ATOM 5756 C CA . THR A 1 773 ? 27.499 -32.322 -12.123 1.00 89.62 773 THR A CA 1
ATOM 5757 C C . THR A 1 773 ? 28.344 -31.290 -11.384 1.00 89.62 773 THR A C 1
ATOM 5759 O O . THR A 1 773 ? 29.552 -31.222 -11.606 1.00 89.62 773 THR A O 1
ATOM 5762 N N . LEU A 1 774 ? 27.717 -30.505 -10.507 1.00 91.38 774 LEU A N 1
ATOM 5763 C CA . LEU A 1 774 ? 28.371 -29.532 -9.632 1.00 91.38 774 LEU A CA 1
ATOM 5764 C C . LEU A 1 774 ? 28.336 -30.034 -8.185 1.00 91.38 774 LEU A C 1
ATOM 5766 O O . LEU A 1 774 ? 27.261 -30.280 -7.648 1.00 91.38 774 LEU A O 1
ATOM 5770 N N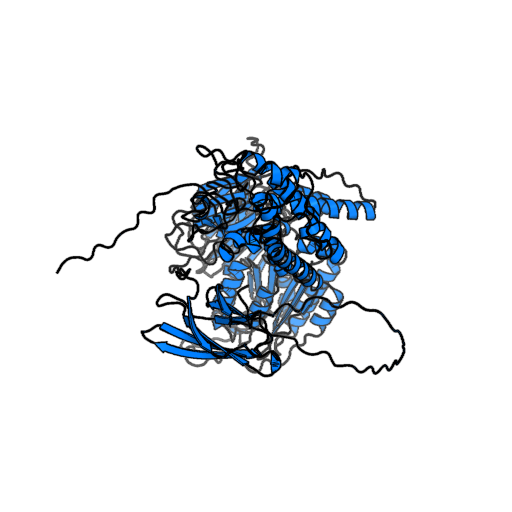 . ASN A 1 775 ? 29.502 -30.113 -7.554 1.00 91.00 775 ASN A N 1
ATOM 5771 C CA . ASN A 1 775 ? 29.668 -30.399 -6.134 1.00 91.00 775 ASN A CA 1
ATOM 5772 C C . ASN A 1 775 ? 30.336 -29.212 -5.435 1.00 91.00 775 ASN A C 1
ATOM 5774 O O . ASN A 1 775 ? 31.194 -28.541 -6.015 1.00 91.00 775 ASN A O 1
ATOM 5778 N N . THR A 1 776 ? 29.980 -28.975 -4.174 1.00 89.00 776 THR A N 1
ATOM 5779 C CA . THR A 1 776 ? 30.538 -27.888 -3.363 1.00 89.00 776 THR A CA 1
ATOM 5780 C C . THR A 1 776 ? 31.058 -28.397 -2.027 1.00 89.00 776 THR A C 1
ATOM 5782 O O . THR A 1 776 ? 30.536 -29.348 -1.448 1.00 89.00 776 THR A O 1
ATOM 5785 N N . SER A 1 777 ? 32.115 -27.759 -1.531 1.00 85.19 777 SER A N 1
ATOM 5786 C CA . SER A 1 777 ? 32.638 -27.978 -0.181 1.00 85.19 777 SER A CA 1
ATOM 5787 C C . SER A 1 777 ? 33.115 -26.656 0.407 1.00 85.19 777 SER A C 1
ATOM 5789 O O . SER A 1 777 ? 33.595 -25.796 -0.327 1.00 85.19 777 SER A O 1
ATOM 5791 N N . THR A 1 778 ? 32.983 -26.474 1.716 1.00 81.38 778 THR A N 1
ATOM 5792 C CA . THR A 1 778 ? 33.379 -25.236 2.400 1.00 81.38 778 THR A CA 1
ATOM 5793 C C . THR A 1 778 ? 34.625 -25.454 3.247 1.00 81.38 778 THR A C 1
ATOM 5795 O O . THR A 1 778 ? 34.6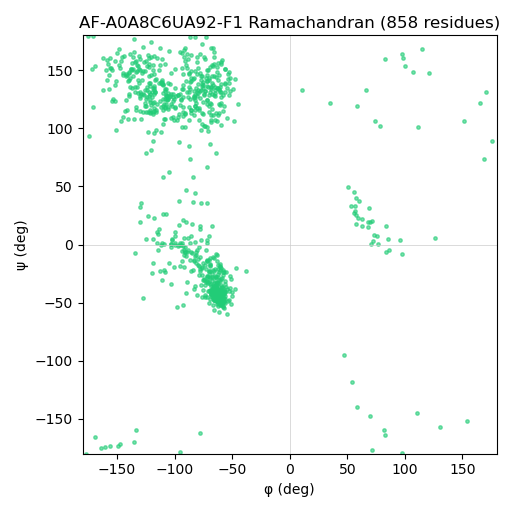90 -26.413 4.015 1.00 81.38 778 THR A O 1
ATOM 5798 N N . SER A 1 779 ? 35.588 -24.540 3.150 1.00 76.31 779 SER A N 1
ATOM 5799 C CA . SER A 1 779 ? 36.794 -24.505 3.978 1.00 76.31 779 SER A CA 1
ATOM 5800 C C . SER A 1 779 ? 37.042 -23.091 4.498 1.00 76.31 779 SER A C 1
ATOM 5802 O O . SER A 1 779 ? 36.741 -22.109 3.823 1.00 76.31 779 SER A O 1
ATOM 5804 N N . ILE A 1 780 ? 37.634 -22.979 5.686 1.00 71.69 780 ILE A N 1
ATOM 5805 C CA . ILE A 1 780 ? 38.018 -21.695 6.284 1.00 71.69 780 ILE A CA 1
ATOM 5806 C C . ILE A 1 780 ? 39.520 -21.512 6.077 1.00 71.69 780 ILE A C 1
ATOM 5808 O O . ILE A 1 780 ? 40.309 -22.359 6.493 1.00 71.69 780 ILE A O 1
ATOM 5812 N N . SER A 1 781 ? 39.928 -20.416 5.437 1.00 64.25 781 SER A N 1
ATOM 5813 C CA . SER A 1 781 ? 41.344 -20.066 5.275 1.00 64.25 781 SER A CA 1
ATOM 5814 C C . SER A 1 781 ? 41.531 -18.564 5.459 1.00 64.25 781 SER A C 1
ATOM 5816 O O . SER A 1 781 ? 40.817 -17.769 4.854 1.00 64.25 781 SER A O 1
ATOM 5818 N N . GLY A 1 782 ? 42.452 -18.162 6.340 1.00 58.44 782 GLY A N 1
ATOM 5819 C CA . GLY A 1 782 ? 42.755 -16.745 6.588 1.00 58.44 782 GLY A CA 1
ATOM 5820 C C . GLY A 1 782 ? 41.599 -15.910 7.162 1.00 58.44 782 GLY A C 1
ATOM 5821 O O . GLY A 1 782 ? 41.615 -14.695 7.012 1.00 58.44 782 GLY A O 1
ATOM 5822 N N . GLY A 1 783 ? 40.599 -16.537 7.794 1.00 59.97 783 GLY A N 1
ATOM 5823 C CA . GLY A 1 783 ? 39.416 -15.850 8.337 1.00 59.97 783 GLY A CA 1
ATOM 5824 C C . GLY A 1 783 ? 38.281 -15.616 7.331 1.00 59.97 783 GLY A C 1
ATOM 5825 O O . GLY A 1 783 ? 37.287 -15.000 7.694 1.00 59.97 783 GLY A O 1
ATOM 5826 N N . VAL A 1 784 ? 38.400 -16.129 6.100 1.00 68.06 784 VAL A N 1
ATOM 5827 C CA . VAL A 1 784 ? 37.365 -16.057 5.055 1.00 68.06 784 VAL A CA 1
ATOM 5828 C C . VAL A 1 784 ? 36.771 -17.445 4.809 1.00 68.06 784 VAL A C 1
ATOM 5830 O O . VAL A 1 784 ? 37.504 -18.438 4.732 1.00 68.06 784 VAL A O 1
ATOM 5833 N N . ASN A 1 785 ? 35.445 -17.515 4.658 1.00 78.50 785 ASN A N 1
ATOM 5834 C CA . ASN A 1 785 ? 34.756 -18.725 4.207 1.00 78.50 785 ASN A CA 1
ATOM 5835 C C . ASN A 1 785 ? 34.964 -18.895 2.698 1.00 78.50 785 ASN A C 1
ATOM 5837 O O . ASN A 1 785 ? 34.449 -18.111 1.901 1.00 78.50 785 ASN A O 1
ATOM 5841 N N . ILE A 1 786 ? 35.711 -19.926 2.306 1.00 83.62 786 ILE A N 1
ATOM 5842 C CA . ILE A 1 786 ? 35.953 -20.275 0.906 1.00 83.62 786 ILE A CA 1
ATOM 5843 C C . ILE A 1 786 ? 35.075 -21.473 0.546 1.00 83.62 786 ILE A C 1
ATOM 5845 O O . ILE A 1 786 ? 35.190 -22.550 1.133 1.00 83.62 786 ILE A O 1
ATOM 5849 N N . THR A 1 787 ? 34.211 -21.294 -0.446 1.00 87.12 787 THR A N 1
ATOM 5850 C CA . THR A 1 787 ? 33.441 -22.368 -1.074 1.00 87.12 787 THR A CA 1
ATOM 5851 C C . THR A 1 787 ? 34.211 -22.875 -2.285 1.00 87.12 787 THR A C 1
ATOM 5853 O O . THR A 1 787 ? 34.395 -22.159 -3.264 1.00 87.12 787 THR A O 1
ATOM 5856 N N . VAL A 1 788 ? 34.680 -24.117 -2.235 1.00 90.62 788 VAL A N 1
ATOM 5857 C CA . VAL A 1 788 ? 35.323 -24.780 -3.369 1.00 90.62 788 VAL A CA 1
ATOM 5858 C C . VAL A 1 788 ? 34.242 -25.445 -4.212 1.00 90.62 788 VAL A C 1
ATOM 5860 O O . VAL A 1 788 ? 33.534 -26.335 -3.736 1.00 90.62 788 VAL A O 1
ATOM 5863 N N . ALA A 1 789 ? 34.129 -25.014 -5.463 1.00 91.44 789 ALA A N 1
ATOM 5864 C CA . ALA A 1 789 ? 33.242 -25.585 -6.463 1.00 91.44 789 ALA A CA 1
ATOM 5865 C C . ALA A 1 789 ? 34.009 -26.562 -7.352 1.00 91.44 789 ALA A C 1
ATOM 5867 O O . ALA A 1 789 ? 35.044 -26.207 -7.917 1.00 91.44 789 ALA A O 1
ATOM 5868 N N . SER A 1 790 ? 33.481 -27.774 -7.503 1.00 92.69 790 SER A N 1
ATOM 5869 C CA . SER A 1 790 ? 33.996 -28.786 -8.420 1.00 92.69 790 SER A CA 1
ATOM 5870 C C . SER A 1 790 ? 32.901 -29.186 -9.399 1.00 92.69 790 SER A C 1
ATOM 5872 O O . SER A 1 790 ? 31.880 -29.751 -9.012 1.00 92.69 790 SER A O 1
ATOM 5874 N N . TYR A 1 791 ? 33.101 -28.860 -10.670 1.00 93.00 791 TYR A N 1
ATOM 5875 C CA . TYR A 1 791 ? 32.180 -29.175 -11.753 1.00 93.00 791 TYR A CA 1
ATOM 5876 C C . TYR A 1 791 ? 32.797 -30.218 -12.681 1.00 93.00 791 TYR A C 1
ATOM 5878 O O . TYR A 1 791 ? 33.977 -30.121 -13.013 1.00 93.00 791 TYR A O 1
ATOM 5886 N N . SER A 1 792 ? 32.012 -31.196 -13.131 1.00 92.19 792 SER A N 1
ATOM 5887 C CA . SER A 1 792 ? 32.448 -32.206 -14.098 1.00 92.19 792 SER A CA 1
ATOM 5888 C C . SER A 1 792 ? 31.383 -32.461 -15.159 1.00 92.19 792 SER A C 1
ATOM 5890 O O . SER A 1 792 ? 30.204 -32.621 -14.843 1.00 92.19 792 SER A O 1
ATOM 5892 N N . ALA A 1 793 ? 31.798 -32.520 -16.423 1.00 90.88 793 ALA A N 1
ATOM 5893 C CA . ALA A 1 793 ? 30.913 -32.762 -17.557 1.00 90.88 793 ALA A CA 1
ATOM 5894 C C . ALA A 1 793 ? 31.589 -33.612 -18.638 1.00 90.88 793 ALA A C 1
ATOM 5896 O O . ALA A 1 793 ? 32.815 -33.730 -18.702 1.00 90.88 793 ALA A O 1
ATOM 5897 N N . SER A 1 794 ? 30.780 -34.197 -19.526 1.00 89.19 794 SER A N 1
ATOM 5898 C CA . SER A 1 794 ? 31.305 -34.796 -20.758 1.00 89.19 794 SER A CA 1
ATOM 5899 C C . SER A 1 794 ? 31.848 -33.718 -21.699 1.00 89.19 794 SER A C 1
ATOM 5901 O O . SER A 1 794 ? 31.384 -32.575 -21.697 1.00 89.19 794 SER A O 1
ATOM 5903 N N . CYS A 1 795 ? 32.790 -34.088 -22.565 1.00 86.38 795 CYS A N 1
ATOM 5904 C CA . CYS A 1 795 ? 33.323 -33.192 -23.591 1.00 86.38 795 CYS A CA 1
ATOM 5905 C C . CYS A 1 795 ? 32.277 -32.752 -24.634 1.00 86.38 795 CYS A C 1
ATOM 5907 O O . CYS A 1 795 ? 32.566 -31.872 -25.440 1.00 86.38 795 CYS A O 1
ATOM 5909 N N . CYS A 1 796 ? 31.062 -33.319 -24.626 1.00 83.12 796 CYS A N 1
ATOM 5910 C CA . CYS A 1 796 ? 29.949 -32.833 -25.448 1.00 83.12 796 CYS A CA 1
ATOM 5911 C C . CYS A 1 796 ? 29.374 -31.496 -24.945 1.00 83.12 796 CYS A C 1
ATOM 5913 O O . CYS A 1 796 ? 28.641 -30.834 -25.670 1.00 83.12 796 CYS A O 1
ATOM 5915 N N . SER A 1 797 ? 29.718 -31.092 -23.718 1.00 86.69 797 SER A N 1
ATOM 5916 C CA . SER A 1 797 ? 29.402 -29.786 -23.135 1.00 86.69 797 SER A CA 1
ATOM 5917 C C . SER A 1 797 ? 30.712 -29.127 -22.678 1.00 86.69 797 SER A C 1
ATOM 5919 O O . SER A 1 797 ? 31.026 -29.188 -21.490 1.00 86.69 797 SER A O 1
ATOM 5921 N N . PRO A 1 798 ? 31.518 -28.540 -23.588 1.00 86.88 798 PRO A N 1
ATOM 5922 C CA . PRO A 1 798 ? 32.889 -28.091 -23.299 1.00 86.88 798 PRO A CA 1
ATOM 5923 C C . PRO A 1 798 ? 32.975 -26.767 -22.517 1.00 86.88 798 PRO A C 1
ATOM 5925 O O . PRO A 1 798 ? 34.068 -26.242 -22.303 1.00 86.88 798 PRO A O 1
ATOM 5928 N N . SER A 1 799 ? 31.837 -26.209 -22.107 1.00 87.88 799 SER A N 1
ATOM 5929 C CA . SER A 1 799 ? 31.744 -24.961 -21.357 1.00 87.88 799 SER A CA 1
ATOM 5930 C C . SER A 1 799 ? 30.739 -25.066 -20.216 1.00 87.88 799 SER A C 1
ATOM 5932 O O . SER A 1 799 ? 29.745 -25.788 -20.321 1.00 87.88 799 SER A O 1
ATOM 5934 N N . VAL A 1 800 ? 30.990 -24.308 -19.152 1.00 89.88 800 VAL A N 1
ATOM 5935 C CA . VAL A 1 800 ? 30.085 -24.130 -18.015 1.00 89.88 800 VAL A CA 1
ATOM 5936 C C . VAL A 1 800 ? 30.030 -22.663 -17.607 1.00 89.88 800 VAL A C 1
ATOM 5938 O O . VAL A 1 800 ? 31.044 -21.963 -17.651 1.00 89.88 800 VAL A O 1
ATOM 5941 N N . GLU A 1 801 ? 28.860 -22.221 -17.165 1.00 89.44 801 GLU A N 1
ATOM 5942 C CA . GLU A 1 801 ? 28.660 -20.946 -16.485 1.00 89.44 801 GLU A CA 1
ATOM 5943 C C . GLU A 1 801 ? 27.981 -21.193 -15.135 1.00 89.44 801 GLU A C 1
ATOM 5945 O O . GLU A 1 801 ? 26.876 -21.737 -15.064 1.00 89.44 801 GLU A O 1
ATOM 5950 N N . LEU A 1 802 ? 28.658 -20.806 -14.058 1.00 87.50 802 LEU A N 1
ATOM 5951 C CA . LEU A 1 802 ? 28.172 -20.898 -12.687 1.00 87.50 802 LEU A CA 1
ATOM 5952 C C . LEU A 1 802 ? 27.639 -19.534 -12.237 1.00 87.50 802 LEU A C 1
ATOM 5954 O O . LEU A 1 802 ? 28.311 -18.521 -12.427 1.00 87.50 802 LEU A O 1
ATOM 5958 N N . LYS A 1 803 ? 26.466 -19.514 -11.600 1.00 86.44 803 LYS A N 1
ATOM 5959 C CA . LYS A 1 803 ? 25.878 -18.343 -10.941 1.00 86.44 803 LYS A CA 1
ATOM 5960 C C . LYS A 1 803 ? 26.076 -18.458 -9.433 1.00 86.44 803 LYS A C 1
ATOM 5962 O O . LYS A 1 803 ? 25.587 -19.403 -8.817 1.00 86.44 803 LYS A O 1
ATOM 5967 N N . ILE A 1 804 ? 26.787 -17.491 -8.869 1.00 88.25 804 ILE A N 1
ATOM 5968 C CA . ILE A 1 804 ? 27.088 -17.355 -7.443 1.00 88.25 804 ILE A CA 1
ATOM 5969 C C . ILE A 1 804 ? 26.256 -16.196 -6.896 1.00 88.25 804 ILE A C 1
ATOM 5971 O O . ILE A 1 804 ? 26.240 -15.134 -7.521 1.00 88.25 804 ILE A O 1
ATOM 5975 N N . VAL A 1 805 ? 25.607 -16.385 -5.751 1.00 73.50 805 VAL A N 1
ATOM 5976 C CA . VAL A 1 805 ? 24.853 -15.346 -5.035 1.00 73.50 805 VAL A CA 1
ATOM 5977 C C . VAL A 1 805 ? 25.302 -15.340 -3.575 1.00 73.50 805 VAL A C 1
ATOM 5979 O O . VAL A 1 805 ? 25.399 -16.411 -2.970 1.00 73.50 805 VAL A O 1
ATOM 5982 N N . ASP A 1 806 ? 25.619 -14.172 -3.021 1.00 78.50 806 ASP A N 1
ATOM 5983 C CA . ASP A 1 806 ? 25.851 -14.014 -1.577 1.00 78.50 806 ASP A CA 1
ATOM 5984 C C . ASP A 1 806 ? 24.540 -13.846 -0.790 1.00 78.50 806 ASP A C 1
ATOM 5986 O O . ASP A 1 806 ? 23.444 -13.843 -1.353 1.00 78.50 806 ASP A O 1
ATOM 5990 N N . LYS A 1 807 ? 24.641 -13.719 0.534 1.00 71.19 807 LYS A N 1
ATOM 5991 C CA . LYS A 1 807 ? 23.474 -13.588 1.422 1.00 71.19 807 LYS A CA 1
ATOM 5992 C C . LYS A 1 807 ? 22.751 -12.250 1.333 1.00 71.19 807 LYS A C 1
ATOM 5994 O O . LYS A 1 807 ? 21.645 -12.144 1.860 1.00 71.19 807 LYS A O 1
ATOM 5999 N N . VAL A 1 808 ? 23.352 -11.245 0.705 1.00 61.28 808 VAL A N 1
ATOM 6000 C CA . VAL A 1 808 ? 22.732 -9.931 0.480 1.00 61.28 808 VAL A CA 1
ATOM 6001 C C . VAL A 1 808 ? 22.251 -9.760 -0.963 1.00 61.28 808 VAL A C 1
ATOM 6003 O O . VAL A 1 808 ? 21.643 -8.747 -1.290 1.00 61.28 808 VAL A O 1
ATOM 6006 N N . GLY A 1 809 ? 22.437 -10.781 -1.804 1.00 55.00 809 GLY A N 1
ATOM 6007 C CA . GLY A 1 809 ? 21.922 -10.857 -3.163 1.00 55.00 809 GLY A CA 1
ATOM 6008 C C . GLY A 1 809 ? 22.901 -10.415 -4.252 1.00 55.00 809 GLY A C 1
ATOM 6009 O O . GLY A 1 809 ? 22.511 -10.426 -5.422 1.00 55.00 809 GLY A O 1
ATOM 6010 N N . ASN A 1 810 ? 24.159 -10.069 -3.943 1.00 69.19 810 ASN A N 1
ATOM 6011 C CA . ASN A 1 810 ? 25.115 -9.731 -4.997 1.00 69.19 810 ASN A CA 1
ATOM 6012 C C . ASN A 1 810 ? 25.455 -10.983 -5.815 1.00 69.19 810 ASN A C 1
ATOM 6014 O O . ASN A 1 810 ? 25.727 -12.066 -5.290 1.00 69.19 810 ASN A O 1
ATOM 6018 N N . VAL A 1 811 ? 25.474 -10.824 -7.141 1.00 77.94 811 VAL A N 1
ATOM 6019 C CA . VAL A 1 811 ? 25.634 -11.938 -8.083 1.00 77.94 811 VAL A CA 1
ATOM 6020 C C . VAL A 1 811 ? 26.990 -11.887 -8.784 1.00 77.94 811 VAL A C 1
ATOM 6022 O O . VAL A 1 811 ? 27.418 -10.845 -9.290 1.00 77.94 811 VAL A O 1
ATOM 6025 N N . ARG A 1 812 ? 27.643 -13.047 -8.912 1.00 86.12 812 ARG A N 1
ATOM 6026 C CA . ARG A 1 812 ? 28.812 -13.252 -9.778 1.00 86.12 812 ARG A CA 1
ATOM 6027 C C . ARG A 1 812 ? 28.586 -14.423 -10.728 1.00 86.12 812 ARG A C 1
ATOM 6029 O O . ARG A 1 812 ? 28.203 -15.510 -10.306 1.00 86.12 812 ARG A O 1
ATOM 6036 N N . LEU A 1 813 ? 28.893 -14.216 -12.007 1.00 85.12 813 LEU A N 1
ATOM 6037 C CA . LEU A 1 813 ? 29.015 -15.298 -12.981 1.00 85.12 813 LEU A CA 1
ATOM 6038 C C . LEU A 1 813 ? 30.472 -15.764 -13.068 1.00 85.12 813 LEU A C 1
ATOM 6040 O O . LEU A 1 813 ? 31.403 -14.949 -13.073 1.00 85.12 813 LEU A O 1
ATOM 6044 N N . CYS A 1 814 ? 30.663 -17.079 -13.114 1.00 87.06 814 CYS A N 1
ATOM 6045 C CA . CYS A 1 814 ? 31.966 -17.718 -13.223 1.00 87.06 814 CYS A CA 1
ATOM 6046 C C . CYS A 1 814 ? 31.963 -18.749 -14.349 1.00 87.06 814 CYS A C 1
ATOM 6048 O O . CYS A 1 814 ? 31.248 -19.748 -14.289 1.00 87.06 814 CYS A O 1
ATOM 6050 N N . THR A 1 815 ? 32.754 -18.500 -15.389 1.00 89.62 815 THR A N 1
ATOM 6051 C CA . THR A 1 815 ? 32.785 -19.319 -16.605 1.00 89.62 815 THR A CA 1
ATOM 6052 C C . THR A 1 815 ? 34.018 -20.213 -16.649 1.00 89.62 815 THR A C 1
ATOM 6054 O O . THR A 1 815 ? 35.126 -19.755 -16.370 1.00 89.62 815 THR A O 1
ATOM 6057 N N . GLY A 1 816 ? 33.844 -21.462 -17.078 1.00 86.44 816 GLY A N 1
ATOM 6058 C CA . GLY A 1 816 ? 34.927 -22.407 -17.349 1.00 86.44 816 GLY A CA 1
ATOM 6059 C C . GLY A 1 816 ? 34.788 -23.022 -18.739 1.00 86.44 816 GLY A C 1
ATOM 6060 O O . GLY A 1 816 ? 33.675 -23.319 -19.170 1.00 86.44 816 GLY A O 1
ATOM 6061 N N . GLN A 1 817 ? 35.902 -23.222 -19.446 1.00 85.50 817 GLN A N 1
ATOM 6062 C CA . GLN A 1 817 ? 35.918 -23.849 -20.772 1.00 85.50 817 GLN A CA 1
ATOM 6063 C C . GLN A 1 817 ? 37.135 -24.759 -20.945 1.00 85.50 817 GLN A C 1
ATOM 6065 O O . GLN A 1 817 ? 38.231 -24.437 -20.484 1.00 85.50 817 GLN A O 1
ATOM 6070 N N . VAL A 1 818 ? 36.958 -25.867 -21.666 1.00 83.56 818 VAL A N 1
ATOM 6071 C CA . VAL A 1 818 ? 38.039 -26.777 -22.074 1.00 83.56 818 VAL A CA 1
ATOM 6072 C C . VAL A 1 818 ? 38.257 -26.693 -23.590 1.00 83.56 818 VAL A C 1
ATOM 6074 O O . VAL A 1 818 ? 37.306 -26.570 -24.361 1.00 83.56 818 VAL A O 1
ATOM 6077 N N . LYS A 1 819 ? 39.517 -26.744 -24.048 1.00 68.25 819 LYS A N 1
ATOM 6078 C CA . LYS A 1 819 ? 39.849 -26.722 -25.486 1.00 68.25 819 LYS A CA 1
ATOM 6079 C C . LYS A 1 819 ? 39.243 -27.944 -26.194 1.00 68.25 819 LYS A C 1
ATOM 6081 O O . LYS A 1 819 ? 39.591 -29.075 -25.857 1.00 68.25 819 LYS A O 1
ATOM 6086 N N . ALA A 1 820 ? 38.392 -27.710 -27.193 1.00 58.66 820 ALA A N 1
ATOM 6087 C CA . ALA A 1 820 ? 37.915 -28.731 -28.128 1.00 58.66 820 ALA A CA 1
ATOM 6088 C C . ALA A 1 820 ? 38.878 -28.868 -29.325 1.00 58.66 820 ALA A C 1
ATOM 6090 O O . ALA A 1 820 ? 39.485 -27.879 -29.743 1.00 58.66 820 ALA A O 1
ATOM 6091 N N . ALA A 1 821 ? 39.026 -30.075 -29.888 1.00 50.88 821 ALA A N 1
ATOM 6092 C CA . ALA A 1 821 ? 39.772 -30.266 -31.136 1.00 50.88 821 ALA A CA 1
ATOM 6093 C C . ALA A 1 821 ? 39.124 -29.482 -32.291 1.00 50.88 821 ALA A C 1
ATOM 6095 O O . ALA A 1 821 ? 37.910 -29.537 -32.490 1.00 50.88 821 ALA A O 1
ATOM 6096 N N . ALA A 1 822 ? 39.943 -28.767 -33.068 1.00 43.16 822 ALA A N 1
ATOM 6097 C CA . ALA A 1 822 ? 39.502 -28.100 -34.286 1.00 43.16 822 ALA A CA 1
ATOM 6098 C C . ALA A 1 822 ? 38.946 -29.143 -35.267 1.00 43.16 822 ALA A C 1
ATOM 6100 O O . ALA A 1 822 ? 39.654 -30.076 -35.648 1.00 43.16 822 ALA A O 1
ATOM 6101 N N . ALA A 1 823 ? 37.685 -28.990 -35.671 1.00 41.94 823 ALA A N 1
ATOM 6102 C CA . ALA A 1 823 ? 37.091 -29.820 -36.707 1.00 41.94 823 ALA A CA 1
ATOM 6103 C C . ALA A 1 823 ? 37.854 -29.599 -38.022 1.00 41.94 823 ALA A C 1
ATOM 6105 O O . ALA A 1 823 ? 37.801 -28.517 -38.608 1.00 41.94 823 ALA A O 1
ATOM 6106 N N . THR A 1 824 ? 38.583 -30.614 -38.482 1.00 34.47 824 THR A N 1
ATOM 6107 C CA . THR A 1 824 ? 39.134 -30.646 -39.836 1.00 34.47 824 THR A CA 1
ATOM 6108 C C . THR A 1 824 ? 37.974 -30.677 -40.824 1.00 34.47 824 THR A C 1
ATOM 6110 O O . THR A 1 824 ? 37.196 -31.627 -40.887 1.00 34.47 824 THR A O 1
ATOM 6113 N N . THR A 1 825 ? 37.844 -29.599 -41.587 1.00 34.62 825 THR A N 1
ATOM 6114 C CA . THR A 1 825 ? 36.897 -29.447 -42.685 1.00 34.62 825 THR A CA 1
ATOM 6115 C C . THR A 1 825 ? 37.206 -30.463 -43.787 1.00 34.62 825 THR A C 1
ATOM 6117 O O . THR A 1 825 ? 38.176 -30.324 -44.529 1.00 34.62 825 THR A O 1
ATOM 6120 N N . ALA A 1 826 ? 36.375 -31.498 -43.910 1.00 33.41 826 ALA A N 1
ATOM 6121 C CA . ALA A 1 826 ? 36.323 -32.322 -45.113 1.00 33.41 826 ALA A CA 1
ATOM 6122 C C . ALA A 1 826 ? 35.420 -31.637 -46.152 1.00 33.41 826 ALA A C 1
ATOM 6124 O O . ALA A 1 826 ? 34.294 -31.240 -45.851 1.00 33.41 826 ALA A O 1
ATOM 6125 N N . ALA A 1 827 ? 35.950 -31.473 -47.365 1.00 31.42 827 ALA A N 1
ATOM 6126 C CA . ALA A 1 827 ? 35.269 -30.907 -48.527 1.00 31.42 827 ALA A CA 1
ATOM 6127 C C . ALA A 1 827 ? 34.005 -31.712 -48.918 1.00 31.42 827 ALA A C 1
ATOM 6129 O O . ALA A 1 827 ? 33.926 -32.908 -48.627 1.00 31.42 827 ALA A O 1
ATOM 6130 N N . PRO A 1 828 ? 33.019 -31.088 -49.592 1.00 37.53 828 PRO A N 1
ATOM 6131 C CA . PRO A 1 828 ? 31.722 -31.705 -49.832 1.00 37.53 828 PRO A CA 1
ATOM 6132 C C . PRO A 1 828 ? 31.789 -32.698 -50.997 1.00 37.53 828 PRO A C 1
ATOM 6134 O O . PRO A 1 828 ? 32.273 -32.368 -52.080 1.00 37.53 828 PRO A O 1
ATOM 6137 N N . ALA A 1 829 ? 31.234 -33.893 -50.798 1.00 31.88 829 ALA A N 1
ATOM 6138 C CA . ALA A 1 829 ? 30.912 -34.816 -51.879 1.00 31.88 829 ALA A CA 1
ATOM 6139 C C . ALA A 1 829 ? 29.388 -34.906 -52.038 1.00 31.88 829 ALA A C 1
ATOM 6141 O O . ALA A 1 829 ? 28.671 -35.348 -51.142 1.00 31.88 829 ALA A O 1
ATOM 6142 N N . ASN A 1 830 ? 28.916 -34.462 -53.205 1.00 29.44 830 ASN A N 1
ATOM 6143 C CA . ASN A 1 830 ? 27.583 -34.717 -53.741 1.00 29.44 830 ASN A CA 1
ATOM 6144 C C . ASN A 1 830 ? 27.269 -36.221 -53.744 1.00 29.44 830 ASN A C 1
ATOM 6146 O O . ASN A 1 830 ? 28.109 -37.001 -54.184 1.00 29.44 830 ASN A O 1
ATOM 6150 N N . THR A 1 831 ? 26.042 -36.622 -53.393 1.00 30.25 831 THR A N 1
ATOM 6151 C CA . THR A 1 831 ? 25.023 -37.154 -54.334 1.00 30.25 831 THR A CA 1
ATOM 6152 C C . THR A 1 831 ? 23.863 -37.870 -53.613 1.00 30.25 831 THR A C 1
ATOM 6154 O O . THR A 1 831 ? 24.047 -38.814 -52.858 1.00 30.25 831 THR A O 1
ATOM 6157 N N . THR A 1 832 ? 22.659 -37.352 -53.878 1.00 25.97 832 THR A N 1
ATOM 6158 C CA . THR A 1 832 ? 21.356 -38.004 -54.146 1.00 25.97 832 THR A CA 1
ATOM 6159 C C . THR A 1 832 ? 20.912 -39.312 -53.463 1.00 25.97 832 THR A C 1
ATOM 6161 O O . THR A 1 832 ? 21.437 -40.384 -53.733 1.00 25.97 832 THR A O 1
ATOM 6164 N N . ALA A 1 833 ? 19.756 -39.172 -52.793 1.00 29.33 833 ALA A N 1
ATOM 6165 C CA . ALA A 1 833 ? 18.515 -39.962 -52.899 1.00 29.33 833 ALA A CA 1
ATOM 6166 C C . ALA A 1 833 ? 18.541 -41.483 -52.640 1.00 29.33 833 ALA A C 1
ATOM 6168 O O . ALA A 1 833 ? 19.023 -42.252 -53.460 1.00 29.33 833 ALA A O 1
ATOM 6169 N N . ASN A 1 834 ? 17.785 -41.939 -51.630 1.00 25.62 834 ASN A N 1
ATOM 6170 C CA . ASN A 1 834 ? 16.455 -42.498 -51.902 1.00 25.62 834 ASN A CA 1
ATOM 6171 C C . ASN A 1 834 ? 15.603 -42.729 -50.644 1.00 25.62 834 ASN A C 1
ATOM 6173 O O . ASN A 1 834 ? 16.085 -42.908 -49.532 1.00 25.62 834 ASN A O 1
ATOM 6177 N N . SER A 1 835 ? 14.305 -42.680 -50.910 1.00 27.66 835 SER A N 1
ATOM 6178 C CA . SER A 1 835 ? 13.120 -42.745 -50.062 1.00 27.66 835 SER A CA 1
ATOM 6179 C C . SER A 1 835 ? 12.829 -44.085 -49.372 1.00 27.66 835 SER A C 1
ATOM 6181 O O . SER A 1 835 ? 13.266 -45.135 -49.832 1.00 27.66 835 SER A O 1
ATOM 6183 N N . THR A 1 836 ? 11.874 -43.990 -48.434 1.00 25.91 836 THR A N 1
ATOM 6184 C CA . THR A 1 836 ? 10.875 -44.970 -47.934 1.00 25.91 836 THR A CA 1
ATOM 6185 C C . THR A 1 836 ? 11.134 -45.540 -46.538 1.00 25.91 836 THR A C 1
ATOM 6187 O O . THR A 1 836 ? 12.275 -45.762 -46.168 1.00 25.91 836 THR A O 1
ATOM 6190 N N . ALA A 1 837 ? 10.141 -45.898 -45.724 1.00 26.30 837 ALA A N 1
ATOM 6191 C CA . ALA A 1 837 ? 8.826 -45.356 -45.366 1.00 26.30 837 ALA A CA 1
ATOM 6192 C C . ALA A 1 837 ? 8.319 -46.229 -44.188 1.00 26.30 837 ALA A C 1
ATOM 6194 O O . ALA A 1 837 ? 8.601 -47.420 -44.164 1.00 26.30 837 ALA A O 1
ATOM 6195 N N . PHE A 1 838 ? 7.502 -45.643 -43.305 1.00 25.67 838 PHE A N 1
ATOM 6196 C CA . PHE A 1 838 ? 6.545 -46.274 -42.373 1.00 25.67 838 PHE A CA 1
ATOM 6197 C C . PHE A 1 838 ? 7.014 -47.161 -41.203 1.00 25.67 838 PHE A C 1
ATOM 6199 O O . PHE A 1 838 ? 7.726 -48.145 -41.352 1.00 25.67 838 PHE A O 1
ATOM 6206 N N . GLY A 1 839 ? 6.430 -46.865 -40.033 1.00 25.23 839 GLY A N 1
ATOM 6207 C CA . GLY A 1 839 ? 6.373 -47.766 -38.881 1.00 25.23 839 GLY A CA 1
ATOM 6208 C C . GLY A 1 839 ? 5.892 -47.088 -37.598 1.00 25.23 839 GLY A C 1
ATOM 6209 O O . GLY A 1 839 ? 6.691 -46.812 -36.713 1.00 25.23 839 GLY A O 1
ATOM 6210 N N . LEU A 1 840 ? 4.590 -46.797 -37.509 1.00 28.92 840 LEU A N 1
ATOM 6211 C CA . LEU A 1 840 ? 3.893 -46.406 -36.275 1.00 28.92 840 LEU A CA 1
ATOM 6212 C C . LEU A 1 840 ? 4.063 -47.466 -35.174 1.00 28.92 840 LEU A C 1
ATOM 6214 O O . LEU A 1 840 ? 3.834 -48.637 -35.446 1.00 28.92 840 LEU A O 1
ATOM 6218 N N . HIS A 1 841 ? 4.289 -47.041 -33.926 1.00 26.61 841 HIS A N 1
ATOM 6219 C CA . HIS A 1 841 ? 3.596 -47.614 -32.767 1.00 26.61 841 HIS A CA 1
ATOM 6220 C C . HIS A 1 841 ? 3.524 -46.618 -31.601 1.00 26.61 841 HIS A C 1
ATOM 6222 O O . HIS A 1 841 ? 4.521 -46.100 -31.108 1.00 26.61 841 HIS A O 1
ATOM 6228 N N . SER A 1 842 ? 2.289 -46.372 -31.179 1.00 27.08 842 SER A N 1
ATOM 6229 C CA . SER A 1 842 ? 1.868 -45.668 -29.975 1.00 27.08 842 SER A CA 1
ATOM 6230 C C . SER A 1 842 ? 2.025 -46.539 -28.726 1.00 27.08 842 SER A C 1
ATOM 6232 O O . SER A 1 842 ? 1.530 -47.665 -28.736 1.00 27.08 842 SER A O 1
ATOM 6234 N N . VAL A 1 843 ? 2.541 -45.980 -27.626 1.00 24.94 843 VAL A N 1
ATOM 6235 C CA . VAL A 1 843 ? 2.151 -46.367 -26.258 1.00 24.94 843 VAL A CA 1
ATOM 6236 C C . VAL A 1 843 ? 2.094 -45.110 -25.382 1.00 24.94 843 VAL A C 1
ATOM 6238 O O . VAL A 1 843 ? 3.087 -44.425 -25.163 1.00 24.94 843 VAL A O 1
ATOM 6241 N N . SER A 1 844 ? 0.885 -44.818 -24.911 1.00 24.67 844 SER A N 1
ATOM 6242 C CA . SER A 1 844 ? 0.566 -43.949 -23.775 1.00 24.67 844 SER A CA 1
ATOM 6243 C C . SER A 1 844 ? 0.950 -44.653 -22.472 1.00 24.67 844 SER A C 1
ATOM 6245 O O . SER A 1 844 ? 0.724 -45.853 -22.410 1.00 24.67 844 SER A O 1
ATOM 6247 N N . VAL A 1 845 ? 1.450 -43.938 -21.450 1.00 23.41 845 VAL A N 1
ATOM 6248 C CA . VAL A 1 845 ? 0.970 -43.995 -20.046 1.00 23.41 845 VAL A CA 1
ATOM 6249 C C . VAL A 1 845 ? 1.629 -42.878 -19.205 1.00 23.41 845 VAL A C 1
ATOM 6251 O O . VAL A 1 845 ? 2.840 -42.833 -19.027 1.00 23.41 845 VAL A O 1
ATOM 6254 N N . ARG A 1 846 ? 0.754 -41.999 -18.692 1.00 26.75 846 ARG A N 1
ATOM 6255 C CA . ARG A 1 846 ? 0.716 -41.270 -17.400 1.00 26.75 846 ARG A CA 1
ATOM 6256 C C . ARG A 1 846 ? 1.956 -41.300 -16.494 1.00 26.75 846 ARG A C 1
ATOM 6258 O O . ARG A 1 846 ? 2.351 -42.386 -16.108 1.00 26.75 846 ARG A O 1
ATOM 6265 N N . HIS A 1 847 ? 2.366 -40.134 -15.978 1.00 25.88 847 HIS A N 1
ATOM 6266 C CA . HIS A 1 847 ? 2.786 -39.898 -14.578 1.00 25.88 847 HIS A CA 1
ATOM 6267 C C . HIS A 1 847 ? 2.347 -38.460 -14.213 1.00 25.88 847 HIS A C 1
ATOM 6269 O O . HIS A 1 847 ? 2.697 -37.516 -14.909 1.00 25.88 847 HIS A O 1
ATOM 6275 N N . SER A 1 848 ? 1.308 -38.289 -13.394 1.00 24.34 848 SER A N 1
ATOM 6276 C CA . SER A 1 848 ? 1.374 -38.126 -11.929 1.00 24.34 848 SER A CA 1
ATOM 6277 C C . SER A 1 848 ? 1.796 -36.713 -11.526 1.00 24.34 848 SER A C 1
ATOM 6279 O O . SER A 1 848 ? 2.971 -36.365 -11.561 1.00 24.34 848 SER A O 1
ATOM 6281 N N . LEU A 1 849 ? 0.794 -35.922 -11.118 1.00 27.89 849 LEU A N 1
ATOM 6282 C CA . LEU A 1 849 ? 0.963 -34.774 -10.233 1.00 27.89 849 LEU A CA 1
ATOM 6283 C C . LEU A 1 849 ? 1.825 -35.180 -9.029 1.00 27.89 849 LEU A C 1
ATOM 6285 O O . LEU A 1 849 ? 1.637 -36.281 -8.516 1.00 27.89 849 LEU A O 1
ATOM 6289 N N . TRP A 1 850 ? 2.683 -34.258 -8.592 1.00 22.23 850 TRP A N 1
ATOM 6290 C CA . TRP A 1 850 ? 3.122 -33.943 -7.221 1.00 22.23 850 TRP A CA 1
ATOM 6291 C C . TRP A 1 850 ? 4.546 -33.378 -7.297 1.00 22.23 850 TRP A C 1
ATOM 6293 O O . TRP A 1 850 ? 5.489 -34.114 -7.554 1.00 22.23 850 TRP A O 1
ATOM 6303 N N . CYS A 1 851 ? 4.677 -32.064 -7.100 1.00 22.41 851 CYS A N 1
ATOM 6304 C CA . CYS A 1 851 ? 5.734 -31.438 -6.299 1.00 22.41 851 CYS A CA 1
ATOM 6305 C C . CYS A 1 851 ? 5.445 -29.936 -6.217 1.00 22.41 851 CYS A C 1
ATOM 6307 O O . CYS A 1 851 ? 5.767 -29.152 -7.106 1.00 22.41 851 CYS A O 1
ATOM 6309 N N . ALA A 1 852 ? 4.755 -29.583 -5.137 1.00 23.23 852 ALA A N 1
ATOM 6310 C CA . ALA A 1 852 ? 4.752 -28.251 -4.570 1.00 23.23 852 ALA A CA 1
ATOM 6311 C C . ALA A 1 852 ? 6.042 -28.041 -3.759 1.00 23.23 852 ALA A C 1
ATOM 6313 O O . ALA A 1 852 ? 6.656 -29.014 -3.325 1.00 23.23 852 ALA A O 1
ATOM 6314 N N . LEU A 1 853 ? 6.318 -26.765 -3.474 1.00 26.97 853 LEU A N 1
ATOM 6315 C CA . LEU A 1 853 ? 7.187 -26.257 -2.408 1.00 26.97 853 LEU A CA 1
ATOM 6316 C C . LEU A 1 853 ? 8.691 -26.417 -2.653 1.00 26.97 853 LEU A C 1
ATOM 6318 O O . LEU A 1 853 ? 9.232 -27.505 -2.516 1.00 26.97 853 LEU A O 1
ATOM 6322 N N . LEU A 1 854 ? 9.344 -25.289 -2.959 1.00 22.53 854 LEU A N 1
ATOM 6323 C CA . LEU A 1 854 ? 10.597 -24.808 -2.352 1.00 22.53 854 LEU A CA 1
ATOM 6324 C C . LEU A 1 854 ? 11.036 -23.520 -3.081 1.00 22.53 854 LEU A C 1
ATOM 6326 O O . LEU A 1 854 ? 11.773 -23.559 -4.061 1.00 22.53 854 LEU A O 1
ATOM 6330 N N . LEU A 1 855 ? 10.564 -22.371 -2.595 1.00 23.52 855 LEU A N 1
ATOM 6331 C CA . LEU A 1 855 ? 11.175 -21.060 -2.828 1.00 23.52 855 LEU A CA 1
ATOM 6332 C C . LEU A 1 855 ? 11.410 -20.451 -1.441 1.00 23.52 855 LEU A C 1
ATOM 6334 O O . LEU A 1 855 ? 10.438 -20.313 -0.693 1.00 23.52 855 LEU A O 1
ATOM 6338 N N . PRO A 1 856 ? 12.660 -20.154 -1.046 1.00 27.00 856 PRO A N 1
ATOM 6339 C CA . PRO A 1 856 ? 12.909 -19.446 0.191 1.00 27.00 856 PRO A CA 1
ATOM 6340 C C . PRO A 1 856 ? 12.575 -17.964 0.004 1.00 27.00 856 PRO A C 1
ATOM 6342 O O . PRO A 1 856 ? 12.866 -17.347 -1.019 1.00 27.00 856 PRO A O 1
ATOM 6345 N N . PHE A 1 857 ? 11.931 -17.441 1.037 1.00 25.22 857 PHE A N 1
ATOM 6346 C CA . PHE A 1 857 ? 11.577 -16.055 1.271 1.00 25.22 857 PHE A CA 1
ATOM 6347 C C . PHE A 1 857 ? 12.807 -15.138 1.198 1.00 25.22 857 PHE A C 1
ATOM 6349 O O . PHE A 1 857 ? 13.612 -15.116 2.127 1.00 25.22 857 PHE A O 1
ATOM 6356 N N . PHE A 1 858 ? 12.905 -14.321 0.153 1.00 21.94 858 PHE A N 1
ATOM 6357 C CA . PHE A 1 858 ? 13.465 -12.978 0.295 1.00 21.94 858 PHE A CA 1
ATOM 6358 C C . PHE A 1 858 ? 12.271 -12.065 0.590 1.00 21.94 858 PHE A C 1
ATOM 6360 O O . PHE A 1 858 ? 11.362 -11.972 -0.228 1.00 21.94 858 PHE A O 1
ATOM 6367 N N . TRP A 1 859 ? 12.234 -11.531 1.814 1.00 24.31 859 TRP A N 1
ATOM 6368 C CA . TRP A 1 859 ? 11.151 -10.733 2.410 1.00 24.31 859 TRP A CA 1
ATOM 6369 C C . TRP A 1 859 ? 10.639 -9.686 1.401 1.00 24.31 859 TRP A C 1
ATOM 6371 O O . TRP A 1 859 ? 11.443 -8.904 0.906 1.00 24.31 859 TRP A O 1
ATOM 6381 N N . TRP A 1 860 ? 9.373 -9.627 0.988 1.00 28.55 860 TRP A N 1
ATOM 6382 C CA . TRP A 1 860 ? 8.085 -9.813 1.667 1.00 28.55 860 TRP A CA 1
ATOM 6383 C C . TRP A 1 860 ? 7.140 -10.778 0.941 1.00 28.55 860 TRP A C 1
ATOM 6385 O O . TRP A 1 860 ? 7.112 -10.752 -0.311 1.00 28.55 860 TRP A O 1
#

Secondary structure (DSSP, 8-state):
------------------SSS-SS--TTS-SPPHHHHHHHHHHHHHHHHHHHHHHHTT-------STT--HHHHHHHHHTT--SPP--HHHHHHHHHHHHHHHTHHHHSTT-HHHHT-TT-HHHHHHHHHHHHHHHHHHHHTT-HHHHHHHHHHHHHHHHHHHHHBSTTTTT--S--GGGT-TTSPP-SBPPTTS--B---BTTB-TT-B-HHHHHHT-B-B-B--SS-----TTPPB--SSS-SGGGSSSPS----SSTTSTTGGGHHHHHHHHHHHHHHHHHHHHHHH-HHHHHHHHT--SS-EEEEEEE-STTTHHHHHHHHHHHHHHHHHHTTSTTS-SEEEEEEE-SS-B---EEES-HHHHHHHHHT-------SSSB-HHHHHHHHHHHSPTT-EEEEEESS-BTTGGGHHHHHHHHHHHT-EEEEEE-STTGGGGS-PPTT--SS-----S--HHHHHHHHHHHHHHT--EEE--GGGHHHHTHHHHHHTSTTEEEEEEEEESS---EEEEEEE-TT-EEEEEEEEE-TT-EEEEE-TTS-EEETT-SB-SSEEEEEETTEEEEEE--TT--EEEEEEEE-SS-EEEEEEEE-S--EEEEEEEE--SS--SEEE--SPPBTTS-EEEEEEES-TTEEEEEEEEE-SSSS-EEEPEEEE-STTEEEEEESSPPSS-BEEEEEEEETT--TTS--EEEEE-SSPBPPBS--------PPPEEEEEEEE--B-SS-GGG-EEEEEEEEE--SSS--EEEEEEEE-SSEEEEEEEEETTEEEEEEEEEEETTS-EEEEEEEETT--EEEEEEE-PBPP---PPP--------------------------------

Organism: NCBI:txid47308

Radius of gyration: 31.64 Å; Cα contacts (8 Å, |Δi|>4): 1871; chains: 1; bounding box: 83×82×102 Å

Sequence (860 aa):
MAPSRSIVFLVLSLWGSVHSFQPLFTLNGKSTTHRDITRQAILRKTAEVCRDIAASEGRPFSLAIDNALTVEKVQSACSGNSTSVLSTVRFHTSIAIMYFSNALVDVVYALSEEHHFDDETFKGGREVLTTDVAAVKASVKLENYMAGRIILGRACHSLQDFYSHSNWVELGKTSPYSALITPDQNMTNLAGPDVATCRNCTNGDCANNLLPDLLQQGLLTSGYFNIFSSKKPAGKCSHGGSFDRTSKKDPIGGINKDTVSSSHGPLHQQAADLAVNATVELLENIRLAVGDTNFLRLMGLSQSTVLCFVIDTTGSMSDDIAEAKRVSFEIIDKKRGTQQEPSAYILVPFNDPSVGPLVLTTDADKFKAEINKLSASGGGDIPEMCLSGLQLALTAAPPSSEIFVFTDAPAKDADLKSTVSALIESTKSVVTFMLTDVLASRRRRSVPGQWARDGSSRAMNQVAAQLYRDLAKASGGQAIDVTKSDLSAATTVIEDSSTSAVVNVFQVVSNPGKPDKFNFTVDGSIKNMTIYITGTSSLTFNISSPSGASQSSSVSSGPLAAMTTAGNLRRLRLHSDNQTGLWEIDVNSNNPYSVKVIGQSSVNFIYNLVEPHEGTHGDYSLKEGRPLTGGNATVLVTVTSDAVKITEVTLYDSSGPTEVIGTLLPQDDGNILVTFTDIPAGDFVLRIKGGDSTGSRSTTNSFQRQASTQIKPSSISVTVTDVTRPVCDVVSTTGNCSSSVCSSSQWGLTANISDGVNGTGIDSLTVRQGNGTLNTSTSISGGVNITVASYSASCCSPSVELKIVDKVGNVRLCTGQVKAAAATTAAPANTTANSTAFGLHSVSVRHSLWCALLLPFFWW